Protein AF-A0A945MS72-F1 (afdb_monomer_lite)

pLDDT: mean 91.55, std 8.54, range [29.83, 98.81]

Foldseek 3Di:
DDPPQDDAKDFPDDAQEEEAFDKAKTKIAGSAPFWDKDDPPWDWLDWDQDPVLNTIITMTTHHNDFDWDKIWTHDPHGIDIDIYGYDHLVVQLQWDDFLRAIPLLFPVGRDDDDFPDDAQQCLVPDADDADCVLCVLLLPDDLLQLLVLQPALQQAADQAQFQQQADPVATLQLLLCFRRHSWDFDVRVGQLWTARPPPRDIDDPFGVVSSTQDDDDFGHNRQFGQDPVGDTGRSNNNSSQVSNVSLLVNLRNLLVVCSVPNDVSSLLSNLSSLLSLLSQLSVCSSFVQSFHDDLQQGDDGDSRGRDRLSNDNPSLLSLAQRAGSHGLQCLLVSLLSLLSSCSSSVVVLQQDPVSVVSVVVSVDPDDHSVVSVRSSLSSSSSSLSCLLSNNNDHQPPSSLLSNLSSCSSSVDLPCLVSLCCCCFPGLCNLVFNLQFQAFLQQFGQEWAAPRRLCSLLRLLSNQVSLVSSCVSNVPSRPCVSVPRSDQLLNNLSNVCVNQLQDWLQQAGATFFLRDAAQFFDFRPPGDGDDSHDPVSVVSSCVPNPDDPVSVVCVPAASAWDASFRQAKIKHFARDVPGQKIKMFHAAHGLYRGAQAHGFMWIDHPRGTFAGQRHRASGPVCCNLARRAHQRGQHKDAAALPDAQDPDDSPAPRSVNGFKHKHKGWPDWFDDHQKTKTKMKMFIWGADLVVLFIDGQPKIKIWMWMWGAFPDRWIKIKIKMKIAAHFKIKGKGLGAFADKDFPPWDKDWADAWQQDGPLHQQNQVPGPGNSCSQRSNFDRKMKTFDDAWGKMKGAHPNARLKIKIKIFADFPGIKIWTWHFRSGHDRVSGSTITTMIMDMDGDNDMTMTIMMIIIGSHDFQWPDWYWFDKPDNQWIKIWTAGPVGKIKIKTADCDAPDWIATNQGKTWAAGIWMATPNDIKDAGTQWIDHPVDIDGDPCLKWKWFFADADQSQQKTKTFTDDPDAQQFWKAFVQQRHIWGFHDWDDPDPGIIMTRTSGGQFQTKFFFQDFDWQKTKTQADRPCPPNSLASWWKAFPPPRDIFHFHGKRDSGHGMIMTGTPGGDPPGDGGTMITTGRDDGGTMMMGRDID

Sequence (1088 aa):
MSHSKLTALRVCWAPRLLLTGRSFRLPVQTPGPEPQLQFAPFQLIDRRFSPSDDAFMYYLRAPQTSGDYTLSAECSGQSDALVVQVRTLQELRQCNRYNGAEWPRRWPLGCDWDSTKSAQTLQDTPVRQVNMETLRWWLEQDDATLWRQLPEAEGPRAHYVNVHQGCPSCGTAIFAHHGYYPWVRNLHPADLRSECPNCRATFPSNDLRTGDFSSGEYPDDGFGYFDRDGHLFLFAAAYRRDLVNLYNSPIDQLTSLLRMEFKPQIARRLGIMLLRYASEVLNLAAIPQFRHGPSQEVETAWDWGQPDWSSDPNPIASLFRKGMLRYAIDIPTIGASLALAYDTIWPWLKEDRELVARAQALGLAIARPADAVYLIEEMLASLLQCLLDGGGLSNLPRVSEGALTLIRGLDRPDAQDALEWLYDRGPEKLRGFGTNDFFPCGTPPEATGGYNDTHTRGLFALEYQLRQLRQRHPQAYPEALFPSLLDSSRGRRIVQAPGELALLGRIPFHFGDGGSSGVQTPLHDRPPLEPLPAATKALADEYLGDDPLVESARQKPLGNTVLDGVGIAILRTGEMPERAAAGIVYGDAPYHRHMDLLDVQLYAYDRPFISDLGYPQSWASVHCWEGHWATHNSVWSVAPDLHPLELPFDTPQPFLKAIAGRGRLVRILSSEGLQVAEVEAERWAWNPVEQRWYRPGIYFRRLIALVETDGQGVALIDLARVAGGAEHWRICRGLEGEFAVQGIESEKLSGTAAGPGVERGQLDRLAHPDHAALAYMDQPTQLQTTGAWRGTWTSSHDPAAKLDLHALRAPNGVLTARATAAMGTPDQSGYTYRTLLWRRESEETSCFDLVFEPRLGPATLSRAEAVPASDPDAIGVRIETRAGRELTLYWHPQSREPTRYADGTELSGGIAACIDGEWCSTGAATVQTRTRRNHFPRARQIATITALDRDTSTVEVTGLSQIATGDRVRIRSTGRNYRVVAVAALAESSHRLTLDLSSILGKARIAAVCGSEVELDFFLPTRTGYLHSTRLERASDGTWQPIVDAANPDMDRTVVELASPPQGWSAGDWVRAVAYTVGDAIEFEPAK

Structure (mmCIF, N/CA/C/O backbone):
data_AF-A0A945MS72-F1
#
_entry.id   AF-A0A945MS72-F1
#
loop_
_atom_site.group_PDB
_atom_site.id
_atom_site.type_symbol
_atom_site.label_atom_id
_atom_site.label_alt_id
_atom_site.label_comp_id
_atom_site.label_asym_id
_atom_site.label_entity_id
_atom_site.label_seq_id
_atom_site.pdbx_PDB_ins_code
_atom_site.Cartn_x
_atom_site.Cartn_y
_atom_site.Cartn_z
_atom_site.occupancy
_atom_site.B_iso_or_equiv
_atom_site.auth_seq_id
_atom_site.auth_comp_id
_atom_site.auth_asym_id
_atom_site.auth_atom_id
_atom_site.pdbx_PDB_model_num
ATOM 1 N N . MET A 1 1 ? 9.235 36.218 -11.688 1.00 33.00 1 MET A N 1
ATOM 2 C CA . MET A 1 1 ? 10.681 35.957 -11.513 1.00 33.00 1 MET A CA 1
ATOM 3 C C . MET A 1 1 ? 11.460 36.986 -12.314 1.00 33.00 1 MET A C 1
ATOM 5 O O . MET A 1 1 ? 11.057 37.295 -13.428 1.00 33.00 1 MET A O 1
ATOM 9 N N . SER A 1 2 ? 12.503 37.583 -11.735 1.00 29.83 2 SER A N 1
ATOM 10 C CA . SER A 1 2 ? 13.361 38.543 -12.431 1.00 29.83 2 SER A CA 1
ATOM 11 C C . SER A 1 2 ? 14.099 37.846 -13.576 1.00 29.83 2 SER A C 1
ATOM 13 O O . SER A 1 2 ? 14.746 36.823 -13.371 1.00 29.83 2 SER A O 1
ATOM 15 N N . HIS A 1 3 ? 14.001 38.393 -14.789 1.00 36.62 3 HIS A N 1
ATOM 16 C CA . HIS A 1 3 ? 14.818 37.965 -15.921 1.00 36.62 3 HIS A CA 1
ATOM 17 C C . HIS A 1 3 ? 16.289 38.271 -15.618 1.00 36.62 3 HIS A C 1
ATOM 19 O O . HIS A 1 3 ? 16.770 39.389 -15.816 1.00 36.62 3 HIS A O 1
ATOM 25 N N . SER A 1 4 ? 17.007 37.274 -15.105 1.00 42.59 4 SER A N 1
ATOM 26 C CA . SER A 1 4 ? 18.456 37.205 -15.247 1.00 42.59 4 SER A CA 1
ATOM 27 C C . SER A 1 4 ? 18.748 37.253 -16.745 1.00 42.59 4 SER A C 1
ATOM 29 O O . SER A 1 4 ? 18.469 36.290 -17.451 1.00 42.59 4 SER A O 1
ATOM 31 N N . LYS A 1 5 ? 19.254 38.385 -17.247 1.00 50.81 5 LYS A N 1
ATOM 32 C CA . LYS A 1 5 ? 19.714 38.493 -18.635 1.00 50.81 5 LYS A CA 1
ATOM 33 C C . LYS A 1 5 ? 20.774 37.416 -18.861 1.00 50.81 5 LYS A C 1
ATOM 35 O O . LYS A 1 5 ? 21.854 37.511 -18.281 1.00 50.81 5 LYS A O 1
ATOM 40 N N . LEU A 1 6 ? 20.453 36.404 -19.667 1.00 60.12 6 LEU A N 1
ATOM 41 C CA . LEU A 1 6 ? 21.412 35.414 -20.151 1.00 60.12 6 LEU A CA 1
ATOM 42 C C . LEU A 1 6 ? 22.612 36.152 -20.756 1.00 60.12 6 LEU A C 1
ATOM 44 O O . LEU A 1 6 ? 22.449 37.054 -21.578 1.00 60.12 6 LEU A O 1
ATOM 48 N N . THR A 1 7 ? 23.818 35.823 -20.300 1.00 66.31 7 THR A N 1
ATOM 49 C CA . THR A 1 7 ? 25.053 36.528 -20.679 1.00 66.31 7 THR A CA 1
ATOM 50 C C . THR A 1 7 ? 25.876 35.789 -21.738 1.00 66.31 7 THR A C 1
ATOM 52 O O . THR A 1 7 ? 26.804 36.385 -22.288 1.00 66.31 7 THR A O 1
ATOM 55 N N . ALA A 1 8 ? 25.553 34.528 -22.058 1.00 84.88 8 ALA A N 1
ATOM 56 C CA . ALA A 1 8 ? 26.317 33.718 -23.008 1.00 84.88 8 ALA A CA 1
ATOM 57 C C . ALA A 1 8 ? 25.482 32.635 -23.717 1.00 84.88 8 ALA A C 1
ATOM 59 O O . ALA A 1 8 ? 24.526 32.111 -23.145 1.00 84.88 8 ALA A O 1
ATOM 60 N N . LEU A 1 9 ? 25.880 32.302 -24.950 1.00 92.06 9 LEU A N 1
ATOM 61 C CA . LEU A 1 9 ? 25.454 31.123 -25.705 1.00 92.06 9 LEU A CA 1
ATOM 62 C C . LEU A 1 9 ? 25.816 29.847 -24.938 1.00 92.06 9 LEU A C 1
ATOM 64 O O . LEU A 1 9 ? 26.951 29.710 -24.478 1.00 92.06 9 LEU A O 1
ATOM 68 N N . ARG A 1 10 ? 24.863 28.920 -24.825 1.00 94.25 10 ARG A N 1
ATOM 69 C CA . ARG A 1 10 ? 25.041 27.667 -24.090 1.00 94.25 10 ARG A CA 1
ATOM 70 C C . ARG A 1 10 ? 24.213 26.540 -24.694 1.00 94.25 10 ARG A C 1
ATOM 72 O O . ARG A 1 10 ? 23.006 26.688 -24.881 1.00 94.25 10 ARG A O 1
ATOM 79 N N . VAL A 1 11 ? 24.835 25.386 -24.911 1.00 94.62 11 VAL A N 1
ATOM 80 C CA . VAL A 1 11 ? 24.129 24.120 -25.117 1.00 94.62 11 VAL A CA 1
ATOM 81 C C . VAL A 1 11 ? 23.733 23.581 -23.744 1.00 94.62 11 VAL A C 1
ATOM 83 O O . VAL A 1 11 ? 24.579 23.193 -22.938 1.00 94.62 11 VAL A O 1
ATOM 86 N N . CYS A 1 12 ? 22.439 23.610 -23.430 1.00 94.19 12 CYS A N 1
ATOM 87 C CA . CYS A 1 12 ? 21.972 23.339 -22.069 1.00 94.19 12 CYS A CA 1
ATOM 88 C C . CYS A 1 12 ? 22.002 21.849 -21.717 1.00 94.19 12 CYS A C 1
ATOM 90 O O . CYS A 1 12 ? 22.147 21.503 -20.545 1.00 94.19 12 CYS A O 1
ATOM 92 N N . TRP A 1 13 ? 21.866 20.975 -22.717 1.00 95.06 13 TRP A N 1
ATOM 93 C CA . TRP A 1 13 ? 21.857 19.526 -22.540 1.00 95.06 13 TRP A CA 1
ATOM 94 C C . TRP A 1 13 ? 22.154 18.795 -23.849 1.00 95.06 13 TRP A C 1
ATOM 96 O O . TRP A 1 13 ? 21.748 19.240 -24.920 1.00 95.06 13 TRP A O 1
ATOM 106 N N . ALA A 1 14 ? 22.805 17.638 -23.746 1.00 94.75 14 ALA A N 1
ATOM 107 C CA . ALA A 1 14 ? 22.905 16.628 -24.794 1.00 94.75 14 ALA A CA 1
ATOM 108 C C . ALA A 1 14 ? 23.119 15.249 -24.152 1.00 94.75 14 ALA A C 1
ATOM 110 O O . ALA A 1 14 ? 23.633 15.175 -23.029 1.00 94.75 14 ALA A O 1
ATOM 111 N N . PRO A 1 15 ? 22.773 14.148 -24.839 1.00 95.56 15 PRO A N 1
ATOM 112 C CA . PRO A 1 15 ? 23.164 12.832 -24.373 1.00 95.56 15 PRO A CA 1
ATOM 113 C C . PRO A 1 15 ? 24.680 12.670 -24.485 1.00 95.56 15 PRO A C 1
ATOM 115 O O . PRO A 1 15 ? 25.283 13.019 -25.500 1.00 95.56 15 PRO A O 1
ATOM 118 N N . ARG A 1 16 ? 25.302 12.099 -23.454 1.00 94.81 16 ARG A N 1
ATOM 119 C CA . ARG A 1 16 ? 26.730 11.751 -23.499 1.00 94.81 16 ARG A CA 1
ATOM 120 C C . ARG A 1 16 ? 26.981 10.594 -24.466 1.00 94.81 16 ARG A C 1
ATOM 122 O O . ARG A 1 16 ? 27.972 10.584 -25.193 1.00 94.81 16 ARG A O 1
ATOM 129 N N . LEU A 1 17 ? 26.085 9.613 -24.433 1.00 96.25 17 LEU A N 1
ATOM 130 C CA . LEU A 1 17 ? 26.159 8.352 -25.156 1.00 96.25 17 LEU A CA 1
ATOM 131 C C . LEU A 1 17 ? 24.783 8.049 -25.759 1.00 96.25 17 LEU A C 1
ATOM 133 O O . LEU A 1 17 ? 23.764 8.258 -25.104 1.00 96.25 17 LEU A O 1
ATOM 137 N N . LEU A 1 18 ? 24.754 7.573 -27.000 1.00 97.06 18 LEU A N 1
ATOM 138 C CA . LEU A 1 18 ? 23.533 7.333 -27.763 1.00 97.06 18 LEU A CA 1
ATOM 139 C C . LEU A 1 18 ? 23.693 6.096 -28.657 1.00 97.06 18 LEU A C 1
ATOM 141 O O . LEU A 1 18 ? 24.762 5.859 -29.224 1.00 97.06 18 LEU A O 1
ATOM 145 N N . LEU A 1 19 ? 22.629 5.314 -28.816 1.00 97.25 19 LEU A N 1
ATOM 146 C CA . LEU A 1 19 ? 22.609 4.212 -29.777 1.00 97.25 19 LEU A CA 1
ATOM 147 C C . LEU A 1 19 ? 22.488 4.757 -31.218 1.00 97.25 19 LEU A C 1
ATOM 149 O O . LEU A 1 19 ? 21.839 5.775 -31.469 1.00 97.25 19 LEU A O 1
ATOM 153 N N . THR A 1 20 ? 23.127 4.095 -32.183 1.00 96.94 20 THR A N 1
ATOM 154 C CA . THR A 1 20 ? 23.065 4.452 -33.615 1.00 96.94 20 THR A CA 1
ATOM 155 C C . THR A 1 20 ? 21.631 4.631 -34.114 1.00 96.94 20 THR A C 1
ATOM 157 O O . THR A 1 20 ? 20.756 3.820 -33.811 1.00 96.94 20 THR A O 1
ATOM 160 N N . GLY A 1 21 ? 21.392 5.667 -34.923 1.00 95.19 21 GLY A N 1
ATOM 161 C CA . GLY A 1 21 ? 20.090 5.927 -35.548 1.00 95.19 21 GLY A CA 1
ATOM 162 C C . GLY A 1 21 ? 19.012 6.547 -34.650 1.00 95.19 21 GLY A C 1
ATOM 163 O O . GLY A 1 21 ? 17.927 6.842 -35.152 1.00 95.19 21 GLY A O 1
ATOM 164 N N . ARG A 1 22 ? 19.282 6.765 -33.357 1.00 95.19 22 ARG A N 1
ATOM 165 C CA . ARG A 1 22 ? 18.301 7.293 -32.394 1.00 95.19 22 ARG A CA 1
ATOM 166 C C . ARG A 1 22 ? 18.133 8.799 -32.472 1.00 95.19 22 ARG A C 1
ATOM 168 O O . ARG A 1 22 ? 19.031 9.512 -32.919 1.00 95.19 22 ARG A O 1
ATOM 175 N N . SER A 1 23 ? 16.976 9.280 -32.027 1.00 94.44 23 SER A N 1
ATOM 176 C CA . SER A 1 23 ? 16.636 10.707 -32.049 1.00 94.44 23 SER A CA 1
ATOM 177 C C . SER A 1 23 ? 16.666 11.316 -30.643 1.00 94.44 23 SER A C 1
ATOM 179 O O . SER A 1 23 ? 16.306 10.647 -29.679 1.00 94.44 23 SER A O 1
ATOM 181 N N . PHE A 1 24 ? 17.072 12.581 -30.518 1.00 94.56 24 PHE A N 1
ATOM 182 C CA . PHE A 1 24 ? 17.096 13.316 -29.246 1.00 94.56 24 PHE A CA 1
ATOM 183 C C . PHE A 1 24 ? 16.841 14.820 -29.449 1.00 94.56 24 PHE A C 1
ATOM 185 O O . PHE A 1 24 ? 16.916 15.330 -30.570 1.00 94.56 24 PHE A O 1
ATOM 192 N N . ARG A 1 25 ? 16.543 15.530 -28.352 1.00 94.44 25 ARG A N 1
ATOM 193 C CA . ARG A 1 25 ? 16.347 16.990 -28.307 1.00 94.44 25 ARG A CA 1
ATOM 194 C C . ARG A 1 25 ? 17.617 17.696 -27.824 1.00 94.44 25 ARG A C 1
ATOM 196 O O . ARG A 1 25 ? 18.176 17.295 -26.816 1.00 94.44 25 ARG A O 1
ATOM 203 N N . LEU A 1 26 ? 18.032 18.772 -28.478 1.00 96.00 26 LEU A N 1
ATOM 204 C CA . LEU A 1 26 ? 19.190 19.593 -28.126 1.00 96.00 26 LEU A CA 1
ATOM 205 C C . LEU A 1 26 ? 18.732 21.035 -27.816 1.00 96.00 26 LEU A C 1
ATOM 207 O O . LEU A 1 26 ? 18.499 21.801 -28.755 1.00 96.00 26 LEU A O 1
ATOM 211 N N . PRO A 1 27 ? 18.560 21.407 -26.534 1.00 95.81 27 PRO A N 1
ATOM 212 C CA . PRO A 1 27 ? 18.259 22.779 -26.124 1.00 95.81 27 PRO A CA 1
ATOM 213 C C . PRO A 1 27 ? 19.499 23.684 -26.178 1.00 95.81 27 PRO A C 1
ATOM 215 O O . PRO A 1 27 ? 20.546 23.350 -25.616 1.00 95.81 27 PRO A O 1
ATOM 218 N N . VAL A 1 28 ? 19.367 24.859 -26.796 1.00 96.12 28 VAL A N 1
ATOM 219 C CA . VAL A 1 28 ? 20.424 25.875 -26.915 1.00 96.12 28 VAL A CA 1
ATOM 220 C C . VAL A 1 28 ? 19.882 27.252 -26.523 1.00 96.12 28 VAL A C 1
ATOM 222 O O . VAL A 1 28 ? 18.999 27.794 -27.189 1.00 96.12 28 VAL A O 1
ATOM 225 N N . GLN A 1 29 ? 20.429 27.834 -25.457 1.00 94.88 29 GLN A N 1
ATOM 226 C CA . GLN A 1 29 ? 20.130 29.202 -25.020 1.00 94.88 29 GLN A CA 1
ATOM 227 C C . GLN A 1 29 ? 21.099 30.195 -25.657 1.00 94.88 29 GLN A C 1
ATOM 229 O O . GLN A 1 29 ? 22.294 29.924 -25.770 1.00 94.88 29 GLN A O 1
ATOM 234 N N . THR A 1 30 ? 20.602 31.366 -26.051 1.00 91.19 30 THR A N 1
ATOM 235 C CA . THR A 1 30 ? 21.397 32.416 -26.703 1.00 91.19 30 THR A CA 1
ATOM 236 C C . THR A 1 30 ? 20.891 33.807 -26.306 1.00 91.19 30 THR A C 1
ATOM 238 O O . THR A 1 30 ? 19.683 34.020 -26.273 1.00 91.19 30 THR A O 1
ATOM 241 N N . PRO A 1 31 ? 21.777 34.788 -26.046 1.00 82.38 31 PRO A N 1
ATOM 242 C CA . PRO A 1 31 ? 21.379 36.185 -25.852 1.00 82.38 31 PRO A CA 1
ATOM 243 C C . PRO A 1 31 ? 21.064 36.917 -27.174 1.00 82.38 31 PRO A C 1
ATOM 245 O O . PRO A 1 31 ? 20.666 38.082 -27.153 1.00 82.38 31 PRO A O 1
ATOM 248 N N . GLY A 1 32 ? 21.316 36.275 -28.322 1.00 80.94 32 GLY A N 1
ATOM 249 C CA . GLY A 1 32 ? 21.165 36.824 -29.672 1.00 80.94 32 GLY A CA 1
ATOM 250 C C . GLY A 1 32 ? 20.122 36.078 -30.522 1.00 80.94 32 GLY A C 1
ATOM 251 O O . GLY A 1 32 ? 19.288 35.363 -29.972 1.00 80.94 32 GLY A O 1
ATOM 252 N N . PRO A 1 33 ? 20.145 36.225 -31.862 1.00 88.94 33 PRO A N 1
ATOM 253 C CA . PRO A 1 33 ? 19.243 35.493 -32.756 1.00 88.94 33 PRO A CA 1
ATOM 254 C C . PRO A 1 33 ? 19.480 33.973 -32.691 1.00 88.94 33 PRO A C 1
ATOM 256 O O . PRO A 1 33 ? 20.381 33.502 -31.995 1.00 88.94 33 PRO A O 1
ATOM 259 N N . GLU A 1 34 ? 18.675 33.215 -33.441 1.00 93.25 34 GLU A N 1
ATOM 260 C CA . GLU A 1 34 ? 18.823 31.760 -33.563 1.00 93.25 34 GLU A CA 1
ATOM 261 C C . GLU A 1 34 ? 20.284 31.361 -33.863 1.00 93.25 34 GLU A C 1
ATOM 263 O O . GLU A 1 34 ? 20.883 31.915 -34.793 1.00 93.25 34 GLU A O 1
ATOM 268 N N . PRO A 1 35 ? 20.871 30.421 -33.096 1.00 93.38 35 PRO A N 1
ATOM 269 C CA . PRO A 1 35 ? 22.253 30.012 -33.289 1.00 93.38 35 PRO A CA 1
ATOM 270 C C . PRO A 1 35 ? 22.424 29.170 -34.560 1.00 93.38 35 PRO A C 1
ATOM 272 O O . PRO A 1 35 ? 21.551 28.400 -34.964 1.00 93.38 35 PRO A O 1
ATOM 275 N N . GLN A 1 36 ? 23.594 29.278 -35.184 1.00 94.38 36 GLN A N 1
ATOM 276 C CA . GLN A 1 36 ? 24.015 28.389 -36.257 1.00 94.38 36 GLN A CA 1
ATOM 277 C C . GLN A 1 36 ? 24.559 27.092 -35.651 1.00 94.38 36 GLN A C 1
ATOM 279 O O . GLN A 1 36 ? 25.563 27.106 -34.943 1.00 94.38 36 GLN A O 1
ATOM 284 N N . LEU A 1 37 ? 23.901 25.969 -35.939 1.00 95.25 37 LEU A N 1
ATOM 285 C CA . LEU A 1 37 ? 24.289 24.657 -35.424 1.00 95.25 37 LEU A CA 1
ATOM 286 C C . LEU A 1 37 ? 25.149 23.895 -36.446 1.00 95.25 37 LEU A C 1
ATOM 288 O O . LEU A 1 37 ? 24.730 23.692 -37.588 1.00 95.25 37 LEU A O 1
ATOM 292 N N . GLN A 1 38 ? 26.323 23.421 -36.029 1.00 95.69 38 GLN A N 1
ATOM 293 C CA . GLN A 1 38 ? 27.108 22.421 -36.751 1.00 95.69 38 GLN A CA 1
ATOM 294 C C . GLN A 1 38 ? 26.798 21.049 -36.157 1.00 95.69 38 GLN A C 1
ATOM 296 O O . GLN A 1 38 ? 27.168 20.735 -35.027 1.00 95.69 38 GLN A O 1
ATOM 301 N N . PHE A 1 39 ? 26.076 20.241 -36.929 1.00 94.44 39 PHE A N 1
ATOM 302 C CA . PHE A 1 39 ? 25.551 18.959 -36.466 1.00 94.44 39 PHE A CA 1
ATOM 303 C C . PHE A 1 39 ? 25.843 17.800 -37.420 1.00 94.44 39 PHE A C 1
ATOM 305 O O . PHE A 1 39 ? 25.399 16.695 -37.160 1.00 94.44 39 PHE A O 1
ATOM 312 N N . ALA A 1 40 ? 26.565 17.988 -38.527 1.00 91.81 40 ALA A N 1
ATOM 313 C CA . ALA A 1 40 ? 26.908 16.863 -39.400 1.00 91.81 40 ALA A CA 1
ATOM 314 C C . ALA A 1 40 ? 27.800 15.847 -38.647 1.00 91.81 40 ALA A C 1
ATOM 316 O O . ALA A 1 40 ? 28.724 16.268 -37.951 1.00 91.81 40 ALA A O 1
ATOM 317 N N . PRO A 1 41 ? 27.577 14.525 -38.782 1.00 96.19 41 PRO A N 1
ATOM 318 C CA . PRO A 1 41 ? 26.674 13.837 -39.713 1.00 96.19 41 PRO A CA 1
ATOM 319 C C . PRO A 1 41 ? 25.264 13.523 -39.162 1.00 96.19 41 PRO A C 1
ATOM 321 O O . PRO A 1 41 ? 24.576 12.674 -39.728 1.00 96.19 41 PRO A O 1
ATOM 324 N N . PHE A 1 42 ? 24.816 14.158 -38.075 1.00 97.62 42 PHE A N 1
ATOM 325 C CA . PHE A 1 42 ? 23.433 14.030 -37.608 1.00 97.62 42 PHE A CA 1
ATOM 326 C C . PHE A 1 42 ? 22.450 14.609 -38.635 1.00 97.62 42 PHE A C 1
ATOM 328 O O . PHE A 1 42 ? 22.767 15.523 -39.399 1.00 97.62 42 PHE A O 1
ATOM 335 N N . GLN A 1 43 ? 21.228 14.085 -38.636 1.00 96.81 43 GLN A N 1
ATOM 336 C CA . GLN A 1 43 ? 20.128 14.614 -39.437 1.00 96.81 43 GLN A CA 1
ATOM 337 C C . GLN A 1 43 ? 19.256 15.527 -38.570 1.00 96.81 43 GLN A C 1
ATOM 339 O O . GLN A 1 43 ? 18.754 15.091 -37.537 1.00 96.81 43 GLN A O 1
ATOM 344 N N . LEU A 1 44 ? 19.027 16.766 -39.012 1.00 95.56 44 LEU A N 1
ATOM 345 C CA . LEU A 1 44 ? 18.018 17.644 -38.418 1.00 95.56 44 LEU A CA 1
ATOM 346 C C . LEU A 1 44 ? 16.615 17.160 -38.813 1.00 95.56 44 LEU A C 1
ATOM 348 O O . LEU A 1 44 ? 16.324 17.026 -40.001 1.00 95.56 44 LEU A O 1
ATOM 352 N N . ILE A 1 45 ? 15.777 16.879 -37.815 1.00 94.50 45 ILE A N 1
ATOM 353 C CA . ILE A 1 45 ? 14.384 16.442 -37.981 1.00 94.50 45 ILE A CA 1
ATOM 354 C C . ILE A 1 45 ? 13.456 17.658 -37.960 1.00 94.50 45 ILE A C 1
ATOM 356 O O . ILE A 1 45 ? 12.677 17.848 -38.887 1.00 94.50 45 ILE A O 1
ATOM 360 N N . ASP A 1 46 ? 13.573 18.481 -36.916 1.00 92.81 46 ASP A N 1
ATOM 361 C CA . ASP A 1 46 ? 12.763 19.680 -36.694 1.00 92.81 46 ASP A CA 1
ATOM 362 C C . ASP A 1 46 ? 13.521 20.663 -35.785 1.00 92.81 46 ASP A C 1
ATOM 364 O O . ASP A 1 46 ? 14.547 20.313 -35.184 1.00 92.81 46 ASP A O 1
ATOM 368 N N . ARG A 1 47 ? 13.009 21.887 -35.654 1.00 92.88 47 ARG A N 1
ATOM 369 C CA . ARG A 1 47 ? 13.483 22.884 -34.691 1.00 92.88 47 ARG A CA 1
ATOM 370 C C . ARG A 1 47 ? 12.375 23.855 -34.295 1.00 92.88 47 ARG A C 1
ATOM 372 O O . ARG A 1 47 ? 11.555 24.240 -35.123 1.00 92.88 47 ARG A O 1
ATOM 379 N N . ARG A 1 48 ? 12.400 24.324 -33.048 1.00 91.12 48 ARG A N 1
ATOM 380 C CA . ARG A 1 48 ? 11.473 25.352 -32.547 1.00 91.12 48 ARG A CA 1
ATOM 381 C C . ARG A 1 48 ? 12.130 26.239 -31.500 1.00 91.12 48 ARG A C 1
ATOM 383 O O . ARG A 1 48 ? 13.104 25.838 -30.876 1.00 91.12 48 ARG A O 1
ATOM 390 N N . PHE A 1 49 ? 11.563 27.412 -31.262 1.00 90.12 49 PHE A N 1
ATOM 391 C CA . PHE A 1 49 ? 11.895 28.220 -30.091 1.00 90.12 49 PHE A CA 1
ATOM 392 C C . PHE A 1 49 ? 10.908 27.902 -28.960 1.00 90.12 49 PHE A C 1
ATOM 394 O O . PHE A 1 49 ? 9.705 27.844 -29.213 1.00 90.12 49 PHE A O 1
ATOM 401 N N . SER A 1 50 ? 11.408 27.674 -27.743 1.00 87.94 50 SER A N 1
ATOM 402 C CA . SER A 1 50 ? 10.615 27.465 -26.527 1.00 87.94 50 SER A CA 1
ATOM 403 C C . SER A 1 50 ? 10.590 28.760 -25.708 1.00 87.94 50 SER A C 1
ATOM 405 O O . SER A 1 50 ? 11.607 29.102 -25.102 1.00 87.94 50 SER A O 1
ATOM 407 N N . PRO A 1 51 ? 9.462 29.497 -25.666 1.00 82.81 51 PRO A N 1
ATOM 408 C CA . PRO A 1 51 ? 9.376 30.731 -24.890 1.00 82.81 51 PRO A CA 1
ATOM 409 C C . PRO A 1 51 ? 9.493 30.520 -23.376 1.00 82.81 51 PRO A C 1
ATOM 411 O O . PRO A 1 51 ? 9.980 31.411 -22.690 1.00 82.81 51 PRO A O 1
ATOM 414 N N . SER A 1 52 ? 9.052 29.369 -22.852 1.00 81.06 52 SER A N 1
ATOM 415 C CA . SER A 1 52 ? 9.138 29.054 -21.418 1.00 81.06 52 SER A CA 1
ATOM 416 C C . SER A 1 52 ? 10.581 28.871 -20.952 1.00 81.06 52 SER A C 1
ATOM 418 O O . SER A 1 52 ? 10.925 29.292 -19.852 1.00 81.06 52 SER A O 1
ATOM 420 N N . ASP A 1 53 ? 11.421 28.288 -21.810 1.00 85.50 53 ASP A N 1
ATOM 421 C CA . ASP A 1 53 ? 12.816 27.959 -21.494 1.00 85.50 53 ASP A CA 1
ATOM 422 C C . ASP A 1 53 ? 13.813 29.001 -22.030 1.00 85.50 53 ASP A C 1
ATOM 424 O O . ASP A 1 53 ? 15.018 28.903 -21.780 1.00 85.50 53 ASP A O 1
ATOM 428 N N . ASP A 1 54 ? 13.316 29.974 -22.802 1.00 89.88 54 ASP A N 1
ATOM 429 C CA . ASP A 1 54 ? 14.104 30.956 -23.556 1.00 89.88 54 ASP A CA 1
ATOM 430 C C . ASP A 1 54 ? 15.224 30.286 -24.382 1.00 89.88 54 ASP A C 1
ATOM 432 O O . ASP A 1 54 ? 16.392 30.679 -24.351 1.00 89.88 54 ASP A O 1
ATOM 436 N N . ALA A 1 55 ? 14.877 29.193 -25.073 1.00 93.38 55 ALA A N 1
ATOM 437 C CA . ALA A 1 55 ? 15.840 28.311 -25.733 1.00 93.38 55 ALA A CA 1
ATOM 438 C C . ALA A 1 55 ? 15.354 27.809 -27.099 1.00 93.38 55 ALA A C 1
ATOM 440 O O . ALA A 1 55 ? 14.175 27.511 -27.301 1.00 93.38 55 ALA A O 1
ATOM 441 N N . PHE A 1 56 ? 16.288 27.638 -28.035 1.00 94.50 56 PHE A N 1
ATOM 442 C CA . PHE A 1 56 ? 16.051 26.926 -29.288 1.00 94.50 56 PHE A CA 1
ATOM 443 C C . PHE A 1 56 ? 16.187 25.420 -29.063 1.00 94.50 56 PHE A C 1
ATOM 445 O O . PHE A 1 56 ? 17.207 24.943 -28.574 1.00 94.50 56 PHE A O 1
ATOM 452 N N . MET A 1 57 ? 15.155 24.672 -29.434 1.00 94.69 57 MET A N 1
ATOM 453 C CA . MET A 1 57 ? 15.100 23.217 -29.360 1.00 94.69 57 MET A CA 1
ATOM 454 C C . MET A 1 57 ? 15.359 22.644 -30.751 1.00 94.69 57 MET A C 1
ATOM 456 O O . MET A 1 57 ? 14.556 22.861 -31.659 1.00 94.69 57 MET A O 1
ATOM 460 N N . TYR A 1 58 ? 16.450 21.897 -30.917 1.00 95.69 58 TYR A N 1
ATOM 461 C CA . TYR A 1 58 ? 16.748 21.156 -32.147 1.00 95.69 58 TYR A CA 1
ATOM 462 C C . TYR A 1 58 ? 16.475 19.668 -31.945 1.00 95.69 58 TYR A C 1
ATOM 464 O O . TYR A 1 58 ? 16.889 19.098 -30.939 1.00 95.69 58 TYR A O 1
ATOM 472 N N . TYR A 1 59 ? 15.822 19.014 -32.901 1.00 95.25 59 TYR A N 1
ATOM 473 C CA . TYR A 1 59 ? 15.562 17.574 -32.848 1.00 95.25 59 TYR A CA 1
ATOM 474 C C . TYR A 1 59 ? 16.453 16.883 -33.872 1.00 95.25 59 TYR A C 1
ATOM 476 O O . TYR A 1 59 ? 16.315 17.105 -35.075 1.00 95.25 59 TYR A O 1
ATOM 484 N N . LEU A 1 60 ? 17.401 16.077 -33.399 1.00 96.38 60 LEU A N 1
ATOM 485 C CA . LEU A 1 60 ? 18.454 15.479 -34.220 1.00 96.38 60 LEU A CA 1
ATOM 486 C C . LEU A 1 60 ? 18.345 13.956 -34.217 1.00 96.38 60 LEU A C 1
ATOM 488 O O . LEU A 1 60 ? 18.000 13.362 -33.197 1.00 96.38 60 LEU A O 1
ATOM 492 N N . ARG A 1 61 ? 18.702 13.321 -35.338 1.00 96.81 61 ARG A N 1
ATOM 493 C CA . ARG A 1 61 ? 18.874 11.868 -35.459 1.00 96.81 61 ARG A CA 1
ATOM 494 C C . ARG A 1 61 ? 20.341 11.503 -35.643 1.00 96.81 61 ARG A C 1
ATOM 496 O O . ARG A 1 61 ? 21.015 12.055 -36.513 1.00 96.81 61 ARG A O 1
ATOM 503 N N . ALA A 1 62 ? 20.808 10.553 -34.842 1.00 97.56 62 ALA A N 1
ATOM 504 C CA . ALA A 1 62 ? 22.165 10.033 -34.884 1.00 97.56 62 ALA A CA 1
ATOM 505 C C . ALA A 1 62 ? 22.473 9.291 -36.194 1.00 97.56 62 ALA A C 1
ATOM 507 O O . ALA A 1 62 ? 21.584 8.654 -36.771 1.00 97.56 62 ALA A O 1
ATOM 508 N N . PRO A 1 63 ? 23.735 9.315 -36.655 1.00 97.25 63 PRO A N 1
ATOM 509 C CA . PRO A 1 63 ? 24.176 8.483 -37.767 1.00 97.25 63 PRO A CA 1
ATOM 510 C C . PRO A 1 63 ? 24.051 6.984 -37.444 1.00 97.25 63 PRO A C 1
ATOM 512 O O . PRO A 1 63 ? 23.962 6.566 -36.288 1.00 97.25 63 PRO A O 1
ATOM 515 N N . GLN A 1 64 ? 24.068 6.162 -38.496 1.00 95.06 64 GLN A N 1
ATOM 516 C CA . GLN A 1 64 ? 24.133 4.696 -38.383 1.00 95.06 64 GLN A CA 1
ATOM 517 C C . GLN A 1 64 ? 25.555 4.187 -38.095 1.00 95.06 64 GLN A C 1
ATOM 519 O O . GLN A 1 64 ? 25.741 3.035 -37.717 1.00 95.06 64 GLN A O 1
ATOM 524 N N . THR A 1 65 ? 26.562 5.042 -38.276 1.00 95.88 65 THR A N 1
ATOM 525 C CA . THR A 1 65 ? 27.967 4.737 -37.996 1.00 95.88 65 THR A CA 1
ATOM 526 C C . THR A 1 65 ? 28.289 5.106 -36.550 1.00 95.88 65 THR A C 1
ATOM 528 O O . THR A 1 65 ? 27.899 6.182 -36.096 1.00 95.88 65 THR A O 1
ATOM 531 N N . SER A 1 66 ? 28.995 4.233 -35.827 1.00 97.25 66 SER A N 1
ATOM 532 C CA . SER A 1 66 ? 29.512 4.566 -34.498 1.00 97.25 66 SER A CA 1
ATOM 533 C C . SER A 1 66 ? 30.680 5.552 -34.589 1.00 97.25 66 SER A C 1
ATOM 535 O O . SER A 1 66 ? 31.434 5.576 -35.565 1.00 97.25 66 SER A O 1
ATOM 537 N N . GLY A 1 67 ? 30.825 6.395 -33.571 1.00 97.88 67 GLY A N 1
ATOM 538 C CA . GLY A 1 67 ? 31.876 7.402 -33.505 1.00 97.88 67 GLY A CA 1
ATOM 539 C C . GLY A 1 67 ? 31.637 8.436 -32.412 1.00 97.88 67 GLY A C 1
ATOM 540 O O . GLY A 1 67 ? 30.588 8.453 -31.769 1.00 97.88 67 GLY A O 1
ATOM 541 N N . ASP A 1 68 ? 32.627 9.297 -32.209 1.00 98.00 68 ASP A N 1
ATOM 542 C CA . ASP A 1 68 ? 32.529 10.458 -31.327 1.00 98.00 68 ASP A CA 1
ATOM 543 C C . ASP A 1 68 ? 32.338 11.692 -32.201 1.00 98.00 68 ASP A C 1
ATOM 545 O O . ASP A 1 68 ? 33.176 11.992 -33.055 1.00 98.00 68 ASP A O 1
ATOM 549 N N . TYR A 1 69 ? 31.216 12.381 -32.019 1.00 97.69 69 TYR A N 1
ATOM 550 C CA . TYR A 1 69 ? 30.814 13.476 -32.891 1.00 97.69 69 TYR A CA 1
ATOM 551 C C . TYR A 1 69 ? 30.677 14.772 -32.100 1.00 97.69 69 TYR A C 1
ATOM 553 O O . TYR A 1 69 ? 29.961 14.824 -31.101 1.00 97.69 69 TYR A O 1
ATOM 561 N N . THR A 1 70 ? 31.345 15.827 -32.563 1.00 96.75 70 THR A N 1
ATOM 562 C CA . THR A 1 70 ? 31.233 17.163 -31.973 1.00 96.75 70 THR A CA 1
ATOM 563 C C . THR A 1 70 ? 29.998 17.874 -32.517 1.00 96.75 70 THR A C 1
ATOM 565 O O . THR A 1 70 ? 29.858 18.028 -33.729 1.00 96.75 70 THR A O 1
ATOM 568 N N . LEU A 1 71 ? 29.132 18.335 -31.619 1.00 95.94 71 LEU A N 1
ATOM 569 C CA . LEU A 1 71 ? 28.055 19.276 -31.911 1.00 95.94 71 LEU A CA 1
ATOM 570 C C . LEU A 1 71 ? 28.492 20.655 -31.433 1.00 95.94 71 LEU A C 1
ATOM 572 O O . LEU A 1 71 ? 28.930 20.780 -30.289 1.00 95.94 71 LEU A O 1
ATOM 576 N N . SER A 1 72 ? 28.362 21.679 -32.272 1.00 95.12 72 SER A N 1
ATOM 577 C CA . SER A 1 72 ? 28.645 23.059 -31.869 1.00 95.12 72 SER A CA 1
ATOM 578 C C . SER A 1 72 ? 27.539 24.017 -32.283 1.00 95.12 72 SER A C 1
ATOM 580 O O . SER A 1 72 ? 26.930 23.872 -33.343 1.00 95.12 72 SER A O 1
ATOM 582 N N . ALA A 1 73 ? 27.273 24.999 -31.429 1.00 95.88 73 ALA A N 1
ATOM 583 C CA . ALA A 1 73 ? 26.386 26.118 -31.696 1.00 95.88 73 ALA A CA 1
ATOM 584 C C . ALA A 1 73 ? 27.209 27.405 -31.745 1.00 95.88 73 ALA A C 1
ATOM 586 O O . ALA A 1 73 ? 28.093 27.608 -30.912 1.00 95.88 73 ALA A O 1
ATOM 587 N N . GLU A 1 74 ? 26.896 28.287 -32.691 1.00 94.31 74 GLU A N 1
ATOM 588 C CA . GLU A 1 74 ? 27.553 29.582 -32.860 1.00 94.31 74 GLU A CA 1
ATOM 589 C C . GLU A 1 74 ? 26.514 30.702 -32.956 1.00 94.31 74 GLU A C 1
ATOM 591 O O . GLU A 1 74 ? 25.549 30.618 -33.713 1.00 94.31 74 GLU A O 1
ATOM 596 N N . CYS A 1 75 ? 26.699 31.782 -32.200 1.00 93.06 75 CYS A N 1
ATOM 597 C CA . CYS A 1 75 ? 25.847 32.966 -32.283 1.00 93.06 75 CYS A CA 1
ATOM 598 C C . CYS A 1 75 ? 26.621 34.210 -31.861 1.00 93.06 75 CYS A C 1
ATOM 600 O O . CYS A 1 75 ? 27.249 34.234 -30.806 1.00 93.06 75 CYS A O 1
ATOM 602 N N . SER A 1 76 ? 26.553 35.273 -32.669 1.00 88.00 76 SER A N 1
ATOM 603 C CA . SER A 1 76 ? 27.114 36.595 -32.334 1.00 88.00 76 SER A CA 1
ATOM 604 C C . SER A 1 76 ? 28.582 36.568 -31.865 1.00 88.00 76 SER A C 1
ATOM 606 O O . SER A 1 76 ? 28.972 37.336 -30.990 1.00 88.00 76 SER A O 1
ATOM 608 N N . GLY A 1 77 ? 29.402 35.679 -32.441 1.00 84.88 77 GLY A N 1
ATOM 609 C CA . GLY A 1 77 ? 30.823 35.523 -32.100 1.00 84.88 77 GLY A CA 1
ATOM 610 C C . GLY A 1 77 ? 31.115 34.672 -30.856 1.00 84.88 77 GLY A C 1
ATOM 611 O O . GLY A 1 77 ? 32.280 34.528 -30.496 1.00 84.88 77 GLY A O 1
ATOM 612 N N . GLN A 1 78 ? 30.095 34.102 -30.210 1.00 91.56 78 GLN A N 1
ATOM 613 C CA . GLN A 1 78 ? 30.234 33.076 -29.175 1.00 91.56 78 GLN A CA 1
ATOM 614 C C . GLN A 1 78 ? 30.043 31.686 -29.792 1.00 91.56 78 GLN A C 1
ATOM 616 O O . GLN A 1 78 ? 29.254 31.530 -30.726 1.00 91.56 78 GLN A O 1
ATOM 621 N N . SER A 1 79 ? 30.742 30.686 -29.256 1.00 93.00 79 SER A N 1
ATOM 622 C CA . SER A 1 79 ? 30.608 29.281 -29.646 1.00 93.00 79 SER A CA 1
ATOM 623 C C . SER A 1 79 ? 30.563 28.396 -28.409 1.00 93.00 79 SER A C 1
ATOM 625 O O . SER A 1 79 ? 31.369 28.596 -27.499 1.00 93.00 79 SER A O 1
ATOM 627 N N . ASP A 1 80 ? 29.692 27.397 -28.413 1.00 95.62 80 ASP A N 1
ATOM 628 C CA . ASP A 1 80 ? 29.682 26.327 -27.417 1.00 95.62 80 ASP A CA 1
ATOM 629 C C . ASP A 1 80 ? 29.644 24.974 -28.129 1.00 95.62 80 ASP A C 1
ATOM 631 O O . ASP A 1 80 ? 29.024 24.846 -29.188 1.00 95.62 80 ASP A O 1
ATOM 635 N N . ALA A 1 81 ? 30.354 23.982 -27.599 1.00 94.44 81 ALA A N 1
ATOM 636 C CA . ALA A 1 81 ? 30.520 22.691 -28.251 1.00 94.44 81 ALA A CA 1
ATOM 637 C C . ALA A 1 81 ? 30.617 21.546 -27.245 1.00 94.44 81 ALA A C 1
ATOM 639 O O . ALA A 1 81 ? 31.212 21.675 -26.176 1.00 94.44 81 ALA A O 1
ATOM 640 N N . LEU A 1 82 ? 30.087 20.391 -27.631 1.00 95.50 82 LEU A N 1
ATOM 641 C CA . LEU A 1 82 ? 30.148 19.159 -26.852 1.00 95.50 82 LEU A CA 1
ATOM 642 C C . LEU A 1 82 ? 30.325 17.947 -27.759 1.00 95.50 82 LEU A C 1
ATOM 644 O O . LEU A 1 82 ? 30.111 18.024 -28.967 1.00 95.50 82 LEU A O 1
ATOM 648 N N . VAL A 1 83 ? 30.701 16.815 -27.171 1.00 96.69 83 VAL A N 1
ATOM 649 C CA . VAL A 1 83 ? 30.863 15.545 -27.887 1.00 96.69 83 VAL A CA 1
ATOM 650 C C . VAL A 1 83 ? 29.740 14.593 -27.496 1.00 96.69 83 VAL A C 1
ATOM 652 O O . VAL A 1 83 ? 29.534 14.338 -26.311 1.00 96.69 83 VAL A O 1
ATOM 655 N N . VAL A 1 84 ? 29.058 14.035 -28.497 1.00 97.31 84 VAL A N 1
ATOM 656 C CA . VAL A 1 84 ? 28.102 12.932 -28.340 1.00 97.31 84 VAL A CA 1
ATOM 657 C C . VAL A 1 84 ? 28.750 11.653 -28.857 1.00 97.31 84 VAL A C 1
ATOM 659 O O . VAL A 1 84 ? 29.164 11.575 -30.017 1.00 97.31 84 VAL A O 1
ATOM 662 N N . GLN A 1 85 ? 28.826 10.637 -28.003 1.00 97.75 85 GLN A N 1
ATOM 663 C CA . GLN A 1 85 ? 29.303 9.313 -28.387 1.00 97.75 85 GLN A CA 1
ATOM 664 C C . GLN A 1 85 ? 28.142 8.519 -28.982 1.00 97.75 85 GLN A C 1
ATOM 666 O O . GLN A 1 85 ? 27.145 8.269 -28.311 1.00 97.75 85 GLN A O 1
ATOM 671 N N . VAL A 1 86 ? 28.262 8.091 -30.233 1.00 98.38 86 VAL A N 1
ATOM 672 C CA . VAL A 1 86 ? 27.293 7.202 -30.881 1.00 98.38 86 VAL A CA 1
ATOM 673 C C . VAL A 1 86 ? 27.907 5.813 -30.968 1.00 98.38 86 VAL A C 1
ATOM 675 O O . VAL A 1 86 ? 29.040 5.658 -31.434 1.00 98.38 86 VAL A O 1
ATOM 678 N N . ARG A 1 87 ? 27.189 4.797 -30.490 1.00 97.94 87 ARG A N 1
ATOM 679 C CA . ARG A 1 87 ? 27.660 3.407 -30.440 1.00 97.94 87 ARG A CA 1
ATOM 680 C C . ARG A 1 87 ? 26.613 2.450 -30.982 1.00 97.94 87 ARG A C 1
ATOM 682 O O . ARG A 1 87 ? 25.415 2.688 -30.871 1.00 97.94 87 ARG A O 1
ATOM 689 N N . THR A 1 88 ? 27.073 1.357 -31.570 1.00 97.56 88 THR A N 1
ATOM 690 C CA . THR A 1 88 ? 26.242 0.205 -31.926 1.00 97.56 88 THR A CA 1
ATOM 691 C C . THR A 1 88 ? 25.845 -0.571 -30.670 1.00 97.56 88 THR A C 1
ATOM 693 O O . THR A 1 88 ? 26.518 -0.507 -29.640 1.00 97.56 88 THR A O 1
ATOM 696 N N . LEU A 1 89 ? 24.795 -1.392 -30.760 1.00 96.19 89 LEU A N 1
ATOM 697 C CA . LEU A 1 89 ? 24.389 -2.252 -29.643 1.00 96.19 89 LEU A CA 1
ATOM 698 C C . LEU A 1 89 ? 25.507 -3.220 -29.205 1.00 96.19 89 LEU A C 1
ATOM 700 O O . LEU A 1 89 ? 25.636 -3.512 -28.020 1.00 96.19 89 LEU A O 1
ATOM 704 N N . GLN A 1 90 ? 26.328 -3.707 -30.142 1.00 95.06 90 GLN A N 1
ATOM 705 C CA . GLN A 1 90 ? 27.443 -4.605 -29.830 1.00 95.06 90 GLN A CA 1
ATOM 706 C C . GLN A 1 90 ? 28.533 -3.906 -29.008 1.00 95.06 90 GLN A C 1
ATOM 708 O O . GLN A 1 90 ? 29.077 -4.519 -28.097 1.00 95.06 90 GLN A O 1
ATOM 713 N N . GLU A 1 91 ? 28.840 -2.641 -29.309 1.00 96.81 91 GLU A N 1
ATOM 714 C CA . GLU A 1 91 ? 29.791 -1.838 -28.528 1.00 96.81 91 GLU A CA 1
ATOM 715 C C . GLU A 1 91 ? 29.223 -1.503 -27.141 1.00 96.81 91 GLU A C 1
ATOM 717 O O . GLU A 1 91 ? 29.938 -1.608 -26.152 1.00 96.81 91 GLU A O 1
ATOM 722 N N . LEU A 1 92 ? 27.929 -1.166 -27.042 1.00 96.19 92 LEU A N 1
ATOM 723 C CA . LEU A 1 92 ? 27.272 -0.860 -25.761 1.00 96.19 92 LEU A CA 1
ATOM 724 C C . LEU A 1 92 ? 27.223 -2.053 -24.794 1.00 96.19 92 LEU A C 1
ATOM 726 O O . LEU A 1 92 ? 27.182 -1.861 -23.582 1.00 96.19 92 LEU A O 1
ATOM 730 N N . ARG A 1 93 ? 27.235 -3.281 -25.320 1.00 94.88 93 ARG A N 1
ATOM 731 C CA . ARG A 1 93 ? 27.274 -4.515 -24.520 1.00 94.88 93 ARG A CA 1
ATOM 732 C C . ARG A 1 93 ? 28.657 -4.828 -23.945 1.00 94.88 93 ARG A C 1
ATOM 734 O O . ARG A 1 93 ? 28.760 -5.719 -23.107 1.00 94.88 93 ARG A O 1
ATOM 741 N N . GLN A 1 94 ? 29.711 -4.139 -24.384 1.00 94.69 94 GLN A N 1
ATOM 742 C CA . GLN A 1 94 ? 31.064 -4.370 -23.883 1.00 94.69 94 GLN A CA 1
ATOM 743 C C . GLN A 1 94 ? 31.251 -3.733 -22.506 1.00 94.69 94 GLN A C 1
ATOM 745 O O . GLN A 1 94 ? 30.966 -2.548 -22.303 1.00 94.69 94 GLN A O 1
ATOM 750 N N . CYS A 1 95 ? 31.778 -4.526 -21.574 1.00 94.44 95 CYS A N 1
ATOM 751 C CA . CYS A 1 95 ? 32.053 -4.086 -20.216 1.00 94.44 95 CYS A CA 1
ATOM 752 C C . CYS A 1 95 ? 33.069 -2.938 -20.207 1.00 94.44 95 CYS A C 1
ATOM 754 O O . CYS A 1 95 ? 34.157 -3.025 -20.778 1.00 94.44 95 CYS A O 1
ATOM 756 N N . ASN A 1 96 ? 32.714 -1.853 -19.532 1.00 94.38 96 ASN A N 1
ATOM 757 C CA . ASN A 1 96 ? 33.574 -0.707 -19.291 1.00 94.38 96 ASN A CA 1
ATOM 758 C C . ASN A 1 96 ? 33.295 -0.118 -17.904 1.00 94.38 96 ASN A C 1
ATOM 760 O O . ASN A 1 96 ? 32.271 -0.397 -17.278 1.00 94.38 96 ASN A O 1
ATOM 764 N N . ARG A 1 97 ? 34.220 0.711 -17.418 1.00 95.75 97 ARG A N 1
ATOM 765 C CA . ARG A 1 97 ? 34.064 1.428 -16.153 1.00 95.75 97 ARG A CA 1
ATOM 766 C C . ARG A 1 97 ? 33.913 2.916 -16.423 1.00 95.75 97 ARG A C 1
ATOM 768 O O . ARG A 1 97 ? 34.778 3.520 -17.055 1.00 95.75 97 ARG A O 1
ATOM 775 N N . TYR A 1 98 ? 32.854 3.511 -15.889 1.00 95.31 98 TYR A N 1
ATOM 776 C CA . TYR A 1 98 ? 32.597 4.942 -15.987 1.00 95.31 98 TYR A CA 1
ATOM 777 C C . TYR A 1 98 ? 32.070 5.465 -14.656 1.00 95.31 98 TYR A C 1
ATOM 779 O O . TYR A 1 98 ? 31.170 4.873 -14.060 1.00 95.31 98 TYR A O 1
ATOM 787 N N . ASN A 1 99 ? 32.674 6.564 -14.195 1.00 95.00 99 ASN A N 1
ATOM 788 C CA . ASN A 1 99 ? 32.278 7.275 -12.982 1.00 95.00 99 ASN A CA 1
ATOM 789 C C . ASN A 1 99 ? 32.123 6.358 -11.748 1.00 95.00 99 ASN A C 1
ATOM 791 O O . ASN A 1 99 ? 31.137 6.380 -11.023 1.00 95.00 99 ASN A O 1
ATOM 795 N N . GLY A 1 100 ? 33.100 5.469 -11.549 1.00 93.88 100 GLY A N 1
ATOM 796 C CA . GLY A 1 100 ? 33.136 4.557 -10.403 1.00 93.88 100 GLY A CA 1
ATOM 797 C C . GLY A 1 100 ? 32.320 3.267 -10.548 1.00 93.88 100 GLY A C 1
ATOM 798 O O . GLY A 1 100 ? 32.631 2.325 -9.819 1.00 93.88 100 GLY A O 1
ATOM 799 N N . ALA A 1 101 ? 31.398 3.165 -11.512 1.00 96.25 101 ALA A N 1
ATOM 800 C CA . ALA A 1 101 ? 30.541 1.995 -11.741 1.00 96.25 101 ALA A CA 1
ATOM 801 C C . ALA A 1 101 ? 30.893 1.214 -13.023 1.00 96.25 101 ALA A C 1
ATOM 803 O O . ALA A 1 101 ? 31.498 1.749 -13.955 1.00 96.25 101 ALA A O 1
ATOM 804 N N . GLU A 1 102 ? 30.502 -0.061 -13.063 1.00 97.06 102 GLU A N 1
ATOM 805 C CA . GLU A 1 102 ? 30.614 -0.929 -14.243 1.00 97.06 102 GLU A CA 1
ATOM 806 C C . GLU A 1 102 ? 29.359 -0.834 -15.115 1.00 97.06 102 GLU A C 1
ATOM 808 O O . GLU A 1 102 ? 28.242 -0.870 -14.587 1.00 97.06 102 GLU A O 1
ATOM 813 N N . TRP A 1 103 ? 29.561 -0.741 -16.431 1.00 96.19 103 TRP A N 1
ATOM 814 C CA . TRP A 1 103 ? 28.529 -0.647 -17.465 1.00 96.19 103 TRP A CA 1
ATOM 815 C C . TRP A 1 103 ? 28.802 -1.668 -18.582 1.00 96.19 103 TRP A C 1
ATOM 817 O O . TRP A 1 103 ? 29.967 -1.871 -18.916 1.00 96.19 103 TRP A O 1
ATOM 827 N N . PRO A 1 104 ? 27.773 -2.272 -19.202 1.00 97.38 104 PRO A N 1
ATOM 828 C CA . PRO A 1 104 ? 26.357 -2.158 -18.852 1.00 97.38 104 PRO A CA 1
ATOM 829 C C . PRO A 1 104 ? 26.033 -2.751 -17.470 1.00 97.38 104 PRO A C 1
ATOM 831 O O . PRO A 1 104 ? 26.723 -3.644 -16.983 1.00 97.38 104 PRO A O 1
ATOM 834 N N . ARG A 1 105 ? 24.953 -2.277 -16.834 1.00 97.44 105 ARG A N 1
ATOM 835 C CA . ARG A 1 105 ? 24.386 -2.892 -15.620 1.00 97.44 105 ARG A CA 1
ATOM 836 C C . ARG A 1 105 ? 23.738 -4.227 -15.990 1.00 97.44 105 ARG A C 1
ATOM 838 O O . ARG A 1 105 ? 22.543 -4.298 -16.282 1.00 97.44 105 ARG A O 1
ATOM 845 N N . ARG A 1 106 ? 24.550 -5.277 -16.033 1.00 96.75 106 ARG A N 1
ATOM 846 C CA . ARG A 1 106 ? 24.159 -6.651 -16.356 1.00 96.75 106 ARG A CA 1
ATOM 847 C C . ARG A 1 106 ? 24.853 -7.585 -15.376 1.00 96.75 106 ARG A C 1
ATOM 849 O O . ARG A 1 106 ? 26.068 -7.520 -15.253 1.00 96.75 106 ARG A O 1
ATOM 856 N N . TRP A 1 107 ? 24.090 -8.429 -14.695 1.00 96.69 107 TRP A N 1
ATOM 857 C CA . TRP A 1 107 ? 24.654 -9.436 -13.802 1.00 96.69 107 TRP A CA 1
ATOM 858 C C . TRP A 1 107 ? 25.243 -10.608 -14.625 1.00 96.69 107 TRP A C 1
ATOM 860 O O . TRP A 1 107 ? 24.664 -10.936 -15.659 1.00 96.69 107 TRP A O 1
ATOM 870 N N . PRO A 1 108 ? 26.352 -11.253 -14.222 1.00 94.75 108 PRO A N 1
ATOM 871 C CA . PRO A 1 108 ? 27.324 -10.755 -13.255 1.00 94.75 108 PRO A CA 1
ATOM 872 C C . PRO A 1 108 ? 28.047 -9.517 -13.805 1.00 94.75 108 PRO A C 1
ATOM 874 O O . PRO A 1 108 ? 28.365 -9.431 -14.994 1.00 94.75 108 PRO A O 1
ATOM 877 N N . LEU A 1 109 ? 28.287 -8.546 -12.924 1.00 95.38 109 LEU A N 1
ATOM 878 C CA . LEU A 1 109 ? 28.879 -7.262 -13.294 1.00 95.38 109 LEU A CA 1
ATOM 879 C C . LEU A 1 109 ? 30.326 -7.423 -13.785 1.00 95.38 109 LEU A C 1
ATOM 881 O O . LEU A 1 109 ? 31.073 -8.270 -13.294 1.00 95.38 109 LEU A O 1
ATOM 885 N N . GLY A 1 110 ? 30.694 -6.631 -14.796 1.00 93.44 110 GLY A N 1
ATOM 886 C CA . GLY A 1 110 ? 32.072 -6.521 -15.291 1.00 93.44 110 GLY A CA 1
ATOM 887 C C . GLY A 1 110 ? 32.618 -7.753 -16.023 1.00 93.44 110 GLY A C 1
ATOM 888 O O . GLY A 1 110 ? 33.724 -7.701 -16.556 1.00 93.44 110 GLY A O 1
ATOM 889 N N . CYS A 1 111 ? 31.854 -8.842 -16.092 1.00 91.19 111 CYS A N 1
ATOM 890 C CA . CYS A 1 111 ? 32.241 -10.102 -16.721 1.00 91.19 111 CYS A CA 1
ATOM 891 C C . CYS A 1 111 ? 31.637 -10.223 -18.122 1.00 91.19 111 CYS A C 1
ATOM 893 O O . CYS A 1 111 ? 30.654 -9.550 -18.410 1.00 91.19 111 CYS A O 1
ATOM 895 N N . ASP A 1 112 ? 32.174 -11.094 -18.977 1.00 89.00 112 ASP A N 1
ATOM 896 C CA . ASP A 1 112 ? 31.489 -11.514 -20.208 1.00 89.00 112 ASP A CA 1
ATOM 897 C C . ASP A 1 112 ? 30.278 -12.414 -19.890 1.00 89.00 112 ASP A C 1
ATOM 899 O O . ASP A 1 112 ? 30.158 -12.943 -18.783 1.00 89.00 112 ASP A O 1
ATOM 903 N N . TRP A 1 113 ? 29.348 -12.563 -20.843 1.00 91.62 113 TRP A N 1
ATOM 904 C CA . TRP A 1 113 ? 28.168 -13.417 -20.664 1.00 91.62 113 TRP A CA 1
ATOM 905 C C . TRP A 1 113 ? 28.347 -14.771 -21.344 1.00 91.62 113 TRP A C 1
ATOM 907 O O . TRP A 1 113 ? 28.513 -14.833 -22.561 1.00 91.62 113 TRP A O 1
ATOM 917 N N . ASP A 1 114 ? 28.183 -15.836 -20.560 1.00 90.12 114 ASP A N 1
ATOM 918 C CA . ASP A 1 114 ? 28.098 -17.212 -21.036 1.00 90.12 114 ASP A CA 1
ATOM 919 C C . ASP A 1 114 ? 26.787 -17.859 -20.574 1.00 90.12 114 ASP A C 1
ATOM 921 O O . ASP A 1 114 ? 26.445 -17.845 -19.385 1.00 90.12 114 ASP A O 1
ATOM 925 N N . SER A 1 115 ? 26.072 -18.481 -21.517 1.00 92.00 115 SER A N 1
ATOM 926 C CA . SER A 1 115 ? 24.856 -19.243 -21.219 1.00 92.00 115 SER A CA 1
ATOM 927 C C . SER A 1 115 ? 25.199 -20.544 -20.495 1.00 92.00 115 SER A C 1
ATOM 929 O O . SER A 1 115 ? 25.950 -21.376 -21.007 1.00 92.00 115 SER A O 1
ATOM 931 N N . THR A 1 116 ? 24.599 -20.754 -19.325 1.00 91.44 116 THR A N 1
ATOM 932 C CA . THR A 1 116 ? 24.656 -22.025 -18.576 1.00 91.44 116 THR A CA 1
ATOM 933 C C . THR A 1 116 ? 23.348 -22.805 -18.668 1.00 91.44 116 THR A C 1
ATOM 935 O O . THR A 1 116 ? 23.239 -23.900 -18.111 1.00 91.44 116 THR A O 1
ATOM 938 N N . LYS A 1 117 ? 22.338 -22.256 -19.356 1.00 93.94 117 LYS A N 1
ATOM 939 C CA . LYS A 1 117 ? 21.004 -22.840 -19.396 1.00 93.94 117 LYS A CA 1
ATOM 940 C C . LYS A 1 117 ? 21.033 -24.186 -20.104 1.00 93.94 117 LYS A C 1
ATOM 942 O O . LYS A 1 117 ? 21.480 -24.299 -21.243 1.00 93.94 117 LYS A O 1
ATOM 947 N N . SER A 1 118 ? 20.531 -25.215 -19.424 1.00 92.38 118 SER A N 1
ATOM 948 C CA . SER A 1 118 ? 20.579 -26.598 -19.921 1.00 92.38 118 SER A CA 1
ATOM 949 C C . SER A 1 118 ? 19.203 -27.236 -20.118 1.00 92.38 118 SER A C 1
ATOM 951 O O . SER A 1 118 ? 19.083 -28.216 -20.854 1.00 92.38 118 SER A O 1
ATOM 953 N N . ALA A 1 119 ? 18.156 -26.658 -19.530 1.00 94.19 119 ALA A N 1
ATOM 954 C CA . ALA A 1 119 ? 16.780 -27.117 -19.665 1.00 94.19 119 ALA A CA 1
ATOM 955 C C . ALA A 1 119 ? 15.784 -25.960 -19.500 1.00 94.19 119 ALA A C 1
ATOM 957 O O . ALA A 1 119 ? 16.143 -24.857 -19.075 1.00 94.19 119 ALA A O 1
ATOM 958 N N . GLN A 1 120 ? 14.520 -26.238 -19.818 1.00 96.19 120 GLN A N 1
ATOM 959 C CA . GLN A 1 120 ? 13.406 -25.389 -19.409 1.00 96.19 120 GLN A CA 1
ATOM 960 C C . GLN A 1 120 ? 13.180 -25.554 -17.900 1.00 96.19 120 GLN A C 1
ATOM 962 O O . GLN A 1 120 ? 13.180 -26.679 -17.401 1.00 96.19 120 GLN A O 1
ATOM 967 N N . THR A 1 121 ? 13.015 -24.454 -17.174 1.00 96.62 121 THR A N 1
ATOM 968 C CA . THR A 1 121 ? 13.018 -24.420 -15.700 1.00 96.62 121 THR A CA 1
ATOM 969 C C . THR A 1 121 ? 11.790 -23.745 -15.098 1.00 96.62 121 THR A C 1
ATOM 971 O O . THR A 1 121 ? 11.675 -23.717 -13.872 1.00 96.62 121 THR A O 1
ATOM 974 N N . LEU A 1 122 ? 10.886 -23.221 -15.934 1.00 96.94 122 LEU A N 1
ATOM 975 C CA . LEU A 1 122 ? 9.684 -22.488 -15.522 1.00 96.94 122 LEU A CA 1
ATOM 976 C C . LEU A 1 122 ? 8.383 -23.127 -16.047 1.00 96.94 122 LEU A C 1
ATOM 978 O O . LEU A 1 122 ? 7.327 -22.493 -16.024 1.00 96.94 122 LEU A O 1
ATOM 982 N N . GLN A 1 123 ? 8.424 -24.376 -16.526 1.00 92.75 123 GLN A N 1
ATOM 983 C CA . GLN A 1 123 ? 7.259 -25.070 -17.110 1.00 92.75 123 GLN A CA 1
ATOM 984 C C . GLN A 1 123 ? 6.161 -25.414 -16.090 1.00 92.75 123 GLN A C 1
ATOM 986 O O . GLN A 1 123 ? 5.020 -25.678 -16.463 1.00 92.75 123 GLN A O 1
ATOM 991 N N . ASP A 1 124 ? 6.502 -25.376 -14.810 1.00 91.25 124 ASP A N 1
ATOM 992 C CA . ASP A 1 124 ? 5.632 -25.440 -13.637 1.00 91.25 124 ASP A CA 1
ATOM 993 C C . ASP A 1 124 ? 4.849 -24.139 -13.388 1.00 91.25 124 ASP A C 1
ATOM 995 O O . ASP A 1 124 ? 3.785 -24.163 -12.771 1.00 91.25 124 ASP A O 1
ATOM 999 N N . THR A 1 125 ? 5.328 -23.002 -13.902 1.00 91.19 125 THR A N 1
ATOM 1000 C CA . THR A 1 125 ? 4.663 -21.700 -13.727 1.00 91.19 125 THR A CA 1
ATOM 1001 C C . THR A 1 125 ? 3.281 -21.730 -14.388 1.00 91.19 125 THR A C 1
ATOM 1003 O O . THR A 1 125 ? 3.181 -22.172 -15.532 1.00 91.19 125 THR A O 1
ATOM 1006 N N . PRO A 1 126 ? 2.197 -21.257 -13.760 1.00 86.69 126 PRO A N 1
ATOM 1007 C CA . PRO A 1 126 ? 0.894 -21.180 -14.422 1.00 86.69 126 PRO A CA 1
ATOM 1008 C C . PRO A 1 126 ? 0.883 -20.206 -15.615 1.00 86.69 126 PRO A C 1
ATOM 1010 O O . PRO A 1 126 ? 1.530 -19.161 -15.574 1.00 86.69 126 PRO A O 1
ATOM 1013 N N . VAL A 1 127 ? 0.120 -20.519 -16.670 1.00 89.75 127 VAL A N 1
ATOM 1014 C CA . VAL A 1 127 ? -0.162 -19.583 -17.780 1.00 89.75 127 VAL A CA 1
ATOM 1015 C C . VAL A 1 127 ? -1.523 -18.920 -17.639 1.00 89.75 127 VAL A C 1
ATOM 1017 O O . VAL A 1 127 ? -2.423 -19.442 -16.981 1.00 89.75 127 VAL A O 1
ATOM 1020 N N . ARG A 1 128 ? -1.685 -17.771 -18.298 1.00 86.31 128 ARG A N 1
ATOM 1021 C CA . ARG A 1 128 ? -2.970 -17.073 -18.388 1.00 86.31 128 ARG A CA 1
ATOM 1022 C C . ARG A 1 128 ? -3.866 -17.730 -19.437 1.00 86.31 128 ARG A C 1
ATOM 1024 O O . ARG A 1 128 ? -3.395 -18.372 -20.374 1.00 86.31 128 ARG A O 1
ATOM 1031 N N . GLN A 1 129 ? -5.172 -17.517 -19.307 1.00 88.69 129 GLN A N 1
ATOM 1032 C CA . GLN A 1 129 ? -6.110 -17.862 -20.369 1.00 88.69 129 GLN A CA 1
ATOM 1033 C C . GLN A 1 129 ? -5.826 -17.013 -21.618 1.00 88.69 129 GLN A C 1
ATOM 1035 O O . GLN A 1 129 ? -5.615 -15.803 -21.526 1.00 88.69 129 GLN A O 1
ATOM 1040 N N . VAL A 1 130 ? -5.833 -17.651 -22.788 1.00 93.19 130 VAL A N 1
ATOM 1041 C CA . VAL A 1 130 ? -5.609 -16.982 -24.075 1.00 93.19 130 VAL A CA 1
ATOM 1042 C C . VAL A 1 130 ? -6.855 -16.200 -24.498 1.00 93.19 130 VAL A C 1
ATOM 1044 O O . VAL A 1 130 ? -7.950 -16.763 -24.545 1.00 93.19 130 VAL A O 1
ATOM 1047 N N . ASN A 1 131 ? -6.680 -14.933 -24.889 1.00 92.88 131 ASN A N 1
ATOM 1048 C CA . ASN A 1 131 ? -7.706 -14.111 -25.526 1.00 92.88 131 ASN A CA 1
ATOM 1049 C C . ASN A 1 131 ? -7.356 -13.851 -27.006 1.00 92.88 131 ASN A C 1
ATOM 1051 O O . ASN A 1 131 ? -6.581 -12.960 -27.361 1.00 92.88 131 ASN A O 1
ATOM 1055 N N . MET A 1 132 ? -7.981 -14.621 -27.901 1.00 92.62 132 MET A N 1
ATOM 1056 C CA . MET A 1 132 ? -7.736 -14.516 -29.345 1.00 92.62 132 MET A CA 1
ATOM 1057 C C . MET A 1 132 ? -8.160 -13.176 -29.959 1.00 92.62 132 MET A C 1
ATOM 1059 O O . MET A 1 132 ? -7.622 -12.800 -30.998 1.00 92.62 132 MET A O 1
ATOM 1063 N N . GLU A 1 133 ? -9.097 -12.450 -29.347 1.00 89.50 133 GLU A N 1
ATOM 1064 C CA . GLU A 1 133 ? -9.501 -11.126 -29.822 1.00 89.50 133 GLU A CA 1
ATOM 1065 C C . GLU A 1 133 ? -8.373 -10.113 -29.620 1.00 89.50 133 GLU A C 1
ATOM 1067 O O . GLU A 1 133 ? -7.977 -9.434 -30.566 1.00 89.50 133 GLU A O 1
ATOM 1072 N N . THR A 1 134 ? -7.777 -10.094 -28.424 1.00 83.88 134 THR A N 1
ATOM 1073 C CA . THR A 1 134 ? -6.622 -9.240 -28.111 1.00 83.88 134 THR A CA 1
ATOM 1074 C C . THR A 1 134 ? -5.392 -9.598 -28.952 1.00 83.88 134 THR A C 1
ATOM 1076 O O . THR A 1 134 ? -4.601 -8.723 -29.300 1.00 83.88 134 THR A O 1
ATOM 1079 N N . LEU A 1 135 ? -5.220 -10.876 -29.306 1.00 91.69 135 LEU A N 1
ATOM 1080 C CA . LEU A 1 135 ? -4.083 -11.345 -30.102 1.00 91.69 135 LEU A CA 1
ATOM 1081 C C . LEU A 1 135 ? -4.224 -11.143 -31.613 1.00 91.69 135 LEU A C 1
ATOM 1083 O O . LEU A 1 135 ? -3.205 -11.177 -32.304 1.00 91.69 135 LEU A O 1
ATOM 1087 N N . ARG A 1 136 ? -5.443 -10.962 -32.138 1.00 93.12 136 ARG A N 1
ATOM 1088 C CA . ARG A 1 136 ? -5.711 -10.980 -33.587 1.00 93.12 136 ARG A CA 1
ATOM 1089 C C . ARG A 1 136 ? -4.773 -10.055 -34.358 1.00 93.12 136 ARG A C 1
ATOM 1091 O O . ARG A 1 136 ? -4.067 -10.518 -35.248 1.00 93.12 136 ARG A O 1
ATOM 1098 N N . TRP A 1 137 ? -4.694 -8.790 -33.941 1.00 94.00 137 TRP A N 1
ATOM 1099 C CA . TRP A 1 137 ? -3.829 -7.802 -34.583 1.00 94.00 137 TRP A CA 1
ATOM 1100 C C . TRP A 1 137 ? -2.366 -8.266 -34.605 1.00 94.00 137 TRP A C 1
ATOM 1102 O O . TRP A 1 137 ? -1.756 -8.316 -35.668 1.00 94.00 137 TRP A O 1
ATOM 1112 N N . TRP A 1 138 ? -1.823 -8.704 -33.465 1.00 93.94 138 TRP A N 1
ATOM 1113 C CA . TRP A 1 138 ? -0.433 -9.161 -33.333 1.00 93.94 138 TRP A CA 1
ATOM 1114 C C . TRP A 1 138 ? -0.103 -10.373 -34.208 1.00 93.94 138 TRP A C 1
ATOM 1116 O O . TRP A 1 138 ? 1.017 -10.497 -34.705 1.00 93.94 138 TRP A O 1
ATOM 1126 N N . LEU A 1 139 ? -1.066 -11.274 -34.408 1.00 94.81 139 LEU A N 1
ATOM 1127 C CA . LEU A 1 139 ? -0.894 -12.461 -35.244 1.00 94.81 139 LEU A CA 1
ATOM 1128 C C . LEU A 1 139 ? -0.911 -12.151 -36.748 1.00 94.81 139 LEU A C 1
ATOM 1130 O O . LEU A 1 139 ? -0.370 -12.941 -37.526 1.00 94.81 139 LEU A O 1
ATOM 1134 N N . GLU A 1 140 ? -1.509 -11.030 -37.144 1.00 94.56 140 GLU A N 1
ATOM 1135 C CA . GLU A 1 140 ? -1.670 -10.605 -38.540 1.00 94.56 140 GLU A CA 1
ATOM 1136 C C . GLU A 1 140 ? -0.548 -9.672 -39.023 1.00 94.56 140 GLU A C 1
ATOM 1138 O O . GLU A 1 140 ? -0.372 -9.510 -40.228 1.00 94.56 140 GLU A O 1
ATOM 1143 N N . GLN A 1 141 ? 0.236 -9.085 -38.110 1.00 94.19 141 GLN A N 1
ATOM 1144 C CA . GLN A 1 141 ? 1.287 -8.130 -38.470 1.00 94.19 141 GLN A CA 1
ATOM 1145 C C . GLN A 1 141 ? 2.564 -8.793 -39.013 1.00 94.19 141 GLN A C 1
ATOM 1147 O O . GLN A 1 141 ? 2.936 -9.910 -38.627 1.00 94.19 141 GLN A O 1
ATOM 1152 N N . ASP A 1 142 ? 3.267 -8.046 -39.872 1.00 95.25 142 ASP A N 1
ATOM 1153 C CA . ASP A 1 142 ? 4.632 -8.345 -40.310 1.00 95.25 142 ASP A CA 1
ATOM 1154 C C . ASP A 1 142 ? 5.681 -7.987 -39.239 1.00 95.25 142 ASP A C 1
ATOM 1156 O O . ASP A 1 142 ? 5.406 -7.278 -38.266 1.00 95.25 142 ASP A O 1
ATOM 1160 N N . ASP A 1 143 ? 6.913 -8.472 -39.414 1.00 96.75 143 ASP A N 1
ATOM 1161 C CA . ASP A 1 143 ? 7.971 -8.252 -38.421 1.00 96.75 143 ASP A CA 1
ATOM 1162 C C . ASP A 1 143 ? 8.337 -6.781 -38.261 1.00 96.75 143 ASP A C 1
ATOM 1164 O O . ASP A 1 143 ? 8.624 -6.340 -37.154 1.00 96.75 143 ASP A O 1
ATOM 1168 N N . ALA A 1 144 ? 8.323 -6.009 -39.349 1.00 95.25 144 ALA A N 1
ATOM 1169 C CA . ALA A 1 144 ? 8.705 -4.603 -39.316 1.00 95.25 144 ALA A CA 1
ATOM 1170 C C . ALA A 1 144 ? 7.707 -3.771 -38.493 1.00 95.25 144 ALA A C 1
ATOM 1172 O O . ALA A 1 144 ? 8.101 -2.858 -37.764 1.00 95.25 144 ALA A O 1
ATOM 1173 N N . THR A 1 145 ? 6.419 -4.099 -38.579 1.00 93.06 145 THR A N 1
ATOM 1174 C CA . THR A 1 145 ? 5.350 -3.481 -37.790 1.00 93.06 145 THR A CA 1
ATOM 1175 C C . THR A 1 145 ? 5.447 -3.900 -36.328 1.00 93.06 145 THR A C 1
ATOM 1177 O O . THR A 1 145 ? 5.443 -3.032 -35.456 1.00 93.06 145 THR A O 1
ATOM 1180 N N . LEU A 1 146 ? 5.648 -5.193 -36.048 1.00 93.69 146 LEU A N 1
ATOM 1181 C CA . LEU A 1 146 ? 5.880 -5.692 -34.684 1.00 93.69 146 LEU A CA 1
ATOM 1182 C C . LEU A 1 146 ? 7.129 -5.079 -34.034 1.00 93.69 146 LEU A C 1
ATOM 1184 O O . LEU A 1 146 ? 7.128 -4.792 -32.837 1.00 93.69 146 LEU A O 1
ATOM 1188 N N . TRP A 1 147 ? 8.187 -4.859 -34.815 1.00 95.12 147 TRP A N 1
ATOM 1189 C CA . TRP A 1 147 ? 9.437 -4.254 -34.361 1.00 95.12 147 TRP A CA 1
ATOM 1190 C C . TRP A 1 147 ? 9.249 -2.779 -33.984 1.00 95.12 147 TRP A C 1
ATOM 1192 O O . TRP A 1 147 ? 9.682 -2.355 -32.913 1.00 95.12 147 TRP A O 1
ATOM 1202 N N . ARG A 1 148 ? 8.555 -1.998 -34.824 1.00 91.69 148 ARG A N 1
ATOM 1203 C CA . ARG A 1 148 ? 8.286 -0.567 -34.572 1.00 91.69 148 ARG A CA 1
ATOM 1204 C C . ARG A 1 148 ? 7.259 -0.308 -33.470 1.00 91.69 148 ARG A C 1
ATOM 1206 O O . ARG A 1 148 ? 7.224 0.797 -32.939 1.00 91.69 148 ARG A O 1
ATOM 1213 N N . GLN A 1 149 ? 6.427 -1.294 -33.137 1.00 92.38 149 GLN A N 1
ATOM 1214 C CA . GLN A 1 149 ? 5.370 -1.132 -32.138 1.00 92.38 149 GLN A CA 1
ATOM 1215 C C . GLN A 1 149 ? 5.921 -0.900 -30.715 1.00 92.38 149 GLN A C 1
ATOM 1217 O O . GLN A 1 149 ? 5.256 -0.242 -29.916 1.00 92.38 149 GLN A O 1
ATOM 1222 N N . LEU A 1 150 ? 7.129 -1.390 -30.395 1.00 94.19 150 LEU A N 1
ATOM 1223 C CA . LEU A 1 150 ? 7.839 -1.012 -29.167 1.00 94.19 150 LEU A CA 1
ATOM 1224 C C . LEU A 1 150 ? 8.617 0.297 -29.413 1.00 94.19 150 LEU A C 1
ATOM 1226 O O . LEU A 1 150 ? 9.540 0.287 -30.239 1.00 94.19 150 LEU A O 1
ATOM 1230 N N . PRO A 1 151 ? 8.296 1.405 -28.715 1.00 93.00 151 PRO A N 1
ATOM 1231 C CA . PRO A 1 151 ? 8.983 2.680 -28.912 1.00 93.00 151 PRO A CA 1
ATOM 1232 C C . PRO A 1 151 ? 10.461 2.612 -28.498 1.00 93.00 151 PRO A C 1
ATOM 1234 O O . PRO A 1 151 ? 10.861 1.775 -27.691 1.00 93.00 151 PRO A O 1
ATOM 1237 N N . GLU A 1 152 ? 11.270 3.512 -29.059 1.00 93.56 152 GLU A N 1
ATOM 1238 C CA . GLU A 1 152 ? 12.686 3.670 -28.702 1.00 93.56 152 GLU A CA 1
ATOM 1239 C C . GLU A 1 152 ? 12.842 4.177 -27.260 1.00 93.56 152 GLU A C 1
ATOM 1241 O O . GLU A 1 152 ? 12.048 5.008 -26.800 1.00 93.56 152 GLU A O 1
ATOM 1246 N N . ALA A 1 153 ? 13.867 3.700 -26.548 1.00 94.19 153 ALA A N 1
ATOM 1247 C CA . ALA A 1 153 ? 14.115 4.068 -25.157 1.00 94.19 153 ALA A CA 1
ATOM 1248 C C . ALA A 1 153 ? 14.369 5.573 -24.946 1.00 94.19 153 ALA A C 1
ATOM 1250 O O . ALA A 1 153 ? 13.988 6.104 -23.903 1.00 94.19 153 ALA A O 1
ATOM 1251 N N . GLU A 1 154 ? 14.952 6.257 -25.929 1.00 93.81 154 GLU A N 1
ATOM 1252 C CA . GLU A 1 154 ? 15.299 7.685 -25.910 1.00 93.81 154 GLU A CA 1
ATOM 1253 C C . GLU A 1 154 ? 14.073 8.613 -25.881 1.00 93.81 154 GLU A C 1
ATOM 1255 O O . GLU A 1 154 ? 14.188 9.801 -25.586 1.00 93.81 154 GLU A O 1
ATOM 1260 N N . GLY A 1 155 ? 12.883 8.092 -26.193 1.00 91.81 155 GLY A N 1
ATOM 1261 C CA . GLY A 1 155 ? 11.638 8.828 -26.015 1.00 91.81 155 GLY A CA 1
ATOM 1262 C C . GLY A 1 155 ? 11.219 8.835 -24.541 1.00 91.81 155 GLY A C 1
ATOM 1263 O O . GLY A 1 155 ? 10.988 7.751 -23.999 1.00 91.81 155 GLY A O 1
ATOM 1264 N N . PRO A 1 156 ? 11.018 10.003 -23.898 1.00 92.88 156 PRO A N 1
ATOM 1265 C CA . PRO A 1 156 ? 10.596 10.056 -22.500 1.00 92.88 156 PRO A CA 1
ATOM 1266 C C . PRO A 1 156 ? 9.297 9.285 -22.233 1.00 92.88 156 PRO A C 1
ATOM 1268 O O . PRO A 1 156 ? 8.436 9.170 -23.113 1.00 92.88 156 PRO A O 1
ATOM 1271 N N . ARG A 1 157 ? 9.159 8.751 -21.013 1.00 93.06 157 ARG A N 1
ATOM 1272 C CA . ARG A 1 157 ? 8.006 7.956 -20.559 1.00 93.06 157 ARG A CA 1
ATOM 1273 C C . ARG A 1 157 ? 7.603 8.377 -19.158 1.00 93.06 157 ARG A C 1
ATOM 1275 O O . ARG A 1 157 ? 8.367 8.153 -18.229 1.00 93.06 157 ARG A O 1
ATOM 1282 N N . ALA A 1 158 ? 6.398 8.913 -19.019 1.00 90.12 158 ALA A N 1
ATOM 1283 C CA . ALA A 1 158 ? 5.884 9.436 -17.761 1.00 90.12 158 ALA A CA 1
ATOM 1284 C C . ALA A 1 158 ? 4.670 8.644 -17.284 1.00 90.12 158 ALA A C 1
ATOM 1286 O O . ALA A 1 158 ? 3.933 8.063 -18.084 1.00 90.12 158 ALA A O 1
ATOM 1287 N N . HIS A 1 159 ? 4.458 8.640 -15.969 1.00 86.94 159 HIS A N 1
ATOM 1288 C CA . HIS A 1 159 ? 3.390 7.858 -15.365 1.00 86.94 159 HIS A CA 1
ATOM 1289 C C . HIS A 1 159 ? 2.000 8.479 -15.566 1.00 86.94 159 HIS A C 1
ATOM 1291 O O . HIS A 1 159 ? 1.040 7.738 -15.714 1.00 86.94 159 HIS A O 1
ATOM 1297 N N . TYR A 1 160 ? 1.870 9.799 -15.660 1.00 88.44 160 TYR A N 1
ATOM 1298 C CA . TYR A 1 160 ? 0.586 10.463 -15.899 1.00 88.44 160 TYR A CA 1
ATOM 1299 C C . TYR A 1 160 ? 0.728 11.552 -16.952 1.00 88.44 160 TYR A C 1
ATOM 1301 O O . TYR A 1 160 ? 1.824 12.054 -17.174 1.00 88.44 160 TYR A O 1
ATOM 1309 N N . VAL A 1 161 ? -0.387 11.912 -17.593 1.00 92.50 161 VAL A N 1
ATOM 1310 C CA . VAL A 1 161 ? -0.445 13.139 -18.402 1.00 92.50 161 VAL A CA 1
ATOM 1311 C C . VAL A 1 161 ? -0.433 14.347 -17.472 1.00 92.50 161 VAL A C 1
ATOM 1313 O O . VAL A 1 161 ? 0.412 15.218 -17.632 1.00 92.50 161 VAL A O 1
ATOM 1316 N N . ASN A 1 162 ? -1.370 14.373 -16.522 1.00 91.75 162 ASN A N 1
ATOM 1317 C CA . ASN A 1 162 ? -1.514 15.376 -15.477 1.00 91.75 162 ASN A CA 1
ATOM 1318 C C . ASN A 1 162 ? -2.540 14.844 -14.446 1.00 91.75 162 ASN A C 1
ATOM 1320 O O . ASN A 1 162 ? -3.613 14.397 -14.866 1.00 91.75 162 ASN A O 1
ATOM 1324 N N . VAL A 1 163 ? -2.225 14.845 -13.143 1.00 87.19 163 VAL A N 1
ATOM 1325 C CA . VAL A 1 163 ? -3.133 14.354 -12.075 1.00 87.19 163 VAL A CA 1
ATOM 1326 C C . VAL A 1 163 ? -3.818 15.461 -11.272 1.00 87.19 163 VAL A C 1
ATOM 1328 O O . VAL A 1 163 ? -4.770 15.168 -10.549 1.00 87.19 163 VAL A O 1
ATOM 1331 N N . HIS A 1 164 ? -3.384 16.716 -11.421 1.00 86.88 164 HIS A N 1
ATOM 1332 C CA . HIS A 1 164 ? -3.938 17.861 -10.688 1.00 86.88 164 HIS A CA 1
ATOM 1333 C C . HIS A 1 164 ? -4.967 18.649 -11.512 1.00 86.88 164 HIS A C 1
ATOM 1335 O O . HIS A 1 164 ? -6.116 18.795 -11.108 1.00 86.88 164 HIS A O 1
ATOM 1341 N N . GLN A 1 165 ? -4.568 19.128 -12.689 1.00 89.75 165 GLN A N 1
ATOM 1342 C CA . GLN A 1 165 ? -5.360 19.962 -13.600 1.00 89.75 165 GLN A CA 1
ATOM 1343 C C . GLN A 1 165 ? -6.274 19.148 -14.529 1.00 89.75 165 GLN A C 1
ATOM 1345 O O . GLN A 1 165 ? -7.325 19.629 -14.950 1.00 89.75 165 GLN A O 1
ATOM 1350 N N . GLY A 1 166 ? -5.909 17.905 -14.859 1.00 91.50 166 GLY A N 1
ATOM 1351 C CA . GLY A 1 166 ? -6.697 17.039 -15.739 1.00 91.50 166 GLY A CA 1
ATOM 1352 C C . GLY A 1 166 ? -6.546 17.378 -17.227 1.00 91.50 166 GLY A C 1
ATOM 1353 O O . GLY A 1 166 ? -5.479 17.185 -17.808 1.00 91.50 166 GLY A O 1
ATOM 1354 N N . CYS A 1 167 ? -7.629 17.801 -17.886 1.00 94.12 167 CYS A N 1
ATOM 1355 C CA . CYS A 1 167 ? -7.638 18.126 -19.318 1.00 94.12 167 CYS A CA 1
ATOM 1356 C C . CYS A 1 167 ? -7.474 19.639 -19.551 1.00 94.12 167 CYS A C 1
ATOM 1358 O O . CYS A 1 167 ? -8.236 20.397 -18.953 1.00 94.12 167 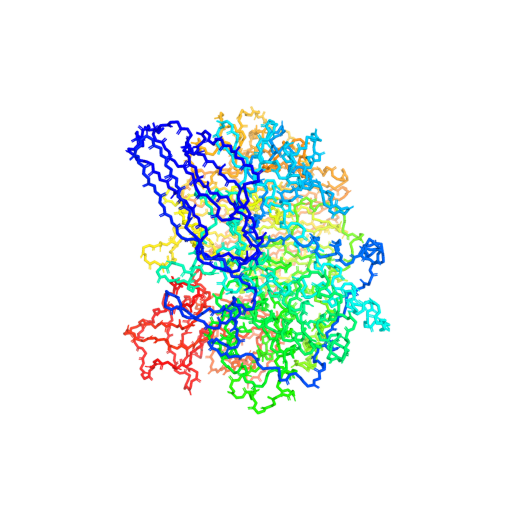CYS A O 1
ATOM 1360 N N . PRO A 1 168 ? -6.626 20.098 -20.497 1.00 95.12 168 PRO A N 1
ATOM 1361 C CA . PRO A 1 168 ? -6.504 21.528 -20.812 1.00 95.12 168 PRO A CA 1
ATOM 1362 C C . PRO A 1 168 ? -7.820 22.223 -21.202 1.00 95.12 168 PRO A C 1
ATOM 1364 O O . PRO A 1 168 ? -7.948 23.430 -21.036 1.00 95.12 168 PRO A O 1
ATOM 1367 N N . SER A 1 169 ? -8.806 21.486 -21.729 1.00 93.94 169 SER A N 1
ATOM 1368 C CA . SER A 1 169 ? -10.085 22.064 -22.172 1.00 93.94 169 SER A CA 1
ATOM 1369 C C . SER A 1 169 ? -11.203 22.004 -21.128 1.00 93.94 169 SER A C 1
ATOM 1371 O O . SER A 1 169 ? -12.036 22.903 -21.094 1.00 93.94 169 SER A O 1
ATOM 1373 N N . CYS A 1 170 ? -11.282 20.946 -20.311 1.00 91.94 170 CYS A N 1
ATOM 1374 C CA . CYS A 1 170 ? -12.382 20.760 -19.347 1.00 91.94 170 CYS A CA 1
ATOM 1375 C C . CYS A 1 170 ? -11.926 20.582 -17.891 1.00 91.94 170 CYS A C 1
ATOM 1377 O O . CYS A 1 170 ? -12.734 20.203 -17.042 1.00 91.94 170 CYS A O 1
ATOM 1379 N N . GLY A 1 171 ? -10.643 20.805 -17.606 1.00 91.19 171 GLY A N 1
ATOM 1380 C CA . GLY A 1 171 ? -10.054 20.684 -16.278 1.00 91.19 171 GLY A CA 1
ATOM 1381 C C . GLY A 1 171 ? -10.238 19.295 -15.665 1.00 91.19 171 GLY A C 1
ATOM 1382 O O . GLY A 1 171 ? -10.154 18.265 -16.346 1.00 91.19 171 GLY A O 1
ATOM 1383 N N . THR A 1 172 ? -10.558 19.279 -14.371 1.00 88.50 172 THR A N 1
ATOM 1384 C CA . THR A 1 172 ? -10.712 18.073 -13.546 1.00 88.50 172 THR A CA 1
ATOM 1385 C C . THR A 1 172 ? -11.955 17.240 -13.869 1.00 88.50 172 THR A C 1
ATOM 1387 O O . THR A 1 172 ? -12.061 16.111 -13.393 1.00 88.50 172 THR A O 1
ATOM 1390 N N . ALA A 1 173 ? -12.870 17.721 -14.724 1.00 85.81 173 ALA A N 1
ATOM 1391 C CA . ALA A 1 173 ? -14.052 16.958 -15.145 1.00 85.81 173 ALA A CA 1
ATOM 1392 C C . ALA A 1 173 ? -13.689 15.625 -15.831 1.00 85.81 173 ALA A C 1
ATOM 1394 O O . ALA A 1 173 ? -14.463 14.673 -15.806 1.00 85.81 173 ALA A O 1
ATOM 1395 N N . ILE A 1 174 ? -12.481 15.524 -16.399 1.00 89.06 174 ILE A N 1
ATOM 1396 C CA . ILE A 1 174 ? -11.958 14.280 -16.972 1.00 89.06 174 ILE A CA 1
ATOM 1397 C C . ILE A 1 174 ? -11.903 13.122 -15.951 1.00 89.06 174 ILE A C 1
ATOM 1399 O O . ILE A 1 174 ? -12.105 11.964 -16.321 1.00 89.06 174 ILE A O 1
ATOM 1403 N N . PHE A 1 175 ? -11.685 13.418 -14.666 1.00 86.06 175 PHE A N 1
ATOM 1404 C CA . PHE A 1 175 ? -11.511 12.409 -13.616 1.00 86.06 175 PHE A CA 1
ATOM 1405 C C . PHE A 1 175 ? -12.812 11.715 -13.194 1.00 86.06 175 PHE A C 1
ATOM 1407 O O . PHE A 1 175 ? -12.760 10.724 -12.466 1.00 86.06 175 PHE A O 1
ATOM 1414 N N . ALA A 1 176 ? -13.963 12.163 -13.710 1.00 80.62 176 ALA A N 1
ATOM 1415 C CA . ALA A 1 176 ? -15.224 11.429 -13.601 1.00 80.62 176 ALA A CA 1
ATOM 1416 C C . ALA A 1 176 ? -15.188 10.077 -14.348 1.00 80.62 176 ALA A C 1
ATOM 1418 O O . ALA A 1 176 ? -15.966 9.183 -14.031 1.00 80.62 176 ALA A O 1
ATOM 1419 N N . HIS A 1 177 ? -14.283 9.907 -15.323 1.00 84.31 177 HIS A N 1
ATOM 1420 C CA . HIS A 1 177 ? -14.143 8.658 -16.081 1.00 84.31 177 HIS A CA 1
ATOM 1421 C C . HIS A 1 177 ? -13.127 7.687 -15.467 1.00 84.31 177 HIS A C 1
ATOM 1423 O O . HIS A 1 177 ? -13.334 6.478 -15.510 1.00 84.31 177 HIS A O 1
ATOM 1429 N N . HIS A 1 178 ? -12.020 8.209 -14.929 1.00 85.19 178 HIS A N 1
ATOM 1430 C CA . HIS A 1 178 ? -10.998 7.460 -14.195 1.00 85.19 178 HIS A CA 1
ATOM 1431 C C . HIS A 1 178 ? -10.036 8.459 -13.536 1.00 85.19 178 HIS A C 1
ATOM 1433 O O . HIS A 1 178 ? -9.551 9.363 -14.211 1.00 85.19 178 HIS A O 1
ATOM 1439 N N . GLY A 1 179 ? -9.695 8.309 -12.255 1.00 77.00 179 GLY A N 1
ATOM 1440 C CA . GLY A 1 179 ? -8.853 9.313 -11.590 1.00 77.00 179 GLY A CA 1
ATOM 1441 C C . GLY A 1 179 ? -7.358 9.255 -11.950 1.00 77.00 179 GLY A C 1
ATOM 1442 O O . GLY A 1 179 ? -6.718 10.292 -12.061 1.00 77.00 179 GLY A O 1
ATOM 1443 N N . TYR A 1 180 ? -6.818 8.067 -12.249 1.00 81.06 180 TYR A N 1
ATOM 1444 C CA . TYR A 1 180 ? -5.408 7.899 -12.658 1.00 81.06 180 TYR A CA 1
ATOM 1445 C C . TYR A 1 180 ? -5.141 7.917 -14.177 1.00 81.06 180 TYR A C 1
ATOM 1447 O O . TYR A 1 180 ? -4.220 8.586 -14.643 1.00 81.06 180 TYR A O 1
ATOM 1455 N N . TYR A 1 181 ? -5.922 7.178 -14.978 1.00 87.25 181 TYR A N 1
ATOM 1456 C CA . TYR A 1 181 ? -5.672 6.989 -16.416 1.00 87.25 181 TYR A CA 1
ATOM 1457 C C . TYR A 1 181 ? -6.923 7.234 -17.282 1.00 87.25 181 TYR A C 1
ATOM 1459 O O . TYR A 1 181 ? -7.389 6.318 -17.957 1.00 87.25 181 TYR A O 1
ATOM 1467 N N . PRO A 1 182 ? -7.495 8.451 -17.299 1.00 90.88 182 PRO A N 1
ATOM 1468 C CA . PRO A 1 182 ? -8.759 8.694 -18.001 1.00 90.88 182 PRO A CA 1
ATOM 1469 C C . PRO A 1 182 ? -8.661 8.800 -19.529 1.00 90.88 182 PRO A C 1
ATOM 1471 O O . PRO A 1 182 ? -9.685 8.824 -20.201 1.00 90.88 182 PRO A O 1
ATOM 1474 N N . TRP A 1 183 ? -7.466 8.930 -20.101 1.00 95.00 183 TRP A N 1
ATOM 1475 C CA . TRP A 1 183 ? -7.292 9.242 -21.523 1.00 95.00 183 TRP A CA 1
ATOM 1476 C C . TRP A 1 183 ? -7.594 8.049 -22.436 1.00 95.00 183 TRP A C 1
ATOM 1478 O O . TRP A 1 183 ? -7.089 6.949 -22.217 1.00 95.00 183 TRP A O 1
ATOM 1488 N N . VAL A 1 184 ? -8.348 8.287 -23.511 1.00 96.25 184 VAL A N 1
ATOM 1489 C CA . VAL A 1 184 ? -8.641 7.282 -24.547 1.00 96.25 184 VAL A CA 1
ATOM 1490 C C . VAL A 1 184 ? -7.583 7.364 -25.651 1.00 96.25 184 VAL A C 1
ATOM 1492 O O . VAL A 1 184 ? -7.232 8.460 -26.091 1.00 96.25 184 VAL A O 1
ATOM 1495 N N . ARG A 1 185 ? -7.039 6.217 -26.082 1.00 95.31 185 ARG A N 1
ATOM 1496 C CA . ARG A 1 185 ? -5.909 6.129 -27.030 1.00 95.31 185 ARG A CA 1
ATOM 1497 C C . ARG A 1 185 ? -6.083 4.977 -28.016 1.00 95.31 185 ARG A C 1
ATOM 1499 O O . ARG A 1 185 ? -6.504 3.890 -27.623 1.00 95.31 185 ARG A O 1
ATOM 1506 N N . ASN A 1 186 ? -5.691 5.182 -29.274 1.00 92.62 186 ASN A N 1
ATOM 1507 C CA . ASN A 1 186 ? -5.654 4.124 -30.283 1.00 92.62 186 ASN A CA 1
ATOM 1508 C C . ASN A 1 186 ? -4.262 3.483 -30.369 1.00 92.62 186 ASN A C 1
ATOM 1510 O O . ASN A 1 186 ? -3.360 4.000 -31.015 1.00 92.62 186 ASN A O 1
ATOM 1514 N N . LEU A 1 187 ? -4.072 2.309 -29.773 1.00 91.88 187 LEU A N 1
ATOM 1515 C CA . LEU A 1 187 ? -2.751 1.676 -29.729 1.00 91.88 187 LEU A CA 1
ATOM 1516 C C . LEU A 1 187 ? -2.444 0.740 -30.923 1.00 91.88 187 LEU A C 1
ATOM 1518 O O . LEU A 1 187 ? -1.330 0.219 -30.997 1.00 91.88 187 LEU A O 1
ATOM 1522 N N . HIS A 1 188 ? -3.379 0.539 -31.866 1.00 89.81 188 HIS A N 1
ATOM 1523 C CA . HIS A 1 188 ? -3.271 -0.451 -32.951 1.00 89.81 188 HIS A CA 1
ATOM 1524 C C . HIS A 1 188 ? -3.815 0.053 -34.310 1.00 89.81 188 HIS A C 1
ATOM 1526 O O . HIS A 1 188 ? -5.000 -0.117 -34.592 1.00 89.81 188 HIS A O 1
ATOM 1532 N N . PRO A 1 189 ? -2.969 0.577 -35.219 1.00 83.06 189 PRO A N 1
ATOM 1533 C CA . PRO A 1 189 ? -1.612 1.059 -34.976 1.00 83.06 189 PRO A CA 1
ATOM 1534 C C . PRO A 1 189 ? -1.630 2.362 -34.166 1.00 83.06 189 PRO A C 1
ATOM 1536 O O . PRO A 1 189 ? -2.597 3.117 -34.212 1.00 83.06 189 PRO A O 1
ATOM 1539 N N . ALA A 1 190 ? -0.540 2.633 -33.452 1.00 88.75 190 ALA A N 1
ATOM 1540 C CA . ALA A 1 190 ? -0.407 3.830 -32.632 1.00 88.75 190 ALA A CA 1
ATOM 1541 C C . ALA A 1 190 ? -0.460 5.133 -33.455 1.00 88.75 190 ALA A C 1
ATOM 1543 O O . ALA A 1 190 ? 0.293 5.282 -34.422 1.00 88.75 190 ALA A O 1
ATOM 1544 N N . ASP A 1 191 ? -1.277 6.101 -33.032 1.00 90.75 191 ASP A N 1
ATOM 1545 C CA . ASP A 1 191 ? -1.335 7.450 -33.620 1.00 90.75 191 ASP A CA 1
ATOM 1546 C C . ASP A 1 191 ? -0.668 8.541 -32.758 1.00 90.75 191 ASP A C 1
ATOM 1548 O O . ASP A 1 191 ? -0.454 9.652 -33.243 1.00 90.75 191 ASP A O 1
ATOM 1552 N N . LEU A 1 192 ? -0.277 8.206 -31.519 1.00 92.12 192 LEU A N 1
ATOM 1553 C CA . LEU A 1 192 ? 0.288 9.121 -30.515 1.00 92.12 192 LEU A CA 1
ATOM 1554 C C . LEU A 1 192 ? -0.671 10.262 -30.111 1.00 92.12 192 LEU A C 1
ATOM 1556 O O . LEU A 1 192 ? -0.211 11.327 -29.695 1.00 92.12 192 LEU A O 1
ATOM 1560 N N . ARG A 1 193 ? -1.994 10.045 -30.194 1.00 95.06 193 ARG A N 1
ATOM 1561 C CA . ARG A 1 193 ? -3.037 11.009 -29.803 1.00 95.06 193 ARG A CA 1
ATOM 1562 C C . ARG A 1 193 ? -3.862 10.521 -28.606 1.00 95.06 193 ARG A C 1
ATOM 1564 O O . ARG A 1 193 ? -4.310 9.383 -28.538 1.00 95.06 193 ARG A O 1
ATOM 1571 N N . SER A 1 194 ? -4.073 11.403 -27.637 1.00 96.75 194 SER A N 1
ATOM 1572 C CA . SER A 1 194 ? -4.896 11.175 -26.448 1.00 96.75 194 SER A CA 1
ATOM 1573 C C . SER A 1 194 ? -6.194 11.971 -26.563 1.00 96.75 194 SER A C 1
ATOM 1575 O O . SER A 1 194 ? -6.154 13.195 -26.670 1.00 96.75 194 SER A O 1
ATOM 1577 N N . GLU A 1 195 ? -7.335 11.291 -26.509 1.00 97.44 195 GLU A N 1
ATOM 1578 C CA . GLU A 1 195 ? -8.662 11.911 -26.484 1.00 97.44 195 GLU A CA 1
ATOM 1579 C C . GLU A 1 195 ? -9.170 12.014 -25.038 1.00 97.44 195 GLU A C 1
ATOM 1581 O O . GLU A 1 195 ? -9.105 11.053 -24.264 1.00 97.44 195 GLU A O 1
ATOM 1586 N N . CYS A 1 196 ? -9.688 13.186 -24.662 1.00 96.56 196 CYS A N 1
ATOM 1587 C CA . CYS A 1 196 ? -10.404 13.353 -23.404 1.00 96.56 196 CYS A CA 1
ATOM 1588 C C . CYS A 1 196 ? -11.808 12.727 -23.519 1.00 96.56 196 CYS A C 1
ATOM 1590 O O . CYS A 1 196 ? -12.609 13.209 -24.324 1.00 96.56 196 CYS A O 1
ATOM 1592 N N . PRO A 1 197 ? -12.175 11.728 -22.694 1.00 95.44 197 PRO A N 1
ATOM 1593 C CA . PRO A 1 197 ? -13.501 11.106 -22.768 1.00 95.44 197 PRO A CA 1
ATOM 1594 C C . PRO A 1 197 ? -14.651 12.059 -22.403 1.00 95.44 197 PRO A C 1
ATOM 1596 O O . PRO A 1 197 ? -15.780 11.829 -22.835 1.00 95.44 197 PRO A O 1
ATOM 1599 N N . ASN A 1 198 ? -14.367 13.129 -21.648 1.00 92.44 198 ASN A N 1
ATOM 1600 C CA . ASN A 1 198 ? -15.368 14.096 -21.199 1.00 92.44 198 ASN A CA 1
ATOM 1601 C C . ASN A 1 198 ? -15.713 15.125 -22.292 1.00 92.44 198 ASN A C 1
ATOM 1603 O O . ASN A 1 198 ? -16.878 15.285 -22.643 1.00 92.44 198 ASN A O 1
ATOM 1607 N N . CYS A 1 199 ? -14.715 15.816 -22.859 1.00 95.19 199 CYS A N 1
ATOM 1608 C CA . CYS A 1 199 ? -14.942 16.896 -23.834 1.00 95.19 199 CYS A CA 1
ATOM 1609 C C . CYS A 1 199 ? -14.585 16.544 -25.286 1.00 95.19 199 CYS A C 1
ATOM 1611 O O . CYS A 1 199 ? -14.803 17.367 -26.172 1.00 95.19 199 CYS A O 1
ATOM 1613 N N . ARG A 1 200 ? -14.038 15.347 -25.542 1.00 96.50 200 ARG A N 1
ATOM 1614 C CA . ARG A 1 200 ? -13.595 14.857 -26.865 1.00 96.50 200 ARG A CA 1
ATOM 1615 C C . ARG A 1 200 ? -12.441 15.635 -27.509 1.00 96.50 200 ARG A C 1
ATOM 1617 O O . ARG A 1 200 ? -12.081 15.361 -28.651 1.00 96.50 200 ARG A O 1
ATOM 1624 N N . ALA A 1 201 ? -11.820 16.572 -26.791 1.00 96.75 201 ALA A N 1
ATOM 1625 C CA . ALA A 1 201 ? -10.607 17.238 -27.257 1.00 96.75 201 ALA A CA 1
ATOM 1626 C C . ALA A 1 201 ? -9.448 16.233 -27.392 1.00 96.75 201 ALA A C 1
ATOM 1628 O O . ALA A 1 201 ? -9.308 15.322 -26.572 1.00 96.75 201 ALA A O 1
ATOM 1629 N N . THR A 1 202 ? -8.627 16.407 -28.430 1.00 96.62 202 THR A N 1
ATOM 1630 C CA . THR A 1 202 ? -7.519 15.507 -28.783 1.00 96.62 202 THR A CA 1
ATOM 1631 C C . THR A 1 202 ? -6.176 16.220 -28.647 1.00 96.62 202 THR A C 1
ATOM 1633 O O . THR A 1 202 ? -6.019 17.336 -29.141 1.00 96.62 202 THR A O 1
ATOM 1636 N N . PHE A 1 203 ? -5.204 15.554 -28.020 1.00 96.88 203 PHE A N 1
ATOM 1637 C CA . PHE A 1 203 ? -3.881 16.100 -27.709 1.00 96.88 203 PHE A CA 1
ATOM 1638 C C . PHE A 1 203 ? -2.749 15.096 -27.987 1.00 96.88 203 PHE A C 1
ATOM 1640 O O . PHE A 1 203 ? -2.980 13.889 -27.926 1.00 96.88 203 PHE A O 1
ATOM 1647 N N . PRO A 1 204 ? -1.510 15.551 -28.226 1.00 96.38 204 PRO A N 1
ATOM 1648 C CA . PRO A 1 204 ? -1.158 16.942 -28.513 1.00 96.38 204 PRO A CA 1
ATOM 1649 C C . PRO A 1 204 ? -1.688 17.358 -29.894 1.00 96.38 204 PRO A C 1
ATOM 1651 O O . PRO A 1 204 ? -2.338 16.550 -30.556 1.00 96.38 204 PRO A O 1
ATOM 1654 N N . SER A 1 205 ? -1.471 18.599 -30.333 1.00 95.00 205 SER A N 1
ATOM 1655 C CA . SER A 1 205 ? -1.932 19.076 -31.652 1.00 95.00 205 SER A CA 1
ATOM 1656 C C . SER A 1 205 ? -1.016 18.674 -32.817 1.00 95.00 205 SER A C 1
ATOM 1658 O O . SER A 1 205 ? -1.519 18.421 -33.916 1.00 95.00 205 SER A O 1
ATOM 1660 N N . ASN A 1 206 ? 0.288 18.541 -32.576 1.00 94.75 206 ASN A N 1
ATOM 1661 C CA . ASN A 1 206 ? 1.312 18.152 -33.554 1.00 94.75 206 ASN A CA 1
ATOM 1662 C C . ASN A 1 206 ? 1.330 16.638 -33.848 1.00 94.75 206 ASN A C 1
ATOM 1664 O O . ASN A 1 206 ? 0.886 15.832 -33.027 1.00 94.75 206 ASN A O 1
ATOM 1668 N N . ASP A 1 207 ? 1.837 16.231 -35.021 1.00 92.69 207 ASP A N 1
ATOM 1669 C CA . ASP A 1 207 ? 1.993 14.809 -35.388 1.00 92.69 207 ASP A CA 1
ATOM 1670 C C . ASP A 1 207 ? 3.429 14.303 -35.187 1.00 92.69 207 ASP A C 1
ATOM 1672 O O . ASP A 1 207 ? 4.291 14.337 -36.070 1.00 92.69 207 ASP A O 1
ATOM 1676 N N . LEU A 1 208 ? 3.664 13.730 -34.009 1.00 90.94 208 LEU A N 1
ATOM 1677 C CA . LEU A 1 208 ? 4.960 13.164 -33.639 1.00 90.94 208 LEU A CA 1
ATOM 1678 C C . LEU A 1 208 ? 5.430 12.021 -34.552 1.00 90.94 208 LEU A C 1
ATOM 1680 O O . LEU A 1 208 ? 6.628 11.742 -34.606 1.00 90.94 208 LEU A O 1
ATOM 1684 N N . ARG A 1 209 ? 4.535 11.355 -35.294 1.00 88.44 209 ARG A N 1
ATOM 1685 C CA . ARG A 1 209 ? 4.921 10.258 -36.203 1.00 88.44 209 ARG A CA 1
ATOM 1686 C C . ARG A 1 209 ? 5.607 10.769 -37.461 1.00 88.44 209 ARG A C 1
ATOM 1688 O O . ARG A 1 209 ? 6.401 10.043 -38.056 1.00 88.44 209 ARG A O 1
ATOM 1695 N N . THR A 1 210 ? 5.310 12.002 -37.864 1.00 89.75 210 THR A N 1
ATOM 1696 C CA . THR A 1 210 ? 5.948 12.657 -39.010 1.00 89.75 210 THR A CA 1
ATOM 1697 C C . THR A 1 210 ? 7.170 13.479 -38.607 1.00 89.75 210 THR A C 1
ATOM 1699 O O . THR A 1 210 ? 7.783 14.099 -39.469 1.00 89.75 210 THR A O 1
ATOM 1702 N N . GLY A 1 211 ? 7.541 13.474 -37.320 1.00 88.25 211 GLY A N 1
ATOM 1703 C CA . GLY A 1 211 ? 8.622 14.303 -36.789 1.00 88.25 211 GLY A CA 1
ATOM 1704 C C . GLY A 1 211 ? 8.241 15.774 -36.631 1.00 88.25 211 GLY A C 1
ATOM 1705 O O . GLY A 1 211 ? 9.131 16.613 -36.615 1.00 88.25 211 GLY A O 1
ATOM 1706 N N . ASP A 1 212 ? 6.947 16.088 -36.540 1.00 91.75 212 ASP A N 1
ATOM 1707 C CA . ASP A 1 212 ? 6.470 17.434 -36.222 1.00 91.75 212 ASP A CA 1
ATOM 1708 C C . ASP A 1 212 ? 6.420 17.605 -34.699 1.00 91.75 212 ASP A C 1
ATOM 1710 O O . ASP A 1 212 ? 5.625 16.951 -34.018 1.00 91.75 212 ASP A O 1
ATOM 1714 N N . PHE A 1 213 ? 7.279 18.473 -34.163 1.00 90.44 213 PHE A N 1
ATOM 1715 C CA . PHE A 1 213 ? 7.407 18.724 -32.726 1.00 90.44 213 PHE A CA 1
ATOM 1716 C C . PHE A 1 213 ? 6.863 20.095 -32.310 1.00 90.44 213 PHE A C 1
ATOM 1718 O O . PHE A 1 213 ? 7.044 20.494 -31.160 1.00 90.44 213 PHE A O 1
ATOM 1725 N N . SER A 1 214 ? 6.233 20.860 -33.204 1.00 87.19 214 SER A N 1
ATOM 1726 C CA . SER A 1 214 ? 5.969 22.283 -32.943 1.00 87.19 214 SER A CA 1
ATOM 1727 C C . SER A 1 214 ? 4.610 22.800 -33.402 1.00 87.19 214 SER A C 1
ATOM 1729 O O . SER A 1 214 ? 4.211 23.877 -32.957 1.00 87.19 214 SER A O 1
ATOM 1731 N N . SER A 1 215 ? 3.879 22.071 -34.249 1.00 89.94 215 SER A N 1
ATOM 1732 C CA . SER A 1 215 ? 2.651 22.598 -34.846 1.00 89.94 215 SER A CA 1
ATOM 1733 C C . SER A 1 215 ? 1.406 22.559 -33.935 1.00 89.94 215 SER A C 1
ATOM 1735 O O . SER A 1 215 ? 1.232 21.714 -33.051 1.00 89.94 215 SER A O 1
ATOM 1737 N N . GLY A 1 216 ? 0.475 23.477 -34.206 1.00 90.56 216 GLY A N 1
ATOM 1738 C CA . GLY A 1 216 ? -0.837 23.554 -33.559 1.00 90.56 216 GLY A CA 1
ATOM 1739 C C . GLY A 1 216 ? -0.847 24.270 -32.201 1.00 90.56 216 GLY A C 1
ATOM 1740 O O . GLY A 1 216 ? 0.125 24.901 -31.805 1.00 90.56 216 GLY A O 1
ATOM 1741 N N . GLU A 1 217 ? -1.997 24.230 -31.524 1.00 90.31 217 GLU A N 1
ATOM 1742 C CA . GLU A 1 217 ? -2.267 25.000 -30.297 1.00 90.31 217 GLU A CA 1
ATOM 1743 C C . GLU A 1 217 ? -1.710 24.359 -29.013 1.00 90.31 217 GLU A C 1
ATOM 1745 O O . GLU A 1 217 ? -1.358 25.068 -28.071 1.00 90.31 217 GLU A O 1
ATOM 1750 N N . TYR A 1 218 ? -1.584 23.030 -28.988 1.00 93.12 218 TYR A N 1
ATOM 1751 C CA . TYR A 1 218 ? -1.144 22.243 -27.831 1.00 93.12 218 TYR A CA 1
ATOM 1752 C C . TYR A 1 218 ? 0.041 21.330 -28.200 1.00 93.12 218 TYR A C 1
ATOM 1754 O O . TYR A 1 218 ? -0.106 20.102 -28.164 1.00 93.12 218 TYR A O 1
ATOM 1762 N N . PRO A 1 219 ? 1.187 21.880 -28.647 1.00 92.62 219 PRO A N 1
ATOM 1763 C CA . PRO A 1 219 ? 2.303 21.068 -29.113 1.00 92.62 219 PRO A CA 1
ATOM 1764 C C . PRO A 1 219 ? 3.021 20.372 -27.946 1.00 92.62 219 PRO A C 1
ATOM 1766 O O . PRO A 1 219 ? 3.435 21.023 -26.989 1.00 92.62 219 PRO A O 1
ATOM 1769 N N . ASP A 1 220 ? 3.242 19.062 -28.057 1.00 93.75 220 ASP A N 1
ATOM 1770 C CA . ASP A 1 220 ? 4.076 18.266 -27.142 1.00 93.75 220 ASP A CA 1
ATOM 1771 C C . ASP A 1 220 ? 5.205 17.629 -27.954 1.00 93.75 220 ASP A C 1
ATOM 1773 O O . ASP A 1 220 ? 4.953 16.924 -28.933 1.00 93.75 220 ASP A O 1
ATOM 1777 N N . ASP A 1 221 ? 6.455 17.878 -27.568 1.00 90.94 221 ASP A N 1
ATOM 1778 C CA . ASP A 1 221 ? 7.631 17.350 -28.265 1.00 90.94 221 ASP A CA 1
ATOM 1779 C C . ASP A 1 221 ? 8.145 16.009 -27.714 1.00 90.94 221 ASP A C 1
ATOM 1781 O O . ASP A 1 221 ? 9.177 15.494 -28.154 1.00 90.94 221 ASP A O 1
ATOM 1785 N N . GLY A 1 222 ? 7.446 15.428 -26.742 1.00 91.00 222 GLY A N 1
ATOM 1786 C CA . GLY A 1 222 ? 7.901 14.281 -25.966 1.00 91.00 222 GLY A CA 1
ATOM 1787 C C . GLY A 1 222 ? 8.253 14.620 -24.521 1.00 91.00 222 GLY A C 1
ATOM 1788 O O . GLY A 1 222 ? 8.252 13.699 -23.705 1.00 91.00 222 GLY A O 1
ATOM 1789 N N . PHE A 1 223 ? 8.538 15.886 -24.203 1.00 91.50 223 PHE A N 1
ATOM 1790 C CA . PHE A 1 223 ? 8.857 16.356 -22.848 1.00 91.50 223 PHE A CA 1
ATOM 1791 C C . PHE A 1 223 ? 7.708 17.140 -22.202 1.00 91.50 223 PHE A C 1
ATOM 1793 O O . PHE A 1 223 ? 7.853 17.606 -21.073 1.00 91.50 223 PHE A O 1
ATOM 1800 N N . GLY A 1 224 ? 6.568 17.242 -22.887 1.00 92.06 224 GLY A N 1
ATOM 1801 C CA . GLY A 1 224 ? 5.354 17.862 -22.387 1.00 92.06 224 GLY A CA 1
ATOM 1802 C C . GLY A 1 224 ? 4.977 19.159 -23.089 1.00 92.06 224 GLY A C 1
ATOM 1803 O O . GLY A 1 224 ? 5.781 19.824 -23.745 1.00 92.06 224 GLY A O 1
ATOM 1804 N N . TYR A 1 225 ? 3.710 19.506 -22.912 1.00 93.06 225 TYR A N 1
ATOM 1805 C CA . TYR A 1 225 ? 3.123 20.798 -23.231 1.00 93.06 225 TYR A CA 1
ATOM 1806 C C . TYR A 1 225 ? 2.972 21.613 -21.941 1.00 93.06 225 TYR A C 1
ATOM 1808 O O . TYR A 1 225 ? 2.502 21.078 -20.937 1.00 93.06 225 TYR A O 1
ATOM 1816 N N . PHE A 1 226 ? 3.337 22.895 -21.982 1.00 92.31 226 PHE A N 1
ATOM 1817 C CA . PHE A 1 226 ? 3.064 23.851 -20.911 1.00 92.31 226 PHE A CA 1
ATOM 1818 C C . PHE A 1 226 ? 1.945 24.794 -21.343 1.00 92.31 226 PHE A C 1
ATOM 1820 O O . PHE A 1 226 ? 2.014 25.377 -22.430 1.00 92.31 226 PHE A O 1
ATOM 1827 N N . ASP A 1 227 ? 0.925 24.949 -20.501 1.00 91.69 227 ASP A N 1
ATOM 1828 C CA . ASP A 1 227 ? -0.098 25.968 -20.725 1.00 91.69 227 ASP A CA 1
ATOM 1829 C C . ASP A 1 227 ? 0.410 27.379 -20.361 1.00 91.69 227 ASP A C 1
ATOM 1831 O O . ASP A 1 227 ? 1.574 27.592 -20.015 1.00 91.69 227 ASP A O 1
ATOM 1835 N N . ARG A 1 228 ? -0.472 28.380 -20.469 1.00 88.75 228 ARG A N 1
ATOM 1836 C CA . ARG A 1 228 ? -0.125 29.787 -20.200 1.00 88.75 228 ARG A CA 1
ATOM 1837 C C . ARG A 1 228 ? 0.175 30.075 -18.730 1.00 88.75 228 ARG A C 1
ATOM 1839 O O . ARG A 1 228 ? 0.869 31.053 -18.457 1.00 88.75 228 ARG A O 1
ATOM 1846 N N . ASP A 1 229 ? -0.343 29.250 -17.829 1.00 89.44 229 ASP A N 1
ATOM 1847 C CA . ASP A 1 229 ? -0.162 29.375 -16.383 1.00 89.44 229 ASP A CA 1
ATOM 1848 C C . ASP A 1 229 ? 1.048 28.554 -15.895 1.00 89.44 229 ASP A C 1
ATOM 1850 O O . ASP A 1 229 ? 1.448 28.651 -14.736 1.00 89.44 229 ASP A O 1
ATOM 1854 N N . GLY A 1 230 ? 1.686 27.801 -16.799 1.00 89.88 230 GLY A N 1
ATOM 1855 C CA . GLY A 1 230 ? 2.873 26.994 -16.532 1.00 89.88 230 GLY A CA 1
ATOM 1856 C C . GLY A 1 230 ? 2.563 25.566 -16.087 1.00 89.88 230 GLY A C 1
ATOM 1857 O O . GLY A 1 230 ? 3.471 24.870 -15.629 1.00 89.88 230 GLY A O 1
ATOM 1858 N N . HIS A 1 231 ? 1.320 25.095 -16.218 1.00 92.69 231 HIS A N 1
ATOM 1859 C CA . HIS A 1 231 ? 0.980 23.709 -15.909 1.00 92.69 231 HIS A CA 1
ATOM 1860 C C . HIS A 1 231 ? 1.477 22.759 -16.999 1.00 92.69 231 HIS A C 1
ATOM 1862 O O . HIS A 1 231 ? 1.338 23.026 -18.193 1.00 92.69 231 HIS A O 1
ATOM 1868 N N . LEU A 1 232 ? 2.015 21.618 -16.570 1.00 92.81 232 LEU A N 1
ATOM 1869 C CA . LEU A 1 232 ? 2.615 20.609 -17.435 1.00 92.81 232 LEU A CA 1
ATOM 1870 C C . LEU A 1 232 ? 1.620 19.505 -17.820 1.00 92.81 232 LEU A C 1
ATOM 1872 O O . LEU A 1 232 ? 0.937 18.939 -16.965 1.00 92.81 232 LEU A O 1
ATOM 1876 N N . PHE A 1 233 ? 1.622 19.129 -19.099 1.00 94.75 233 PHE A N 1
ATOM 1877 C CA . PHE A 1 233 ? 0.840 18.023 -19.650 1.00 94.75 233 PHE A CA 1
ATOM 1878 C C . PHE A 1 233 ? 1.721 17.085 -20.486 1.00 94.75 233 PHE A C 1
ATOM 1880 O O . PHE A 1 233 ? 2.254 17.468 -21.525 1.00 94.75 233 PHE A O 1
ATOM 1887 N N . LEU A 1 234 ? 1.855 15.831 -20.050 1.00 94.62 234 LEU A N 1
ATOM 1888 C CA . LEU A 1 234 ? 2.788 14.833 -20.595 1.00 94.62 234 LEU A CA 1
ATOM 1889 C C . LEU A 1 234 ? 2.111 13.844 -21.561 1.00 94.62 234 LEU A C 1
ATOM 1891 O O . LEU A 1 234 ? 2.150 12.625 -21.356 1.00 94.62 234 LEU A O 1
ATOM 1895 N N . PHE A 1 235 ? 1.456 14.345 -22.612 1.00 95.69 235 PHE A N 1
ATOM 1896 C CA . PHE A 1 235 ? 0.666 13.523 -23.539 1.00 95.69 235 PHE A CA 1
ATOM 1897 C C . PHE A 1 235 ? 1.498 12.436 -24.218 1.00 95.69 235 PHE A C 1
ATOM 1899 O O . PHE A 1 235 ? 1.154 11.252 -24.150 1.00 95.69 235 PHE A O 1
ATOM 1906 N N . ALA A 1 236 ? 2.602 12.831 -24.846 1.00 94.69 236 ALA A N 1
ATOM 1907 C CA . ALA A 1 236 ? 3.454 11.944 -25.622 1.00 94.69 236 ALA A CA 1
ATOM 1908 C C . ALA A 1 236 ? 4.179 10.926 -24.732 1.00 94.69 236 ALA A C 1
ATOM 1910 O O . ALA A 1 236 ? 4.235 9.736 -25.058 1.00 94.69 236 ALA A O 1
ATOM 1911 N N . ALA A 1 237 ? 4.694 11.371 -23.583 1.00 94.31 237 ALA A N 1
ATOM 1912 C CA . ALA A 1 237 ? 5.414 10.509 -22.653 1.00 94.31 237 ALA A CA 1
ATOM 1913 C C . ALA A 1 237 ? 4.495 9.450 -22.017 1.00 94.31 237 ALA A C 1
ATOM 1915 O O . ALA A 1 237 ? 4.859 8.271 -21.956 1.00 94.31 237 ALA A O 1
ATOM 1916 N N . ALA A 1 238 ? 3.283 9.831 -21.601 1.00 93.81 238 ALA A N 1
ATOM 1917 C CA . ALA A 1 238 ? 2.301 8.885 -21.069 1.00 93.81 238 ALA A CA 1
ATOM 1918 C C . ALA A 1 238 ? 1.783 7.916 -22.147 1.00 93.81 238 ALA A C 1
ATOM 1920 O O . ALA A 1 238 ? 1.540 6.744 -21.860 1.00 93.81 238 ALA A O 1
ATOM 1921 N N . TYR A 1 239 ? 1.654 8.366 -23.399 1.00 95.25 239 TYR A N 1
ATOM 1922 C CA . TYR A 1 239 ? 1.290 7.491 -24.514 1.00 95.25 239 TYR A CA 1
ATOM 1923 C C . TYR A 1 239 ? 2.380 6.446 -24.789 1.00 95.25 239 TYR A C 1
ATOM 1925 O O . TYR A 1 239 ? 2.091 5.258 -24.933 1.00 95.25 239 TYR A O 1
ATOM 1933 N N . ARG A 1 240 ? 3.657 6.853 -24.837 1.00 94.19 240 ARG A N 1
ATOM 1934 C CA . ARG A 1 240 ? 4.781 5.918 -25.025 1.00 94.19 240 ARG A CA 1
ATOM 1935 C C . ARG A 1 240 ? 4.846 4.883 -23.908 1.00 94.19 240 ARG A C 1
ATOM 1937 O O . ARG A 1 240 ? 5.081 3.712 -24.197 1.00 94.19 240 ARG A O 1
ATOM 1944 N N . ARG A 1 241 ? 4.589 5.287 -22.659 1.00 93.38 241 ARG A N 1
ATOM 1945 C CA . ARG A 1 241 ? 4.417 4.351 -21.540 1.00 93.38 241 ARG A CA 1
ATOM 1946 C C . ARG A 1 241 ? 3.328 3.317 -21.853 1.00 93.38 241 ARG A C 1
ATOM 1948 O O . ARG A 1 241 ? 3.581 2.131 -21.682 1.00 93.38 241 ARG A O 1
ATOM 1955 N N . ASP A 1 242 ? 2.167 3.725 -22.365 1.00 94.25 242 ASP A N 1
ATOM 1956 C CA . ASP A 1 242 ? 1.088 2.785 -22.717 1.00 94.25 242 ASP A CA 1
ATOM 1957 C C . ASP A 1 242 ? 1.459 1.822 -23.840 1.00 94.25 242 ASP A C 1
ATOM 1959 O O . ASP A 1 242 ? 1.094 0.651 -23.779 1.00 94.25 242 ASP A O 1
ATOM 1963 N N . LEU A 1 243 ? 2.230 2.272 -24.832 1.00 93.88 243 LEU A N 1
ATOM 1964 C CA . LEU A 1 243 ? 2.736 1.389 -25.885 1.00 93.88 243 LEU A CA 1
ATOM 1965 C C . LEU A 1 243 ? 3.700 0.336 -25.343 1.00 93.88 243 LEU A C 1
ATOM 1967 O O . LEU A 1 243 ? 3.561 -0.844 -25.668 1.00 93.88 243 LEU A O 1
ATOM 1971 N N . VAL A 1 244 ? 4.636 0.739 -24.478 1.00 94.62 244 VAL A N 1
ATOM 1972 C CA . VAL A 1 244 ? 5.498 -0.213 -23.762 1.00 94.62 244 VAL A CA 1
ATOM 1973 C C . VAL A 1 244 ? 4.643 -1.151 -22.909 1.00 94.62 244 VAL A C 1
ATOM 1975 O O . VAL A 1 244 ? 4.908 -2.353 -22.861 1.00 94.62 244 VAL A O 1
ATOM 1978 N N . ASN A 1 245 ? 3.591 -0.634 -22.266 1.00 92.50 245 ASN A N 1
ATOM 1979 C CA . ASN A 1 245 ? 2.728 -1.447 -21.422 1.00 92.50 245 ASN A CA 1
ATOM 1980 C C . ASN A 1 245 ? 1.994 -2.528 -22.209 1.00 92.50 245 ASN A C 1
ATOM 1982 O O . ASN A 1 245 ? 1.972 -3.697 -21.812 1.00 92.50 245 ASN A O 1
ATOM 1986 N N . LEU A 1 246 ? 1.436 -2.121 -23.342 1.00 92.69 246 LEU A N 1
ATOM 1987 C CA . LEU A 1 246 ? 0.707 -2.964 -24.265 1.00 92.69 246 LEU A CA 1
ATOM 1988 C C . LEU A 1 246 ? 1.589 -4.060 -24.873 1.00 92.69 246 LEU A C 1
ATOM 1990 O O . LEU A 1 246 ? 1.094 -5.167 -25.053 1.00 92.69 246 LEU A O 1
ATOM 1994 N N . TYR A 1 247 ? 2.868 -3.786 -25.162 1.00 94.62 247 TYR A N 1
ATOM 1995 C CA . TYR A 1 247 ? 3.774 -4.730 -25.835 1.00 94.62 247 TYR A CA 1
ATOM 1996 C C . TYR A 1 247 ? 3.973 -6.053 -25.071 1.00 94.62 247 TYR A C 1
ATOM 1998 O O . TYR A 1 247 ? 4.292 -7.075 -25.673 1.00 94.62 247 TYR A O 1
ATOM 2006 N N . ASN A 1 248 ? 3.727 -6.060 -23.758 1.00 92.25 248 ASN A N 1
ATOM 2007 C CA . ASN A 1 248 ? 3.908 -7.237 -22.902 1.00 92.25 248 ASN A CA 1
ATOM 2008 C C . ASN A 1 248 ? 2.714 -8.203 -22.935 1.00 92.25 248 ASN A C 1
ATOM 2010 O O . ASN A 1 248 ? 2.900 -9.416 -22.926 1.00 92.25 248 ASN A O 1
ATOM 2014 N N . SER A 1 249 ? 1.484 -7.685 -23.035 1.00 92.19 249 SER A N 1
ATOM 2015 C CA . SER A 1 249 ? 0.262 -8.504 -23.122 1.00 92.19 249 SER A CA 1
ATOM 2016 C C . SER A 1 249 ? 0.309 -9.591 -24.217 1.00 92.19 249 SER A C 1
ATOM 2018 O O . SER A 1 249 ? 0.033 -10.754 -23.916 1.00 92.19 249 SER A O 1
ATOM 2020 N N . PRO A 1 250 ? 0.687 -9.297 -25.477 1.00 94.81 250 PRO A N 1
ATOM 2021 C CA . PRO A 1 250 ? 0.820 -10.330 -26.502 1.00 94.81 250 PRO A CA 1
ATOM 2022 C C . PRO A 1 250 ? 1.960 -11.317 -26.217 1.00 94.81 250 PRO A C 1
ATOM 2024 O O . PRO A 1 250 ? 1.812 -12.480 -26.570 1.00 94.81 250 PRO A O 1
ATOM 2027 N N . ILE A 1 251 ? 3.059 -10.920 -25.560 1.00 96.69 251 ILE A N 1
ATOM 2028 C CA . ILE A 1 251 ? 4.141 -11.848 -25.174 1.00 96.69 251 ILE A CA 1
ATOM 2029 C C . ILE A 1 251 ? 3.585 -12.928 -24.234 1.00 96.69 251 ILE A C 1
ATOM 2031 O O . ILE A 1 251 ? 3.764 -14.121 -24.499 1.00 96.69 251 ILE A O 1
ATOM 2035 N N . ASP A 1 252 ? 2.832 -12.532 -23.203 1.00 95.75 252 ASP A N 1
ATOM 2036 C CA . ASP A 1 252 ? 2.175 -13.460 -22.271 1.00 95.75 252 ASP A CA 1
ATOM 2037 C C . ASP A 1 252 ? 1.194 -14.400 -22.988 1.00 95.75 252 ASP A C 1
ATOM 2039 O O . ASP A 1 252 ? 1.161 -15.612 -22.743 1.00 95.75 252 ASP A O 1
ATOM 2043 N N . GLN A 1 253 ? 0.382 -13.858 -23.896 1.00 96.00 253 GLN A N 1
ATOM 2044 C CA . GLN A 1 253 ? -0.644 -14.638 -24.584 1.00 96.00 253 GLN A CA 1
ATOM 2045 C C . GLN A 1 253 ? -0.070 -15.577 -25.657 1.00 96.00 253 GLN A C 1
ATOM 2047 O O . GLN A 1 253 ? -0.541 -16.707 -25.784 1.00 96.00 253 GLN A O 1
ATOM 2052 N N . LEU A 1 254 ? 0.973 -15.166 -26.387 1.00 97.38 254 LEU A N 1
ATOM 2053 C CA . LEU A 1 254 ? 1.704 -16.039 -27.315 1.00 97.38 254 LEU A CA 1
ATOM 2054 C C . LEU A 1 254 ? 2.417 -17.166 -26.556 1.00 97.38 254 LEU A C 1
ATOM 2056 O O . LEU A 1 254 ? 2.391 -18.311 -27.001 1.00 97.38 254 LEU A O 1
ATOM 2060 N N . THR A 1 255 ? 2.991 -16.864 -25.389 1.00 97.44 255 THR A N 1
ATOM 2061 C CA . THR A 1 255 ? 3.583 -17.867 -24.488 1.00 97.44 255 THR A CA 1
ATOM 2062 C C . THR A 1 255 ? 2.538 -18.887 -24.040 1.00 97.44 255 THR A C 1
ATOM 2064 O O . THR A 1 255 ? 2.761 -20.094 -24.132 1.00 97.44 255 THR A O 1
ATOM 2067 N N . SER A 1 256 ? 1.362 -18.409 -23.627 1.00 96.81 256 SER A N 1
ATOM 2068 C CA . SER A 1 256 ? 0.240 -19.260 -23.213 1.00 96.81 256 SER A CA 1
ATOM 2069 C C . SER A 1 256 ? -0.250 -20.156 -24.359 1.00 96.81 256 SER A C 1
ATOM 2071 O O . SER A 1 256 ? -0.421 -21.358 -24.164 1.00 96.81 256 SER A O 1
ATOM 2073 N N . LEU A 1 257 ? -0.380 -19.612 -25.577 1.00 96.44 257 LEU A N 1
ATOM 2074 C CA . LEU A 1 257 ? -0.706 -20.385 -26.781 1.00 96.44 257 LEU A CA 1
ATOM 2075 C C . LEU A 1 257 ? 0.315 -21.488 -27.063 1.00 96.44 257 LEU A C 1
ATOM 2077 O O . LEU A 1 257 ? -0.072 -22.624 -27.320 1.00 96.44 257 LEU A O 1
ATOM 2081 N N . LEU A 1 258 ? 1.608 -21.168 -27.000 1.00 97.06 258 LEU A N 1
ATOM 2082 C CA . LEU A 1 258 ? 2.681 -22.128 -27.271 1.00 97.06 258 LEU A CA 1
ATOM 2083 C C . LEU A 1 258 ? 2.736 -23.261 -26.243 1.00 97.06 258 LEU A C 1
ATOM 2085 O O . LEU A 1 258 ? 3.111 -24.376 -26.600 1.00 97.06 258 LEU A O 1
ATOM 2089 N N . ARG A 1 259 ? 2.335 -22.996 -24.994 1.00 95.44 259 ARG A N 1
ATOM 2090 C CA . ARG A 1 259 ? 2.226 -24.019 -23.942 1.00 95.44 259 ARG A CA 1
ATOM 2091 C C . ARG A 1 259 ? 1.004 -24.920 -24.089 1.00 95.44 259 ARG A C 1
ATOM 2093 O O . ARG A 1 259 ? 1.019 -26.030 -23.569 1.00 95.44 259 ARG A O 1
ATOM 2100 N N . MET A 1 260 ? -0.024 -24.472 -24.807 1.00 93.62 260 MET A N 1
ATOM 2101 C CA . MET A 1 260 ? -1.151 -25.322 -25.200 1.00 93.62 260 MET A CA 1
ATOM 2102 C C . MET A 1 260 ? -0.819 -26.143 -26.450 1.00 93.62 260 MET A C 1
ATOM 2104 O O . MET A 1 260 ? -1.064 -27.345 -26.492 1.00 93.62 260 MET A O 1
ATOM 2108 N N . GLU A 1 261 ? -0.268 -25.491 -27.473 1.00 94.19 261 GLU A N 1
ATOM 2109 C CA . GLU A 1 261 ? 0.089 -26.108 -28.746 1.00 94.19 261 GLU A CA 1
ATOM 2110 C C . GLU A 1 261 ? 1.290 -25.380 -29.364 1.00 94.19 261 GLU A C 1
ATOM 2112 O O . GLU A 1 261 ? 1.195 -24.238 -29.827 1.00 94.19 261 GLU A O 1
ATOM 2117 N N . PHE A 1 262 ? 2.435 -26.059 -29.411 1.00 96.06 262 PHE A N 1
ATOM 2118 C CA . PHE A 1 262 ? 3.649 -25.467 -29.955 1.00 96.06 262 PHE A CA 1
ATOM 2119 C C . PHE A 1 262 ? 3.565 -25.312 -31.481 1.00 96.06 262 PHE A C 1
ATOM 2121 O O . PHE A 1 262 ? 3.404 -26.284 -32.219 1.00 96.06 262 PHE A O 1
ATOM 2128 N N . LYS A 1 263 ? 3.739 -24.078 -31.967 1.00 96.44 263 LYS A N 1
ATOM 2129 C CA . LYS A 1 263 ? 3.711 -23.718 -33.393 1.00 96.44 263 LYS A CA 1
ATOM 2130 C C . LYS A 1 263 ? 4.950 -22.890 -33.753 1.00 96.44 263 LYS A C 1
ATOM 2132 O O . LYS A 1 263 ? 5.051 -21.756 -33.276 1.00 96.44 263 LYS A O 1
ATOM 2137 N N . PRO A 1 264 ? 5.863 -23.378 -34.618 1.00 95.38 264 PRO A N 1
ATOM 2138 C CA . PRO A 1 264 ? 7.107 -22.674 -34.954 1.00 95.38 264 PRO A CA 1
ATOM 2139 C C . PRO A 1 264 ? 6.910 -21.234 -35.443 1.00 95.38 264 PRO A C 1
ATOM 2141 O O . PRO A 1 264 ? 7.675 -20.345 -35.087 1.00 95.38 264 PRO A O 1
ATOM 2144 N N . GLN A 1 265 ? 5.849 -20.962 -36.205 1.00 94.69 265 GLN A N 1
ATOM 2145 C CA . GLN A 1 265 ? 5.522 -19.617 -36.680 1.00 94.69 265 GLN A CA 1
ATOM 2146 C C . GLN A 1 265 ? 5.154 -18.650 -35.542 1.00 94.69 265 GLN A C 1
ATOM 2148 O O . GLN A 1 265 ? 5.497 -17.470 -35.598 1.00 94.69 265 GLN A O 1
ATOM 2153 N N . ILE A 1 266 ? 4.493 -19.151 -34.492 1.00 96.75 266 ILE A N 1
ATOM 2154 C CA . ILE A 1 266 ? 4.171 -18.375 -33.288 1.00 96.75 266 ILE A CA 1
ATOM 2155 C C . ILE A 1 266 ? 5.444 -18.183 -32.454 1.00 96.75 266 ILE A C 1
ATOM 2157 O O . ILE A 1 266 ? 5.710 -17.070 -32.007 1.00 96.75 266 ILE A O 1
ATOM 2161 N N . ALA A 1 267 ? 6.271 -19.226 -32.323 1.00 97.56 267 ALA A N 1
ATOM 2162 C CA . ALA A 1 267 ? 7.557 -19.155 -31.630 1.00 97.56 267 ALA A CA 1
ATOM 2163 C C . ALA A 1 267 ? 8.520 -18.148 -32.285 1.00 97.56 267 ALA A C 1
ATOM 2165 O O . ALA A 1 267 ? 9.125 -17.346 -31.580 1.00 97.56 267 ALA A O 1
ATOM 2166 N N . ARG A 1 268 ? 8.595 -18.098 -33.625 1.00 97.00 268 ARG A N 1
ATOM 2167 C CA . ARG A 1 268 ? 9.359 -17.073 -34.367 1.00 97.00 268 ARG A CA 1
ATOM 2168 C C . ARG A 1 268 ? 8.883 -15.666 -34.056 1.00 97.00 268 ARG A C 1
ATOM 2170 O O . ARG A 1 268 ? 9.704 -14.790 -33.812 1.00 97.00 268 ARG A O 1
ATOM 2177 N N . ARG A 1 269 ? 7.566 -15.449 -34.055 1.00 97.31 269 ARG A N 1
ATOM 2178 C CA . ARG A 1 269 ? 6.981 -14.142 -33.741 1.00 97.31 269 ARG A CA 1
ATOM 2179 C C . ARG A 1 269 ? 7.329 -13.706 -32.320 1.00 97.31 269 ARG A C 1
ATOM 2181 O O . ARG A 1 269 ? 7.798 -12.588 -32.132 1.00 97.31 269 ARG A O 1
ATOM 2188 N N . LEU A 1 270 ? 7.163 -14.605 -31.350 1.00 98.12 270 LEU A N 1
ATOM 2189 C CA . LEU A 1 270 ? 7.572 -14.364 -29.969 1.00 98.12 270 LEU A CA 1
ATOM 2190 C C . LEU A 1 270 ? 9.078 -14.065 -29.880 1.00 98.12 270 LEU A C 1
ATOM 2192 O O . LEU A 1 270 ? 9.468 -13.107 -29.223 1.00 98.12 270 LEU A O 1
ATOM 2196 N N . GLY A 1 271 ? 9.914 -14.813 -30.607 1.00 98.12 271 GLY A N 1
ATOM 2197 C CA . GLY A 1 271 ? 11.356 -14.579 -30.703 1.00 98.12 271 GLY A CA 1
ATOM 2198 C C . GLY A 1 271 ? 11.717 -13.188 -31.235 1.00 98.12 271 GLY A C 1
ATOM 2199 O O . GLY A 1 271 ? 12.560 -12.519 -30.645 1.00 98.12 271 GLY A O 1
ATOM 2200 N N . ILE A 1 272 ? 11.053 -12.706 -32.294 1.00 98.25 272 ILE A N 1
ATOM 2201 C CA . ILE A 1 272 ? 11.257 -11.342 -32.821 1.00 98.25 272 ILE A CA 1
ATOM 2202 C C . ILE A 1 272 ? 10.895 -10.287 -31.771 1.00 98.25 272 ILE A C 1
ATOM 2204 O O . ILE A 1 272 ? 11.656 -9.341 -31.569 1.00 98.25 272 ILE A O 1
ATOM 2208 N N . MET A 1 273 ? 9.771 -10.461 -31.071 1.00 98.31 273 MET A N 1
ATOM 2209 C CA . MET A 1 273 ? 9.348 -9.533 -30.016 1.00 98.31 273 MET A CA 1
ATOM 2210 C C . MET A 1 273 ? 10.318 -9.530 -28.826 1.00 98.31 273 MET A C 1
ATOM 2212 O O . MET A 1 273 ? 10.642 -8.462 -28.309 1.00 98.31 273 MET A O 1
ATOM 2216 N N . LEU A 1 274 ? 10.840 -10.695 -28.427 1.00 98.69 274 LEU A N 1
ATOM 2217 C CA . LEU A 1 274 ? 11.851 -10.804 -27.370 1.00 98.69 274 LEU A CA 1
ATOM 2218 C C . LEU A 1 274 ? 13.181 -10.159 -27.780 1.00 98.69 274 LEU A C 1
ATOM 2220 O O . LEU A 1 274 ? 13.762 -9.430 -26.985 1.00 98.69 274 LEU A O 1
ATOM 2224 N N . LEU A 1 275 ? 13.642 -10.356 -29.020 1.00 98.56 275 LEU A N 1
ATOM 2225 C CA . LEU A 1 275 ? 14.859 -9.709 -29.533 1.00 98.56 275 LEU A CA 1
ATOM 2226 C C . LEU A 1 275 ? 14.707 -8.187 -29.620 1.00 98.56 275 LEU A C 1
ATOM 2228 O O . LEU A 1 275 ? 15.634 -7.446 -29.281 1.00 98.56 275 LEU A O 1
ATOM 2232 N N . ARG A 1 276 ? 13.523 -7.712 -30.024 1.00 97.75 276 ARG A N 1
ATOM 2233 C CA . ARG A 1 276 ? 13.190 -6.286 -30.011 1.00 97.75 276 ARG A CA 1
ATOM 2234 C C . ARG A 1 276 ? 13.279 -5.723 -28.596 1.00 97.75 276 ARG A C 1
ATOM 2236 O O . ARG A 1 276 ? 13.939 -4.705 -28.396 1.00 97.75 276 ARG A O 1
ATOM 2243 N N . TYR A 1 277 ? 12.665 -6.391 -27.624 1.00 98.31 277 TYR A N 1
ATOM 2244 C CA . TYR A 1 277 ? 12.699 -5.969 -26.223 1.00 98.31 277 TYR A CA 1
ATOM 2245 C C . TYR A 1 277 ? 14.126 -5.995 -25.655 1.00 98.31 277 TYR A C 1
ATOM 2247 O O . TYR A 1 277 ? 14.558 -5.033 -25.017 1.00 98.31 277 TYR A O 1
ATOM 2255 N N . ALA A 1 278 ? 14.885 -7.051 -25.960 1.00 98.50 278 ALA A N 1
ATOM 2256 C CA . ALA A 1 278 ? 16.270 -7.208 -25.534 1.00 98.50 278 ALA A CA 1
ATOM 2257 C C . ALA A 1 278 ? 17.151 -6.059 -26.027 1.00 98.50 278 ALA A C 1
ATOM 2259 O O . ALA A 1 278 ? 17.923 -5.508 -25.246 1.00 98.50 278 ALA A O 1
ATOM 2260 N N . SER A 1 279 ? 16.984 -5.627 -27.282 1.00 97.81 279 SER A N 1
ATOM 2261 C CA . SER A 1 279 ? 17.751 -4.498 -27.824 1.00 97.81 279 SER A CA 1
ATOM 2262 C C . SER A 1 279 ? 17.574 -3.201 -27.019 1.00 97.81 279 SER A C 1
ATOM 2264 O O . SER A 1 279 ? 18.549 -2.487 -26.797 1.00 97.81 279 SER A O 1
ATOM 2266 N N . GLU A 1 280 ? 16.366 -2.921 -26.518 1.00 97.88 280 GLU A N 1
ATOM 2267 C CA . GLU A 1 280 ? 16.099 -1.727 -25.708 1.00 97.88 280 GLU A CA 1
ATOM 2268 C C . GLU A 1 280 ? 16.576 -1.861 -24.262 1.00 97.88 280 GLU A C 1
ATOM 2270 O O . GLU A 1 280 ? 17.139 -0.921 -23.708 1.00 97.88 280 GLU A O 1
ATOM 2275 N N . VAL A 1 281 ? 16.379 -3.019 -23.628 1.00 98.25 281 VAL A N 1
ATOM 2276 C CA . VAL A 1 281 ? 16.850 -3.225 -22.249 1.00 98.25 281 VAL A CA 1
ATOM 2277 C C . VAL A 1 281 ? 18.373 -3.194 -22.183 1.00 98.25 281 VAL A C 1
ATOM 2279 O O . VAL A 1 281 ? 18.921 -2.592 -21.267 1.00 98.25 281 VAL A O 1
ATOM 2282 N N . LEU A 1 282 ? 19.061 -3.783 -23.162 1.00 98.12 282 LEU A N 1
ATOM 2283 C CA . LEU A 1 282 ? 20.522 -3.751 -23.232 1.00 98.12 282 LEU A CA 1
ATOM 2284 C C . LEU A 1 282 ? 21.051 -2.343 -23.526 1.00 98.12 282 LEU A C 1
ATOM 2286 O O . LEU A 1 282 ? 22.056 -1.942 -22.942 1.00 98.12 282 LEU A O 1
ATOM 2290 N N . ASN A 1 283 ? 20.337 -1.562 -24.346 1.00 97.38 283 ASN A N 1
ATOM 2291 C CA . ASN A 1 283 ? 20.604 -0.131 -24.496 1.00 97.38 283 ASN A CA 1
ATOM 2292 C C . ASN A 1 283 ? 20.516 0.584 -23.135 1.00 97.38 283 ASN A C 1
ATOM 2294 O O . ASN A 1 283 ? 21.470 1.225 -22.711 1.00 97.38 283 ASN A O 1
ATOM 2298 N N . LEU A 1 284 ? 19.426 0.388 -22.388 1.00 97.50 284 LEU A N 1
ATOM 2299 C CA . LEU A 1 284 ? 19.207 0.998 -21.067 1.00 97.50 284 LEU A CA 1
ATOM 2300 C C . LEU A 1 284 ? 20.124 0.481 -19.951 1.00 97.50 284 LEU A C 1
ATOM 2302 O O . LEU A 1 284 ? 20.307 1.147 -18.925 1.00 97.50 284 LEU A O 1
ATOM 2306 N N . ALA A 1 285 ? 20.683 -0.714 -20.119 1.00 97.56 285 ALA A N 1
ATOM 2307 C CA . ALA A 1 285 ? 21.693 -1.250 -19.226 1.00 97.56 285 ALA A CA 1
ATOM 2308 C C . ALA A 1 285 ? 23.022 -0.499 -19.390 1.00 97.56 285 ALA A C 1
ATOM 2310 O O . ALA A 1 285 ? 23.707 -0.288 -18.392 1.00 97.56 285 ALA A O 1
ATOM 2311 N N . ALA A 1 286 ? 23.367 -0.072 -20.609 1.00 97.12 286 ALA A N 1
ATOM 2312 C CA . ALA A 1 286 ? 24.576 0.700 -20.913 1.00 97.12 286 ALA A CA 1
ATOM 2313 C C . ALA A 1 286 ? 24.382 2.218 -20.765 1.00 97.12 286 ALA A C 1
ATOM 2315 O O . ALA A 1 286 ? 25.281 2.927 -20.317 1.00 97.12 286 ALA A O 1
ATOM 2316 N N . ILE A 1 287 ? 23.202 2.708 -21.141 1.00 96.50 287 ILE A N 1
ATOM 2317 C CA . ILE A 1 287 ? 22.831 4.120 -21.182 1.00 96.50 287 ILE A CA 1
ATOM 2318 C C . ILE A 1 287 ? 21.641 4.312 -20.243 1.00 96.50 287 ILE A C 1
ATOM 2320 O O . ILE A 1 287 ? 20.490 4.392 -20.687 1.00 96.50 287 ILE A O 1
ATOM 2324 N N . PRO A 1 288 ? 21.876 4.363 -18.919 1.00 95.12 288 PRO A N 1
ATOM 2325 C CA . PRO A 1 288 ? 20.780 4.456 -17.976 1.00 95.12 288 PRO A CA 1
ATOM 2326 C C . PRO A 1 288 ? 19.986 5.731 -18.195 1.00 95.12 288 PRO A C 1
ATOM 2328 O O . PRO A 1 288 ? 18.812 5.682 -17.887 1.00 95.12 288 PRO A O 1
ATOM 2331 N N . GLN A 1 289 ? 20.576 6.803 -18.752 1.00 93.94 289 GLN A N 1
ATOM 2332 C CA . GLN A 1 289 ? 19.982 8.125 -19.006 1.00 93.94 289 GLN A CA 1
ATOM 2333 C C . GLN A 1 289 ? 18.551 8.089 -19.559 1.00 93.94 289 GLN A C 1
ATOM 2335 O O . GLN A 1 289 ? 17.753 8.978 -19.281 1.00 93.94 289 GLN A O 1
ATOM 2340 N N . PHE A 1 290 ? 18.207 7.056 -20.326 1.00 94.94 290 PHE A N 1
ATOM 2341 C CA . PHE A 1 290 ? 16.908 6.939 -20.983 1.00 94.94 290 PHE A CA 1
ATOM 2342 C C . PHE A 1 290 ? 15.924 5.998 -20.282 1.00 94.94 290 PHE A C 1
ATOM 2344 O O . PHE A 1 290 ? 14.862 5.702 -20.832 1.00 94.94 290 PHE A O 1
ATOM 2351 N N . ARG A 1 291 ? 16.241 5.506 -19.078 1.00 93.69 291 ARG A N 1
ATOM 2352 C CA . ARG A 1 291 ? 15.305 4.754 -18.229 1.00 93.69 291 ARG A CA 1
ATOM 2353 C C . ARG A 1 291 ? 14.061 5.594 -17.897 1.00 93.69 291 ARG A C 1
ATOM 2355 O O . ARG A 1 291 ? 14.009 6.804 -18.120 1.00 93.69 291 ARG A O 1
ATOM 2362 N N . HIS A 1 292 ? 13.019 4.922 -17.420 1.00 89.62 292 HIS A N 1
ATOM 2363 C CA . HIS A 1 292 ? 11.729 5.529 -17.108 1.00 89.62 292 HIS A CA 1
ATOM 2364 C C . HIS A 1 292 ? 11.865 6.697 -16.110 1.00 89.62 292 HIS A C 1
ATOM 2366 O O . HIS A 1 292 ? 12.538 6.588 -15.087 1.00 89.62 292 HIS A O 1
ATOM 2372 N N . GLY A 1 293 ? 11.167 7.806 -16.364 1.00 73.19 293 GLY A N 1
ATOM 2373 C CA . GLY A 1 293 ? 11.114 8.960 -15.463 1.00 73.19 293 GLY A CA 1
ATOM 2374 C C . GLY A 1 293 ? 10.191 10.061 -16.002 1.00 73.19 293 GLY A C 1
ATOM 2375 O O . GLY A 1 293 ? 9.919 10.037 -17.193 1.00 73.19 293 GLY A O 1
ATOM 2376 N N . PRO A 1 294 ? 9.731 11.027 -15.183 1.00 65.06 294 PRO A N 1
ATOM 2377 C CA . PRO A 1 294 ? 9.861 11.074 -13.728 1.00 65.06 294 PRO A CA 1
ATOM 2378 C C . PRO A 1 294 ? 9.032 9.970 -13.048 1.00 65.06 294 PRO A C 1
ATOM 2380 O O . PRO A 1 294 ? 7.981 9.552 -13.530 1.00 65.06 294 PRO A O 1
ATOM 2383 N N . SER A 1 295 ? 9.544 9.466 -11.925 1.00 63.12 295 SER A N 1
ATOM 2384 C CA . SER A 1 295 ? 8.961 8.358 -11.146 1.00 63.12 295 SER A CA 1
ATOM 2385 C C . SER A 1 295 ? 8.080 8.841 -9.983 1.00 63.12 295 SER A C 1
ATOM 2387 O O . SER A 1 295 ? 7.842 8.070 -9.057 1.00 63.12 295 SER A O 1
ATOM 2389 N N . GLN A 1 296 ? 7.655 10.110 -9.996 1.00 64.06 296 GLN A N 1
ATOM 2390 C CA . GLN A 1 296 ? 7.183 10.831 -8.807 1.00 64.06 296 GLN A CA 1
ATOM 2391 C C . GLN A 1 296 ? 5.663 10.811 -8.577 1.00 64.06 296 GLN A C 1
ATOM 2393 O O . GLN A 1 296 ? 5.161 11.626 -7.823 1.00 64.06 296 GLN A O 1
ATOM 2398 N N . GLU A 1 297 ? 4.909 9.911 -9.221 1.00 72.88 297 GLU A N 1
ATOM 2399 C CA . GLU A 1 297 ? 3.436 9.812 -9.070 1.00 72.88 297 GLU A CA 1
ATOM 2400 C C . GLU A 1 297 ? 2.661 11.134 -9.316 1.00 72.88 297 GLU A C 1
ATOM 2402 O O . GLU A 1 297 ? 1.454 11.210 -9.109 1.00 72.88 297 GLU A O 1
ATOM 2407 N N . VAL A 1 298 ? 3.340 12.142 -9.865 1.00 78.19 298 VAL A N 1
ATOM 2408 C CA . VAL A 1 298 ? 2.835 13.447 -10.292 1.00 78.19 298 VAL A CA 1
ATOM 2409 C C . VAL A 1 298 ? 3.521 13.843 -11.599 1.00 78.19 298 VAL A C 1
ATOM 2411 O O . VAL A 1 298 ? 4.549 13.271 -11.979 1.00 78.19 298 VAL A O 1
ATOM 2414 N N . GLU A 1 299 ? 2.956 14.813 -12.313 1.00 87.12 299 GLU A N 1
ATOM 2415 C CA . GLU A 1 299 ? 3.643 15.452 -13.431 1.00 87.12 299 GLU A CA 1
ATOM 2416 C C . GLU A 1 299 ? 4.866 16.255 -12.949 1.00 87.12 299 GLU A C 1
ATOM 2418 O O . GLU A 1 299 ? 4.774 17.093 -12.055 1.00 87.12 299 GLU A O 1
ATOM 2423 N N . THR A 1 300 ? 6.032 16.008 -13.554 1.00 86.69 300 THR A N 1
ATOM 2424 C CA . THR A 1 300 ? 7.275 16.743 -13.267 1.00 86.69 300 THR A CA 1
ATOM 2425 C C . THR A 1 300 ? 7.975 17.074 -14.575 1.00 86.69 300 THR A C 1
ATOM 2427 O O . THR A 1 300 ? 8.100 16.217 -15.452 1.00 86.69 300 THR A O 1
ATOM 2430 N N . ALA A 1 301 ? 8.430 18.317 -14.711 1.00 87.44 301 ALA A N 1
ATOM 2431 C CA . ALA A 1 301 ? 9.197 18.743 -15.871 1.00 87.44 301 ALA A CA 1
ATOM 2432 C C . ALA A 1 301 ? 10.608 18.140 -15.844 1.00 87.44 301 ALA A C 1
ATOM 2434 O O . ALA A 1 301 ? 11.187 17.921 -14.781 1.00 87.44 301 ALA A O 1
ATOM 2435 N N . TRP A 1 302 ? 11.180 17.911 -17.023 1.00 89.19 302 TRP A N 1
ATOM 2436 C CA . TRP A 1 302 ? 12.623 17.716 -17.153 1.00 89.19 302 TRP A CA 1
ATOM 2437 C C . TRP A 1 302 ? 13.289 19.075 -17.315 1.00 89.19 302 TRP A C 1
ATOM 2439 O O . TRP A 1 302 ? 12.825 19.857 -18.140 1.00 89.19 302 TRP A O 1
ATOM 2449 N N . ASP A 1 303 ? 14.405 19.311 -16.623 1.00 85.81 303 ASP A N 1
ATOM 2450 C CA . ASP A 1 303 ? 15.131 20.587 -16.707 1.00 85.81 303 ASP A CA 1
ATOM 2451 C C . ASP A 1 303 ? 15.470 20.975 -18.156 1.00 85.81 303 ASP A C 1
ATOM 2453 O O . ASP A 1 303 ? 15.256 22.104 -18.574 1.00 85.81 303 ASP A O 1
ATOM 2457 N N . TRP A 1 304 ? 15.988 20.022 -18.939 1.00 90.25 304 TRP A N 1
ATOM 2458 C CA . TRP A 1 304 ? 16.423 20.244 -20.328 1.00 90.25 304 TRP A CA 1
ATOM 2459 C C . TRP A 1 304 ? 16.299 18.991 -21.193 1.00 90.25 304 TRP A C 1
ATOM 2461 O O . TRP A 1 304 ? 15.928 19.047 -22.365 1.00 90.25 304 TRP A O 1
ATOM 2471 N N . GLY A 1 305 ? 16.584 17.836 -20.606 1.00 90.75 305 GLY A N 1
ATOM 2472 C CA . GLY A 1 305 ? 16.451 16.522 -21.212 1.00 90.75 305 GLY A CA 1
ATOM 2473 C C . GLY A 1 305 ? 16.515 15.452 -20.129 1.00 90.75 305 GLY A C 1
ATOM 2474 O O . GLY A 1 305 ? 16.464 15.762 -18.937 1.00 90.75 305 GLY A O 1
ATOM 2475 N N . GLN A 1 306 ? 16.611 14.184 -20.519 1.00 92.38 306 GLN A N 1
ATOM 2476 C CA . GLN A 1 306 ? 16.649 13.104 -19.533 1.00 92.38 306 GLN A CA 1
ATOM 2477 C C . GLN A 1 306 ? 17.985 13.114 -18.750 1.00 92.38 306 GLN A C 1
ATOM 2479 O O . GLN A 1 306 ? 19.044 13.293 -19.369 1.00 92.38 306 GLN A O 1
ATOM 2484 N N . PRO A 1 307 ? 17.974 12.955 -17.411 1.00 90.75 307 PRO A N 1
ATOM 2485 C CA . PRO A 1 307 ? 19.188 13.030 -16.596 1.00 90.75 307 PRO A CA 1
ATOM 2486 C C . PRO A 1 307 ? 20.150 11.876 -16.886 1.00 90.75 307 PRO A C 1
ATOM 2488 O O . PRO A 1 307 ? 19.734 10.721 -16.909 1.00 90.75 307 PRO A O 1
ATOM 2491 N N . ASP A 1 308 ? 21.445 12.158 -17.058 1.00 92.75 308 ASP A N 1
ATOM 2492 C CA . ASP A 1 308 ? 22.453 11.097 -17.157 1.00 92.75 308 ASP A CA 1
ATOM 2493 C C . ASP A 1 308 ? 22.846 10.588 -15.765 1.00 92.75 308 ASP A C 1
ATOM 2495 O O . ASP A 1 308 ? 23.830 11.031 -15.172 1.00 92.75 308 ASP A O 1
ATOM 2499 N N . TRP A 1 309 ? 22.089 9.613 -15.258 1.00 93.00 309 TRP A N 1
ATOM 2500 C CA . TRP A 1 309 ? 22.364 8.977 -13.966 1.00 93.00 309 TRP A CA 1
ATOM 2501 C C . TRP A 1 309 ? 23.735 8.288 -13.898 1.00 93.00 309 TRP A C 1
ATOM 2503 O O . TRP A 1 309 ? 24.243 8.078 -12.803 1.00 93.00 309 TRP A O 1
ATOM 2513 N N . SER A 1 310 ? 24.370 7.961 -15.034 1.00 94.38 310 SER A N 1
ATOM 2514 C CA . SER A 1 310 ? 25.729 7.398 -15.018 1.00 94.38 310 SER A CA 1
ATOM 2515 C C . SER A 1 310 ? 26.801 8.431 -14.660 1.00 94.38 310 SER A C 1
ATOM 2517 O O . SER A 1 310 ? 27.887 8.051 -14.226 1.00 94.38 310 SER A O 1
ATOM 2519 N N . SER A 1 311 ? 26.495 9.723 -14.803 1.00 94.81 311 SER A N 1
ATOM 2520 C CA . SER A 1 311 ? 27.399 10.845 -14.521 1.00 94.81 311 SER A CA 1
ATOM 2521 C C . SER A 1 311 ? 27.207 11.455 -13.121 1.00 94.81 311 SER A C 1
ATOM 2523 O O . SER A 1 311 ? 27.928 12.379 -12.751 1.00 94.81 311 SER A O 1
ATOM 2525 N N . ASP A 1 312 ? 26.257 10.949 -12.331 1.00 93.62 312 ASP A N 1
ATOM 2526 C CA . ASP A 1 312 ? 26.014 11.379 -10.948 1.00 93.62 312 ASP A CA 1
ATOM 2527 C C . ASP A 1 312 ? 27.173 10.973 -10.013 1.00 93.62 312 ASP A C 1
ATOM 2529 O O . ASP A 1 312 ? 27.713 9.884 -10.196 1.00 93.62 312 ASP A O 1
ATOM 2533 N N . PRO A 1 313 ? 27.570 11.768 -8.999 1.00 93.88 313 PRO A N 1
ATOM 2534 C CA . PRO A 1 313 ? 28.590 11.365 -8.023 1.00 93.88 313 PRO A CA 1
ATOM 2535 C C . PRO A 1 313 ? 28.382 9.982 -7.380 1.00 93.88 313 PRO A C 1
ATOM 2537 O O . PRO A 1 313 ? 29.365 9.331 -7.019 1.00 93.88 313 PRO A O 1
ATOM 2540 N N . ASN A 1 314 ? 27.134 9.522 -7.237 1.00 94.06 314 ASN A N 1
ATOM 2541 C CA . ASN A 1 314 ? 26.799 8.165 -6.813 1.00 94.06 314 ASN A CA 1
ATOM 2542 C C . ASN A 1 314 ? 25.842 7.504 -7.824 1.00 94.06 314 ASN A C 1
ATOM 2544 O O . ASN A 1 314 ? 24.634 7.409 -7.584 1.00 94.06 314 ASN A O 1
ATOM 2548 N N . PRO A 1 315 ? 26.370 6.992 -8.951 1.00 94.38 315 PRO A N 1
ATOM 2549 C CA . PRO A 1 315 ? 25.534 6.588 -10.073 1.00 94.38 315 PRO A CA 1
ATOM 2550 C C . PRO A 1 315 ? 24.621 5.409 -9.742 1.00 94.38 315 PRO A C 1
ATOM 2552 O O . PRO A 1 315 ? 23.535 5.323 -10.299 1.00 94.38 315 PRO A O 1
ATOM 2555 N N . ILE A 1 316 ? 25.019 4.512 -8.829 1.00 93.56 316 ILE A N 1
ATOM 2556 C CA . ILE A 1 316 ? 24.192 3.359 -8.442 1.00 93.56 316 ILE A CA 1
ATOM 2557 C C . ILE A 1 316 ? 22.995 3.807 -7.605 1.00 93.56 316 ILE A C 1
ATOM 2559 O O . ILE A 1 316 ? 21.871 3.416 -7.908 1.00 93.56 316 ILE A O 1
ATOM 2563 N N . ALA A 1 317 ? 23.210 4.671 -6.608 1.00 91.19 317 ALA A N 1
ATOM 2564 C CA . ALA A 1 317 ? 22.111 5.209 -5.807 1.00 91.19 317 ALA A CA 1
ATOM 2565 C C . ALA A 1 317 ? 21.104 5.984 -6.676 1.00 91.19 317 ALA A C 1
ATOM 2567 O O . ALA A 1 317 ? 19.895 5.853 -6.491 1.00 91.19 317 ALA A O 1
ATOM 2568 N N . SER A 1 318 ? 21.579 6.706 -7.694 1.00 91.25 318 SER A N 1
ATOM 2569 C CA . SER A 1 318 ? 20.719 7.470 -8.607 1.00 91.25 318 SER A CA 1
ATOM 2570 C C . SER A 1 318 ? 19.854 6.606 -9.540 1.00 91.25 318 SER A C 1
ATOM 2572 O O . SER A 1 318 ? 18.904 7.123 -10.136 1.00 91.25 318 SER A O 1
ATOM 2574 N N . LEU A 1 319 ? 20.110 5.291 -9.635 1.00 92.31 319 LEU A N 1
ATOM 2575 C CA . LEU A 1 319 ? 19.245 4.340 -10.352 1.00 92.31 319 LEU A CA 1
ATOM 2576 C C . LEU A 1 319 ? 18.019 3.896 -9.544 1.00 92.31 319 LEU A C 1
ATOM 2578 O O . LEU A 1 319 ? 17.128 3.260 -10.119 1.00 92.31 319 LEU A O 1
ATOM 2582 N N . PHE A 1 320 ? 17.933 4.240 -8.257 1.00 90.38 320 PHE A N 1
ATOM 2583 C CA . PHE A 1 320 ? 16.805 3.880 -7.402 1.00 90.38 320 PHE A CA 1
ATOM 2584 C C . PHE A 1 320 ? 15.463 4.334 -8.003 1.00 90.38 320 PHE A C 1
ATOM 2586 O O . PHE A 1 320 ? 15.296 5.483 -8.429 1.00 90.38 320 PHE A O 1
ATOM 2593 N N . ARG A 1 321 ? 14.493 3.408 -8.077 1.00 89.25 321 ARG A N 1
ATOM 2594 C CA . ARG A 1 321 ? 13.160 3.613 -8.692 1.00 89.25 321 ARG A CA 1
ATOM 2595 C C . ARG A 1 321 ? 13.171 4.142 -10.143 1.00 89.25 321 ARG A C 1
ATOM 2597 O O . ARG A 1 321 ? 12.176 4.726 -10.585 1.00 89.25 321 ARG A O 1
ATOM 2604 N N . LYS A 1 322 ? 14.248 3.954 -10.918 1.00 91.31 322 LYS A N 1
ATOM 2605 C CA . LYS A 1 322 ? 14.302 4.391 -12.336 1.00 91.31 322 LYS A CA 1
ATOM 2606 C C . LYS A 1 322 ? 13.804 3.349 -13.337 1.00 91.31 322 LYS A C 1
ATOM 2608 O O . LYS A 1 322 ? 13.648 3.661 -14.512 1.00 91.31 322 LYS A O 1
ATOM 2613 N N . GLY A 1 323 ? 13.509 2.126 -12.898 1.00 93.31 323 GLY A N 1
ATOM 2614 C CA . GLY A 1 323 ? 13.021 1.059 -13.767 1.00 93.31 323 GLY A CA 1
ATOM 2615 C C . GLY A 1 323 ? 13.917 0.822 -14.989 1.00 93.31 323 GLY A C 1
ATOM 2616 O O . GLY A 1 323 ? 15.143 0.914 -14.908 1.00 93.31 323 GLY A O 1
ATOM 2617 N N . MET A 1 324 ? 13.286 0.521 -16.126 1.00 94.94 324 MET A N 1
ATOM 2618 C CA . MET A 1 324 ? 13.917 0.339 -17.441 1.00 94.94 324 MET A CA 1
ATOM 2619 C C . MET A 1 324 ? 13.030 1.001 -18.513 1.00 94.94 324 MET A C 1
ATOM 2621 O O . MET A 1 324 ? 12.795 2.209 -18.473 1.00 94.94 324 MET A O 1
ATOM 2625 N N . LEU A 1 325 ? 12.496 0.231 -19.469 1.00 94.31 325 LEU A N 1
ATOM 2626 C CA . LEU A 1 325 ? 11.411 0.694 -20.337 1.00 94.31 325 LEU A CA 1
ATOM 2627 C C . LEU A 1 325 ? 10.131 0.910 -19.527 1.00 94.31 325 LEU A C 1
ATOM 2629 O O . LEU A 1 325 ? 9.427 1.900 -19.716 1.00 94.31 325 LEU A O 1
ATOM 2633 N N . ARG A 1 326 ? 9.867 -0.025 -18.611 1.00 93.38 326 ARG A N 1
ATOM 2634 C CA . ARG A 1 326 ? 8.749 -0.003 -17.673 1.00 93.38 326 ARG A CA 1
ATOM 2635 C C . ARG A 1 326 ? 9.102 0.791 -16.419 1.00 93.38 326 ARG A C 1
ATOM 2637 O O . ARG A 1 326 ? 10.276 0.922 -16.063 1.00 93.38 326 ARG A O 1
ATOM 2644 N N . TYR A 1 327 ? 8.061 1.277 -15.753 1.00 91.75 327 TYR A N 1
ATOM 2645 C CA . TYR A 1 327 ? 8.155 1.875 -14.428 1.00 91.75 327 TYR A CA 1
ATOM 2646 C C . TYR A 1 327 ? 8.694 0.860 -13.402 1.00 91.75 327 TYR A C 1
ATOM 2648 O O . TYR A 1 327 ? 8.538 -0.347 -13.584 1.00 91.75 327 TYR A O 1
ATOM 2656 N N . ALA A 1 328 ? 9.338 1.346 -12.337 1.00 92.38 328 ALA A N 1
ATOM 2657 C CA . ALA A 1 328 ? 10.054 0.524 -11.356 1.00 92.38 328 ALA A CA 1
ATOM 2658 C C . ALA A 1 328 ? 9.209 -0.627 -10.784 1.00 92.38 328 ALA A C 1
ATOM 2660 O O . ALA A 1 328 ? 9.671 -1.767 -10.781 1.00 92.38 328 ALA A O 1
ATOM 2661 N N . ILE A 1 329 ? 7.953 -0.345 -10.413 1.00 91.12 329 ILE A N 1
ATOM 2662 C CA . ILE A 1 329 ? 7.031 -1.317 -9.799 1.00 91.12 329 ILE A CA 1
ATOM 2663 C C . ILE A 1 329 ? 6.764 -2.541 -10.686 1.00 91.12 329 ILE A C 1
ATOM 2665 O O . ILE A 1 329 ? 6.500 -3.634 -10.184 1.00 91.12 329 ILE A O 1
ATOM 2669 N N . ASP A 1 330 ? 6.859 -2.367 -12.007 1.00 94.25 330 ASP A N 1
ATOM 2670 C CA . ASP A 1 330 ? 6.543 -3.395 -12.991 1.00 94.25 330 ASP A CA 1
ATOM 2671 C C . ASP A 1 330 ? 7.731 -4.318 -13.269 1.00 94.25 330 ASP A C 1
ATOM 2673 O O . ASP A 1 330 ? 7.521 -5.427 -13.762 1.00 94.25 330 ASP A O 1
ATOM 2677 N N . ILE A 1 331 ? 8.967 -3.870 -12.994 1.00 96.31 331 ILE A N 1
ATOM 2678 C CA . ILE A 1 331 ? 10.207 -4.569 -13.373 1.00 96.31 331 ILE A CA 1
ATOM 2679 C C . ILE A 1 331 ? 10.240 -6.027 -12.902 1.00 96.31 331 ILE A C 1
ATOM 2681 O O . ILE A 1 331 ? 10.568 -6.884 -13.728 1.00 96.31 331 ILE A O 1
ATOM 2685 N N . PRO A 1 332 ? 9.858 -6.363 -11.656 1.00 97.31 332 PRO A N 1
ATOM 2686 C CA . PRO A 1 332 ? 9.884 -7.756 -11.231 1.00 97.31 332 PRO A CA 1
ATOM 2687 C C . PRO A 1 332 ? 8.887 -8.629 -12.009 1.00 97.31 332 PRO A C 1
ATOM 2689 O O . PRO A 1 332 ? 9.240 -9.710 -12.484 1.00 97.31 332 PRO A O 1
ATOM 2692 N N . THR A 1 333 ? 7.662 -8.133 -12.219 1.00 95.38 333 THR A N 1
ATOM 2693 C CA . THR A 1 333 ? 6.601 -8.873 -12.926 1.00 95.38 333 THR A CA 1
ATOM 2694 C C . THR A 1 333 ? 6.920 -9.034 -14.411 1.00 95.38 333 THR A C 1
ATOM 2696 O O . THR A 1 333 ? 6.721 -10.113 -14.971 1.00 95.38 333 THR A O 1
ATOM 2699 N N . ILE A 1 334 ? 7.449 -7.992 -15.064 1.00 95.88 334 ILE A N 1
ATOM 2700 C CA . ILE A 1 334 ? 7.847 -8.103 -16.470 1.00 95.88 334 ILE A CA 1
ATOM 2701 C C . ILE A 1 334 ? 9.084 -8.986 -16.643 1.00 95.88 334 ILE A C 1
ATOM 2703 O O . ILE A 1 334 ? 9.144 -9.754 -17.597 1.00 95.88 334 ILE A O 1
ATOM 2707 N N . GLY A 1 335 ? 10.036 -8.949 -15.706 1.00 97.38 335 GLY A N 1
ATOM 2708 C CA . GLY A 1 335 ? 11.167 -9.876 -15.694 1.00 97.38 335 GLY A CA 1
ATOM 2709 C C . GLY A 1 335 ? 10.705 -11.332 -15.659 1.00 97.38 335 GLY A C 1
ATOM 2710 O O . GLY A 1 335 ? 11.143 -12.130 -16.485 1.00 97.38 335 GLY A O 1
ATOM 2711 N N . ALA A 1 336 ? 9.752 -11.657 -14.780 1.00 96.88 336 ALA A N 1
ATOM 2712 C CA . ALA A 1 336 ? 9.157 -12.990 -14.695 1.00 96.88 336 ALA A CA 1
ATOM 2713 C C . ALA A 1 336 ? 8.418 -13.406 -15.984 1.00 96.88 336 ALA A C 1
ATOM 2715 O O . ALA A 1 336 ? 8.609 -14.520 -16.473 1.00 96.88 336 ALA A O 1
ATOM 2716 N N . SER A 1 337 ? 7.618 -12.505 -16.566 1.00 97.06 337 SER A N 1
ATOM 2717 C CA . SER A 1 337 ? 6.910 -12.732 -17.838 1.00 97.06 337 SER A CA 1
ATOM 2718 C C . SER A 1 337 ? 7.877 -13.009 -19.000 1.00 97.06 337 SER A C 1
ATOM 2720 O O . SER A 1 337 ? 7.743 -14.018 -19.697 1.00 97.06 337 SER A O 1
ATOM 2722 N N . LEU A 1 338 ? 8.908 -12.173 -19.165 1.00 98.44 338 LEU A N 1
ATOM 2723 C CA . LEU A 1 338 ? 9.918 -12.338 -20.215 1.00 98.44 338 LEU A CA 1
ATOM 2724 C C . LEU A 1 338 ? 10.759 -13.604 -20.006 1.00 98.44 338 LEU A C 1
ATOM 2726 O O . LEU A 1 338 ? 11.072 -14.290 -20.980 1.00 98.44 338 LEU A O 1
ATOM 2730 N N . ALA A 1 339 ? 11.087 -13.946 -18.755 1.00 98.38 339 ALA A N 1
ATOM 2731 C CA . ALA A 1 339 ? 11.789 -15.183 -18.425 1.00 98.38 339 ALA A CA 1
ATOM 2732 C C . ALA A 1 339 ? 10.956 -16.417 -18.792 1.00 98.38 339 ALA A C 1
ATOM 2734 O O . ALA A 1 339 ? 11.487 -17.343 -19.402 1.00 98.38 339 ALA A O 1
ATOM 2735 N N . LEU A 1 340 ? 9.652 -16.420 -18.492 1.00 98.25 340 LEU A N 1
ATOM 2736 C CA . LEU A 1 340 ? 8.750 -17.515 -18.858 1.00 98.25 340 LEU A CA 1
ATOM 2737 C C . LEU A 1 340 ? 8.587 -17.647 -20.379 1.00 98.25 340 LEU A C 1
ATOM 2739 O O . LEU A 1 340 ? 8.590 -18.761 -20.910 1.00 98.25 340 LEU A O 1
ATOM 2743 N N . ALA A 1 341 ? 8.458 -16.521 -21.085 1.00 98.31 341 ALA A N 1
ATOM 2744 C CA . ALA A 1 341 ? 8.378 -16.495 -22.542 1.00 98.31 341 ALA A CA 1
ATOM 2745 C C . ALA A 1 341 ? 9.648 -17.074 -23.180 1.00 98.31 341 ALA A C 1
ATOM 2747 O O . ALA A 1 341 ? 9.560 -17.962 -24.030 1.00 98.31 341 ALA A O 1
ATOM 2748 N N . TYR A 1 342 ? 10.820 -16.627 -22.719 1.00 98.44 342 TYR A N 1
ATOM 2749 C CA . TYR A 1 342 ? 12.113 -17.170 -23.129 1.00 98.44 342 TYR A CA 1
ATOM 2750 C C . TYR A 1 342 ? 12.214 -18.669 -22.833 1.00 98.44 342 TYR A C 1
ATOM 2752 O O . TYR A 1 342 ? 12.489 -19.446 -23.744 1.00 98.44 342 TYR A O 1
ATOM 2760 N N . ASP A 1 343 ? 11.928 -19.086 -21.597 1.00 98.19 343 ASP A N 1
ATOM 2761 C CA . ASP A 1 343 ? 11.989 -20.485 -21.166 1.00 98.19 343 ASP A CA 1
ATOM 2762 C C . ASP A 1 343 ? 11.112 -21.389 -22.040 1.00 98.19 343 ASP A C 1
ATOM 2764 O O . ASP A 1 343 ? 11.539 -22.466 -22.447 1.00 98.19 343 ASP A O 1
ATOM 2768 N N . THR A 1 344 ? 9.917 -20.920 -22.411 1.00 97.94 344 THR A N 1
ATOM 2769 C CA . THR A 1 344 ? 8.955 -21.656 -23.246 1.00 97.94 344 THR A CA 1
ATOM 2770 C C . THR A 1 344 ? 9.489 -21.961 -24.646 1.00 97.94 344 THR A C 1
ATOM 2772 O O . THR A 1 344 ? 9.259 -23.057 -25.156 1.00 97.94 344 THR A O 1
ATOM 2775 N N . ILE A 1 345 ? 10.215 -21.032 -25.277 1.00 97.75 345 ILE A N 1
ATOM 2776 C CA . ILE A 1 345 ? 10.747 -21.227 -26.640 1.00 97.75 345 ILE A CA 1
ATOM 2777 C C . ILE A 1 345 ? 12.244 -21.546 -26.685 1.00 97.75 345 ILE A C 1
ATOM 2779 O O . ILE A 1 345 ? 12.774 -21.820 -27.764 1.00 97.75 345 ILE A O 1
ATOM 2783 N N . TRP A 1 346 ? 12.926 -21.554 -25.538 1.00 97.19 346 TRP A N 1
ATOM 2784 C CA . TRP A 1 346 ? 14.369 -21.764 -25.433 1.00 97.19 346 TRP A CA 1
ATOM 2785 C C . TRP A 1 346 ? 14.893 -23.001 -26.180 1.00 97.19 346 TRP A C 1
ATOM 2787 O O . TRP A 1 346 ? 15.891 -22.857 -26.894 1.00 97.19 346 TRP A O 1
ATOM 2797 N N . PRO A 1 347 ? 14.264 -24.198 -26.090 1.00 94.12 347 PRO A N 1
ATOM 2798 C CA . PRO A 1 347 ? 14.766 -25.375 -26.800 1.00 94.12 347 PRO A CA 1
ATOM 2799 C C . PRO A 1 347 ? 14.890 -25.138 -28.305 1.00 94.12 347 PRO A C 1
ATOM 2801 O O . PRO A 1 347 ? 15.859 -25.567 -28.919 1.00 94.12 347 PRO A O 1
ATOM 2804 N N . TRP A 1 348 ? 13.932 -24.404 -28.867 1.00 94.62 348 TRP A N 1
ATOM 2805 C CA . TRP A 1 348 ? 13.815 -24.136 -30.292 1.00 94.62 348 TRP A CA 1
ATOM 2806 C C . TRP A 1 348 ? 14.676 -22.941 -30.745 1.00 94.62 348 TRP A C 1
ATOM 2808 O O . TRP A 1 348 ? 15.280 -22.989 -31.818 1.00 94.62 348 TRP A O 1
ATOM 2818 N N . LEU A 1 349 ? 14.816 -21.900 -29.910 1.00 93.19 349 LEU A N 1
ATOM 2819 C CA . LEU A 1 349 ? 15.633 -20.712 -30.213 1.00 93.19 349 LEU A CA 1
ATOM 2820 C C . LEU A 1 349 ? 17.088 -21.044 -30.560 1.00 93.19 349 LEU A C 1
ATOM 2822 O O . LEU A 1 349 ? 17.687 -20.373 -31.393 1.00 93.19 349 LEU A O 1
ATOM 2826 N N . LYS A 1 350 ? 17.655 -22.084 -29.941 1.00 90.44 350 LYS A N 1
ATOM 2827 C CA . LYS A 1 350 ? 19.054 -22.496 -30.137 1.00 90.44 350 LYS A CA 1
ATOM 2828 C C . LYS A 1 350 ? 19.358 -23.047 -31.530 1.00 90.44 350 LYS A C 1
ATOM 2830 O O . LYS A 1 350 ? 20.528 -23.210 -31.871 1.00 90.44 350 LYS A O 1
ATOM 2835 N N . GLU A 1 351 ? 18.335 -23.347 -32.324 1.00 93.56 351 GLU A N 1
ATOM 2836 C CA . GLU A 1 351 ? 18.483 -24.053 -33.599 1.00 93.56 351 GLU A CA 1
ATOM 2837 C C . GLU A 1 351 ? 17.913 -23.264 -34.793 1.00 93.56 351 GLU A C 1
ATOM 2839 O O . GLU A 1 351 ? 18.301 -23.514 -35.938 1.00 93.56 351 GLU A O 1
ATOM 2844 N N . ASP A 1 352 ? 17.040 -22.274 -34.563 1.00 96.06 352 ASP A N 1
ATOM 2845 C CA . ASP A 1 352 ? 16.277 -21.629 -35.638 1.00 96.06 352 ASP A CA 1
ATOM 2846 C C . ASP A 1 352 ? 17.058 -20.536 -36.389 1.00 96.06 352 ASP A C 1
ATOM 2848 O O . ASP A 1 352 ? 17.204 -19.395 -35.951 1.00 96.06 352 ASP A O 1
ATOM 2852 N N . ARG A 1 353 ? 17.535 -20.879 -37.590 1.00 96.88 353 ARG A N 1
ATOM 2853 C CA . ARG A 1 353 ? 18.226 -19.936 -38.490 1.00 96.88 353 ARG A CA 1
ATOM 2854 C C . ARG A 1 353 ? 17.289 -18.947 -39.186 1.00 96.88 353 ARG A C 1
ATOM 2856 O O . ARG A 1 353 ? 17.747 -17.899 -39.634 1.00 96.88 353 ARG A O 1
ATOM 2863 N N . GLU A 1 354 ? 16.004 -19.270 -39.304 1.00 97.06 354 GLU A N 1
ATOM 2864 C CA . GLU A 1 354 ? 15.025 -18.392 -39.952 1.00 97.06 354 GLU A CA 1
ATOM 2865 C C . GLU A 1 354 ? 14.773 -17.138 -39.105 1.00 97.06 354 GLU A C 1
ATOM 2867 O O . GLU A 1 354 ? 14.778 -16.030 -39.634 1.00 97.06 354 GLU A O 1
ATOM 2872 N N . LEU A 1 355 ? 14.653 -17.287 -37.784 1.00 97.31 355 LEU A N 1
ATOM 2873 C CA . LEU A 1 355 ? 14.580 -16.183 -36.833 1.00 97.31 355 LEU A CA 1
ATOM 2874 C C . LEU A 1 355 ? 15.788 -15.250 -36.962 1.00 97.31 355 LEU A C 1
ATOM 2876 O O . LEU A 1 355 ? 15.611 -14.035 -37.001 1.00 97.31 355 LEU A O 1
ATOM 2880 N N . VAL A 1 356 ? 16.997 -15.813 -37.076 1.00 97.69 356 VAL A N 1
ATOM 2881 C CA . VAL A 1 356 ? 18.236 -15.040 -37.264 1.00 97.69 356 VAL A CA 1
ATOM 2882 C C . VAL A 1 356 ? 18.153 -14.194 -38.534 1.00 97.69 356 VAL A C 1
ATOM 2884 O O . VAL A 1 356 ? 18.362 -12.985 -38.472 1.00 97.69 356 VAL A O 1
ATOM 2887 N N . ALA A 1 357 ? 17.784 -14.800 -39.666 1.00 97.69 357 ALA A N 1
ATOM 2888 C CA . ALA A 1 357 ? 17.653 -14.085 -40.935 1.00 97.69 357 ALA A CA 1
ATOM 2889 C C . ALA A 1 357 ? 16.597 -12.964 -40.869 1.00 97.69 357 ALA A C 1
ATOM 2891 O O . ALA A 1 357 ? 16.814 -11.867 -41.386 1.00 97.69 357 ALA A O 1
ATOM 2892 N N . ARG A 1 358 ? 15.468 -13.210 -40.194 1.00 97.50 358 ARG A N 1
ATOM 2893 C CA . ARG A 1 358 ? 14.401 -12.213 -40.008 1.00 97.50 358 ARG A CA 1
ATOM 2894 C C . ARG A 1 358 ? 14.849 -11.054 -39.118 1.00 97.50 358 ARG A C 1
ATOM 2896 O O . ARG A 1 358 ? 14.597 -9.903 -39.454 1.00 97.50 358 ARG A O 1
ATOM 2903 N N . ALA A 1 359 ? 15.567 -11.328 -38.032 1.00 97.38 359 ALA A N 1
ATOM 2904 C CA . ALA A 1 359 ? 16.115 -10.288 -37.164 1.00 97.38 359 ALA A CA 1
ATOM 2905 C C . ALA A 1 359 ? 17.210 -9.453 -37.860 1.00 97.38 359 ALA A C 1
ATOM 2907 O O . ALA A 1 359 ? 17.245 -8.234 -37.697 1.00 97.38 359 ALA A O 1
ATOM 2908 N N . GLN A 1 360 ? 18.055 -10.074 -38.693 1.00 97.12 360 GLN A N 1
ATOM 2909 C CA . GLN A 1 360 ? 19.030 -9.359 -39.528 1.00 97.12 360 GLN A CA 1
ATOM 2910 C C . GLN A 1 360 ? 18.349 -8.391 -40.501 1.00 97.12 360 GLN A C 1
ATOM 2912 O O . GLN A 1 360 ? 18.804 -7.260 -40.663 1.00 97.12 360 GLN A O 1
ATOM 2917 N N . ALA A 1 361 ? 17.227 -8.796 -41.107 1.00 97.12 361 ALA A N 1
ATOM 2918 C CA . ALA A 1 361 ? 16.444 -7.931 -41.991 1.00 97.12 361 ALA A CA 1
ATOM 2919 C C . ALA A 1 361 ? 15.852 -6.700 -41.271 1.00 97.12 361 ALA A C 1
ATOM 2921 O O . ALA A 1 361 ? 15.548 -5.701 -41.918 1.00 97.12 361 ALA A O 1
ATOM 2922 N N . LEU A 1 362 ? 15.729 -6.750 -39.940 1.00 96.44 362 LEU A N 1
ATOM 2923 C CA . LEU A 1 362 ? 15.305 -5.632 -39.086 1.00 96.44 362 LEU A CA 1
ATOM 2924 C C . LEU A 1 362 ? 16.485 -4.786 -38.574 1.00 96.44 362 LEU A C 1
ATOM 2926 O O . LEU A 1 362 ? 16.274 -3.841 -37.816 1.00 96.44 362 LEU A O 1
ATOM 2930 N N . GLY A 1 363 ? 17.717 -5.107 -38.980 1.00 93.12 363 GLY A N 1
ATOM 2931 C CA . GLY A 1 363 ? 18.931 -4.377 -38.609 1.00 93.12 363 GLY A CA 1
ATOM 2932 C C . GLY A 1 363 ? 19.645 -4.896 -37.358 1.00 93.12 363 GLY A C 1
ATOM 2933 O O . GLY A 1 363 ? 20.576 -4.244 -36.888 1.00 93.12 363 GLY A O 1
ATOM 2934 N N . LEU A 1 364 ? 19.255 -6.053 -36.807 1.00 94.94 364 LEU A N 1
ATOM 2935 C CA . LEU A 1 364 ? 19.931 -6.634 -35.644 1.00 94.94 364 LEU A CA 1
ATOM 2936 C C . LEU A 1 364 ? 21.183 -7.424 -36.060 1.00 94.94 364 LEU A C 1
ATOM 2938 O O . LEU A 1 364 ? 21.113 -8.366 -36.850 1.00 94.94 364 LEU A O 1
ATOM 2942 N N . ALA A 1 365 ? 22.335 -7.075 -35.486 1.00 92.56 365 ALA A N 1
ATOM 2943 C CA . ALA A 1 365 ? 23.622 -7.699 -35.791 1.00 92.56 365 ALA A CA 1
ATOM 2944 C C . ALA A 1 365 ? 23.818 -9.041 -35.053 1.00 92.56 365 ALA A C 1
ATOM 2946 O O . ALA A 1 365 ? 24.581 -9.128 -34.093 1.00 92.56 365 ALA A O 1
ATOM 2947 N N . ILE A 1 366 ? 23.135 -10.093 -35.509 1.00 94.38 366 ILE A N 1
ATOM 2948 C CA . ILE A 1 366 ? 23.329 -11.482 -35.055 1.00 94.38 366 ILE A CA 1
ATOM 2949 C C . ILE A 1 366 ? 23.680 -12.395 -36.231 1.00 94.38 366 ILE A C 1
ATOM 2951 O O . ILE A 1 366 ? 23.257 -12.129 -37.353 1.00 94.38 366 ILE A O 1
ATOM 2955 N N . ALA A 1 367 ? 24.449 -13.464 -36.005 1.00 94.50 367 ALA A N 1
ATOM 2956 C CA . ALA A 1 367 ? 24.924 -14.358 -37.069 1.00 94.50 367 ALA A CA 1
ATOM 2957 C C . ALA A 1 367 ? 24.489 -15.820 -36.882 1.00 94.50 367 ALA A C 1
ATOM 2959 O O . ALA A 1 367 ? 24.354 -16.562 -37.857 1.00 94.50 367 ALA A O 1
ATOM 2960 N N . ARG A 1 368 ? 24.283 -16.256 -35.639 1.00 95.94 368 ARG A N 1
ATOM 2961 C CA . ARG A 1 368 ? 23.948 -17.638 -35.275 1.00 95.94 368 ARG A CA 1
ATOM 2962 C C . ARG A 1 368 ? 22.780 -17.655 -34.287 1.00 95.94 368 ARG A C 1
ATOM 2964 O O . ARG A 1 368 ? 22.627 -16.702 -33.528 1.00 95.94 368 ARG A O 1
ATOM 2971 N N . PRO A 1 369 ? 22.015 -18.760 -34.206 1.00 95.62 369 PRO A N 1
ATOM 2972 C CA . PRO A 1 369 ? 20.952 -18.907 -33.207 1.00 95.62 369 PRO A CA 1
ATOM 2973 C C . PRO A 1 369 ? 21.418 -18.670 -31.757 1.00 95.62 369 PRO A C 1
ATOM 2975 O O . PRO A 1 369 ? 20.695 -18.080 -30.960 1.00 95.62 369 PRO A O 1
ATOM 2978 N N . ALA A 1 370 ? 22.663 -19.040 -31.431 1.00 95.12 370 ALA A N 1
ATOM 2979 C CA . ALA A 1 370 ? 23.271 -18.765 -30.126 1.00 95.12 370 ALA A CA 1
ATOM 2980 C C . ALA A 1 370 ? 23.324 -17.265 -29.782 1.00 95.12 370 ALA A C 1
ATOM 2982 O O . ALA A 1 370 ? 23.140 -16.896 -28.628 1.00 95.12 370 ALA A O 1
ATOM 2983 N N . ASP A 1 371 ? 23.505 -16.388 -30.772 1.00 95.69 371 ASP A N 1
ATOM 2984 C CA . ASP A 1 371 ? 23.578 -14.947 -30.530 1.00 95.69 371 ASP A CA 1
ATOM 2985 C C . ASP A 1 371 ? 22.196 -14.384 -30.124 1.00 95.69 371 ASP A C 1
ATOM 2987 O O . ASP A 1 371 ? 22.117 -13.452 -29.327 1.00 95.69 371 ASP A O 1
ATOM 2991 N N . ALA A 1 372 ? 21.098 -14.982 -30.615 1.00 96.31 372 ALA A N 1
ATOM 2992 C CA . ALA A 1 372 ? 19.739 -14.641 -30.181 1.00 96.31 372 ALA A CA 1
ATOM 2993 C C . ALA A 1 372 ? 19.486 -15.062 -28.725 1.00 96.31 372 ALA A C 1
ATOM 2995 O O . ALA A 1 372 ? 18.874 -14.315 -27.963 1.00 96.31 372 ALA A O 1
ATOM 2996 N N . VAL A 1 373 ? 19.996 -16.235 -28.336 1.00 97.19 373 VAL A N 1
ATOM 2997 C CA . VAL A 1 373 ? 19.972 -16.711 -26.947 1.00 97.19 373 VAL A CA 1
ATOM 2998 C C . VAL A 1 373 ? 20.737 -15.752 -26.038 1.00 97.19 373 VAL A C 1
ATOM 3000 O O . VAL A 1 373 ? 20.171 -15.297 -25.049 1.00 97.19 373 VAL A O 1
ATOM 3003 N N . TYR A 1 374 ? 21.964 -15.370 -26.404 1.00 96.31 374 TYR A N 1
ATOM 3004 C CA . TYR A 1 374 ? 22.772 -14.451 -25.600 1.00 96.31 374 TYR A CA 1
ATOM 3005 C C . TYR A 1 374 ? 22.091 -13.100 -25.399 1.00 96.31 374 TYR A C 1
ATOM 3007 O O . TYR A 1 374 ? 21.984 -12.648 -24.267 1.00 96.31 374 TYR A O 1
ATOM 3015 N N . LEU A 1 375 ? 21.534 -12.491 -26.451 1.00 97.25 375 LEU A N 1
ATOM 3016 C CA . LEU A 1 375 ? 20.833 -11.211 -26.307 1.00 97.25 375 LEU A CA 1
ATOM 3017 C C . LEU A 1 375 ? 19.647 -11.285 -25.335 1.00 97.25 375 LEU A C 1
ATOM 3019 O O . LEU A 1 375 ? 19.456 -10.375 -24.528 1.00 97.25 375 LEU A O 1
ATOM 3023 N N . ILE A 1 376 ? 18.844 -12.350 -25.406 1.00 98.50 376 ILE A N 1
ATOM 3024 C CA . ILE A 1 376 ? 17.679 -12.511 -24.527 1.00 98.50 376 ILE A CA 1
ATOM 3025 C C . ILE A 1 376 ? 18.127 -12.797 -23.089 1.00 98.50 376 ILE A C 1
ATOM 3027 O O . ILE A 1 376 ? 17.578 -12.216 -22.156 1.00 98.50 376 ILE A O 1
ATOM 3031 N N . GLU A 1 377 ? 19.135 -13.642 -22.888 1.00 98.50 377 GLU A N 1
ATOM 3032 C CA . GLU A 1 377 ? 19.661 -13.922 -21.551 1.00 98.50 377 GLU A CA 1
ATOM 3033 C C . GLU A 1 377 ? 20.321 -12.699 -20.912 1.00 98.50 377 GLU A C 1
ATOM 3035 O O . GLU A 1 377 ? 20.038 -12.396 -19.756 1.00 98.50 377 GLU A O 1
ATOM 3040 N N . GLU A 1 378 ? 21.125 -11.943 -21.662 1.00 98.25 378 GLU A N 1
ATOM 3041 C CA . GLU A 1 378 ? 21.717 -10.696 -21.177 1.00 98.25 378 GLU A CA 1
ATOM 3042 C C . GLU A 1 378 ? 20.635 -9.673 -20.806 1.00 98.25 378 GLU A C 1
ATOM 3044 O O . GLU A 1 378 ? 20.782 -8.971 -19.809 1.00 98.25 378 GLU A O 1
ATOM 3049 N N . MET A 1 379 ? 19.521 -9.606 -21.551 1.00 98.50 379 MET A N 1
ATOM 3050 C CA . MET A 1 379 ? 18.368 -8.781 -21.168 1.00 98.50 379 MET A CA 1
ATOM 3051 C C . MET A 1 379 ? 17.817 -9.208 -19.805 1.00 98.50 379 MET A C 1
ATOM 3053 O O . MET A 1 379 ? 17.603 -8.356 -18.941 1.00 98.50 379 MET A O 1
ATOM 3057 N N . LEU A 1 380 ? 17.574 -10.505 -19.599 1.00 98.81 380 LEU A N 1
ATOM 3058 C CA . LEU A 1 380 ? 17.069 -11.023 -18.322 1.00 98.81 380 LEU A CA 1
ATOM 3059 C C . LEU A 1 380 ? 18.064 -10.756 -17.184 1.00 98.81 380 LEU A C 1
ATOM 3061 O O . LEU A 1 380 ? 17.662 -10.370 -16.088 1.00 98.81 380 LEU A O 1
ATOM 3065 N N . ALA A 1 381 ? 19.361 -10.872 -17.456 1.00 98.50 381 ALA A N 1
ATOM 3066 C CA . ALA A 1 381 ? 20.418 -10.587 -16.497 1.00 98.50 381 ALA A CA 1
ATOM 3067 C C . ALA A 1 381 ? 20.559 -9.083 -16.180 1.00 98.50 381 ALA A C 1
ATOM 3069 O O . ALA A 1 381 ? 20.870 -8.705 -15.049 1.00 98.50 381 ALA A O 1
ATOM 3070 N N . SER A 1 382 ? 20.269 -8.199 -17.138 1.00 98.62 382 SER A N 1
ATOM 3071 C CA . SER A 1 382 ? 20.137 -6.755 -16.907 1.00 98.62 382 SER A CA 1
ATOM 3072 C C . SER A 1 382 ? 18.885 -6.396 -16.110 1.00 98.62 382 SER A C 1
ATOM 3074 O O . SER A 1 382 ? 18.930 -5.475 -15.295 1.00 98.62 382 SER A O 1
ATOM 3076 N N . LEU A 1 383 ? 17.778 -7.121 -16.292 1.00 98.69 383 LEU A N 1
ATOM 3077 C CA . LEU A 1 383 ? 16.595 -6.972 -15.439 1.00 98.69 383 LEU A CA 1
ATOM 3078 C C . LEU A 1 383 ? 16.886 -7.447 -14.012 1.00 98.69 383 LEU A C 1
ATOM 3080 O O . LEU A 1 383 ? 16.520 -6.744 -13.076 1.00 98.69 383 LEU A O 1
ATOM 3084 N N . LEU A 1 384 ? 17.610 -8.558 -13.836 1.00 98.62 384 LEU A N 1
ATOM 3085 C CA . LEU A 1 384 ? 18.072 -9.002 -12.517 1.00 98.62 384 LEU A CA 1
ATOM 3086 C C . LEU A 1 384 ? 18.949 -7.927 -11.867 1.00 98.62 384 LEU A C 1
ATOM 3088 O O . LEU A 1 384 ? 18.662 -7.501 -10.753 1.00 98.62 384 LEU A O 1
ATOM 3092 N N . GLN A 1 385 ? 19.950 -7.407 -12.583 1.00 98.19 385 GLN A N 1
ATOM 3093 C CA . GLN A 1 385 ? 20.801 -6.339 -12.057 1.00 98.19 385 GLN A CA 1
ATOM 3094 C C . GLN A 1 385 ? 20.015 -5.060 -11.736 1.00 98.19 385 GLN A C 1
ATOM 3096 O O . GLN A 1 385 ? 20.325 -4.385 -10.761 1.00 98.19 385 GLN A O 1
ATOM 3101 N N . CYS A 1 386 ? 18.968 -4.737 -12.503 1.00 98.00 386 CYS A N 1
ATOM 3102 C CA . CYS A 1 386 ? 18.064 -3.628 -12.189 1.00 98.00 386 CYS A CA 1
ATOM 3103 C C . CYS A 1 386 ? 17.395 -3.802 -10.817 1.00 98.00 386 CYS A C 1
ATOM 3105 O O . CYS A 1 386 ? 17.258 -2.823 -10.085 1.00 98.00 386 CYS A O 1
ATOM 3107 N N . LEU A 1 387 ? 16.998 -5.030 -10.459 1.00 97.81 387 LEU A N 1
ATOM 3108 C CA . LEU A 1 387 ? 16.449 -5.343 -9.137 1.00 97.81 387 LEU A CA 1
ATOM 3109 C C . LEU A 1 387 ? 17.521 -5.202 -8.048 1.00 97.81 387 LEU A C 1
ATOM 3111 O O . LEU A 1 387 ? 17.275 -4.524 -7.054 1.00 97.81 387 LEU A O 1
ATOM 3115 N N . LEU A 1 388 ? 18.717 -5.758 -8.274 1.00 97.00 388 LEU A N 1
ATOM 3116 C CA . LEU A 1 388 ? 19.842 -5.698 -7.326 1.00 97.00 388 LEU A CA 1
ATOM 3117 C C . LEU A 1 388 ? 20.355 -4.263 -7.084 1.00 97.00 388 LEU A C 1
ATOM 3119 O O . LEU A 1 388 ? 20.837 -3.950 -5.997 1.00 97.00 388 LEU A O 1
ATOM 3123 N N . ASP A 1 389 ? 20.225 -3.382 -8.082 1.00 95.12 389 ASP A N 1
ATOM 3124 C CA . ASP A 1 389 ? 20.555 -1.952 -7.994 1.00 95.12 389 ASP A CA 1
ATOM 3125 C C . ASP A 1 389 ? 19.438 -1.116 -7.320 1.00 95.12 389 ASP A C 1
ATOM 3127 O O . ASP A 1 389 ? 19.574 0.098 -7.187 1.00 95.12 389 ASP A O 1
ATOM 3131 N N . GLY A 1 390 ? 18.299 -1.715 -6.938 1.00 92.62 390 GLY A N 1
ATOM 3132 C CA . GLY A 1 390 ? 17.134 -0.993 -6.397 1.00 92.62 390 GLY A CA 1
ATOM 3133 C C . GLY A 1 390 ? 16.319 -0.220 -7.449 1.00 92.62 390 GLY A C 1
ATOM 3134 O O . GLY A 1 390 ? 15.415 0.556 -7.120 1.00 92.62 390 GLY A O 1
ATOM 3135 N N . GLY A 1 391 ? 16.606 -0.422 -8.737 1.00 93.62 391 GLY A N 1
ATOM 3136 C CA . GLY A 1 391 ? 15.921 0.246 -9.843 1.00 93.62 391 GLY A CA 1
ATOM 3137 C C . GLY A 1 391 ? 14.492 -0.244 -10.076 1.00 93.62 391 GLY A C 1
ATOM 3138 O O . GLY A 1 391 ? 13.655 0.533 -10.536 1.00 93.62 391 GLY A O 1
ATOM 3139 N N . GLY A 1 392 ? 14.198 -1.498 -9.725 1.00 93.81 392 GLY A N 1
ATOM 3140 C CA . GLY A 1 392 ? 12.879 -2.123 -9.862 1.00 93.81 392 GLY A CA 1
ATOM 3141 C C . GLY A 1 392 ? 12.086 -2.254 -8.561 1.00 93.81 392 GLY A C 1
ATOM 3142 O O . GLY A 1 392 ? 11.416 -3.266 -8.376 1.00 93.81 392 GLY A O 1
ATOM 3143 N N . LEU A 1 393 ? 12.193 -1.279 -7.648 1.00 90.81 393 LEU A N 1
ATOM 3144 C CA . LEU A 1 393 ? 11.421 -1.268 -6.400 1.00 90.81 393 LEU A CA 1
ATOM 3145 C C . LEU A 1 393 ? 9.917 -1.406 -6.683 1.00 90.81 393 LEU A C 1
ATOM 3147 O O . LEU A 1 393 ? 9.367 -0.684 -7.518 1.00 90.81 393 LEU A O 1
ATOM 3151 N N . SER A 1 394 ? 9.267 -2.308 -5.954 1.00 91.12 394 SER A N 1
ATOM 3152 C CA . SER A 1 394 ? 7.857 -2.659 -6.100 1.00 91.12 394 SER A CA 1
ATOM 3153 C C . SER A 1 394 ? 7.244 -2.978 -4.731 1.00 91.12 394 SER A C 1
ATOM 3155 O O . SER A 1 394 ? 7.968 -3.006 -3.736 1.00 91.12 394 SER A O 1
ATOM 3157 N N . ASN A 1 395 ? 5.930 -3.210 -4.667 1.00 87.88 395 ASN A N 1
ATOM 3158 C CA . ASN A 1 395 ? 5.286 -3.700 -3.443 1.00 87.88 395 ASN A CA 1
ATOM 3159 C C . ASN A 1 395 ? 5.905 -5.032 -3.011 1.00 87.88 395 ASN A C 1
ATOM 3161 O O . ASN A 1 395 ? 6.284 -5.849 -3.855 1.00 87.88 395 ASN A O 1
ATOM 3165 N N . LEU A 1 396 ? 5.989 -5.275 -1.707 1.00 90.12 396 LEU A N 1
ATOM 3166 C CA . LEU A 1 396 ? 6.583 -6.507 -1.204 1.00 90.12 396 LEU A CA 1
ATOM 3167 C C . LEU A 1 396 ? 5.661 -7.713 -1.507 1.00 90.12 396 LEU A C 1
ATOM 3169 O O . LEU A 1 396 ? 4.436 -7.575 -1.485 1.00 90.12 396 LEU A O 1
ATOM 3173 N N . PRO A 1 397 ? 6.211 -8.909 -1.795 1.00 94.25 397 PRO A N 1
ATOM 3174 C CA . PRO A 1 397 ? 7.626 -9.225 -1.969 1.00 94.25 397 PRO A CA 1
ATOM 3175 C C . PRO A 1 397 ? 8.062 -9.295 -3.447 1.00 94.25 397 PRO A C 1
ATOM 3177 O O . PRO A 1 397 ? 8.860 -10.152 -3.848 1.00 94.25 397 PRO A O 1
ATOM 3180 N N . ARG A 1 398 ? 7.491 -8.446 -4.311 1.00 95.69 398 ARG A N 1
ATOM 3181 C CA . ARG A 1 398 ? 7.597 -8.607 -5.769 1.00 95.69 398 ARG A CA 1
ATOM 3182 C C . ARG A 1 398 ? 9.030 -8.580 -6.272 1.00 95.69 398 ARG A C 1
ATOM 3184 O O . ARG A 1 398 ? 9.324 -9.297 -7.225 1.00 95.69 398 ARG A O 1
ATOM 3191 N N . VAL A 1 399 ? 9.913 -7.794 -5.656 1.00 96.81 399 VAL A N 1
ATOM 3192 C CA . VAL A 1 399 ? 11.320 -7.689 -6.073 1.00 96.81 399 VAL A CA 1
ATOM 3193 C C . VAL A 1 399 ? 12.005 -9.045 -5.947 1.00 96.81 399 VAL A C 1
ATOM 3195 O O . VAL A 1 399 ? 12.556 -9.548 -6.930 1.00 96.81 399 VAL A O 1
ATOM 3198 N N . SER A 1 400 ? 11.891 -9.672 -4.777 1.00 97.44 400 SER A N 1
ATOM 3199 C CA . SER A 1 400 ? 12.444 -11.003 -4.537 1.00 97.44 400 SER A CA 1
ATOM 3200 C C . SER A 1 400 ? 11.786 -12.091 -5.394 1.00 97.44 400 SER A C 1
ATOM 3202 O O . SER A 1 400 ? 12.488 -12.960 -5.915 1.00 97.44 400 SER A O 1
ATOM 3204 N N . GLU A 1 401 ? 10.470 -12.023 -5.631 1.00 97.00 401 GLU A N 1
ATOM 3205 C CA . GLU A 1 401 ? 9.775 -12.963 -6.529 1.00 97.00 401 GLU A CA 1
ATOM 3206 C C . GLU A 1 401 ? 10.323 -12.888 -7.964 1.00 97.00 401 GLU A C 1
ATOM 3208 O O . GLU A 1 401 ? 10.627 -13.916 -8.584 1.00 97.00 401 GLU A O 1
ATOM 3213 N N . GLY A 1 402 ? 10.473 -11.670 -8.494 1.00 97.06 402 GLY A N 1
ATOM 3214 C CA . GLY A 1 402 ? 11.004 -11.437 -9.835 1.00 97.06 402 GLY A CA 1
ATOM 3215 C C . GLY A 1 402 ? 12.458 -11.884 -9.966 1.00 97.06 402 GLY A C 1
ATOM 3216 O O . GLY A 1 402 ? 12.802 -12.568 -10.930 1.00 97.06 402 GLY A O 1
ATOM 3217 N N . ALA A 1 403 ? 13.299 -11.569 -8.977 1.00 98.12 403 ALA A N 1
ATOM 3218 C CA . ALA A 1 403 ? 14.706 -11.964 -8.965 1.00 98.12 403 ALA A CA 1
ATOM 3219 C C . ALA A 1 403 ? 14.878 -13.491 -8.942 1.00 98.12 403 ALA A C 1
ATOM 3221 O O . ALA A 1 403 ? 15.609 -14.035 -9.771 1.00 98.12 403 ALA A O 1
ATOM 3222 N N . LEU A 1 404 ? 14.156 -14.201 -8.066 1.00 97.75 404 LEU A N 1
ATOM 3223 C CA . LEU A 1 404 ? 14.205 -15.667 -8.012 1.00 97.75 404 LEU A CA 1
ATOM 3224 C C . LEU A 1 404 ? 13.696 -16.312 -9.308 1.00 97.75 404 LEU A C 1
ATOM 3226 O O . LEU A 1 404 ? 14.278 -17.292 -9.779 1.00 97.75 404 LEU A O 1
ATOM 3230 N N . THR A 1 405 ? 12.657 -15.738 -9.924 1.00 97.62 405 THR A N 1
ATOM 3231 C CA . THR A 1 405 ? 12.150 -16.213 -11.222 1.00 97.62 405 THR A CA 1
ATOM 3232 C C . THR A 1 405 ? 13.186 -16.026 -12.332 1.00 97.62 405 THR A C 1
ATOM 3234 O O . THR A 1 405 ? 13.381 -16.934 -13.139 1.00 97.62 405 THR A O 1
ATOM 3237 N N . LEU A 1 406 ? 13.893 -14.890 -12.361 1.00 98.38 406 LEU A N 1
ATOM 3238 C CA . LEU A 1 406 ? 14.973 -14.627 -13.320 1.00 98.38 406 LEU A CA 1
ATOM 3239 C C . LEU A 1 406 ? 16.153 -15.591 -13.126 1.00 98.38 406 LEU A C 1
ATOM 3241 O O . LEU A 1 406 ? 16.620 -16.173 -14.104 1.00 98.38 406 LEU A O 1
ATOM 3245 N N . ILE A 1 407 ? 16.588 -15.825 -11.883 1.00 97.56 407 ILE A N 1
ATOM 3246 C CA . ILE A 1 407 ? 17.676 -16.766 -11.555 1.00 97.56 407 ILE A CA 1
ATOM 3247 C C . ILE A 1 407 ? 17.317 -18.190 -11.998 1.00 97.56 407 ILE A C 1
ATOM 3249 O O . ILE A 1 407 ? 18.115 -18.852 -12.667 1.00 97.56 407 ILE A O 1
ATOM 3253 N N . ARG A 1 408 ? 16.094 -18.651 -11.698 1.00 96.12 408 ARG A N 1
ATOM 3254 C CA . ARG A 1 408 ? 15.599 -19.949 -12.183 1.00 96.12 408 ARG A CA 1
ATOM 3255 C C . ARG A 1 408 ? 15.503 -19.989 -13.702 1.00 96.12 408 ARG A C 1
ATOM 3257 O O . ARG A 1 408 ? 15.944 -20.969 -14.298 1.00 96.12 408 ARG A O 1
ATOM 3264 N N . GLY A 1 409 ? 14.947 -18.955 -14.333 1.00 96.69 409 GLY A N 1
ATOM 3265 C CA . GLY A 1 409 ? 14.785 -18.864 -15.787 1.00 96.69 409 GLY A CA 1
ATOM 3266 C C . GLY A 1 409 ? 16.116 -18.915 -16.539 1.00 96.69 409 GLY A C 1
ATOM 3267 O O . GLY A 1 409 ? 16.207 -19.566 -17.580 1.00 96.69 409 GLY A O 1
ATOM 3268 N N . LEU A 1 410 ? 17.164 -18.314 -15.973 1.00 97.06 410 LEU A N 1
ATOM 3269 C CA . LEU A 1 410 ? 18.537 -18.363 -16.483 1.00 97.06 410 LEU A CA 1
ATOM 3270 C C . LEU A 1 410 ? 19.289 -19.664 -16.117 1.00 97.06 410 LEU A C 1
ATOM 3272 O O . LEU A 1 410 ? 20.359 -19.906 -16.668 1.00 97.06 410 LEU A O 1
ATOM 3276 N N . ASP A 1 411 ? 18.737 -20.509 -15.232 1.00 96.00 411 ASP A N 1
ATOM 3277 C CA . ASP A 1 411 ? 19.329 -21.774 -14.745 1.00 96.00 411 ASP A CA 1
ATOM 3278 C C . ASP A 1 411 ? 20.783 -21.583 -14.264 1.00 96.00 411 ASP A C 1
ATOM 3280 O O . ASP A 1 411 ? 21.710 -22.271 -14.701 1.00 96.00 411 ASP A O 1
ATOM 3284 N N . ARG A 1 412 ? 20.986 -20.590 -13.389 1.00 92.50 412 ARG A N 1
ATOM 3285 C CA . ARG A 1 412 ? 22.301 -20.208 -12.851 1.00 92.50 412 ARG A CA 1
ATOM 3286 C C . ARG A 1 412 ? 22.581 -20.947 -11.542 1.00 92.50 412 ARG A C 1
ATOM 3288 O O . ARG A 1 412 ? 21.803 -20.771 -10.614 1.00 92.50 412 ARG A O 1
ATOM 3295 N N . PRO A 1 413 ? 23.657 -21.745 -11.431 1.00 94.06 413 PRO A N 1
ATOM 3296 C CA . PRO A 1 413 ? 24.153 -22.262 -10.153 1.00 94.06 413 PRO A CA 1
ATOM 3297 C C . PRO A 1 413 ? 25.150 -21.314 -9.465 1.00 94.06 413 PRO A C 1
ATOM 3299 O O . PRO A 1 413 ? 25.599 -21.613 -8.367 1.00 94.06 413 PRO A O 1
ATOM 3302 N N . ASP A 1 414 ? 25.540 -20.216 -10.109 1.00 94.62 414 ASP A N 1
ATOM 3303 C CA . ASP A 1 414 ? 26.558 -19.256 -9.658 1.00 94.62 414 ASP A CA 1
ATOM 3304 C C . ASP A 1 414 ? 25.961 -17.934 -9.143 1.00 94.62 414 ASP A C 1
ATOM 3306 O O . ASP A 1 414 ? 26.685 -16.977 -8.896 1.00 94.62 414 ASP A O 1
ATOM 3310 N N . ALA A 1 415 ? 24.638 -17.875 -8.961 1.00 95.44 415 ALA A N 1
ATOM 3311 C CA . ALA A 1 415 ? 23.933 -16.692 -8.462 1.00 95.44 415 ALA A CA 1
ATOM 3312 C C . ALA A 1 415 ? 23.855 -16.619 -6.925 1.00 95.44 415 ALA A C 1
ATOM 3314 O O . ALA A 1 415 ? 22.843 -16.172 -6.379 1.00 95.44 415 ALA A O 1
ATOM 3315 N N . GLN A 1 416 ? 24.866 -17.126 -6.205 1.00 96.12 416 GLN A N 1
ATOM 3316 C CA . GLN A 1 416 ? 24.894 -17.041 -4.737 1.00 96.12 416 GLN A CA 1
ATOM 3317 C C . GLN A 1 416 ? 24.927 -15.592 -4.259 1.00 96.12 416 GLN A C 1
ATOM 3319 O O . GLN A 1 416 ? 24.231 -15.269 -3.307 1.00 96.12 416 GLN A O 1
ATOM 3324 N N . ASP A 1 417 ? 25.671 -14.722 -4.939 1.00 96.19 417 ASP A N 1
ATOM 3325 C CA . ASP A 1 417 ? 25.775 -13.293 -4.628 1.00 96.19 417 ASP A CA 1
ATOM 3326 C C . ASP A 1 417 ? 24.415 -12.578 -4.721 1.00 96.19 417 ASP A C 1
ATOM 3328 O O . ASP A 1 417 ? 24.051 -11.787 -3.848 1.00 96.19 417 ASP A O 1
ATOM 3332 N N . ALA A 1 418 ? 23.621 -12.902 -5.745 1.00 96.75 418 ALA A N 1
ATOM 3333 C CA . ALA A 1 418 ? 22.263 -12.402 -5.897 1.00 96.75 418 ALA A CA 1
ATOM 3334 C C . ALA A 1 418 ? 21.347 -12.939 -4.787 1.00 96.75 418 ALA A C 1
ATOM 3336 O O . ALA A 1 418 ? 20.547 -12.185 -4.237 1.00 96.75 418 ALA A O 1
ATOM 3337 N N . LEU A 1 419 ? 21.475 -14.216 -4.411 1.00 96.94 419 LEU A N 1
ATOM 3338 C CA . LEU A 1 419 ? 20.699 -14.793 -3.309 1.00 96.94 419 LEU A CA 1
ATOM 3339 C C . LEU A 1 419 ? 21.089 -14.212 -1.943 1.00 96.94 419 LEU A C 1
ATOM 3341 O O . LEU A 1 419 ? 20.210 -13.908 -1.142 1.00 96.94 419 LEU A O 1
ATOM 3345 N N . GLU A 1 420 ? 22.376 -14.002 -1.682 1.00 96.75 420 GLU A N 1
ATOM 3346 C CA . GLU A 1 420 ? 22.863 -13.292 -0.497 1.00 96.75 420 GLU A CA 1
ATOM 3347 C C . GLU A 1 420 ? 22.288 -11.877 -0.447 1.00 96.75 420 GLU A C 1
ATOM 3349 O O . GLU A 1 420 ? 21.775 -11.460 0.591 1.00 96.75 420 GLU A O 1
ATOM 3354 N N . TRP A 1 421 ? 22.267 -11.166 -1.579 1.00 96.50 421 TRP A N 1
ATOM 3355 C CA . TRP A 1 421 ? 21.605 -9.867 -1.654 1.00 96.50 421 TRP A CA 1
ATOM 3356 C C . TRP A 1 421 ? 20.123 -9.964 -1.281 1.00 96.50 421 TRP A C 1
ATOM 3358 O O . TRP A 1 421 ? 19.681 -9.195 -0.435 1.00 96.50 421 TRP A O 1
ATOM 3368 N N . LEU A 1 422 ? 19.362 -10.922 -1.819 1.00 96.81 422 LEU A N 1
ATOM 3369 C CA . LEU A 1 422 ? 17.939 -11.090 -1.482 1.00 96.81 422 LEU A CA 1
ATOM 3370 C C . LEU A 1 422 ? 17.712 -11.370 0.012 1.00 96.81 422 LEU A C 1
ATOM 3372 O O . LEU A 1 422 ? 16.778 -10.842 0.616 1.00 96.81 422 LEU A O 1
ATOM 3376 N N . TYR A 1 423 ? 18.574 -12.179 0.625 1.00 95.12 423 TYR A N 1
ATOM 3377 C CA . TYR A 1 423 ? 18.452 -12.544 2.034 1.00 95.12 423 TYR A CA 1
ATOM 3378 C C . TYR A 1 423 ? 18.894 -11.439 2.997 1.00 95.12 423 TYR A C 1
ATOM 3380 O O . TYR A 1 423 ? 18.298 -11.320 4.070 1.00 95.12 423 TYR A O 1
ATOM 3388 N N . ASP A 1 424 ? 19.905 -10.647 2.633 1.00 91.94 424 ASP A N 1
ATOM 3389 C CA . ASP A 1 424 ? 20.583 -9.733 3.558 1.00 91.94 424 ASP A CA 1
ATOM 3390 C C . ASP A 1 424 ? 20.414 -8.239 3.238 1.00 91.94 424 ASP A C 1
ATOM 3392 O O . ASP A 1 424 ? 20.572 -7.418 4.141 1.00 91.94 424 ASP A O 1
ATOM 3396 N N . ARG A 1 425 ? 20.120 -7.857 1.987 1.00 90.12 425 ARG A N 1
ATOM 3397 C CA . ARG A 1 425 ? 20.121 -6.445 1.543 1.00 90.12 425 ARG A CA 1
ATOM 3398 C C . ARG A 1 425 ? 18.923 -6.006 0.703 1.00 90.12 425 ARG A C 1
ATOM 3400 O O . ARG A 1 425 ? 18.687 -4.807 0.608 1.00 90.12 425 ARG A O 1
ATOM 3407 N N . GLY A 1 426 ? 18.213 -6.931 0.062 1.00 91.12 426 GLY A N 1
ATOM 3408 C CA . GLY A 1 426 ? 17.030 -6.628 -0.739 1.00 91.12 426 GLY A CA 1
ATOM 3409 C C . GLY A 1 426 ? 15.896 -6.061 0.118 1.00 91.12 426 GLY A C 1
ATOM 3410 O O . GLY A 1 426 ? 15.937 -6.202 1.337 1.00 91.12 426 GLY A O 1
ATOM 3411 N N . PRO A 1 427 ? 14.867 -5.448 -0.489 1.00 89.19 427 PRO A N 1
ATOM 3412 C CA . PRO A 1 427 ? 13.816 -4.762 0.264 1.00 89.19 427 PRO A CA 1
ATOM 3413 C C . PRO A 1 427 ? 13.034 -5.697 1.199 1.00 89.19 427 PRO A C 1
ATOM 3415 O O . PRO A 1 427 ? 12.607 -5.264 2.262 1.00 89.19 427 PRO A O 1
ATOM 3418 N N . GLU A 1 428 ? 12.892 -6.980 0.851 1.00 91.06 428 GLU A N 1
ATOM 3419 C CA . GLU A 1 428 ? 12.242 -7.979 1.710 1.00 91.06 428 GLU A CA 1
ATOM 3420 C C . GLU A 1 428 ? 13.165 -8.589 2.784 1.00 91.06 428 GLU A C 1
ATOM 3422 O O . GLU A 1 428 ? 12.659 -9.222 3.710 1.00 91.06 428 GLU A O 1
ATOM 3427 N N . LYS A 1 429 ? 14.500 -8.483 2.640 1.00 92.12 429 LYS A N 1
ATOM 3428 C CA . LYS A 1 429 ? 15.522 -9.134 3.492 1.00 92.12 429 LYS A CA 1
ATOM 3429 C C . LYS A 1 429 ? 15.091 -10.533 3.962 1.00 92.12 429 LYS A C 1
ATOM 3431 O O . LYS A 1 429 ? 14.732 -10.750 5.125 1.00 92.12 429 LYS A O 1
ATOM 3436 N N . LEU A 1 430 ? 15.112 -11.505 3.046 1.00 95.00 430 LEU A N 1
ATOM 3437 C CA . LEU A 1 430 ? 14.398 -12.784 3.190 1.00 95.00 430 LEU A CA 1
ATOM 3438 C C . LEU A 1 430 ? 14.671 -13.569 4.491 1.00 95.00 430 LEU A C 1
ATOM 3440 O O . LEU A 1 430 ? 13.812 -14.340 4.912 1.00 95.00 430 LEU A O 1
ATOM 3444 N N . ARG A 1 431 ? 15.792 -13.349 5.198 1.00 91.19 431 ARG A N 1
ATOM 3445 C CA . ARG A 1 431 ? 16.028 -13.958 6.528 1.00 91.19 431 ARG A CA 1
ATOM 3446 C C . ARG A 1 431 ? 14.939 -13.632 7.555 1.00 91.19 431 ARG A C 1
ATOM 3448 O O . ARG A 1 431 ? 14.684 -14.443 8.445 1.00 91.19 431 ARG A O 1
ATOM 3455 N N . GLY A 1 432 ? 14.354 -12.439 7.469 1.00 89.88 432 GLY A N 1
ATOM 3456 C CA . GLY A 1 432 ? 13.353 -11.937 8.407 1.00 89.88 432 GLY A CA 1
ATOM 3457 C C . GLY A 1 432 ? 11.933 -11.883 7.850 1.00 89.88 432 GLY A C 1
ATOM 3458 O O . GLY A 1 432 ? 11.008 -11.807 8.653 1.00 89.88 432 GLY A O 1
ATOM 3459 N N . PHE A 1 433 ? 11.748 -11.967 6.527 1.00 92.81 433 PHE A N 1
ATOM 3460 C CA . PHE A 1 433 ? 10.502 -11.609 5.831 1.00 92.81 433 PHE A CA 1
ATOM 3461 C C . PHE A 1 433 ? 9.230 -12.198 6.465 1.00 92.81 433 PHE A C 1
ATOM 3463 O O . PHE A 1 433 ? 8.363 -11.466 6.938 1.00 92.81 433 PHE A O 1
ATOM 3470 N N . GLY A 1 434 ? 9.148 -13.528 6.599 1.00 91.56 434 GLY A N 1
ATOM 3471 C CA . GLY A 1 434 ? 7.971 -14.191 7.179 1.00 91.56 434 GLY A CA 1
ATOM 3472 C C . GLY A 1 434 ? 7.684 -13.817 8.642 1.00 91.56 434 GLY A C 1
ATOM 3473 O O . GLY A 1 434 ? 6.576 -14.037 9.122 1.00 91.56 434 GLY A O 1
ATOM 3474 N N . THR A 1 435 ? 8.660 -13.252 9.365 1.00 90.81 435 THR A N 1
ATOM 3475 C CA . THR A 1 435 ? 8.508 -12.783 10.752 1.00 90.81 435 THR A CA 1
ATOM 3476 C C . THR A 1 435 ? 8.296 -11.269 10.851 1.00 90.81 435 THR A C 1
ATOM 3478 O O . THR A 1 435 ? 7.503 -10.846 11.687 1.00 90.81 435 THR A O 1
ATOM 3481 N N . ASN A 1 436 ? 8.994 -10.464 10.056 1.00 91.56 436 ASN A N 1
ATOM 3482 C CA . ASN A 1 436 ? 9.084 -9.013 10.241 1.00 91.56 436 ASN A CA 1
ATOM 3483 C C . ASN A 1 436 ? 8.061 -8.237 9.403 1.00 91.56 436 ASN A C 1
ATOM 3485 O O . ASN A 1 436 ? 7.583 -7.197 9.851 1.00 91.56 436 ASN A O 1
ATOM 3489 N N . ASP A 1 437 ? 7.669 -8.774 8.246 1.00 91.19 437 ASP A N 1
ATOM 3490 C CA . ASP A 1 437 ? 6.701 -8.163 7.322 1.00 91.19 437 ASP A CA 1
ATOM 3491 C C . ASP A 1 437 ? 5.270 -8.668 7.542 1.00 91.19 437 ASP A C 1
ATOM 3493 O O . ASP A 1 437 ? 4.376 -8.465 6.720 1.00 91.19 437 ASP A O 1
ATOM 3497 N N . PHE A 1 438 ? 5.045 -9.321 8.682 1.00 93.38 438 PHE A N 1
ATOM 3498 C CA . PHE A 1 438 ? 3.743 -9.768 9.151 1.00 93.38 438 PHE A CA 1
ATOM 3499 C C . PHE A 1 438 ? 3.644 -9.536 10.655 1.00 93.38 438 PHE A C 1
ATOM 3501 O O . PHE A 1 438 ? 4.504 -9.962 11.433 1.00 93.38 438 PHE A O 1
ATOM 3508 N N . PHE A 1 439 ? 2.550 -8.921 11.095 1.00 92.31 439 PHE A N 1
ATOM 3509 C CA . PHE A 1 439 ? 2.222 -8.902 12.513 1.00 92.31 439 PHE A CA 1
ATOM 3510 C C . PHE A 1 439 ? 1.987 -10.335 13.025 1.00 92.31 439 PHE A C 1
ATOM 3512 O O . PHE A 1 439 ? 1.583 -11.206 12.251 1.00 92.31 439 PHE A O 1
ATOM 3519 N N . PRO A 1 440 ? 2.140 -10.606 14.337 1.00 91.25 440 PRO A N 1
ATOM 3520 C CA . PRO A 1 440 ? 1.894 -11.936 14.901 1.00 91.25 440 PRO A CA 1
ATOM 3521 C C . PRO A 1 440 ? 0.509 -12.515 14.583 1.00 91.25 440 PRO A C 1
ATOM 3523 O O . PRO A 1 440 ? 0.361 -13.731 14.523 1.00 91.25 440 PRO A O 1
ATOM 3526 N N . CYS A 1 441 ? -0.494 -11.661 14.345 1.00 89.75 441 CYS A N 1
ATOM 3527 C CA . CYS A 1 441 ? -1.837 -12.072 13.937 1.00 89.75 441 CYS A CA 1
ATOM 3528 C C . CYS A 1 441 ? -1.949 -12.563 12.488 1.00 89.75 441 CYS A C 1
ATOM 3530 O O . CYS A 1 441 ? -3.023 -13.035 12.124 1.00 89.75 441 CYS A O 1
ATOM 3532 N N . GLY A 1 442 ? -0.869 -12.503 11.704 1.00 91.56 442 GLY A N 1
ATOM 3533 C CA . GLY A 1 442 ? -0.788 -12.971 10.319 1.00 91.56 442 GLY A CA 1
ATOM 3534 C C . GLY A 1 442 ? -1.077 -11.899 9.271 1.00 91.56 442 GLY A C 1
ATOM 3535 O O . GLY A 1 442 ? -0.907 -12.144 8.084 1.00 91.56 442 GLY A O 1
ATOM 3536 N N . THR A 1 443 ? -1.497 -10.706 9.689 1.00 92.00 443 THR A N 1
ATOM 3537 C CA . THR A 1 443 ? -1.755 -9.584 8.783 1.00 92.00 443 THR A CA 1
ATOM 3538 C C . THR A 1 443 ? -0.452 -8.853 8.451 1.00 92.00 443 THR A C 1
ATOM 3540 O O . THR A 1 443 ? 0.292 -8.517 9.380 1.00 92.00 443 THR A O 1
ATOM 3543 N N . PRO A 1 444 ? -0.184 -8.549 7.177 1.00 92.81 444 PRO A N 1
ATOM 3544 C CA . PRO A 1 444 ? 0.899 -7.648 6.800 1.00 92.81 444 PRO A CA 1
ATOM 3545 C C . PRO A 1 444 ? 0.666 -6.210 7.308 1.00 92.81 444 PRO A C 1
ATOM 3547 O O . PRO A 1 444 ? -0.469 -5.843 7.630 1.00 92.81 444 PRO A O 1
ATOM 3550 N N . PRO A 1 445 ? 1.728 -5.395 7.428 1.00 88.88 445 PRO A N 1
ATOM 3551 C CA . PRO A 1 445 ? 1.674 -4.032 7.948 1.00 88.88 445 PRO A CA 1
ATOM 3552 C C . PRO A 1 445 ? 1.287 -3.002 6.864 1.00 88.88 445 PRO A C 1
ATOM 3554 O O . PRO A 1 445 ? 1.950 -1.977 6.710 1.00 88.88 445 PRO A O 1
ATOM 3557 N N . GLU A 1 446 ? 0.216 -3.276 6.115 1.00 89.56 446 GLU A N 1
ATOM 3558 C CA . GLU A 1 446 ? -0.300 -2.456 5.006 1.00 89.56 446 GLU A CA 1
ATOM 3559 C C . GLU A 1 446 ? -1.850 -2.483 4.981 1.00 89.56 446 GLU A C 1
ATOM 3561 O O . GLU A 1 446 ? -2.500 -2.998 5.900 1.00 89.56 446 GLU A O 1
ATOM 3566 N N . ALA A 1 447 ? -2.456 -1.900 3.946 1.00 89.94 447 ALA A N 1
ATOM 3567 C CA . ALA A 1 447 ? -3.894 -1.864 3.713 1.00 89.94 447 ALA A CA 1
ATOM 3568 C C . ALA A 1 447 ? -4.514 -3.254 3.465 1.00 89.94 447 ALA A C 1
ATOM 3570 O O . ALA A 1 447 ? -3.936 -4.131 2.810 1.00 89.94 447 ALA A O 1
ATOM 3571 N N . THR A 1 448 ? -5.734 -3.461 3.966 1.00 89.50 448 THR A N 1
ATOM 3572 C CA . THR A 1 448 ? -6.455 -4.734 3.812 1.00 89.50 448 THR A CA 1
ATOM 3573 C C . THR A 1 448 ? -6.898 -4.979 2.365 1.00 89.50 448 THR A C 1
ATOM 3575 O O . THR A 1 448 ? -7.103 -4.059 1.577 1.00 89.50 448 THR A O 1
ATOM 3578 N N . GLY A 1 449 ? -7.058 -6.250 1.983 1.00 83.44 449 GLY A N 1
ATOM 3579 C CA . GLY A 1 449 ? -7.348 -6.622 0.595 1.00 83.44 449 GLY A CA 1
ATOM 3580 C C . GLY A 1 449 ? -6.083 -6.630 -0.266 1.00 83.44 449 GLY A C 1
ATOM 3581 O O . GLY A 1 449 ? -5.070 -7.172 0.157 1.00 83.44 449 GLY A O 1
ATOM 3582 N N . GLY A 1 450 ? -6.131 -6.061 -1.476 1.00 82.50 450 GLY A N 1
ATOM 3583 C CA . GLY A 1 450 ? -5.144 -6.293 -2.547 1.00 82.50 450 GLY A CA 1
ATOM 3584 C C . GLY A 1 450 ? -3.659 -6.205 -2.155 1.00 82.50 450 GLY A C 1
ATOM 3585 O O . GLY A 1 450 ? -2.862 -7.026 -2.618 1.00 82.50 450 GLY A O 1
ATOM 3586 N N . TYR A 1 451 ? -3.301 -5.260 -1.286 1.00 88.94 451 TYR A N 1
ATOM 3587 C CA . TYR A 1 451 ? -1.951 -5.079 -0.748 1.00 88.94 451 TYR A CA 1
ATOM 3588 C C . TYR A 1 451 ? -1.548 -6.213 0.207 1.00 88.94 451 TYR A C 1
ATOM 3590 O O . TYR A 1 451 ? -0.656 -7.007 -0.109 1.00 88.94 451 TYR A O 1
ATOM 3598 N N . ASN A 1 452 ? -2.289 -6.394 1.305 1.00 91.31 452 ASN A N 1
ATOM 3599 C CA . ASN A 1 452 ? -2.054 -7.494 2.243 1.00 91.31 452 ASN A CA 1
ATOM 3600 C C . ASN A 1 452 ? -2.154 -8.886 1.580 1.00 91.31 452 ASN A C 1
ATOM 3602 O O . ASN A 1 452 ? -1.371 -9.790 1.876 1.00 91.31 452 ASN A O 1
ATOM 3606 N N . ASP A 1 453 ? -3.072 -9.062 0.631 1.00 89.31 453 ASP A N 1
ATOM 3607 C CA . ASP A 1 453 ? -3.200 -10.290 -0.154 1.00 89.31 453 ASP A CA 1
ATOM 3608 C C . ASP A 1 453 ? -1.943 -10.553 -0.998 1.00 89.31 453 ASP A C 1
ATOM 3610 O O . ASP A 1 453 ? -1.538 -11.707 -1.158 1.00 89.31 453 ASP A O 1
ATOM 3614 N N . THR A 1 454 ? -1.311 -9.501 -1.535 1.00 90.62 454 THR A N 1
ATOM 3615 C CA . THR A 1 454 ? -0.059 -9.610 -2.299 1.00 90.62 454 THR A CA 1
ATOM 3616 C C . THR A 1 454 ? 1.080 -10.105 -1.415 1.00 90.62 454 THR A C 1
ATOM 3618 O O . THR A 1 454 ? 1.758 -11.055 -1.807 1.00 90.62 454 THR A O 1
ATOM 3621 N N . HIS A 1 455 ? 1.224 -9.564 -0.203 1.00 93.25 455 HIS A N 1
ATOM 3622 C CA . HIS A 1 455 ? 2.202 -10.041 0.780 1.00 93.25 455 HIS A CA 1
ATOM 3623 C C . HIS A 1 455 ? 2.001 -11.524 1.109 1.00 93.25 455 HIS A C 1
ATOM 3625 O O . HIS A 1 455 ? 2.925 -12.333 0.982 1.00 93.25 455 HIS A O 1
ATOM 3631 N N . THR A 1 456 ? 0.775 -11.901 1.487 1.00 92.94 456 THR A N 1
ATOM 3632 C CA . THR A 1 456 ? 0.459 -13.274 1.896 1.00 92.94 456 THR A CA 1
ATOM 3633 C C . THR A 1 456 ? 0.704 -14.270 0.769 1.00 92.94 456 THR A C 1
ATOM 3635 O O . THR A 1 456 ? 1.362 -15.286 0.981 1.00 92.94 456 THR A O 1
ATOM 3638 N N . ARG A 1 457 ? 0.222 -13.992 -0.449 1.00 92.25 457 ARG A N 1
ATOM 3639 C CA . ARG A 1 457 ? 0.446 -14.873 -1.611 1.00 92.25 457 ARG A CA 1
ATOM 3640 C C . ARG A 1 457 ? 1.928 -14.931 -1.987 1.00 92.25 457 ARG A C 1
ATOM 3642 O O . ARG A 1 457 ? 2.423 -16.005 -2.330 1.00 92.25 457 ARG A O 1
ATOM 3649 N N . GLY A 1 458 ? 2.616 -13.795 -1.898 1.00 94.25 458 GLY A N 1
ATOM 3650 C CA . GLY A 1 458 ? 4.025 -13.654 -2.233 1.00 94.25 458 GLY A CA 1
ATOM 3651 C C . GLY A 1 458 ? 4.951 -14.463 -1.328 1.00 94.25 458 GLY A C 1
ATOM 3652 O O . GLY A 1 458 ? 5.875 -15.091 -1.832 1.00 94.25 458 GLY A O 1
ATOM 3653 N N . LEU A 1 459 ? 4.666 -14.571 -0.023 1.00 95.62 459 LEU A N 1
ATOM 3654 C CA . LEU A 1 459 ? 5.447 -15.418 0.894 1.00 95.62 459 LEU A CA 1
ATOM 3655 C C . LEU A 1 459 ? 5.515 -16.882 0.424 1.00 95.62 459 LEU A C 1
ATOM 3657 O O . LEU A 1 459 ? 6.594 -17.472 0.370 1.00 95.62 459 LEU A O 1
ATOM 3661 N N . PHE A 1 460 ? 4.373 -17.462 0.043 1.00 94.81 460 PHE A N 1
ATOM 3662 C CA . PHE A 1 460 ? 4.323 -18.844 -0.451 1.00 94.81 460 PHE A CA 1
ATOM 3663 C C . PHE A 1 460 ? 4.920 -18.980 -1.853 1.00 94.81 460 PHE A C 1
ATOM 3665 O O . PHE A 1 460 ? 5.542 -19.999 -2.152 1.00 94.81 460 PHE A O 1
ATOM 3672 N N . ALA A 1 461 ? 4.775 -17.958 -2.702 1.00 94.38 461 ALA A N 1
ATOM 3673 C CA . ALA A 1 461 ? 5.436 -17.928 -4.001 1.00 94.38 461 ALA A CA 1
ATOM 3674 C C . ALA A 1 461 ? 6.966 -17.917 -3.847 1.00 94.38 461 ALA A C 1
ATOM 3676 O O . ALA A 1 461 ? 7.642 -18.706 -4.499 1.00 94.38 461 ALA A O 1
ATOM 3677 N N . LEU A 1 462 ? 7.518 -17.094 -2.953 1.00 96.56 462 LEU A N 1
ATOM 3678 C CA . LEU A 1 462 ? 8.950 -17.068 -2.656 1.00 96.56 462 LEU A CA 1
ATOM 3679 C C . LEU A 1 462 ? 9.457 -18.421 -2.146 1.00 96.56 462 LEU A C 1
ATOM 3681 O O . LEU A 1 462 ? 10.442 -18.942 -2.671 1.00 96.56 462 LEU A O 1
ATOM 3685 N N . GLU A 1 463 ? 8.771 -19.012 -1.163 1.00 96.25 463 GLU A N 1
ATOM 3686 C CA . GLU A 1 463 ? 9.133 -20.328 -0.623 1.00 96.25 463 GLU A CA 1
ATOM 3687 C C . GLU A 1 463 ? 9.134 -21.398 -1.724 1.00 96.25 463 GLU A C 1
ATOM 3689 O O . GLU A 1 463 ? 10.069 -22.198 -1.818 1.00 96.25 463 GLU A O 1
ATOM 3694 N N . TYR A 1 464 ? 8.131 -21.375 -2.607 1.00 95.75 464 TYR A N 1
ATOM 3695 C CA . TYR A 1 464 ? 8.078 -22.251 -3.772 1.00 95.75 464 TYR A CA 1
ATOM 3696 C C . TYR A 1 464 ? 9.306 -22.070 -4.674 1.00 95.75 464 TYR A C 1
ATOM 3698 O O . TYR A 1 464 ? 10.000 -23.044 -4.976 1.00 95.75 464 TYR A O 1
ATOM 3706 N N . GLN A 1 465 ? 9.621 -20.830 -5.067 1.00 95.81 465 GLN A N 1
ATOM 3707 C CA . GLN A 1 465 ? 10.767 -20.529 -5.931 1.00 95.81 465 GLN A CA 1
ATOM 3708 C C . GLN A 1 465 ? 12.091 -21.013 -5.314 1.00 95.81 465 GLN A C 1
ATOM 3710 O O . GLN A 1 465 ? 12.904 -21.628 -6.008 1.00 95.81 465 GLN A O 1
ATOM 3715 N N . LEU A 1 466 ? 12.289 -20.796 -4.009 1.00 96.12 466 LEU A N 1
ATOM 3716 C CA . LEU A 1 466 ? 13.479 -21.238 -3.275 1.00 96.12 466 LEU A CA 1
ATOM 3717 C C . LEU A 1 466 ? 13.608 -22.765 -3.249 1.00 96.12 466 LEU A C 1
ATOM 3719 O O . LEU A 1 466 ? 14.694 -23.295 -3.492 1.00 96.12 466 LEU A O 1
ATOM 3723 N N . ARG A 1 467 ? 12.506 -23.487 -3.008 1.00 95.50 467 ARG A N 1
ATOM 3724 C CA . ARG A 1 467 ? 12.491 -24.959 -3.023 1.00 95.50 467 ARG A CA 1
ATOM 3725 C C . ARG A 1 467 ? 12.820 -25.516 -4.402 1.00 95.50 467 ARG A C 1
ATOM 3727 O O . ARG A 1 467 ? 13.646 -26.422 -4.498 1.00 95.50 467 ARG A O 1
ATOM 3734 N N . GLN A 1 468 ? 12.241 -24.948 -5.460 1.00 95.25 468 GLN A N 1
ATOM 3735 C CA . GLN A 1 468 ? 12.539 -25.358 -6.837 1.00 95.25 468 GLN A CA 1
ATOM 3736 C C . GLN A 1 468 ? 14.009 -25.099 -7.197 1.00 95.25 468 GLN A C 1
ATOM 3738 O O . GLN A 1 468 ? 14.681 -25.964 -7.762 1.00 95.25 468 GLN A O 1
ATOM 3743 N N . LEU A 1 469 ? 14.540 -23.932 -6.819 1.00 93.88 469 LEU A N 1
ATOM 3744 C CA . LEU A 1 469 ? 15.937 -23.581 -7.059 1.00 93.88 469 LEU A CA 1
ATOM 3745 C C . LEU A 1 469 ? 16.898 -24.522 -6.307 1.00 93.88 469 LEU A C 1
ATOM 3747 O O . LEU A 1 469 ? 17.860 -25.017 -6.896 1.00 93.88 469 LEU A O 1
ATOM 3751 N N . ARG A 1 470 ? 16.601 -24.845 -5.041 1.00 95.44 470 ARG A N 1
ATOM 3752 C CA . ARG A 1 470 ? 17.369 -25.799 -4.223 1.00 95.44 470 ARG A CA 1
ATOM 3753 C C . ARG A 1 470 ? 17.303 -27.221 -4.771 1.00 95.44 470 ARG A C 1
ATOM 3755 O O . ARG A 1 470 ? 18.320 -27.904 -4.799 1.00 95.44 470 ARG A O 1
ATOM 3762 N N . GLN A 1 471 ? 16.135 -27.673 -5.224 1.00 95.12 471 GLN A N 1
ATOM 3763 C CA . GLN A 1 471 ? 15.988 -28.993 -5.840 1.00 95.12 471 GLN A CA 1
ATOM 3764 C C . GLN A 1 471 ? 16.853 -29.116 -7.099 1.00 95.12 471 GLN A C 1
ATOM 3766 O O . GLN A 1 471 ? 17.454 -30.162 -7.345 1.00 95.12 471 GLN A O 1
ATOM 3771 N N . ARG A 1 472 ? 16.926 -28.041 -7.888 1.00 93.62 472 ARG A N 1
ATOM 3772 C CA . ARG A 1 472 ? 17.699 -27.994 -9.127 1.00 93.62 472 ARG A CA 1
ATOM 3773 C C . ARG A 1 472 ? 19.207 -27.909 -8.880 1.00 93.62 472 ARG A C 1
ATOM 3775 O O . ARG A 1 472 ? 19.957 -28.636 -9.530 1.00 93.62 472 ARG A O 1
ATOM 3782 N N . HIS A 1 473 ? 19.630 -27.052 -7.950 1.00 95.12 473 HIS A N 1
ATOM 3783 C CA . HIS A 1 473 ? 21.037 -26.754 -7.653 1.00 95.12 473 HIS A CA 1
ATOM 3784 C C . HIS A 1 473 ? 21.335 -26.877 -6.142 1.00 95.12 473 HIS A C 1
ATOM 3786 O O . HIS A 1 473 ? 21.654 -25.886 -5.481 1.00 95.12 473 HIS A O 1
ATOM 3792 N N . PRO A 1 474 ? 21.270 -28.089 -5.558 1.00 95.12 474 PRO A N 1
ATOM 3793 C CA . PRO A 1 474 ? 21.315 -28.281 -4.101 1.00 95.12 474 PRO A CA 1
ATOM 3794 C C . PRO A 1 474 ? 22.650 -27.893 -3.459 1.00 95.12 474 PRO A C 1
ATOM 3796 O O . PRO A 1 474 ? 22.686 -27.508 -2.293 1.00 95.12 474 PRO A O 1
ATOM 3799 N N . GLN A 1 475 ? 23.749 -27.982 -4.213 1.00 95.38 475 GLN A N 1
ATOM 3800 C CA . GLN A 1 475 ? 25.073 -27.560 -3.747 1.00 95.38 475 GLN A CA 1
ATOM 3801 C C . GLN A 1 475 ? 25.239 -26.038 -3.771 1.00 95.38 475 GLN A C 1
ATOM 3803 O O . GLN A 1 475 ? 25.942 -25.493 -2.926 1.00 95.38 475 GLN A O 1
ATOM 3808 N N . ALA A 1 476 ? 24.592 -25.360 -4.722 1.00 94.69 476 ALA A N 1
ATOM 3809 C CA . ALA A 1 476 ? 24.673 -23.913 -4.869 1.00 94.69 476 ALA A CA 1
ATOM 3810 C C . ALA A 1 476 ? 23.822 -23.181 -3.826 1.00 94.69 476 ALA A C 1
ATOM 3812 O O . ALA A 1 476 ? 24.229 -22.123 -3.351 1.00 94.69 476 ALA A O 1
ATOM 3813 N N . TYR A 1 477 ? 22.663 -23.750 -3.470 1.00 95.94 477 TYR A N 1
ATOM 3814 C CA . TYR A 1 477 ? 21.645 -23.085 -2.651 1.00 95.94 477 TYR A CA 1
ATOM 3815 C C . TYR A 1 477 ? 21.205 -23.914 -1.433 1.00 95.94 477 TYR A C 1
ATOM 3817 O O . TYR A 1 477 ? 20.020 -24.240 -1.289 1.00 95.94 477 TYR A O 1
ATOM 3825 N N . PRO A 1 478 ? 22.138 -24.285 -0.537 1.00 95.56 478 PRO A N 1
ATOM 3826 C CA . PRO A 1 478 ? 21.816 -25.101 0.624 1.00 95.56 478 PRO A CA 1
ATOM 3827 C C . PRO A 1 478 ? 20.940 -24.336 1.623 1.00 95.56 478 PRO A C 1
ATOM 3829 O O . PRO A 1 478 ? 21.122 -23.143 1.866 1.00 95.56 478 PRO A O 1
ATOM 3832 N N . GLU A 1 479 ? 20.032 -25.056 2.279 1.00 93.81 479 GLU A N 1
ATOM 3833 C CA . GLU A 1 479 ? 19.114 -24.494 3.280 1.00 93.81 479 GLU A CA 1
ATOM 3834 C C . GLU A 1 479 ? 19.832 -23.881 4.492 1.00 93.81 479 GLU A C 1
ATOM 3836 O O . GLU A 1 479 ? 19.331 -22.944 5.102 1.00 93.81 479 GLU A O 1
ATOM 3841 N N . ALA A 1 480 ? 21.045 -24.348 4.800 1.00 93.62 480 ALA A N 1
ATOM 3842 C CA . ALA A 1 480 ? 21.877 -23.777 5.858 1.00 93.62 480 ALA A CA 1
ATOM 3843 C C . ALA A 1 480 ? 22.290 -22.315 5.592 1.00 93.62 480 ALA A C 1
ATOM 3845 O O . ALA A 1 480 ? 22.521 -21.569 6.540 1.00 93.62 480 ALA A O 1
ATOM 3846 N N . LEU A 1 481 ? 22.390 -21.904 4.321 1.00 93.31 481 LEU A N 1
ATOM 3847 C CA . LEU A 1 481 ? 22.713 -20.524 3.933 1.00 93.31 481 LEU A CA 1
ATOM 3848 C C . LEU A 1 481 ? 21.450 -19.721 3.600 1.00 93.31 481 LEU A C 1
ATOM 3850 O O . LEU A 1 481 ? 21.337 -18.552 3.987 1.00 93.31 481 LEU A O 1
ATOM 3854 N N . PHE A 1 482 ? 20.496 -20.379 2.937 1.00 95.69 482 PHE A N 1
ATOM 3855 C CA . PHE A 1 482 ? 19.237 -19.814 2.454 1.00 95.69 482 PHE A CA 1
ATOM 3856 C C . PHE A 1 482 ? 18.057 -20.568 3.092 1.00 95.69 482 PHE A C 1
ATOM 3858 O O . PHE A 1 482 ? 17.470 -21.450 2.448 1.00 95.69 482 PHE A O 1
ATOM 3865 N N . PRO A 1 483 ? 17.748 -20.292 4.375 1.00 93.50 483 PRO A N 1
ATOM 3866 C CA . PRO A 1 483 ? 16.718 -21.011 5.121 1.00 93.50 483 PRO A CA 1
ATOM 3867 C C . PRO A 1 483 ? 15.316 -20.763 4.558 1.00 93.50 483 PRO A C 1
ATOM 3869 O O . PRO A 1 483 ? 15.087 -19.783 3.843 1.00 93.50 483 PRO A O 1
ATOM 3872 N N . SER A 1 484 ? 14.381 -21.657 4.897 1.00 93.44 484 SER A N 1
ATOM 3873 C CA . SER A 1 484 ? 12.951 -21.477 4.617 1.00 93.44 484 SER A CA 1
ATOM 3874 C C . SER A 1 484 ? 12.426 -20.159 5.193 1.00 93.44 484 SER A C 1
ATOM 3876 O O . SER A 1 484 ? 12.859 -19.711 6.258 1.00 93.44 484 SER A O 1
ATOM 3878 N N . LEU A 1 485 ? 11.471 -19.554 4.486 1.00 94.25 485 LEU A N 1
ATOM 3879 C CA . LEU A 1 485 ? 10.806 -18.319 4.909 1.00 94.25 485 LEU A CA 1
ATOM 3880 C C . LEU A 1 485 ? 9.631 -18.583 5.859 1.00 94.25 485 LEU A C 1
ATOM 3882 O O . LEU A 1 485 ? 9.080 -17.646 6.441 1.00 94.25 485 LEU A O 1
ATOM 3886 N N . LEU A 1 486 ? 9.220 -19.847 5.990 1.00 90.25 486 LEU A N 1
ATOM 3887 C CA . LEU A 1 486 ? 8.038 -20.247 6.737 1.00 90.25 486 LEU A CA 1
ATOM 3888 C C . LEU A 1 486 ? 8.395 -20.713 8.150 1.00 90.25 486 LEU A C 1
ATOM 3890 O O . LEU A 1 486 ? 9.152 -21.657 8.356 1.00 90.25 486 LEU A O 1
ATOM 3894 N N . ASP A 1 487 ? 7.754 -20.079 9.125 1.00 83.44 487 ASP A N 1
ATOM 3895 C CA . ASP A 1 487 ? 7.594 -20.596 10.481 1.00 83.44 487 ASP A CA 1
ATOM 3896 C C . ASP A 1 487 ? 6.202 -21.228 10.593 1.00 83.44 487 ASP A C 1
ATOM 3898 O O . ASP A 1 487 ? 5.222 -20.605 10.189 1.00 83.44 487 ASP A O 1
ATOM 3902 N N . SER A 1 488 ? 6.085 -22.449 11.124 1.00 73.69 488 SER A N 1
ATOM 3903 C CA . SER A 1 488 ? 4.804 -23.177 11.117 1.00 73.69 488 SER A CA 1
ATOM 3904 C C . SER A 1 488 ? 3.685 -22.444 11.872 1.00 73.69 488 SER A C 1
ATOM 3906 O O . SER A 1 488 ? 2.559 -22.370 11.376 1.00 73.69 488 SER A O 1
ATOM 3908 N N . SER A 1 489 ? 3.990 -21.839 13.026 1.00 74.75 489 SER A N 1
ATOM 3909 C CA . SER A 1 489 ? 3.006 -21.119 13.844 1.00 74.75 489 SER A CA 1
ATOM 3910 C C . SER A 1 489 ? 2.538 -19.834 13.154 1.00 74.75 489 SER A C 1
ATOM 3912 O O . SER A 1 489 ? 1.338 -19.569 13.044 1.00 74.75 489 SER A O 1
ATOM 3914 N N . ARG A 1 490 ? 3.483 -19.060 12.607 1.00 86.88 490 ARG A N 1
ATOM 3915 C CA . ARG A 1 490 ? 3.191 -17.793 11.927 1.00 86.88 490 ARG A CA 1
ATOM 3916 C C . ARG A 1 490 ? 2.564 -17.997 10.558 1.00 86.88 490 ARG A C 1
ATOM 3918 O O . ARG A 1 490 ? 1.585 -17.330 10.242 1.00 86.88 490 ARG A O 1
ATOM 3925 N N . GLY A 1 491 ? 3.081 -18.938 9.772 1.00 88.75 491 GLY A N 1
ATOM 3926 C CA . GLY A 1 491 ? 2.580 -19.277 8.442 1.00 88.75 491 GLY A CA 1
ATOM 3927 C C . GLY A 1 491 ? 1.102 -19.658 8.467 1.00 88.75 491 GLY A C 1
ATOM 3928 O O . GLY A 1 491 ? 0.337 -19.204 7.619 1.00 88.75 491 GLY A O 1
ATOM 3929 N N . ARG A 1 492 ? 0.657 -20.397 9.493 1.00 83.38 492 ARG A N 1
ATOM 3930 C CA . ARG A 1 492 ? -0.766 -20.730 9.680 1.00 83.38 492 ARG A CA 1
ATOM 3931 C C . ARG A 1 492 ? -1.622 -19.491 9.924 1.00 83.38 492 ARG A C 1
ATOM 3933 O O . ARG A 1 492 ? -2.657 -19.331 9.278 1.00 83.38 492 ARG A O 1
ATOM 3940 N N . ARG A 1 493 ? -1.181 -18.584 10.802 1.00 87.94 493 ARG A N 1
ATOM 3941 C CA . ARG A 1 493 ? -1.878 -17.309 11.044 1.00 87.94 493 ARG A CA 1
ATOM 3942 C C . ARG A 1 493 ? -1.929 -16.434 9.792 1.00 87.94 493 ARG A C 1
ATOM 3944 O O . ARG A 1 493 ? -2.976 -15.861 9.513 1.00 87.94 493 ARG A O 1
ATOM 3951 N N . ILE A 1 494 ? -0.850 -16.393 9.010 1.00 91.75 494 ILE A N 1
ATOM 3952 C CA . ILE A 1 494 ? -0.774 -15.665 7.732 1.00 91.75 494 ILE A CA 1
ATOM 3953 C C . ILE A 1 494 ? -1.835 -16.157 6.733 1.00 91.75 494 ILE A C 1
ATOM 3955 O O . ILE A 1 494 ? -2.483 -15.351 6.070 1.00 91.75 494 ILE A O 1
ATOM 3959 N N . VAL A 1 495 ? -2.073 -17.469 6.655 1.00 88.88 495 VAL A N 1
ATOM 3960 C CA . VAL A 1 495 ? -3.095 -18.048 5.761 1.00 88.88 495 VAL A CA 1
ATOM 3961 C C . VAL A 1 495 ? -4.519 -17.799 6.271 1.00 88.88 495 VAL A C 1
ATOM 3963 O O . VAL A 1 495 ? -5.442 -17.648 5.473 1.00 88.88 495 VAL A O 1
ATOM 3966 N N . GLN A 1 496 ? -4.713 -17.752 7.591 1.00 86.81 496 GLN A N 1
ATOM 3967 C CA . GLN A 1 496 ? -6.028 -17.565 8.214 1.00 86.81 496 GLN A CA 1
ATOM 3968 C C . GLN A 1 496 ? -6.510 -16.108 8.186 1.00 86.81 496 GLN A C 1
ATOM 3970 O O . GLN A 1 496 ? -7.684 -15.858 7.905 1.00 86.81 496 GLN A O 1
ATOM 3975 N N . ALA A 1 497 ? -5.619 -15.153 8.464 1.00 90.00 497 ALA A N 1
ATOM 3976 C CA . ALA A 1 497 ? -5.978 -13.756 8.708 1.00 90.00 497 ALA A CA 1
ATOM 3977 C C . ALA A 1 497 ? -6.822 -13.097 7.594 1.00 90.00 497 ALA A C 1
ATOM 3979 O O . ALA A 1 497 ? -7.787 -12.405 7.932 1.00 90.00 497 ALA A O 1
ATOM 3980 N N . PRO A 1 498 ? -6.564 -13.326 6.286 1.00 88.50 498 PRO A N 1
ATOM 3981 C CA . PRO A 1 498 ? -7.393 -12.743 5.230 1.00 88.50 498 PRO A CA 1
ATOM 3982 C C . PRO A 1 498 ? -8.859 -13.202 5.272 1.00 88.50 498 PRO A C 1
ATOM 3984 O O . PRO A 1 498 ? -9.758 -12.423 4.968 1.00 88.50 498 PRO A O 1
ATOM 3987 N N . GLY A 1 499 ? -9.121 -14.448 5.685 1.00 86.69 499 GLY A N 1
ATOM 3988 C CA . GLY A 1 499 ? -10.484 -14.963 5.856 1.00 86.69 499 GLY A CA 1
ATOM 3989 C C . GLY A 1 499 ? -11.184 -14.401 7.097 1.00 86.69 499 GLY A C 1
ATOM 3990 O O . GLY A 1 499 ? -12.384 -14.150 7.069 1.00 86.69 499 GLY A O 1
ATOM 3991 N N . GLU A 1 500 ? -10.439 -14.138 8.174 1.00 89.56 500 GLU A N 1
ATOM 3992 C CA . GLU A 1 500 ? -10.975 -13.553 9.415 1.00 89.56 500 GLU A CA 1
ATOM 3993 C C . GLU A 1 500 ? -11.37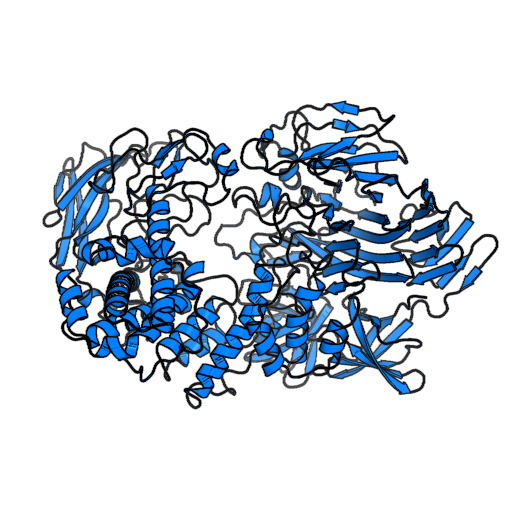1 -12.073 9.271 1.00 89.56 500 GLU A C 1
ATOM 3995 O O . GLU A 1 500 ? -12.148 -11.562 10.087 1.00 89.56 500 GLU A O 1
ATOM 4000 N N . LEU A 1 501 ? -10.845 -11.398 8.244 1.00 89.94 501 LEU A N 1
ATOM 4001 C CA . LEU A 1 501 ? -11.199 -10.035 7.843 1.00 89.94 501 LEU A CA 1
ATOM 4002 C C . LEU A 1 501 ? -12.439 -9.976 6.941 1.00 89.94 501 LEU A C 1
ATOM 4004 O O . LEU A 1 501 ? -12.901 -8.878 6.643 1.00 89.94 501 LEU A O 1
ATOM 4008 N N . ALA A 1 502 ? -12.984 -11.112 6.499 1.00 88.62 502 ALA A N 1
ATOM 4009 C CA . ALA A 1 502 ? -14.191 -11.121 5.686 1.00 88.62 502 ALA A CA 1
ATOM 4010 C C . ALA A 1 502 ? -15.402 -10.618 6.492 1.00 88.62 502 ALA A C 1
ATOM 4012 O O . ALA A 1 502 ? -15.596 -10.983 7.657 1.00 88.62 502 ALA A O 1
ATOM 4013 N N . LEU A 1 503 ? -16.218 -9.796 5.839 1.00 89.44 503 LEU A N 1
ATOM 4014 C CA . LEU A 1 503 ? -17.507 -9.301 6.301 1.00 89.44 503 LEU A CA 1
ATOM 4015 C C . LEU A 1 503 ? -18.605 -9.911 5.435 1.00 89.44 503 LEU A C 1
ATOM 4017 O O . LEU A 1 503 ? -18.541 -9.866 4.197 1.00 89.44 503 LEU A O 1
ATOM 4021 N N . LEU A 1 504 ? -19.595 -10.512 6.093 1.00 90.31 504 LEU A N 1
ATOM 4022 C CA . LEU A 1 504 ? -20.715 -11.228 5.468 1.00 90.31 504 LEU A CA 1
ATOM 4023 C C . LEU A 1 504 ? -20.257 -12.327 4.480 1.00 90.31 504 LEU A C 1
ATOM 4025 O O . LEU A 1 504 ? -21.007 -12.742 3.599 1.00 90.31 504 LEU A O 1
ATOM 4029 N N . GLY A 1 505 ? -18.995 -12.765 4.571 1.00 87.44 505 GLY A N 1
ATOM 4030 C CA . GLY A 1 505 ? -18.355 -13.689 3.627 1.00 87.44 505 GLY A CA 1
ATOM 4031 C C . GLY A 1 505 ? -18.137 -13.154 2.200 1.00 87.44 505 GLY A C 1
ATOM 4032 O O . GLY A 1 505 ? -17.840 -13.950 1.308 1.00 87.44 505 GLY A O 1
ATOM 4033 N N . ARG A 1 506 ? -18.297 -11.845 1.941 1.00 87.38 506 ARG A N 1
ATOM 4034 C CA . ARG A 1 506 ? -18.314 -11.275 0.569 1.00 87.38 506 ARG A CA 1
ATOM 4035 C C . ARG A 1 506 ? -17.290 -10.170 0.313 1.00 87.38 506 ARG A C 1
ATOM 4037 O O . ARG A 1 506 ? -16.914 -9.958 -0.837 1.00 87.38 506 ARG A O 1
ATOM 4044 N N . ILE A 1 507 ? -16.846 -9.450 1.340 1.00 87.06 507 ILE A N 1
ATOM 4045 C CA . ILE A 1 507 ? -15.939 -8.299 1.195 1.00 87.06 507 ILE A CA 1
ATOM 4046 C C . ILE A 1 507 ? -14.967 -8.242 2.381 1.00 87.06 507 ILE A C 1
ATOM 4048 O O . ILE A 1 507 ? -15.359 -8.651 3.473 1.00 87.06 507 ILE A O 1
ATOM 4052 N N . PRO A 1 508 ? -13.708 -7.800 2.219 1.00 88.69 508 PRO A N 1
ATOM 4053 C CA . PRO A 1 508 ? -12.837 -7.577 3.368 1.00 88.69 508 PRO A CA 1
ATOM 4054 C C . PRO A 1 508 ? -13.289 -6.352 4.175 1.00 88.69 508 PRO A C 1
ATOM 4056 O O . PRO A 1 508 ? -13.841 -5.402 3.625 1.00 88.69 508 PRO A O 1
ATOM 4059 N N . PHE A 1 509 ? -12.996 -6.344 5.473 1.00 91.50 509 PHE A N 1
ATOM 4060 C CA . PHE A 1 509 ? -13.004 -5.129 6.281 1.00 91.50 509 PHE A CA 1
ATOM 4061 C C . PHE A 1 509 ? -11.970 -4.147 5.719 1.00 91.50 509 PHE A C 1
ATOM 4063 O O . PHE A 1 509 ? -10.804 -4.511 5.548 1.00 91.50 509 PHE A O 1
ATOM 4070 N N . HIS A 1 510 ? -12.399 -2.930 5.393 1.00 90.75 510 HIS A N 1
ATOM 4071 C CA . HIS A 1 510 ? -11.564 -1.924 4.738 1.00 90.75 510 HIS A CA 1
ATOM 4072 C C . HIS A 1 510 ? -10.693 -1.176 5.757 1.00 90.75 510 HIS A C 1
ATOM 4074 O O . HIS A 1 510 ? -11.172 -0.836 6.835 1.00 90.75 510 HIS A O 1
ATOM 4080 N N . PHE A 1 511 ? -9.422 -0.961 5.428 1.00 90.69 511 PHE A N 1
ATOM 4081 C CA . PHE A 1 511 ? -8.430 -0.257 6.246 1.00 90.69 511 PHE A CA 1
ATOM 4082 C C . PHE A 1 511 ? -7.322 0.274 5.329 1.00 90.69 511 PHE A C 1
ATOM 4084 O O . PHE A 1 511 ? -6.829 -0.479 4.478 1.00 90.69 511 PHE A O 1
ATOM 4091 N N . GLY A 1 512 ? -6.928 1.539 5.510 1.00 90.25 512 GLY A N 1
ATOM 4092 C CA . GLY A 1 512 ? -6.036 2.247 4.588 1.00 90.25 512 GLY A CA 1
ATOM 4093 C C . GLY A 1 512 ? -6.589 2.319 3.162 1.00 90.25 512 GLY A C 1
ATOM 4094 O O . GLY A 1 512 ? -7.799 2.353 2.955 1.00 90.25 512 GLY A O 1
ATOM 4095 N N . ASP A 1 513 ? -5.708 2.214 2.167 1.00 88.06 513 ASP A N 1
ATOM 4096 C CA . ASP A 1 513 ? -6.063 2.137 0.743 1.00 88.06 513 ASP A CA 1
ATOM 4097 C C . ASP A 1 513 ? -6.803 0.810 0.386 1.00 88.06 513 ASP A C 1
ATOM 4099 O O . ASP A 1 513 ? -6.840 0.369 -0.763 1.00 88.06 513 ASP A O 1
ATOM 4103 N N . GLY A 1 514 ? -7.375 0.110 1.369 1.00 80.62 514 GLY A N 1
ATOM 4104 C CA . GLY A 1 514 ? -8.149 -1.111 1.206 1.00 80.62 514 GLY A CA 1
ATOM 4105 C C . GLY A 1 514 ? -9.613 -0.804 0.906 1.00 80.62 514 GLY A C 1
ATOM 4106 O O . GLY A 1 514 ? -10.279 -0.108 1.663 1.00 80.62 514 GLY A O 1
ATOM 4107 N N . GLY A 1 515 ? -10.150 -1.362 -0.180 1.00 70.56 515 GLY A N 1
ATOM 4108 C CA . GLY A 1 515 ? -11.551 -1.180 -0.578 1.00 70.56 515 GLY A CA 1
ATOM 4109 C C . GLY A 1 515 ? -11.737 -0.223 -1.754 1.00 70.56 515 GLY A C 1
ATOM 4110 O O . GLY A 1 515 ? -10.778 0.207 -2.383 1.00 70.56 515 GLY A O 1
ATOM 4111 N N . SER A 1 516 ? -12.989 0.086 -2.092 1.00 60.75 516 SER A N 1
ATOM 4112 C CA . SER A 1 516 ? -13.322 1.018 -3.180 1.00 60.75 516 SER A CA 1
ATOM 4113 C C . SER A 1 516 ? -14.420 1.979 -2.749 1.00 60.75 516 SER A C 1
ATOM 4115 O O . SER A 1 516 ? -15.345 1.594 -2.026 1.00 60.75 516 SER A O 1
ATOM 4117 N N . SER A 1 517 ? -14.316 3.221 -3.216 1.00 53.59 517 SER A N 1
ATOM 4118 C CA . SER A 1 517 ? -15.305 4.257 -2.950 1.00 53.59 517 SER A CA 1
ATOM 4119 C C . SER A 1 517 ? -16.659 3.905 -3.580 1.00 53.59 517 SER A C 1
ATOM 4121 O O . SER A 1 517 ? -16.737 3.314 -4.655 1.00 53.59 517 SER A O 1
ATOM 4123 N N . GLY A 1 518 ? -17.752 4.229 -2.881 1.00 52.06 518 GLY A N 1
ATOM 4124 C CA . GLY A 1 518 ? -19.116 4.077 -3.415 1.00 52.06 518 GLY A CA 1
ATOM 4125 C C . GLY A 1 518 ? -19.680 2.649 -3.453 1.00 52.06 518 GLY A C 1
ATOM 4126 O O . GLY A 1 518 ? -20.719 2.411 -4.067 1.00 52.06 518 GLY A O 1
ATOM 4127 N N . VAL A 1 519 ? -19.058 1.669 -2.789 1.00 56.62 519 VAL A N 1
ATOM 4128 C CA . VAL A 1 519 ? -19.656 0.331 -2.644 1.00 56.62 519 VAL A CA 1
ATOM 4129 C C . VAL A 1 519 ? -20.739 0.370 -1.568 1.00 56.62 519 VAL A C 1
ATOM 4131 O O . VAL A 1 519 ? -20.451 0.090 -0.411 1.00 56.62 519 VAL A O 1
ATOM 4134 N N . GLN A 1 520 ? -21.973 0.742 -1.918 1.00 64.88 520 GLN A N 1
ATOM 4135 C CA . GLN A 1 520 ? -23.157 0.593 -1.046 1.00 64.88 520 GLN A CA 1
ATOM 4136 C C . GLN A 1 520 ? -24.294 -0.219 -1.683 1.00 64.88 520 GLN A C 1
ATOM 4138 O O . GLN A 1 520 ? -25.408 -0.275 -1.164 1.00 64.88 520 GLN A O 1
ATOM 4143 N N . THR A 1 521 ? -24.007 -0.889 -2.799 1.00 70.81 521 THR A N 1
ATOM 4144 C CA . THR A 1 521 ? -24.945 -1.811 -3.438 1.00 70.81 521 THR A CA 1
ATOM 4145 C C . THR A 1 521 ? -25.058 -3.132 -2.666 1.00 70.81 521 THR A C 1
ATOM 4147 O O . THR A 1 521 ? -24.140 -3.496 -1.921 1.00 70.81 521 THR A O 1
ATOM 4150 N N . PRO A 1 522 ? -26.172 -3.869 -2.837 1.00 81.31 522 PRO A N 1
ATOM 4151 C CA . PRO A 1 522 ? -26.302 -5.220 -2.305 1.00 81.31 522 PRO A CA 1
ATOM 4152 C C . PRO A 1 522 ? -25.136 -6.131 -2.721 1.00 81.31 522 PRO A C 1
ATOM 4154 O O . PRO A 1 522 ? -24.625 -6.040 -3.840 1.00 81.31 522 PRO A O 1
ATOM 4157 N N . LEU A 1 523 ? -24.717 -7.015 -1.819 1.00 86.56 523 LEU A N 1
ATOM 4158 C CA . LEU A 1 523 ? -23.546 -7.876 -1.976 1.00 86.56 523 LEU A CA 1
ATOM 4159 C C . LEU A 1 523 ? -23.897 -9.287 -2.486 1.00 86.56 523 LEU A C 1
ATOM 4161 O O . LEU A 1 523 ? -22.981 -10.024 -2.842 1.00 86.56 523 LEU A O 1
ATOM 4165 N N . HIS A 1 524 ? -25.177 -9.663 -2.588 1.00 81.50 524 HIS A N 1
ATOM 4166 C CA . HIS A 1 524 ? -25.619 -11.017 -2.956 1.00 81.50 524 HIS A CA 1
ATOM 4167 C C . HIS A 1 524 ? -25.175 -11.445 -4.353 1.00 81.50 524 HIS A C 1
ATOM 4169 O O . HIS A 1 524 ? -24.916 -12.630 -4.565 1.00 81.50 524 HIS A O 1
ATOM 4175 N N . ASP A 1 525 ? -25.045 -10.492 -5.278 1.00 83.31 525 ASP A N 1
ATOM 4176 C CA . ASP A 1 525 ? -24.553 -10.742 -6.636 1.00 83.31 525 ASP A CA 1
ATOM 4177 C C . ASP A 1 525 ? -23.024 -10.895 -6.692 1.00 83.31 525 ASP A C 1
ATOM 4179 O O . ASP A 1 525 ? -22.474 -11.355 -7.696 1.00 83.31 525 ASP A O 1
ATOM 4183 N N . ARG A 1 526 ? -22.302 -10.533 -5.622 1.00 84.25 526 ARG A N 1
ATOM 4184 C CA . ARG A 1 526 ? -20.849 -10.716 -5.558 1.00 84.25 526 ARG A CA 1
ATOM 4185 C C . ARG A 1 526 ? -20.520 -12.169 -5.239 1.00 84.25 526 ARG A C 1
ATOM 4187 O O . ARG A 1 526 ? -21.157 -12.753 -4.364 1.00 84.25 526 ARG A O 1
ATOM 4194 N N . PRO A 1 527 ? -19.495 -12.771 -5.864 1.00 85.12 527 PRO A N 1
ATOM 4195 C CA . PRO A 1 527 ? -19.019 -14.086 -5.446 1.00 85.12 527 PRO A CA 1
ATOM 4196 C C . PRO A 1 527 ? -18.534 -14.057 -3.982 1.00 85.12 527 PRO A C 1
ATOM 4198 O O . PRO A 1 527 ? -18.196 -12.983 -3.475 1.00 85.12 527 PRO A O 1
ATOM 4201 N N . PRO A 1 528 ? -18.507 -15.207 -3.279 1.00 85.38 528 PRO A N 1
ATOM 4202 C CA . PRO A 1 528 ? -17.870 -15.300 -1.969 1.00 85.38 528 PRO A CA 1
ATOM 4203 C C . PRO A 1 528 ? -16.438 -14.770 -2.022 1.00 85.38 528 PRO A C 1
ATOM 4205 O O . PRO A 1 528 ? -15.743 -14.951 -3.027 1.00 85.38 528 PRO A O 1
ATOM 4208 N N . LEU A 1 529 ? -16.003 -14.112 -0.948 1.00 84.38 529 LEU A N 1
ATOM 4209 C CA . LEU A 1 529 ? -14.643 -13.600 -0.877 1.00 84.38 529 LEU A CA 1
ATOM 4210 C C . LEU A 1 529 ? -13.661 -14.774 -0.848 1.00 84.38 529 LEU A C 1
ATOM 4212 O O . LEU A 1 529 ? -13.648 -15.566 0.090 1.00 84.38 529 LEU A O 1
ATOM 4216 N N . GLU A 1 530 ? -12.806 -14.843 -1.862 1.00 84.25 530 GLU A N 1
ATOM 4217 C CA . GLU A 1 530 ? -11.700 -15.794 -1.950 1.00 84.25 530 GLU A CA 1
ATOM 4218 C C . GLU A 1 530 ? -10.381 -15.020 -1.830 1.00 84.25 530 GLU A C 1
ATOM 4220 O O . GLU A 1 530 ? -9.784 -14.646 -2.844 1.00 84.25 530 GLU A O 1
ATOM 4225 N N . PRO A 1 531 ? -9.919 -14.722 -0.600 1.00 76.31 531 PRO A N 1
ATOM 4226 C CA . PRO A 1 531 ? -8.761 -13.853 -0.405 1.00 76.31 531 PRO A CA 1
ATOM 4227 C C . PRO A 1 531 ? -7.452 -14.528 -0.838 1.00 76.31 531 PRO A C 1
ATOM 4229 O O . PRO A 1 531 ? -6.474 -13.859 -1.173 1.00 76.31 531 PRO A O 1
ATOM 4232 N N . LEU A 1 532 ? -7.424 -15.865 -0.892 1.00 86.12 532 LEU A N 1
ATOM 4233 C CA . LEU A 1 532 ? -6.265 -16.647 -1.313 1.00 86.12 532 LEU A CA 1
ATOM 4234 C C . LEU A 1 532 ? -6.618 -17.570 -2.491 1.00 86.12 532 LEU A C 1
ATOM 4236 O O . LEU A 1 532 ? -7.572 -18.344 -2.389 1.00 86.12 532 LEU A O 1
ATOM 4240 N N . PRO A 1 533 ? -5.834 -17.557 -3.586 1.00 85.94 533 PRO A N 1
ATOM 4241 C CA . PRO A 1 533 ? -6.000 -18.482 -4.699 1.00 85.94 533 PRO A CA 1
ATOM 4242 C C . PRO A 1 533 ? -5.809 -19.941 -4.275 1.00 85.94 533 PRO A C 1
ATOM 4244 O O . PRO A 1 533 ? -5.032 -20.241 -3.367 1.00 85.94 533 PRO A O 1
ATOM 4247 N N . ALA A 1 534 ? -6.435 -20.866 -5.008 1.00 87.19 534 ALA A N 1
ATOM 4248 C CA . ALA A 1 534 ? -6.298 -22.307 -4.775 1.00 87.19 534 ALA A CA 1
ATOM 4249 C C . ALA A 1 534 ? -4.833 -22.782 -4.778 1.00 87.19 534 ALA A C 1
ATOM 4251 O O . ALA A 1 534 ? -4.459 -23.608 -3.954 1.00 87.19 534 ALA A O 1
ATOM 4252 N N . ALA A 1 535 ? -3.988 -22.213 -5.647 1.00 87.50 535 ALA A N 1
ATOM 4253 C CA . ALA A 1 535 ? -2.561 -22.528 -5.690 1.00 87.50 535 ALA A CA 1
ATOM 4254 C C . ALA A 1 535 ? -1.840 -22.161 -4.381 1.00 87.50 535 ALA A C 1
ATOM 4256 O O . ALA A 1 535 ? -1.070 -22.959 -3.861 1.00 87.50 535 ALA A O 1
ATOM 4257 N N . THR A 1 536 ? -2.128 -20.990 -3.805 1.00 89.69 536 THR A N 1
ATOM 4258 C CA . THR A 1 536 ? -1.548 -20.576 -2.517 1.00 89.69 536 THR A CA 1
ATOM 4259 C C . THR A 1 536 ? -2.020 -21.480 -1.381 1.00 89.69 536 THR A C 1
ATOM 4261 O O . THR A 1 536 ? -1.212 -21.860 -0.543 1.00 89.69 536 THR A O 1
ATOM 4264 N N . LYS A 1 537 ? -3.304 -21.868 -1.370 1.00 87.81 537 LYS A N 1
ATOM 4265 C CA . LYS A 1 537 ? -3.841 -22.817 -0.381 1.00 87.81 537 LYS A CA 1
ATOM 4266 C C . LYS A 1 537 ? -3.155 -24.183 -0.487 1.00 87.81 537 LYS A C 1
ATOM 4268 O O . LYS A 1 537 ? -2.737 -24.711 0.531 1.00 87.81 537 LYS A O 1
ATOM 4273 N N . ALA A 1 538 ? -2.953 -24.695 -1.702 1.00 88.81 538 ALA A N 1
ATOM 4274 C CA . ALA A 1 538 ? -2.252 -25.960 -1.925 1.00 88.81 538 ALA A CA 1
ATOM 4275 C C . ALA A 1 538 ? -0.796 -25.919 -1.429 1.00 88.81 538 ALA A C 1
ATOM 4277 O O . ALA A 1 538 ? -0.359 -26.849 -0.760 1.00 88.81 538 ALA A O 1
ATOM 4278 N N . LEU A 1 539 ? -0.068 -24.824 -1.692 1.00 90.94 539 LEU A N 1
ATOM 4279 C CA . LEU A 1 539 ? 1.284 -24.627 -1.154 1.00 90.94 539 LEU A CA 1
ATOM 4280 C C . LEU A 1 539 ? 1.280 -24.546 0.377 1.00 90.94 539 LEU A C 1
ATOM 4282 O O . LEU A 1 539 ? 2.154 -25.108 1.028 1.00 90.94 539 LEU A O 1
ATOM 4286 N N . ALA A 1 540 ? 0.302 -23.853 0.963 1.00 89.62 540 ALA A N 1
ATOM 4287 C CA . ALA A 1 540 ? 0.167 -23.770 2.411 1.00 89.62 540 ALA A CA 1
ATOM 4288 C C . ALA A 1 540 ? -0.104 -25.144 3.042 1.00 89.62 540 ALA A C 1
ATOM 4290 O O . ALA A 1 540 ? 0.565 -25.494 4.012 1.00 89.62 540 ALA A O 1
ATOM 4291 N N . ASP A 1 541 ? -1.031 -25.921 2.478 1.00 86.69 541 ASP A N 1
ATOM 4292 C CA . ASP A 1 541 ? -1.350 -27.274 2.942 1.00 86.69 541 ASP A CA 1
ATOM 4293 C C . ASP A 1 541 ? -0.109 -28.193 2.815 1.00 86.69 541 ASP A C 1
ATOM 4295 O O . ASP A 1 541 ? 0.236 -28.908 3.755 1.00 86.69 541 ASP A O 1
ATOM 4299 N N . GLU A 1 542 ? 0.640 -28.104 1.705 1.00 89.19 542 GLU A N 1
ATOM 4300 C CA . GLU A 1 542 ? 1.884 -28.863 1.492 1.00 89.19 542 GLU A CA 1
ATOM 4301 C C . GLU A 1 542 ? 2.993 -28.481 2.489 1.00 89.19 542 GLU A C 1
ATOM 4303 O O . GLU A 1 542 ? 3.695 -29.351 3.009 1.00 89.19 542 GLU A O 1
ATOM 4308 N N . TYR A 1 543 ? 3.187 -27.185 2.753 1.00 90.00 543 TYR A N 1
ATOM 4309 C CA . TYR A 1 543 ? 4.352 -26.692 3.499 1.00 90.00 543 TYR A CA 1
ATOM 4310 C C . TYR A 1 543 ? 4.133 -26.573 5.005 1.00 90.00 543 TYR A C 1
ATOM 4312 O O . TYR A 1 543 ? 5.110 -26.593 5.755 1.00 90.00 543 TYR A O 1
ATOM 4320 N N . LEU A 1 544 ? 2.886 -26.439 5.457 1.00 86.31 544 LEU A N 1
ATOM 4321 C CA . LEU A 1 544 ? 2.545 -26.256 6.872 1.00 86.31 544 LEU A CA 1
ATOM 4322 C C . LEU A 1 544 ? 1.929 -27.514 7.515 1.00 86.31 544 LEU A C 1
ATOM 4324 O O . LEU A 1 544 ? 1.837 -27.564 8.750 1.00 86.31 544 LEU A O 1
ATOM 4328 N N . GLY A 1 545 ? 1.549 -28.513 6.705 1.00 74.38 545 GLY A N 1
ATOM 4329 C CA . GLY A 1 545 ? 0.915 -29.767 7.125 1.00 74.38 545 GLY A CA 1
ATOM 4330 C C . GLY A 1 545 ? -0.507 -29.603 7.682 1.00 74.38 545 GLY A C 1
ATOM 4331 O O . GLY A 1 545 ? -0.985 -28.486 7.889 1.00 74.38 545 GLY A O 1
ATOM 4332 N N . ASP A 1 546 ? -1.170 -30.726 7.972 1.00 57.56 546 ASP A N 1
ATOM 4333 C CA . ASP A 1 546 ? -2.529 -30.746 8.531 1.00 57.56 546 ASP A CA 1
ATOM 4334 C C . ASP A 1 546 ? -2.536 -30.302 10.009 1.00 57.56 546 ASP A C 1
ATOM 4336 O O . ASP A 1 546 ? -1.915 -30.929 10.873 1.00 57.56 546 ASP A O 1
ATOM 4340 N N . ASP A 1 547 ? -3.255 -29.218 10.318 1.00 55.41 547 ASP A N 1
ATOM 4341 C CA . ASP A 1 547 ? -3.516 -28.756 11.688 1.00 55.41 547 ASP A CA 1
ATOM 4342 C C . ASP A 1 547 ? -5.012 -28.887 12.024 1.00 55.41 547 ASP A C 1
ATOM 4344 O O . ASP A 1 547 ? -5.841 -28.225 11.384 1.00 55.41 547 ASP A O 1
ATOM 4348 N N . PRO A 1 548 ? -5.378 -29.640 13.079 1.00 44.31 548 PRO A N 1
ATOM 4349 C CA . PRO A 1 548 ? -6.746 -29.695 13.593 1.00 44.31 548 PRO A CA 1
ATOM 4350 C C . PRO A 1 548 ? -7.386 -28.318 13.866 1.00 44.31 548 PRO A C 1
ATOM 4352 O O . PRO A 1 548 ? -8.608 -28.181 13.778 1.00 44.31 548 PRO A O 1
ATOM 4355 N N . LEU A 1 549 ? -6.596 -27.282 14.185 1.00 46.31 549 LEU A N 1
ATOM 4356 C CA . LEU A 1 549 ? -7.076 -25.913 14.422 1.00 46.31 549 LEU A CA 1
ATOM 4357 C C . LEU A 1 549 ? -7.513 -25.206 13.133 1.00 46.31 549 LEU A C 1
ATOM 4359 O O . LEU A 1 549 ? -8.526 -24.505 13.140 1.00 46.31 549 LEU A O 1
ATOM 4363 N N . VAL A 1 550 ? -6.788 -25.402 12.025 1.00 52.34 550 VAL A N 1
ATOM 4364 C CA . VAL A 1 550 ? -7.154 -24.852 10.705 1.00 52.34 550 VAL A CA 1
ATOM 4365 C C . VAL A 1 550 ? -8.446 -25.507 10.219 1.00 52.34 550 VAL A C 1
ATOM 4367 O O . VAL A 1 550 ? -9.348 -24.822 9.739 1.00 52.34 550 VAL A O 1
ATOM 4370 N N . GLU A 1 551 ? -8.576 -26.820 10.404 1.00 47.16 551 GLU A N 1
ATOM 4371 C CA . GLU A 1 551 ? -9.761 -27.570 9.989 1.00 47.16 551 GLU A CA 1
ATOM 4372 C C . GLU A 1 551 ? -10.989 -27.257 10.859 1.00 47.16 551 GLU A C 1
ATOM 4374 O O . GLU A 1 551 ? -12.084 -27.042 10.335 1.00 47.16 551 GLU A O 1
ATOM 4379 N N . SER A 1 552 ? -10.806 -27.083 12.175 1.00 38.41 552 SER A N 1
ATOM 4380 C CA . SER A 1 552 ? -11.877 -26.616 13.069 1.00 38.41 552 SER A CA 1
ATOM 4381 C C . SER A 1 552 ? -12.323 -25.179 12.774 1.00 38.41 552 SER A C 1
ATOM 4383 O O . SER A 1 552 ? -13.484 -24.861 13.042 1.00 38.41 552 SER A O 1
ATOM 4385 N N . ALA A 1 553 ? -11.438 -24.304 12.285 1.00 44.12 553 ALA A N 1
ATOM 4386 C CA . ALA A 1 553 ? -11.784 -22.930 11.913 1.00 44.12 553 ALA A CA 1
ATOM 4387 C C . ALA A 1 553 ? -12.564 -22.862 10.587 1.00 44.12 553 ALA A C 1
ATOM 4389 O O . ALA A 1 553 ? -13.395 -21.976 10.412 1.00 44.12 553 ALA A O 1
ATOM 4390 N N . ARG A 1 554 ? -12.358 -23.828 9.678 1.00 51.59 554 ARG A N 1
ATOM 4391 C CA . ARG A 1 554 ? -13.100 -23.940 8.407 1.00 51.59 554 ARG A CA 1
ATOM 4392 C C . ARG A 1 554 ? -14.559 -24.403 8.584 1.00 51.59 554 ARG A C 1
ATOM 4394 O O . ARG A 1 554 ? -15.351 -24.227 7.666 1.00 51.59 554 ARG A O 1
ATOM 4401 N N . GLN A 1 555 ? -14.922 -24.987 9.732 1.00 49.84 555 GLN A N 1
ATOM 4402 C CA . GLN A 1 555 ? -16.221 -25.652 9.956 1.00 49.84 555 GLN A CA 1
ATOM 4403 C C . GLN A 1 555 ? -17.144 -24.958 10.979 1.00 49.84 555 GLN A C 1
ATOM 4405 O O . GLN A 1 555 ? -18.188 -25.511 11.330 1.00 49.84 555 GLN A O 1
ATOM 4410 N N . LYS A 1 556 ? -16.781 -23.776 11.497 1.00 60.97 556 LYS A N 1
ATOM 4411 C CA . LYS A 1 556 ? -17.557 -23.052 12.523 1.00 60.97 556 LYS A CA 1
ATOM 4412 C C . LYS A 1 556 ? -17.759 -21.582 12.144 1.00 60.97 556 LYS A C 1
ATOM 4414 O O . LYS A 1 556 ? -16.892 -21.025 11.471 1.00 60.97 556 LYS A O 1
ATOM 4419 N N . PRO A 1 557 ? -18.845 -20.934 12.617 1.00 68.62 557 PRO A N 1
ATOM 4420 C CA . PRO A 1 557 ? -18.966 -19.481 12.551 1.00 68.62 557 PRO A CA 1
ATOM 4421 C C . PRO A 1 557 ? -17.701 -18.812 13.104 1.00 68.62 557 PRO A C 1
ATOM 4423 O O . PRO A 1 557 ? -17.182 -19.234 14.141 1.00 68.62 557 PRO A O 1
ATOM 4426 N N . LEU A 1 558 ? -17.211 -17.770 12.423 1.00 78.12 558 LEU A N 1
ATOM 4427 C CA . LEU A 1 558 ? -15.981 -17.066 12.813 1.00 78.12 558 LEU A CA 1
ATOM 4428 C C . LEU A 1 558 ? -16.089 -16.450 14.217 1.00 78.12 558 LEU A C 1
ATOM 4430 O O . LEU A 1 558 ? -15.098 -16.382 14.945 1.00 78.12 558 LEU A O 1
ATOM 4434 N N . GLY A 1 559 ? -17.296 -16.017 14.601 1.00 85.56 559 GLY A N 1
ATOM 4435 C CA . GLY A 1 559 ? -17.520 -15.223 15.804 1.00 85.56 559 GLY A CA 1
ATOM 4436 C C . GLY A 1 559 ? -16.803 -13.873 15.732 1.00 85.56 559 GLY A C 1
ATOM 4437 O O . GLY A 1 559 ? -16.474 -13.370 14.653 1.00 85.56 559 GLY A O 1
ATOM 4438 N N . ASN A 1 560 ? -16.549 -13.264 16.888 1.00 90.75 560 ASN A N 1
ATOM 4439 C CA . ASN A 1 560 ? -15.828 -11.996 16.929 1.00 90.75 560 ASN A CA 1
ATOM 4440 C C . ASN A 1 560 ? -14.346 -12.195 16.569 1.00 90.75 560 ASN A C 1
ATOM 4442 O O . ASN A 1 560 ? -13.643 -12.978 17.212 1.00 90.75 560 ASN A O 1
ATOM 4446 N N . THR A 1 561 ? -13.850 -11.436 15.593 1.00 91.56 561 THR A N 1
ATOM 4447 C CA . THR A 1 561 ? -12.425 -11.411 15.226 1.00 91.56 561 THR A CA 1
ATOM 4448 C C . THR A 1 561 ? -11.724 -10.303 15.992 1.00 91.56 561 THR A C 1
ATOM 4450 O O . THR A 1 561 ? -12.246 -9.198 16.098 1.00 91.56 561 THR A O 1
ATOM 4453 N N . VAL A 1 562 ? -10.505 -10.562 16.467 1.00 92.69 562 VAL A N 1
ATOM 4454 C CA . VAL A 1 562 ? -9.584 -9.482 16.842 1.00 92.69 562 VAL A CA 1
ATOM 4455 C C . VAL A 1 562 ? -8.189 -9.825 16.354 1.00 92.69 562 VAL A C 1
ATOM 4457 O O . VAL A 1 562 ? -7.638 -10.863 16.720 1.00 92.69 562 VAL A O 1
ATOM 4460 N N . LEU A 1 563 ? -7.631 -8.911 15.574 1.00 92.25 563 LEU A N 1
ATOM 4461 C CA . LEU A 1 563 ? -6.297 -8.954 15.001 1.00 92.25 563 LEU A CA 1
ATOM 4462 C C . LEU A 1 563 ? -5.483 -7.845 15.669 1.00 92.25 563 LEU A C 1
ATOM 4464 O O . LEU A 1 563 ? -5.294 -6.767 15.117 1.00 92.25 563 LEU A O 1
ATOM 4468 N N . ASP A 1 564 ? -5.047 -8.097 16.904 1.00 88.50 564 ASP A N 1
ATOM 4469 C CA . ASP A 1 564 ? -4.500 -7.065 17.800 1.00 88.50 564 ASP A CA 1
ATOM 4470 C C . ASP A 1 564 ? -3.172 -6.458 17.315 1.00 88.50 564 ASP A C 1
ATOM 4472 O O . ASP A 1 564 ? -2.817 -5.350 17.700 1.00 88.50 564 ASP A O 1
ATOM 4476 N N . GLY A 1 565 ? -2.439 -7.166 16.448 1.00 85.69 565 GLY A N 1
ATOM 4477 C CA . GLY A 1 565 ? -1.200 -6.667 15.850 1.00 85.69 565 GLY A CA 1
ATOM 4478 C C . GLY A 1 565 ? -1.426 -5.456 14.943 1.00 85.69 565 GLY A C 1
ATOM 4479 O O . GLY A 1 565 ? -0.823 -4.412 15.184 1.00 85.69 565 GLY A O 1
ATOM 4480 N N . VAL A 1 566 ? -2.320 -5.597 13.956 1.00 87.94 566 VAL A N 1
ATOM 4481 C CA . VAL A 1 566 ? -2.780 -4.501 13.076 1.00 87.94 566 VAL A CA 1
ATOM 4482 C C . VAL A 1 566 ? -3.823 -3.606 13.756 1.00 87.94 566 VAL A C 1
ATOM 4484 O O . VAL A 1 566 ? -4.060 -2.490 13.319 1.00 87.94 566 VAL A O 1
ATOM 4487 N N . GLY A 1 567 ? -4.424 -4.084 14.849 1.00 92.88 567 GLY A N 1
ATOM 4488 C CA . GLY A 1 567 ? -5.420 -3.384 15.649 1.00 92.88 567 GLY A CA 1
ATOM 4489 C C . GLY A 1 567 ? -6.772 -3.284 14.953 1.00 92.88 567 GLY A C 1
ATOM 4490 O O . GLY A 1 567 ? -7.260 -2.192 14.695 1.00 92.88 567 GLY A O 1
ATOM 4491 N N . ILE A 1 568 ? -7.384 -4.427 14.650 1.00 95.12 568 ILE A N 1
ATOM 4492 C CA . ILE A 1 568 ? -8.744 -4.507 14.097 1.00 95.12 568 ILE A CA 1
ATOM 4493 C C . ILE A 1 568 ? -9.580 -5.438 14.974 1.00 95.12 568 ILE A C 1
ATOM 4495 O O . ILE A 1 568 ? -9.129 -6.531 15.324 1.00 95.12 568 ILE A O 1
ATOM 4499 N N . ALA A 1 569 ? -10.808 -5.034 15.303 1.00 96.25 569 ALA A N 1
ATOM 4500 C CA . ALA A 1 569 ? -11.811 -5.898 15.926 1.00 96.25 569 ALA A CA 1
ATOM 4501 C C . ALA A 1 569 ? -13.095 -5.903 15.093 1.00 96.25 569 ALA A C 1
ATOM 4503 O O . ALA A 1 569 ? -13.525 -4.853 14.628 1.00 96.25 569 ALA A O 1
ATOM 4504 N N . ILE A 1 570 ? -13.709 -7.075 14.922 1.00 97.25 570 ILE A N 1
ATOM 4505 C CA . ILE A 1 570 ? -14.962 -7.264 14.183 1.00 97.25 570 ILE A CA 1
ATOM 4506 C C . ILE A 1 570 ? -15.924 -8.064 15.058 1.00 97.25 570 ILE A C 1
ATOM 4508 O O . ILE A 1 570 ? -15.609 -9.175 15.485 1.00 97.25 570 ILE A O 1
ATOM 4512 N N . LEU A 1 571 ? -17.094 -7.493 15.311 1.00 97.69 571 LEU A N 1
ATOM 4513 C CA . LEU A 1 571 ? -18.224 -8.092 16.007 1.00 97.69 571 LEU A CA 1
ATOM 4514 C C . LEU A 1 571 ? -19.186 -8.708 14.992 1.00 97.69 571 LEU A C 1
ATOM 4516 O O . LEU A 1 571 ? -19.455 -8.079 13.968 1.00 97.69 571 LEU A O 1
ATOM 4520 N N . ARG A 1 572 ? -19.713 -9.906 15.266 1.00 95.69 572 ARG A N 1
ATOM 4521 C CA . ARG A 1 572 ? -20.570 -10.652 14.325 1.00 95.69 572 ARG A CA 1
ATOM 4522 C C . ARG A 1 572 ? -21.794 -11.261 14.988 1.00 95.69 572 ARG A C 1
ATOM 4524 O O . ARG A 1 572 ? -21.743 -11.644 16.154 1.00 95.69 572 ARG A O 1
ATOM 4531 N N . THR A 1 573 ? -22.868 -11.406 14.222 1.00 95.06 573 THR A N 1
ATOM 4532 C CA . THR A 1 573 ? -23.974 -12.300 14.588 1.00 95.06 573 THR A CA 1
ATOM 4533 C C . THR A 1 573 ? -23.550 -13.773 14.460 1.00 95.06 573 THR A C 1
ATOM 4535 O O . THR A 1 573 ? -22.506 -14.085 13.885 1.00 95.06 573 THR A O 1
ATOM 4538 N N . GLY A 1 574 ? -24.318 -14.690 15.056 1.00 88.19 574 GLY A N 1
ATOM 4539 C CA . GLY A 1 574 ? -23.902 -16.088 15.244 1.00 88.19 574 GLY A CA 1
ATOM 4540 C C . GLY A 1 574 ? -23.937 -16.993 14.002 1.00 88.19 574 GLY A C 1
ATOM 4541 O O . GLY A 1 574 ? -23.496 -18.141 14.088 1.00 88.19 574 GLY A O 1
ATOM 4542 N N . GLU A 1 575 ? -24.476 -16.530 12.872 1.00 88.81 575 GLU A N 1
ATOM 4543 C CA . GLU A 1 575 ? -24.615 -17.317 11.639 1.00 88.81 575 GLU A CA 1
ATOM 4544 C C . GLU A 1 575 ? -23.296 -17.450 10.842 1.00 88.81 575 GLU A C 1
ATOM 4546 O O . GLU A 1 575 ? -22.292 -16.804 11.141 1.00 88.81 575 GLU A O 1
ATOM 4551 N N . MET A 1 576 ? -23.285 -18.311 9.813 1.00 84.75 576 MET A N 1
ATOM 4552 C CA . MET A 1 576 ? -22.144 -18.508 8.906 1.00 84.75 576 MET A CA 1
ATOM 4553 C C . MET A 1 576 ? -22.604 -18.539 7.429 1.00 84.75 576 MET A C 1
ATOM 4555 O O . MET A 1 576 ? -23.247 -19.511 7.025 1.00 84.75 576 MET A O 1
ATOM 4559 N N . PRO A 1 577 ? -22.265 -17.527 6.604 1.00 86.69 577 PRO A N 1
ATOM 4560 C CA . PRO A 1 577 ? -21.692 -16.251 7.033 1.00 86.69 577 PRO A CA 1
ATOM 4561 C C . PRO A 1 577 ? -22.643 -15.516 7.986 1.00 86.69 577 PRO A C 1
ATOM 4563 O O . PRO A 1 577 ? -23.848 -15.771 8.005 1.00 86.69 577 PRO A O 1
ATOM 4566 N N . GLU A 1 578 ? -22.092 -14.609 8.780 1.00 92.31 578 GLU A N 1
ATOM 4567 C CA . GLU A 1 578 ? -22.869 -13.736 9.648 1.00 92.31 578 GLU A CA 1
ATOM 4568 C C . GLU A 1 578 ? -23.829 -12.862 8.820 1.00 92.31 578 GLU A C 1
ATOM 4570 O O . GLU A 1 578 ? -23.482 -12.404 7.728 1.00 92.31 578 GLU A O 1
ATOM 4575 N N . ARG A 1 579 ? -25.045 -12.607 9.324 1.00 93.88 579 ARG A N 1
ATOM 4576 C CA . ARG A 1 579 ? -26.008 -11.706 8.655 1.00 93.88 579 ARG A CA 1
ATOM 4577 C C . ARG A 1 579 ? -25.693 -10.225 8.875 1.00 93.88 579 ARG A C 1
ATOM 4579 O O . ARG A 1 579 ? -26.156 -9.379 8.105 1.00 93.88 579 ARG A O 1
ATOM 4586 N N . ALA A 1 580 ? -24.943 -9.912 9.934 1.00 95.94 580 ALA A N 1
ATOM 4587 C CA . ALA A 1 580 ? -24.464 -8.572 10.232 1.00 95.94 580 ALA A CA 1
ATOM 4588 C C . ALA A 1 580 ? -23.100 -8.595 10.935 1.00 95.94 580 ALA A C 1
ATOM 4590 O O . ALA A 1 580 ? -22.805 -9.489 11.733 1.00 95.94 580 ALA A O 1
ATOM 4591 N N . ALA A 1 581 ? -22.298 -7.570 10.661 1.00 96.88 581 ALA A N 1
ATOM 4592 C CA . ALA A 1 581 ? -20.991 -7.362 11.260 1.00 96.88 581 ALA A CA 1
ATOM 4593 C C . ALA A 1 581 ? -20.726 -5.872 11.509 1.00 96.88 581 ALA A C 1
ATOM 4595 O O . ALA A 1 581 ? -21.096 -5.023 10.696 1.00 96.88 581 ALA A O 1
ATOM 4596 N N . ALA A 1 582 ? -20.046 -5.558 12.611 1.00 97.69 582 ALA A N 1
ATOM 4597 C CA . ALA A 1 582 ? -19.556 -4.216 12.910 1.00 97.69 582 ALA A CA 1
ATOM 4598 C C . ALA A 1 582 ? -18.077 -4.276 13.290 1.00 97.69 582 ALA A C 1
ATOM 4600 O O . ALA A 1 582 ? -17.701 -5.087 14.133 1.00 97.69 582 ALA A O 1
ATOM 4601 N N . GLY A 1 583 ? -17.237 -3.440 12.690 1.00 97.00 583 GLY A N 1
ATOM 4602 C CA . GLY A 1 583 ? -15.797 -3.454 12.942 1.00 97.00 583 GLY A CA 1
ATOM 4603 C C . GLY A 1 583 ? -15.250 -2.097 13.353 1.00 97.00 583 GLY A C 1
ATOM 4604 O O . GLY A 1 583 ? -15.866 -1.073 13.067 1.00 97.00 583 GLY A O 1
ATOM 4605 N N . ILE A 1 584 ? -14.102 -2.109 14.029 1.00 97.69 584 ILE A N 1
ATOM 4606 C CA . ILE A 1 584 ? -13.375 -0.919 14.474 1.00 97.69 584 ILE A CA 1
ATOM 4607 C C . ILE A 1 584 ? -11.872 -1.053 14.210 1.00 97.69 584 ILE A C 1
ATOM 4609 O O . ILE A 1 584 ? -11.267 -2.082 14.534 1.00 97.69 584 ILE A O 1
ATOM 4613 N N . VAL A 1 585 ? -11.276 0.010 13.666 1.00 95.75 585 VAL A N 1
ATOM 4614 C CA . VAL A 1 585 ? -9.821 0.185 13.543 1.00 95.75 585 VAL A CA 1
ATOM 4615 C C . VAL A 1 585 ? -9.287 0.814 14.825 1.00 95.75 585 VAL A C 1
ATOM 4617 O O . VAL A 1 585 ? -9.769 1.843 15.271 1.00 95.75 585 VAL A O 1
ATOM 4620 N N . TYR A 1 586 ? -8.267 0.236 15.439 1.00 95.06 586 TYR A N 1
ATOM 4621 C CA . TYR A 1 586 ? -7.584 0.805 16.601 1.00 95.06 586 TYR A CA 1
ATOM 4622 C C . TYR A 1 586 ? -6.062 0.635 16.547 1.00 95.06 586 TYR A C 1
ATOM 4624 O O . TYR A 1 586 ? -5.390 0.959 17.520 1.00 95.06 586 TYR A O 1
ATOM 4632 N N . GLY A 1 587 ? -5.497 0.122 15.458 1.00 89.75 587 GLY A N 1
ATOM 4633 C CA . GLY A 1 587 ? -4.050 0.064 15.257 1.00 89.75 587 GLY A CA 1
ATOM 4634 C C . GLY A 1 587 ? -3.574 1.021 14.176 1.00 89.75 587 GLY A C 1
ATOM 4635 O O . GLY A 1 587 ? -4.230 2.016 13.882 1.00 89.75 587 GLY A O 1
ATOM 4636 N N . ASP A 1 588 ? -2.392 0.730 13.639 1.00 86.19 588 ASP A N 1
ATOM 4637 C CA . ASP A 1 588 ? -1.721 1.545 12.630 1.00 86.19 588 ASP A CA 1
ATOM 4638 C C . ASP A 1 588 ? -0.806 0.673 11.770 1.00 86.19 588 ASP A C 1
ATOM 4640 O O . ASP A 1 588 ? -0.324 -0.374 12.219 1.00 86.19 588 ASP A O 1
ATOM 4644 N N . ALA A 1 589 ? -0.519 1.141 10.560 1.00 85.06 589 ALA A N 1
ATOM 4645 C CA . ALA A 1 589 ? 0.338 0.467 9.596 1.00 85.06 589 ALA A CA 1
ATOM 4646 C C . ALA A 1 589 ? 1.321 1.455 8.934 1.00 85.06 589 ALA A C 1
ATOM 4648 O O . ALA A 1 589 ? 0.966 2.595 8.661 1.00 85.06 589 ALA A O 1
ATOM 4649 N N . PRO A 1 590 ? 2.580 1.072 8.670 1.00 79.69 590 PRO A N 1
ATOM 4650 C CA . PRO A 1 590 ? 3.548 1.928 7.985 1.00 79.69 590 PRO A CA 1
ATOM 4651 C C . PRO A 1 590 ? 3.190 2.242 6.521 1.00 79.69 590 PRO A C 1
ATOM 4653 O O . PRO A 1 590 ? 3.478 3.353 6.075 1.00 79.69 590 PRO A O 1
ATOM 4656 N N . TYR A 1 591 ? 2.562 1.319 5.785 1.00 83.06 591 TYR A N 1
ATOM 4657 C CA . TYR A 1 591 ? 2.360 1.434 4.331 1.00 83.06 591 TYR A CA 1
ATOM 4658 C C . TYR A 1 591 ? 0.881 1.593 3.959 1.00 83.06 591 TYR A C 1
ATOM 4660 O O . TYR A 1 591 ? 0.021 1.006 4.611 1.00 83.06 591 TYR A O 1
ATOM 4668 N N . HIS A 1 592 ? 0.587 2.406 2.931 1.00 86.25 592 HIS A N 1
ATOM 4669 C CA . HIS A 1 592 ? -0.762 2.649 2.368 1.00 86.25 592 HIS A CA 1
ATOM 4670 C C . HIS A 1 592 ? -1.895 2.843 3.406 1.00 86.25 592 HIS A C 1
ATOM 4672 O O . HIS A 1 592 ? -3.044 2.490 3.175 1.00 86.25 592 HIS A O 1
ATOM 4678 N N . ARG A 1 593 ? -1.574 3.389 4.586 1.00 86.19 593 ARG A N 1
ATOM 4679 C CA . ARG A 1 593 ? -2.531 3.621 5.683 1.00 86.19 593 ARG A CA 1
ATOM 4680 C C . ARG A 1 593 ? -3.337 4.906 5.505 1.00 86.19 593 ARG A C 1
ATOM 4682 O O . ARG A 1 593 ? -2.858 5.834 4.859 1.00 86.19 593 ARG A O 1
ATOM 4689 N N . HIS A 1 594 ? -4.458 5.063 6.190 1.00 89.12 594 HIS A N 1
ATOM 4690 C CA . HIS A 1 594 ? -5.158 6.347 6.293 1.00 89.12 594 HIS A CA 1
ATOM 4691 C C . HIS A 1 594 ? -4.935 6.996 7.676 1.00 89.12 594 HIS A C 1
ATOM 4693 O O . HIS A 1 594 ? -4.117 6.542 8.483 1.00 89.12 594 HIS A O 1
ATOM 4699 N N . MET A 1 595 ? -5.590 8.129 7.937 1.00 90.50 595 MET A N 1
ATOM 4700 C CA . MET A 1 595 ? -5.809 8.683 9.280 1.00 90.50 595 MET A CA 1
ATOM 4701 C C . MET A 1 595 ? -7.118 8.129 9.870 1.00 90.50 595 MET A C 1
ATOM 4703 O O . MET A 1 595 ? -7.987 8.876 10.309 1.00 90.50 595 MET A O 1
ATOM 4707 N N . ASP A 1 596 ? -7.255 6.809 9.859 1.00 91.25 596 ASP A N 1
ATOM 4708 C CA . ASP A 1 596 ? -8.476 6.038 10.121 1.00 91.25 596 ASP A CA 1
ATOM 4709 C C . ASP A 1 596 ? -8.540 5.457 11.543 1.00 91.25 596 ASP A C 1
ATOM 4711 O O . ASP A 1 596 ? -9.328 4.556 11.829 1.00 91.25 596 ASP A O 1
ATOM 4715 N N . LEU A 1 597 ? -7.736 5.985 12.475 1.00 94.44 597 LEU A N 1
ATOM 4716 C CA . LEU A 1 597 ? -7.769 5.572 13.878 1.00 94.44 597 LEU A CA 1
ATOM 4717 C C . LEU A 1 597 ? -9.200 5.684 14.419 1.00 94.44 597 LEU A C 1
ATOM 4719 O O . LEU A 1 597 ? -9.807 6.746 14.331 1.00 94.44 597 LEU A O 1
ATOM 4723 N N . LEU A 1 598 ? -9.716 4.616 15.026 1.00 96.62 598 LEU A N 1
ATOM 4724 C CA . LEU A 1 598 ? -11.091 4.502 15.517 1.00 96.62 598 LEU A CA 1
ATOM 4725 C C . LEU A 1 598 ? -12.171 4.567 14.433 1.00 96.62 598 LE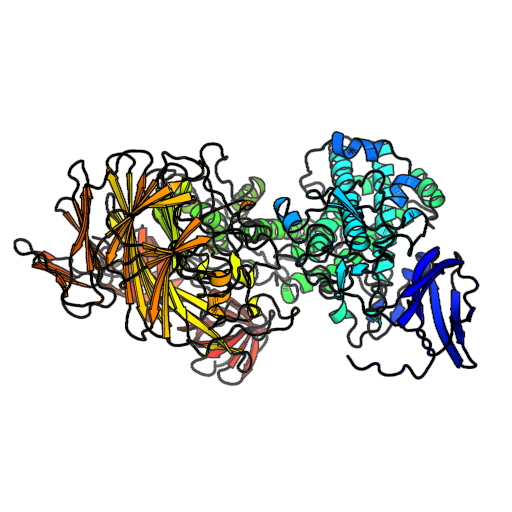U A C 1
ATOM 4727 O O . LEU A 1 598 ? -13.322 4.744 14.810 1.00 96.62 598 LEU A O 1
ATOM 4731 N N . ASP A 1 599 ? -11.885 4.404 13.139 1.00 96.00 599 ASP A N 1
ATOM 4732 C CA . ASP A 1 599 ? -12.947 4.224 12.138 1.00 96.00 599 ASP A CA 1
ATOM 4733 C C . ASP A 1 599 ? -13.847 3.030 12.497 1.00 96.00 599 ASP A C 1
ATOM 4735 O O . ASP A 1 599 ? -13.366 1.998 12.973 1.00 96.00 599 ASP A O 1
ATOM 4739 N N . VAL A 1 600 ? -15.160 3.194 12.305 1.00 97.31 600 VAL A N 1
ATOM 4740 C CA . VAL A 1 600 ? -16.173 2.168 12.578 1.00 97.31 600 VAL A CA 1
ATOM 4741 C C . VAL A 1 600 ? -16.979 1.896 11.322 1.00 97.31 600 VAL A C 1
ATOM 4743 O O . VAL A 1 600 ? -17.468 2.822 10.679 1.00 97.31 600 VAL A O 1
ATOM 4746 N N . GLN A 1 601 ? -17.199 0.618 11.030 1.00 95.88 601 GLN A N 1
ATOM 4747 C CA . GLN A 1 601 ? -17.983 0.167 9.883 1.00 95.88 601 GLN A CA 1
ATOM 4748 C C . GLN A 1 601 ? -19.096 -0.781 10.333 1.00 95.88 601 GLN A C 1
ATOM 4750 O O . GLN A 1 601 ? -18.934 -1.516 11.307 1.00 95.88 601 GLN A O 1
ATOM 4755 N N . LEU A 1 602 ? -20.221 -0.775 9.618 1.00 96.44 602 LEU A N 1
ATOM 4756 C CA . LEU A 1 602 ? -21.417 -1.568 9.900 1.00 96.44 602 LEU A CA 1
ATOM 4757 C C . LEU A 1 602 ? -21.992 -2.127 8.601 1.00 96.44 602 LEU A C 1
ATOM 4759 O O . LEU A 1 602 ? -22.358 -1.375 7.696 1.00 96.44 602 LEU A O 1
ATOM 4763 N N . TYR A 1 603 ? -22.127 -3.447 8.557 1.00 94.75 603 TYR A N 1
ATOM 4764 C CA . TYR A 1 603 ? -22.681 -4.207 7.445 1.00 94.75 603 TYR A CA 1
ATOM 4765 C C . TYR A 1 603 ? -23.837 -5.059 7.967 1.00 94.75 603 TYR A C 1
ATOM 4767 O O . TYR A 1 603 ? -23.705 -5.742 8.979 1.00 94.75 603 TYR A O 1
ATOM 4775 N N . ALA A 1 604 ? -24.978 -5.011 7.291 1.00 94.56 604 ALA A N 1
ATOM 4776 C CA . ALA A 1 604 ? -26.185 -5.761 7.637 1.00 94.56 604 ALA A CA 1
ATOM 4777 C C . ALA A 1 604 ? -27.065 -5.887 6.391 1.00 94.56 604 ALA A C 1
ATOM 4779 O O . ALA A 1 604 ? -26.913 -5.105 5.460 1.00 94.56 604 ALA A O 1
ATOM 4780 N N . TYR A 1 605 ? -28.002 -6.837 6.355 1.00 93.38 605 TYR A N 1
ATOM 4781 C CA . TYR A 1 605 ? -28.909 -7.013 5.205 1.00 93.38 605 TYR A CA 1
ATOM 4782 C C . TYR A 1 605 ? -28.175 -7.085 3.856 1.00 93.38 605 TYR A C 1
ATOM 4784 O O . TYR A 1 605 ? -28.602 -6.467 2.871 1.00 93.38 605 TYR A O 1
ATOM 4792 N N . ASP A 1 606 ? -27.053 -7.814 3.841 1.00 90.31 606 ASP A N 1
ATOM 4793 C CA . ASP A 1 606 ? -26.249 -8.037 2.637 1.00 90.31 606 ASP A CA 1
ATOM 4794 C C . ASP A 1 606 ? -25.735 -6.728 1.996 1.00 90.31 606 ASP A C 1
ATOM 4796 O O . ASP A 1 606 ? -25.590 -6.615 0.785 1.00 90.31 606 ASP A O 1
ATOM 4800 N N . ARG A 1 607 ? -25.478 -5.690 2.800 1.00 90.50 607 ARG A N 1
ATOM 4801 C CA . ARG A 1 607 ? -24.923 -4.416 2.323 1.00 90.50 607 ARG A CA 1
ATOM 4802 C C . ARG A 1 607 ? -24.185 -3.663 3.430 1.00 90.50 607 ARG A C 1
ATOM 4804 O O . ARG A 1 607 ? -24.457 -3.877 4.614 1.00 90.50 607 ARG A O 1
ATOM 4811 N N . PRO A 1 608 ? -23.265 -2.762 3.079 1.00 91.19 608 PRO A N 1
ATOM 4812 C CA . PRO A 1 608 ? -22.779 -1.776 4.030 1.00 91.19 608 PRO A CA 1
ATOM 4813 C C . PRO A 1 608 ? -23.851 -0.723 4.336 1.00 91.19 608 PRO A C 1
ATOM 4815 O O . PRO A 1 608 ? -24.667 -0.368 3.489 1.00 91.19 608 PRO A O 1
ATOM 4818 N N . PHE A 1 609 ? -23.826 -0.238 5.573 1.00 93.38 609 PHE A N 1
ATOM 4819 C CA . PHE A 1 609 ? -24.586 0.919 6.051 1.00 93.38 609 PHE A CA 1
ATOM 4820 C C . PHE A 1 609 ? -23.662 2.023 6.569 1.00 93.38 609 PHE A C 1
ATOM 4822 O O . PHE A 1 609 ? -23.982 3.203 6.458 1.00 93.38 609 PHE A O 1
ATOM 4829 N N . ILE A 1 610 ? -22.522 1.631 7.143 1.00 93.56 610 ILE A N 1
ATOM 4830 C CA . ILE A 1 610 ? -21.415 2.510 7.517 1.00 93.56 610 ILE A CA 1
ATOM 4831 C C . ILE A 1 610 ? -20.148 1.860 6.957 1.00 93.56 610 ILE A C 1
ATOM 4833 O O . ILE A 1 610 ? -19.892 0.688 7.225 1.00 93.56 610 ILE A O 1
ATOM 4837 N N . SER A 1 611 ? -19.374 2.587 6.160 1.00 89.69 611 SER A N 1
ATOM 4838 C CA . SER A 1 611 ? -18.220 2.055 5.423 1.00 89.69 611 SER A CA 1
ATOM 4839 C C . SER A 1 611 ? -17.003 2.971 5.513 1.00 89.69 611 SER A C 1
ATOM 4841 O O . SER A 1 611 ? -17.137 4.134 5.893 1.00 89.69 611 SER A O 1
ATOM 4843 N N . ASP A 1 612 ? -15.843 2.448 5.111 1.00 89.00 612 ASP A N 1
ATOM 4844 C CA . ASP A 1 612 ? -14.640 3.227 4.786 1.00 89.00 612 ASP A CA 1
ATOM 4845 C C . ASP A 1 612 ? -14.723 3.809 3.362 1.00 89.00 612 ASP A C 1
ATOM 4847 O O . ASP A 1 612 ? -15.539 3.352 2.555 1.00 89.00 612 ASP A O 1
ATOM 4851 N N . LEU A 1 613 ? -13.974 4.874 3.053 1.00 86.12 613 LEU A N 1
ATOM 4852 C CA . LEU A 1 613 ? -13.932 5.431 1.693 1.00 86.12 613 LEU A CA 1
ATOM 4853 C C . LEU A 1 613 ? -13.062 4.578 0.753 1.00 86.12 613 LEU A C 1
ATOM 4855 O O . LEU A 1 613 ? -13.388 4.465 -0.428 1.00 86.12 613 LEU A O 1
ATOM 4859 N N . GLY A 1 614 ? -12.022 3.939 1.290 1.00 87.62 614 GLY A N 1
ATOM 4860 C CA . GLY A 1 614 ? -11.110 3.043 0.590 1.00 87.62 614 GLY A CA 1
ATOM 4861 C C . GLY A 1 614 ? -10.136 3.759 -0.343 1.00 87.62 614 GLY A C 1
ATOM 4862 O O . GLY A 1 614 ? -9.806 4.928 -0.152 1.00 87.62 614 GLY A O 1
ATOM 4863 N N . TYR A 1 615 ? -9.680 3.028 -1.364 1.00 85.56 615 TYR A N 1
ATOM 4864 C CA . TYR A 1 615 ? -8.618 3.451 -2.276 1.00 85.56 615 TYR A CA 1
ATOM 4865 C C . TYR A 1 615 ? -8.863 4.846 -2.892 1.00 85.56 615 TYR A C 1
ATOM 4867 O O . TYR A 1 615 ? -9.989 5.127 -3.329 1.00 85.56 615 TYR A O 1
ATOM 4875 N N . PRO A 1 616 ? -7.823 5.700 -2.981 1.00 83.06 616 PRO A N 1
ATOM 4876 C CA . PRO A 1 616 ? -7.954 7.046 -3.522 1.00 83.06 616 PRO A CA 1
ATOM 4877 C C . PRO A 1 616 ? -8.462 7.074 -4.966 1.00 83.06 616 PRO A C 1
ATOM 4879 O O . PRO A 1 616 ? -8.154 6.211 -5.787 1.00 83.06 616 PRO A O 1
ATOM 4882 N N . GLN A 1 617 ? -9.232 8.107 -5.310 1.00 80.00 617 GLN A N 1
ATOM 4883 C CA . GLN A 1 617 ? -9.574 8.378 -6.702 1.00 80.00 617 GLN A CA 1
ATOM 4884 C C . GLN A 1 617 ? -8.335 8.874 -7.461 1.00 80.00 617 GLN A C 1
ATOM 4886 O O . GLN A 1 617 ? -8.141 8.505 -8.617 1.00 80.00 617 GLN A O 1
ATOM 4891 N N . SER A 1 618 ? -7.505 9.707 -6.826 1.00 80.25 618 SER A N 1
ATOM 4892 C CA . SER A 1 618 ? -6.272 10.265 -7.390 1.00 80.25 618 SER A CA 1
ATOM 4893 C C . SER A 1 618 ? -5.200 10.441 -6.310 1.00 80.25 618 SER A C 1
ATOM 4895 O O . SER A 1 618 ? -5.507 10.725 -5.152 1.00 80.25 618 SER A O 1
ATOM 4897 N N . TRP A 1 619 ? -3.921 10.367 -6.695 1.00 78.88 619 TRP A N 1
ATOM 4898 C CA . TRP A 1 619 ? -2.806 10.714 -5.800 1.00 78.88 619 TRP A CA 1
ATOM 4899 C C . TRP A 1 619 ? -2.819 12.195 -5.400 1.00 78.88 619 TRP A C 1
ATOM 4901 O O . TRP A 1 619 ? -2.293 12.547 -4.351 1.00 78.88 619 TRP A O 1
ATOM 4911 N N . ALA A 1 620 ? -3.475 13.056 -6.184 1.00 79.81 620 ALA A N 1
ATOM 4912 C CA . ALA A 1 620 ? -3.623 14.474 -5.862 1.00 79.81 620 ALA A CA 1
ATOM 4913 C C . ALA A 1 620 ? -4.567 14.731 -4.669 1.00 79.81 620 ALA A C 1
ATOM 4915 O O . ALA A 1 620 ? -4.446 15.758 -4.003 1.00 79.81 620 ALA A O 1
ATOM 4916 N N . SER A 1 621 ? -5.510 13.821 -4.388 1.00 84.81 621 SER A N 1
ATOM 4917 C CA . SER A 1 621 ? -6.521 14.001 -3.336 1.00 84.81 621 SER A CA 1
ATOM 4918 C C . SER A 1 621 ? -6.272 13.169 -2.081 1.00 84.81 621 SER A C 1
ATOM 4920 O O . SER A 1 621 ? -6.773 13.534 -1.017 1.00 84.81 621 SER A O 1
ATOM 4922 N N . VAL A 1 622 ? -5.454 12.111 -2.160 1.00 84.50 622 VAL A N 1
ATOM 4923 C CA . VAL A 1 622 ? -5.283 11.133 -1.070 1.00 84.50 622 VAL A CA 1
ATOM 4924 C C . VAL A 1 622 ? -4.989 11.778 0.289 1.00 84.50 622 VAL A C 1
ATOM 4926 O O . VAL A 1 622 ? -5.539 11.362 1.303 1.00 84.50 622 VAL A O 1
ATOM 4929 N N . HIS A 1 623 ? -4.161 12.825 0.337 1.00 82.56 623 HIS A N 1
ATOM 4930 C CA . HIS A 1 623 ? -3.761 13.461 1.597 1.00 82.56 623 HIS A CA 1
ATOM 4931 C C . HIS A 1 623 ? -4.818 14.402 2.178 1.00 82.56 623 HIS A C 1
ATOM 4933 O O . HIS A 1 623 ? -4.898 14.550 3.397 1.00 82.56 623 HIS A O 1
ATOM 4939 N N . CYS A 1 624 ? -5.614 15.050 1.328 1.00 87.81 624 CYS A N 1
ATOM 4940 C CA . CYS A 1 624 ? -6.611 16.027 1.757 1.00 87.81 624 CYS A CA 1
ATOM 4941 C C . CYS A 1 624 ? -8.025 15.443 1.832 1.00 87.81 624 CYS A C 1
ATOM 4943 O O . CYS A 1 624 ? -8.913 16.111 2.356 1.00 87.81 624 CYS A O 1
ATOM 4945 N N . TRP A 1 625 ? -8.241 14.218 1.341 1.00 91.94 625 TRP A N 1
ATOM 4946 C CA . TRP A 1 625 ? -9.562 13.609 1.261 1.00 91.94 625 TRP A CA 1
ATOM 4947 C C . TRP A 1 625 ? -9.579 12.128 1.671 1.00 91.94 625 TRP A C 1
ATOM 4949 O O . TRP A 1 625 ? -9.958 11.839 2.806 1.00 91.94 625 TRP A O 1
ATOM 4959 N N . GLU A 1 626 ? -9.183 11.181 0.812 1.00 89.81 626 GLU A N 1
ATOM 4960 C CA . GLU A 1 626 ? -9.401 9.747 1.079 1.00 89.81 626 GLU A CA 1
ATOM 4961 C C . GLU A 1 626 ? -8.651 9.232 2.300 1.00 89.81 626 GLU A C 1
ATOM 4963 O O . GLU A 1 626 ? -9.249 8.573 3.140 1.00 89.81 626 GLU A O 1
ATOM 4968 N N . GLY A 1 627 ? -7.391 9.625 2.464 1.00 89.50 627 GLY A N 1
ATOM 4969 C CA . GLY A 1 627 ? -6.575 9.267 3.618 1.00 89.50 627 GLY A CA 1
ATOM 4970 C C . GLY A 1 627 ? -6.769 10.153 4.847 1.00 89.50 627 GLY A C 1
ATOM 4971 O O . GLY A 1 627 ? -6.047 9.974 5.829 1.00 89.50 627 GLY A O 1
ATOM 4972 N N . HIS A 1 628 ? -7.692 11.118 4.817 1.00 92.44 628 HIS A N 1
ATOM 4973 C CA . HIS A 1 628 ? -7.856 12.129 5.863 1.00 92.44 628 HIS A CA 1
ATOM 4974 C C . HIS A 1 628 ? -8.913 11.725 6.906 1.00 92.44 628 HIS A C 1
ATOM 4976 O O . HIS A 1 628 ? -9.967 11.198 6.570 1.00 92.44 628 HIS A O 1
ATOM 4982 N N . TRP A 1 629 ? -8.697 12.029 8.191 1.00 93.12 629 TRP A N 1
ATOM 4983 C CA . TRP A 1 629 ? -9.560 11.552 9.289 1.00 93.12 629 TRP A CA 1
ATOM 4984 C C . TRP A 1 629 ? -11.040 11.931 9.120 1.00 93.12 629 TRP A C 1
ATOM 4986 O O . TRP A 1 629 ? -11.933 11.151 9.440 1.00 93.12 629 TRP A O 1
ATOM 4996 N N . ALA A 1 630 ? -11.314 13.119 8.574 1.00 94.19 630 ALA A N 1
ATOM 4997 C CA . ALA A 1 630 ? -12.679 13.619 8.427 1.00 94.19 630 ALA A CA 1
ATOM 4998 C C . ALA A 1 630 ? -13.512 12.892 7.354 1.00 94.19 630 ALA A C 1
ATOM 5000 O O . ALA A 1 630 ? -14.705 13.151 7.247 1.00 94.19 630 ALA A O 1
ATOM 5001 N N . THR A 1 631 ? -12.941 11.984 6.559 1.00 93.06 631 THR A N 1
ATOM 5002 C CA . THR A 1 631 ? -13.721 11.115 5.657 1.00 93.06 631 THR A CA 1
ATOM 5003 C C . THR A 1 631 ? -14.072 9.761 6.283 1.00 93.06 631 THR A C 1
ATOM 5005 O O . THR A 1 631 ? -14.821 8.992 5.675 1.00 93.06 631 THR A O 1
ATOM 5008 N N . HIS A 1 632 ? -13.617 9.505 7.514 1.00 93.69 632 HIS A N 1
ATOM 5009 C CA . HIS A 1 632 ? -13.811 8.265 8.267 1.00 93.69 632 HIS A CA 1
ATOM 5010 C C . HIS A 1 632 ? -14.856 8.445 9.380 1.00 93.69 632 HIS A C 1
ATOM 5012 O O . HIS A 1 632 ? -15.100 9.553 9.865 1.00 93.69 632 HIS A O 1
ATOM 5018 N N . ASN A 1 633 ? -15.471 7.354 9.837 1.00 95.38 633 ASN A N 1
ATOM 5019 C CA . ASN A 1 633 ? -16.485 7.331 10.900 1.00 95.38 633 ASN A CA 1
ATOM 5020 C C . ASN A 1 633 ? -15.847 7.385 12.299 1.00 95.38 633 ASN A C 1
ATOM 5022 O O . ASN A 1 633 ? -16.134 6.580 13.196 1.00 95.38 633 ASN A O 1
ATOM 5026 N N . SER A 1 634 ? -14.957 8.355 12.477 1.00 95.06 634 SER A N 1
ATOM 5027 C CA . SER A 1 634 ? -14.010 8.436 13.580 1.00 95.06 634 SER A CA 1
ATOM 5028 C C . SER A 1 634 ? -14.379 9.518 14.615 1.00 95.06 634 SER A C 1
ATOM 5030 O O . SER A 1 634 ? -15.410 10.206 14.532 1.00 95.06 634 SER A O 1
ATOM 5032 N N . VAL A 1 635 ? -13.539 9.611 15.642 1.00 95.81 635 VAL A N 1
ATOM 5033 C CA . VAL A 1 635 ? -13.440 10.680 16.632 1.00 95.81 635 VAL A CA 1
ATOM 5034 C C . VAL A 1 635 ? -12.029 11.248 16.528 1.00 95.81 635 VAL A C 1
ATOM 5036 O O . VAL A 1 635 ? -11.060 10.494 16.487 1.00 95.81 635 VAL A O 1
ATOM 5039 N N . TRP A 1 636 ? -11.904 12.569 16.515 1.00 95.62 636 TRP A N 1
ATOM 5040 C CA . TRP A 1 636 ? -10.623 13.250 16.350 1.00 95.62 636 TRP A CA 1
ATOM 5041 C C . TRP A 1 636 ? -10.473 14.390 17.353 1.00 95.62 636 TRP A C 1
ATOM 5043 O O . TRP A 1 636 ? -11.462 14.916 17.858 1.00 95.62 636 TRP A O 1
ATOM 5053 N N . SER A 1 637 ? -9.235 14.774 17.643 1.00 95.38 637 SER A N 1
ATOM 5054 C CA . SER A 1 637 ? -8.929 15.991 18.396 1.00 95.38 637 SER A CA 1
ATOM 5055 C C . SER A 1 637 ? -7.789 16.720 17.714 1.00 95.38 637 SER A C 1
ATOM 5057 O O . SER A 1 637 ? -6.768 16.091 17.443 1.00 95.38 637 SER A O 1
ATOM 5059 N N . VAL A 1 638 ? -7.952 18.009 17.428 1.00 93.50 638 VAL A N 1
ATOM 5060 C CA . VAL A 1 638 ? -6.906 18.858 16.846 1.00 93.50 638 VAL A CA 1
ATOM 5061 C C . VAL A 1 638 ? -5.970 19.336 17.955 1.00 93.50 638 VAL A C 1
ATOM 5063 O O . VAL A 1 638 ? -6.412 19.896 18.960 1.00 93.50 638 VAL A O 1
ATOM 5066 N N . ALA A 1 639 ? -4.667 19.135 17.762 1.00 91.19 639 ALA A N 1
ATOM 5067 C CA . ALA A 1 639 ? -3.629 19.767 18.570 1.00 91.19 639 ALA A CA 1
ATOM 5068 C C . ALA A 1 639 ? -3.124 21.014 17.819 1.00 91.19 639 ALA A C 1
ATOM 5070 O O . ALA A 1 639 ? -2.646 20.843 16.699 1.00 91.19 639 ALA A O 1
ATOM 5071 N N . PRO A 1 640 ? -3.205 22.230 18.398 1.00 87.38 640 PRO A N 1
ATOM 5072 C CA . PRO A 1 640 ? -2.876 23.476 17.696 1.00 87.38 640 PRO A CA 1
ATOM 5073 C C . PRO A 1 640 ? -1.472 23.522 17.088 1.00 87.38 640 PRO A C 1
ATOM 5075 O O . PRO A 1 640 ? -1.305 24.064 16.004 1.00 87.38 640 PRO A O 1
ATOM 5078 N N . ASP A 1 641 ? -0.491 22.930 17.774 1.00 87.12 641 ASP A N 1
ATOM 5079 C CA . ASP A 1 641 ? 0.919 22.947 17.364 1.00 87.12 641 ASP A CA 1
ATOM 5080 C C . ASP A 1 641 ? 1.319 21.715 16.529 1.00 87.12 641 ASP A C 1
ATOM 5082 O O . ASP A 1 641 ? 2.496 21.523 16.213 1.00 87.12 641 ASP A O 1
ATOM 5086 N N . LEU A 1 642 ? 0.368 20.828 16.208 1.00 87.44 642 LEU A N 1
ATOM 5087 C CA . LEU A 1 642 ? 0.637 19.603 15.461 1.00 87.44 642 LEU A CA 1
ATOM 5088 C C . LEU A 1 642 ? 0.246 19.774 13.995 1.00 87.44 642 LEU A C 1
ATOM 5090 O O . LEU A 1 642 ? -0.922 19.656 13.626 1.00 87.44 642 LEU A O 1
ATOM 5094 N N . HIS A 1 643 ? 1.250 19.965 13.146 1.00 82.25 643 HIS A N 1
ATOM 5095 C CA . HIS A 1 643 ? 1.066 20.104 11.706 1.00 82.25 643 HIS A CA 1
ATOM 5096 C C . HIS A 1 643 ? 1.675 18.920 10.941 1.00 82.25 643 HIS A C 1
ATOM 5098 O O . HIS A 1 643 ? 2.667 18.336 11.392 1.00 82.25 643 HIS A O 1
ATOM 5104 N N . PRO A 1 644 ? 1.109 18.545 9.777 1.00 76.62 644 PRO A N 1
ATOM 5105 C CA . PRO A 1 644 ? 1.784 17.653 8.843 1.00 76.62 644 PRO A CA 1
ATOM 5106 C C . PRO A 1 644 ? 3.173 18.195 8.484 1.00 76.62 644 PRO A C 1
ATOM 5108 O O . PRO A 1 644 ? 3.343 19.394 8.275 1.00 76.62 644 PRO A O 1
ATOM 5111 N N . LEU A 1 645 ? 4.166 17.309 8.408 1.00 77.31 645 LEU A N 1
ATOM 5112 C CA . LEU A 1 645 ? 5.508 17.684 7.973 1.00 77.31 645 LEU A CA 1
ATOM 5113 C C . LEU A 1 645 ? 5.536 17.825 6.447 1.00 77.31 645 LEU A C 1
ATOM 5115 O O . LEU A 1 645 ? 5.092 16.922 5.737 1.00 77.31 645 LEU A O 1
ATOM 5119 N N . GLU A 1 646 ? 6.118 18.914 5.950 1.00 73.31 646 GLU A N 1
ATOM 5120 C CA . GLU A 1 646 ? 6.486 19.049 4.539 1.00 73.31 646 GLU A CA 1
ATOM 5121 C C . GLU A 1 646 ? 7.775 18.257 4.290 1.00 73.31 646 GLU A C 1
ATOM 5123 O O . GLU A 1 646 ? 8.886 18.745 4.501 1.00 73.31 646 GLU A O 1
ATOM 5128 N N . LEU A 1 647 ? 7.624 16.988 3.913 1.00 65.56 647 LEU A N 1
ATOM 5129 C CA . LEU A 1 647 ? 8.745 16.092 3.641 1.00 65.56 647 LEU A CA 1
ATOM 5130 C C . LEU A 1 647 ? 9.011 16.013 2.128 1.00 65.56 647 LEU A C 1
ATOM 5132 O O . LEU A 1 647 ? 8.056 16.004 1.348 1.00 65.56 647 LEU A O 1
ATOM 5136 N N . PRO A 1 648 ? 10.283 15.928 1.689 1.00 62.66 648 PRO A N 1
ATOM 5137 C CA . PRO A 1 648 ? 10.621 15.665 0.291 1.00 62.66 648 PRO A CA 1
ATOM 5138 C C . PRO A 1 648 ? 9.911 14.415 -0.241 1.00 62.66 648 PRO A C 1
ATOM 5140 O O . PRO A 1 648 ? 9.755 13.441 0.493 1.00 62.66 648 PRO A O 1
ATOM 5143 N N . PHE A 1 649 ? 9.518 14.401 -1.516 1.00 55.78 649 PHE A N 1
ATOM 5144 C CA . PHE A 1 649 ? 8.785 13.271 -2.110 1.00 55.78 649 PHE A CA 1
ATOM 5145 C C . PHE A 1 649 ? 9.551 11.934 -2.044 1.00 55.78 649 PHE A C 1
ATOM 5147 O O . PHE A 1 649 ? 8.948 10.868 -1.956 1.00 55.78 649 PHE A O 1
ATOM 5154 N N . ASP A 1 650 ? 10.882 11.972 -2.098 1.00 58.00 650 ASP A N 1
ATOM 5155 C CA . ASP A 1 650 ? 11.749 10.795 -1.990 1.00 58.00 650 ASP A CA 1
ATOM 5156 C C . ASP A 1 650 ? 11.946 10.304 -0.547 1.00 58.00 650 ASP A C 1
ATOM 5158 O O . ASP A 1 650 ? 12.611 9.289 -0.328 1.00 58.00 650 ASP A O 1
ATOM 5162 N N . THR A 1 651 ? 11.318 10.965 0.430 1.00 63.50 651 THR A N 1
ATOM 5163 C CA . THR A 1 651 ? 11.218 10.464 1.800 1.00 63.50 651 THR A CA 1
ATOM 5164 C C . THR A 1 651 ? 10.554 9.083 1.789 1.00 63.50 651 THR A C 1
ATOM 5166 O O . THR A 1 651 ? 9.480 8.925 1.198 1.00 63.50 651 THR A O 1
ATOM 5169 N N . PRO A 1 652 ? 11.141 8.061 2.440 1.00 62.72 652 PRO A N 1
ATOM 5170 C CA . PRO A 1 652 ? 10.561 6.727 2.412 1.00 62.72 652 PRO A CA 1
ATOM 5171 C C . PRO A 1 652 ? 9.129 6.702 2.962 1.00 62.72 652 PRO A C 1
ATOM 5173 O O . PRO A 1 652 ? 8.803 7.394 3.929 1.00 62.72 652 PRO A O 1
ATOM 5176 N N . GLN A 1 653 ? 8.275 5.879 2.347 1.00 63.34 653 GLN A N 1
ATOM 5177 C CA . GLN A 1 653 ? 6.820 5.902 2.547 1.00 63.34 653 GLN A CA 1
ATOM 5178 C C . GLN A 1 653 ? 6.364 5.863 4.024 1.00 63.34 653 GLN A C 1
ATOM 5180 O O . GLN A 1 653 ? 5.454 6.624 4.364 1.00 63.34 653 GLN A O 1
ATOM 5185 N N . PRO A 1 654 ? 6.989 5.088 4.938 1.00 61.62 654 PRO A N 1
ATOM 5186 C CA . PRO A 1 654 ? 6.602 5.085 6.355 1.00 61.62 654 PRO A CA 1
ATOM 5187 C C . PRO A 1 654 ? 6.774 6.427 7.071 1.00 61.62 654 PRO A C 1
ATOM 5189 O O . PRO A 1 654 ? 6.101 6.670 8.079 1.00 61.62 654 PRO A O 1
ATOM 5192 N N . PHE A 1 655 ? 7.648 7.295 6.556 1.00 59.81 655 PHE A N 1
ATOM 5193 C CA . PHE A 1 655 ? 7.953 8.605 7.128 1.00 59.81 655 PHE A CA 1
ATOM 5194 C C . PHE A 1 655 ? 7.119 9.735 6.520 1.00 59.81 655 PHE A C 1
ATOM 5196 O O . PHE A 1 655 ? 6.910 10.734 7.200 1.00 59.81 655 PHE A O 1
ATOM 5203 N N . LEU A 1 656 ? 6.536 9.560 5.322 1.00 61.62 656 LEU A N 1
ATOM 5204 C CA . LEU A 1 656 ? 5.660 10.550 4.656 1.00 61.62 656 LEU A CA 1
ATOM 5205 C C . LEU A 1 656 ? 4.408 10.931 5.471 1.00 61.62 656 LEU A C 1
ATOM 5207 O O . LEU A 1 656 ? 3.643 11.819 5.108 1.00 61.62 656 LEU A O 1
ATOM 5211 N N . LYS A 1 657 ? 4.160 10.227 6.574 1.00 72.38 657 LYS A N 1
ATOM 5212 C CA . LYS A 1 657 ? 2.891 10.196 7.287 1.00 72.38 657 LYS A CA 1
ATOM 5213 C C . LYS A 1 657 ? 3.142 10.418 8.785 1.00 72.38 657 LYS A C 1
ATOM 5215 O O . LYS A 1 657 ? 2.998 9.494 9.594 1.00 72.38 657 LYS A O 1
ATOM 5220 N N . ALA A 1 658 ? 3.512 11.659 9.119 1.00 77.81 658 ALA A N 1
ATOM 5221 C CA . ALA A 1 658 ? 4.039 12.119 10.415 1.00 77.81 658 ALA A CA 1
ATOM 5222 C C . ALA A 1 658 ? 3.045 12.118 11.592 1.00 77.81 658 ALA A C 1
ATOM 5224 O O . ALA A 1 658 ? 3.449 12.250 12.741 1.00 77.81 658 ALA A O 1
ATOM 5225 N N . ILE A 1 659 ? 1.750 11.959 11.323 1.00 86.19 659 ILE A N 1
ATOM 5226 C CA . ILE A 1 659 ? 0.690 11.938 12.336 1.00 86.19 659 ILE A CA 1
ATOM 5227 C C . ILE A 1 659 ? 0.012 10.576 12.331 1.00 86.19 659 ILE A C 1
ATOM 5229 O O . ILE A 1 659 ? -0.455 10.129 11.289 1.00 86.19 659 ILE A O 1
ATOM 5233 N N . ALA A 1 660 ? -0.094 9.943 13.488 1.00 86.75 660 ALA A N 1
ATOM 5234 C CA . ALA A 1 660 ? -0.505 8.559 13.653 1.00 86.75 660 ALA A CA 1
ATOM 5235 C C . ALA A 1 660 ? -1.454 8.382 14.845 1.00 86.75 660 ALA A C 1
ATOM 5237 O O . ALA A 1 660 ? -1.772 9.334 15.567 1.00 86.75 660 ALA A O 1
ATOM 5238 N N . GLY A 1 661 ? -1.862 7.142 15.088 1.00 88.06 661 GLY A N 1
ATOM 5239 C CA . GLY A 1 661 ? -2.590 6.766 16.287 1.00 88.06 661 GLY A CA 1
ATOM 5240 C C . GLY A 1 661 ? -2.368 5.308 16.625 1.00 88.06 661 GLY A C 1
ATOM 5241 O O . GLY A 1 661 ? -2.097 4.515 15.740 1.00 88.06 661 GLY A O 1
ATOM 5242 N N . ARG A 1 662 ? -2.474 4.939 17.897 1.00 89.44 662 ARG A N 1
ATOM 5243 C CA . ARG A 1 662 ? -2.430 3.533 18.304 1.00 89.44 662 ARG A CA 1
ATOM 5244 C C . ARG A 1 662 ? -3.326 3.304 19.484 1.00 89.44 662 ARG A C 1
ATOM 5246 O O . ARG A 1 662 ? -3.356 4.100 20.416 1.00 89.44 662 ARG A O 1
ATOM 5253 N N . GLY A 1 663 ? -3.988 2.168 19.460 1.00 93.00 663 GLY A N 1
ATOM 5254 C CA . GLY A 1 663 ? -4.782 1.670 20.551 1.00 93.00 663 GLY A CA 1
ATOM 5255 C C . GLY A 1 663 ? -4.510 0.221 20.887 1.00 93.00 663 GLY A C 1
ATOM 5256 O O . GLY A 1 663 ? -3.574 -0.417 20.401 1.00 93.00 663 GLY A O 1
ATOM 5257 N N . ARG A 1 664 ? -5.354 -0.277 21.781 1.00 92.62 664 ARG A N 1
ATOM 5258 C CA . ARG A 1 664 ? -5.412 -1.669 22.210 1.00 92.62 664 ARG A CA 1
ATOM 5259 C C . ARG A 1 664 ? -6.844 -2.042 22.559 1.00 92.62 664 ARG A C 1
ATOM 5261 O O . ARG A 1 664 ? -7.618 -1.202 23.029 1.00 92.62 664 ARG A O 1
ATOM 5268 N N . LEU A 1 665 ? -7.163 -3.323 22.409 1.00 94.38 665 LEU A N 1
ATOM 5269 C CA . LEU A 1 665 ? -8.402 -3.870 22.942 1.00 94.38 665 LEU A CA 1
ATOM 5270 C C . LEU A 1 665 ? -8.347 -3.880 24.480 1.00 94.38 665 LEU A C 1
ATOM 5272 O O . LEU A 1 665 ? -7.439 -4.450 25.097 1.00 94.38 665 LEU A O 1
ATOM 5276 N N . VAL A 1 666 ? -9.336 -3.247 25.106 1.00 93.88 666 VAL A N 1
ATOM 5277 C CA . VAL A 1 666 ? -9.495 -3.200 26.562 1.00 93.88 666 VAL A CA 1
ATOM 5278 C C . VAL A 1 666 ? -10.327 -4.386 27.033 1.00 93.88 666 VAL A C 1
ATOM 5280 O O . VAL A 1 666 ? -9.900 -5.066 27.968 1.00 93.88 666 VAL A O 1
ATOM 5283 N N . ARG A 1 667 ? -11.484 -4.631 26.399 1.00 91.62 667 ARG A N 1
ATOM 5284 C CA . ARG A 1 667 ? -12.440 -5.695 26.757 1.00 91.62 667 ARG A CA 1
ATOM 5285 C C . ARG A 1 667 ? -13.217 -6.198 25.550 1.00 91.62 667 ARG A C 1
ATOM 5287 O O . ARG A 1 667 ? -13.445 -5.455 24.597 1.00 91.62 667 ARG A O 1
ATOM 5294 N N . ILE A 1 668 ? -13.686 -7.438 25.655 1.00 93.19 668 ILE A N 1
ATOM 5295 C CA . ILE A 1 668 ? -14.696 -8.013 24.771 1.00 93.19 668 ILE A CA 1
ATOM 5296 C C . ILE A 1 668 ? -15.773 -8.689 25.624 1.00 93.19 668 ILE A C 1
ATOM 5298 O O . ILE A 1 668 ? -15.445 -9.366 26.596 1.00 93.19 668 ILE A O 1
ATOM 5302 N N . LEU A 1 669 ? -17.044 -8.497 25.281 1.00 93.69 669 LEU A N 1
ATOM 5303 C CA . LEU A 1 669 ? -18.166 -9.213 25.892 1.00 93.69 669 LEU A CA 1
ATOM 5304 C C . LEU A 1 669 ? -18.955 -9.898 24.786 1.00 93.69 669 LEU A C 1
ATOM 5306 O O . LEU A 1 669 ? -19.358 -9.250 23.822 1.00 93.69 669 LEU A O 1
ATOM 5310 N N . SER A 1 670 ? -19.185 -11.195 24.951 1.00 92.25 670 SER A N 1
ATOM 5311 C CA . SER A 1 670 ? -19.997 -11.995 24.043 1.00 92.25 670 SER A CA 1
ATOM 5312 C C . SER A 1 670 ? -21.123 -12.646 24.827 1.00 92.25 670 SER A C 1
ATOM 5314 O O . SER A 1 670 ? -20.875 -13.389 25.773 1.00 92.25 670 SER A O 1
ATOM 5316 N N . SER A 1 671 ? -22.356 -12.354 24.431 1.00 92.56 671 SER A N 1
ATOM 5317 C CA . SER A 1 671 ? -23.579 -12.936 24.978 1.00 92.56 671 SER A CA 1
ATOM 5318 C C . SER A 1 671 ? -24.587 -13.158 23.846 1.00 92.56 671 SER A C 1
ATOM 5320 O O . SER A 1 671 ? -24.382 -12.705 22.717 1.00 92.56 671 SER A O 1
ATOM 5322 N N . GLU A 1 672 ? -25.665 -13.888 24.113 1.00 91.06 672 GLU A N 1
ATOM 5323 C CA . GLU A 1 672 ? -26.685 -14.167 23.102 1.00 91.06 672 GLU A CA 1
ATOM 5324 C C . GLU A 1 672 ? -27.353 -12.861 22.638 1.00 91.06 672 GLU A C 1
ATOM 5326 O O . GLU A 1 672 ? -27.959 -12.123 23.415 1.00 91.06 672 GLU A O 1
ATOM 5331 N N . GLY A 1 673 ? -27.207 -12.546 21.350 1.00 92.75 673 GLY A N 1
ATOM 5332 C CA . GLY A 1 673 ? -27.682 -11.305 20.743 1.00 92.75 673 GLY A CA 1
ATOM 5333 C C . GLY A 1 673 ? -26.990 -10.013 21.195 1.00 92.75 673 GLY A C 1
ATOM 5334 O O . GLY A 1 673 ? -27.506 -8.937 20.897 1.00 92.75 673 GLY A O 1
ATOM 5335 N N . LEU A 1 674 ? -25.839 -10.091 21.876 1.00 96.50 674 LEU A N 1
ATOM 5336 C CA . LEU A 1 674 ? -25.005 -8.932 22.216 1.00 96.50 674 LEU A CA 1
ATOM 5337 C C . LEU A 1 674 ? -23.516 -9.257 22.057 1.00 96.50 674 LEU A C 1
ATOM 5339 O O . LEU A 1 674 ? -22.970 -10.099 22.768 1.00 96.50 674 LEU A O 1
ATOM 5343 N N . GLN A 1 675 ? -22.836 -8.511 21.191 1.00 97.25 675 GLN A N 1
ATOM 5344 C CA . GLN A 1 675 ? -21.377 -8.513 21.081 1.00 97.25 675 GLN A CA 1
ATOM 5345 C C . GLN A 1 675 ? -20.844 -7.117 21.393 1.00 97.25 675 GLN A C 1
ATOM 5347 O O . GLN A 1 675 ? -21.402 -6.142 20.903 1.00 97.25 675 GLN A O 1
ATOM 5352 N N . VAL A 1 676 ? -19.771 -6.998 22.177 1.00 97.81 676 VAL A N 1
ATOM 5353 C CA . VAL A 1 676 ? -19.187 -5.708 22.587 1.00 97.81 676 VAL A CA 1
ATOM 5354 C C . VAL A 1 676 ? -17.674 -5.738 22.441 1.00 97.81 676 VAL A C 1
ATOM 5356 O O . VAL A 1 676 ? -17.041 -6.691 22.892 1.00 97.81 676 VAL A O 1
ATOM 5359 N N . ALA A 1 677 ? -17.091 -4.667 21.903 1.00 97.62 677 ALA A N 1
ATOM 5360 C CA . ALA A 1 677 ? -15.659 -4.393 21.954 1.00 97.62 677 ALA A CA 1
ATOM 5361 C C . ALA A 1 677 ? -15.410 -3.003 22.547 1.00 97.62 677 ALA A C 1
ATOM 5363 O O . ALA A 1 677 ? -15.973 -2.010 22.089 1.00 97.62 677 ALA A O 1
ATOM 5364 N N . GLU A 1 678 ? -14.534 -2.936 23.547 1.00 97.12 678 GLU A N 1
ATOM 5365 C CA . GLU A 1 678 ? -14.025 -1.689 24.113 1.00 97.12 678 GLU A CA 1
ATOM 5366 C C . GLU A 1 678 ? -12.553 -1.535 23.738 1.00 97.12 678 GLU A C 1
ATOM 5368 O O . GLU A 1 678 ? -11.740 -2.421 24.015 1.00 97.12 678 GLU A O 1
ATOM 5373 N N . VAL A 1 679 ? -12.205 -0.391 23.159 1.00 97.31 679 VAL A N 1
ATOM 5374 C CA . VAL A 1 679 ? -10.837 -0.026 22.797 1.00 97.31 679 VAL A CA 1
ATOM 5375 C C . VAL A 1 679 ? -10.440 1.282 23.469 1.00 97.31 679 VAL A C 1
ATOM 5377 O O . VAL A 1 679 ? -11.265 2.154 23.762 1.00 97.31 679 VAL A O 1
ATOM 5380 N N . GLU A 1 680 ? -9.144 1.429 23.699 1.00 96.25 680 GLU A N 1
ATOM 5381 C CA . GLU A 1 680 ? -8.541 2.712 24.033 1.00 96.25 680 GLU A CA 1
ATOM 5382 C C . GLU A 1 680 ? -7.416 3.011 23.064 1.00 96.25 680 GLU A C 1
ATOM 5384 O O . GLU A 1 680 ? -6.743 2.086 22.611 1.00 96.25 680 GLU A O 1
ATOM 5389 N N . ALA A 1 681 ? -7.234 4.285 22.739 1.00 96.25 681 ALA A N 1
ATOM 5390 C CA . ALA A 1 681 ? -6.232 4.732 21.787 1.00 96.25 681 ALA A CA 1
ATOM 5391 C C . ALA A 1 681 ? -5.665 6.096 22.173 1.00 96.25 681 ALA A C 1
ATOM 5393 O O . ALA A 1 681 ? -6.249 6.829 22.969 1.00 96.25 681 ALA A O 1
ATOM 5394 N N . GLU A 1 682 ? -4.533 6.443 21.583 1.00 95.31 682 GLU A N 1
ATOM 5395 C CA . GLU A 1 682 ? -3.887 7.743 21.726 1.00 95.31 682 GLU A CA 1
ATOM 5396 C C . GLU A 1 682 ? -3.343 8.209 20.368 1.00 95.31 682 GLU A C 1
ATOM 5398 O O . GLU A 1 682 ? -3.014 7.384 19.504 1.00 95.31 682 GLU A O 1
ATOM 5403 N N . ARG A 1 683 ? -3.258 9.532 20.161 1.00 93.38 683 ARG A N 1
ATOM 5404 C CA . ARG A 1 683 ? -2.558 10.079 18.984 1.00 93.38 683 ARG A CA 1
ATOM 5405 C C . ARG A 1 683 ? -1.049 9.948 19.165 1.00 93.38 683 ARG A C 1
ATOM 5407 O O . ARG A 1 683 ? -0.536 9.943 20.281 1.00 93.38 683 ARG A O 1
ATOM 5414 N N . TRP A 1 684 ? -0.347 9.905 18.044 1.00 92.19 684 TRP A N 1
ATOM 5415 C CA . TRP A 1 684 ? 1.108 9.913 17.980 1.00 92.19 684 TRP A CA 1
ATOM 5416 C C . TRP A 1 684 ? 1.579 10.863 16.880 1.00 92.19 684 TRP A C 1
ATOM 5418 O O . TRP A 1 684 ? 0.890 11.060 15.878 1.00 92.19 684 TRP A O 1
ATOM 5428 N N . ALA A 1 685 ? 2.762 11.434 17.060 1.00 89.88 685 ALA A N 1
ATOM 5429 C CA . ALA A 1 685 ? 3.398 12.325 16.101 1.00 89.88 685 ALA A CA 1
ATOM 5430 C C . ALA A 1 685 ? 4.884 11.980 15.946 1.00 89.88 685 ALA A C 1
ATOM 5432 O O . ALA A 1 685 ? 5.511 11.473 16.878 1.00 89.88 685 ALA A O 1
ATOM 5433 N N . TRP A 1 686 ? 5.430 12.212 14.757 1.00 87.44 686 TRP A N 1
ATOM 5434 C CA . TRP A 1 686 ? 6.834 11.977 14.437 1.00 87.44 686 TRP A CA 1
ATOM 5435 C C . TRP A 1 686 ? 7.649 13.255 14.619 1.00 87.44 686 TRP A C 1
ATOM 5437 O O . TRP A 1 686 ? 7.324 14.286 14.032 1.00 87.44 686 TRP A O 1
ATOM 5447 N N . ASN A 1 687 ? 8.730 13.173 15.392 1.00 85.69 687 ASN A N 1
ATOM 5448 C CA . ASN A 1 687 ? 9.738 14.220 15.481 1.00 85.69 687 ASN A CA 1
ATOM 5449 C C . ASN A 1 687 ? 10.879 13.906 14.492 1.00 85.69 687 ASN A C 1
ATOM 5451 O O . ASN A 1 687 ? 11.645 12.971 14.739 1.00 85.69 687 ASN A O 1
ATOM 5455 N N . PRO A 1 688 ? 11.038 14.669 13.392 1.00 80.50 688 PRO A N 1
ATOM 5456 C CA . PRO A 1 688 ? 12.071 14.409 12.392 1.00 80.50 688 PRO A CA 1
ATOM 5457 C C . PRO A 1 688 ? 13.482 14.775 12.872 1.00 80.50 688 PRO A C 1
ATOM 5459 O O . PRO A 1 688 ? 14.454 14.283 12.307 1.00 80.50 688 PRO A O 1
ATOM 5462 N N . VAL A 1 689 ? 13.622 15.614 13.904 1.00 83.44 689 VAL A N 1
ATOM 5463 C CA . VAL A 1 689 ? 14.936 15.967 14.467 1.00 83.44 689 VAL A CA 1
ATOM 5464 C C . VAL A 1 689 ? 15.454 14.832 15.343 1.00 83.44 689 VAL A C 1
ATOM 5466 O O . VAL A 1 689 ? 16.605 14.429 15.219 1.00 83.44 689 VAL A O 1
ATOM 5469 N N . GLU A 1 690 ? 14.593 14.291 16.203 1.00 83.94 690 GLU A N 1
ATOM 5470 C CA . GLU A 1 690 ? 14.949 13.193 17.112 1.00 83.94 690 GLU A CA 1
ATOM 5471 C C . GLU A 1 690 ? 14.831 11.815 16.450 1.00 83.94 690 GLU A C 1
ATOM 5473 O O . GLU A 1 690 ? 15.352 10.836 16.979 1.00 83.94 690 GLU A O 1
ATOM 5478 N N . GLN A 1 691 ? 14.150 11.727 15.300 1.00 81.69 691 GLN A N 1
ATOM 5479 C CA . GLN A 1 691 ? 13.781 10.467 14.650 1.00 81.69 691 GLN A CA 1
ATOM 5480 C C . GLN A 1 691 ? 13.033 9.551 15.635 1.00 81.69 691 GLN A C 1
ATOM 5482 O O . GLN A 1 691 ? 13.384 8.384 15.830 1.00 81.69 691 GLN A O 1
ATOM 5487 N N . ARG A 1 692 ? 12.030 10.112 16.326 1.00 86.06 692 ARG A N 1
ATOM 5488 C CA . ARG A 1 692 ? 11.255 9.432 17.375 1.00 86.06 692 ARG A CA 1
ATOM 5489 C C . ARG A 1 692 ? 9.766 9.746 17.286 1.00 86.06 692 ARG A C 1
ATOM 5491 O O . ARG A 1 692 ? 9.358 10.844 16.910 1.00 86.06 692 ARG A O 1
ATOM 5498 N N . TRP A 1 693 ? 8.952 8.765 17.670 1.00 87.75 693 TRP A N 1
ATOM 5499 C CA . TRP A 1 693 ? 7.512 8.935 17.854 1.00 87.75 693 TRP A CA 1
ATOM 5500 C C . TRP A 1 693 ? 7.223 9.439 19.268 1.00 87.75 693 TRP A C 1
ATOM 5502 O O . TRP A 1 693 ? 7.718 8.871 20.238 1.00 87.75 693 TRP A O 1
ATOM 5512 N N . TYR A 1 694 ? 6.367 10.450 19.399 1.00 90.50 694 TYR A N 1
ATOM 5513 C CA . TYR A 1 694 ? 5.930 10.981 20.690 1.00 90.50 694 TYR A CA 1
ATOM 5514 C C . TYR A 1 694 ? 4.405 11.089 20.779 1.00 90.50 694 TYR A C 1
ATOM 5516 O O . TYR A 1 694 ? 3.690 11.049 19.773 1.00 90.50 694 TYR A O 1
ATOM 5524 N N . ARG A 1 695 ? 3.900 11.219 22.010 1.00 92.56 695 ARG A N 1
ATOM 5525 C CA . ARG A 1 695 ? 2.470 11.352 22.314 1.00 92.56 695 ARG A CA 1
ATOM 5526 C C . ARG A 1 695 ? 2.134 12.829 22.544 1.00 92.56 695 ARG A C 1
ATOM 5528 O O . ARG A 1 695 ? 2.683 13.409 23.478 1.00 92.56 695 ARG A O 1
ATOM 5535 N N . PRO A 1 696 ? 1.209 13.436 21.780 1.00 93.44 696 PRO A N 1
ATOM 5536 C CA . PRO A 1 696 ? 0.810 14.831 21.955 1.00 93.44 696 PRO A CA 1
ATOM 5537 C C . PRO A 1 696 ? -0.228 15.030 23.080 1.00 93.44 696 PRO A C 1
ATOM 5539 O O . PRO A 1 696 ? -0.824 16.094 23.175 1.00 93.44 696 PRO A O 1
ATOM 5542 N N . GLY A 1 697 ? -0.484 14.017 23.920 1.00 94.81 697 GLY A N 1
ATOM 5543 C CA . GLY A 1 697 ? -1.410 14.127 25.057 1.00 94.81 697 GLY A CA 1
ATOM 5544 C C . GLY A 1 697 ? -2.900 14.009 24.710 1.00 94.81 697 GLY A C 1
ATOM 5545 O O . GLY A 1 697 ? -3.732 14.491 25.471 1.00 94.81 697 GLY A O 1
ATOM 5546 N N . ILE A 1 698 ? -3.240 13.369 23.587 1.00 96.12 698 ILE A N 1
ATOM 5547 C CA . ILE A 1 698 ? -4.626 13.146 23.146 1.00 96.12 698 ILE A CA 1
ATOM 5548 C C . ILE A 1 698 ? -4.997 11.677 23.336 1.00 96.12 698 ILE A C 1
ATOM 5550 O O . ILE A 1 698 ? -4.314 10.796 22.804 1.00 96.12 698 ILE A O 1
ATOM 5554 N N . TYR A 1 699 ? -6.104 11.431 24.038 1.00 96.25 699 TYR A N 1
ATOM 5555 C CA . TYR A 1 699 ? -6.554 10.097 24.433 1.00 96.25 699 TYR A CA 1
ATOM 5556 C C . TYR A 1 699 ? -8.003 9.840 24.031 1.00 96.25 699 TYR A C 1
ATOM 5558 O O . TYR A 1 699 ? -8.860 10.724 24.100 1.00 96.25 699 TYR A O 1
ATOM 5566 N N . PHE A 1 700 ? -8.285 8.587 23.686 1.00 97.31 700 PHE A N 1
ATOM 5567 C CA . PHE A 1 700 ? -9.596 8.128 23.264 1.00 97.31 700 PHE A CA 1
ATOM 5568 C C . PHE A 1 700 ? -10.024 6.863 24.005 1.00 97.31 700 PHE A C 1
ATOM 5570 O O . PHE A 1 700 ? -9.221 5.963 24.270 1.00 97.31 700 PHE A O 1
ATOM 5577 N N . ARG A 1 701 ? -11.329 6.753 24.258 1.00 97.56 701 ARG A N 1
ATOM 5578 C CA . ARG A 1 701 ? -12.006 5.503 24.633 1.00 97.56 701 ARG A CA 1
ATOM 5579 C C . ARG A 1 701 ? -13.194 5.314 23.717 1.00 97.56 701 ARG A C 1
ATOM 5581 O O . ARG A 1 701 ? -13.985 6.241 23.582 1.00 97.56 701 ARG A O 1
ATOM 5588 N N . ARG A 1 702 ? -13.339 4.141 23.108 1.00 97.88 702 ARG A N 1
ATOM 5589 C CA . ARG A 1 702 ? -14.489 3.846 22.250 1.00 97.88 702 ARG A CA 1
ATOM 5590 C C . ARG A 1 702 ? -15.012 2.447 22.526 1.00 97.88 702 ARG A C 1
ATOM 5592 O O . ARG A 1 702 ? -14.236 1.500 22.604 1.00 97.88 702 ARG A O 1
ATOM 5599 N N . LEU A 1 703 ? -16.318 2.332 22.697 1.00 98.50 703 LEU A N 1
ATOM 5600 C CA . LEU A 1 703 ? -17.029 1.073 22.823 1.00 98.50 703 LEU A CA 1
ATOM 5601 C C . LEU A 1 703 ? -17.994 0.961 21.651 1.00 98.50 703 LEU A C 1
ATOM 5603 O O . LEU A 1 703 ? -18.813 1.854 21.443 1.00 98.50 703 LEU A O 1
ATOM 5607 N N . ILE A 1 704 ? -17.916 -0.152 20.927 1.00 98.69 704 ILE A N 1
ATOM 5608 C CA . ILE A 1 704 ? -18.945 -0.549 19.969 1.00 98.69 704 ILE A CA 1
ATOM 5609 C C . ILE A 1 704 ? -19.662 -1.798 20.474 1.00 98.69 704 ILE A C 1
ATOM 5611 O O . ILE A 1 704 ? -19.025 -2.702 21.021 1.00 98.69 704 ILE A O 1
ATOM 5615 N N . ALA A 1 705 ? -20.979 -1.859 20.295 1.00 98.69 705 ALA A N 1
ATOM 5616 C CA . ALA A 1 705 ? -21.759 -3.057 20.569 1.00 98.69 705 ALA A CA 1
ATOM 5617 C C . ALA A 1 705 ? -22.740 -3.366 19.439 1.00 98.69 705 ALA A C 1
ATOM 5619 O O . ALA A 1 705 ? -23.550 -2.519 19.070 1.00 98.69 705 ALA A O 1
ATOM 5620 N N . LEU A 1 706 ? -22.682 -4.593 18.925 1.00 98.62 706 LEU A N 1
ATOM 5621 C CA . LEU A 1 706 ? -23.635 -5.129 17.961 1.00 98.62 706 LEU A CA 1
ATOM 5622 C C . LEU A 1 706 ? -24.740 -5.867 18.723 1.00 98.62 706 LEU A C 1
ATOM 5624 O O . LEU A 1 706 ? -24.475 -6.847 19.423 1.00 98.62 706 LEU A O 1
ATOM 5628 N N . VAL A 1 707 ? -25.967 -5.374 18.590 1.00 98.12 707 VAL A N 1
ATOM 5629 C 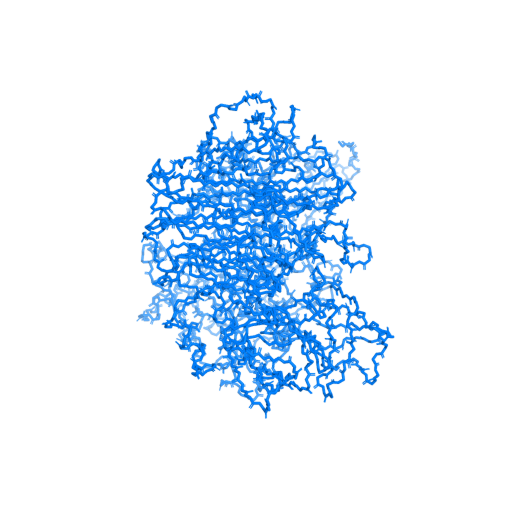CA . VAL A 1 707 ? -27.162 -5.868 19.278 1.00 98.12 707 VAL A CA 1
ATOM 5630 C C . VAL A 1 707 ? -28.098 -6.496 18.260 1.00 98.12 707 VAL A C 1
ATOM 5632 O O . VAL A 1 707 ? -28.462 -5.850 17.282 1.00 98.12 707 VAL A O 1
ATOM 5635 N N . GLU A 1 708 ? -28.526 -7.731 18.486 1.00 96.94 708 GLU A N 1
ATOM 5636 C CA . GLU A 1 708 ? -29.564 -8.362 17.672 1.00 96.94 708 GLU A CA 1
ATOM 5637 C C . GLU A 1 708 ? -30.952 -7.876 18.109 1.00 96.94 708 GLU A C 1
ATOM 5639 O O . GLU A 1 708 ? -31.292 -7.922 19.293 1.00 96.94 708 GLU A O 1
ATOM 5644 N N . THR A 1 709 ? -31.766 -7.413 17.160 1.00 96.19 709 THR A N 1
ATOM 5645 C CA . THR A 1 709 ? -33.116 -6.891 17.430 1.00 96.19 709 THR A CA 1
ATOM 5646 C C . THR A 1 709 ? -34.183 -7.863 16.912 1.00 96.19 709 THR A C 1
ATOM 5648 O O . THR A 1 709 ? -34.027 -9.076 17.050 1.00 96.19 709 THR A O 1
ATOM 5651 N N . ASP A 1 710 ? -35.286 -7.366 16.350 1.00 95.00 710 ASP A N 1
ATOM 5652 C CA . ASP A 1 710 ? -36.390 -8.205 15.890 1.00 95.00 710 ASP A CA 1
ATOM 5653 C C . ASP A 1 710 ? -36.066 -8.866 14.541 1.00 95.00 710 ASP A C 1
ATOM 5655 O O . ASP A 1 710 ? -35.679 -8.206 13.573 1.00 95.00 710 ASP A O 1
ATOM 5659 N N . GLY A 1 711 ? -36.290 -10.179 14.439 1.00 92.19 711 GLY A N 1
ATOM 5660 C CA . GLY A 1 711 ? -36.123 -10.930 13.194 1.00 92.19 711 GLY A CA 1
ATOM 5661 C C . GLY A 1 711 ? -34.688 -10.881 12.658 1.00 92.19 711 GLY A C 1
ATOM 5662 O O . GLY A 1 711 ? -33.778 -11.427 13.265 1.00 92.19 711 GLY A O 1
ATOM 5663 N N . GLN A 1 712 ? -34.496 -10.256 11.492 1.00 92.06 712 GLN A N 1
ATOM 5664 C CA . GLN A 1 712 ? -33.174 -10.061 10.869 1.00 92.06 712 GLN A CA 1
ATOM 5665 C C . GLN A 1 712 ? -32.511 -8.732 11.273 1.00 92.06 712 GLN A C 1
ATOM 5667 O O . GLN A 1 712 ? -31.455 -8.386 10.739 1.00 92.06 712 GLN A O 1
ATOM 5672 N N . GLY A 1 713 ? -33.118 -7.981 12.194 1.00 95.88 713 GLY A N 1
ATOM 5673 C CA . GLY A 1 713 ? -32.638 -6.679 12.633 1.00 95.88 713 GLY A CA 1
ATOM 5674 C C . GLY A 1 713 ? -31.408 -6.732 13.530 1.00 95.88 713 GLY A C 1
ATOM 5675 O O . GLY A 1 713 ? -31.135 -7.726 14.214 1.00 95.88 713 GLY A O 1
ATOM 5676 N N . VAL A 1 714 ? -30.655 -5.637 13.495 1.00 97.88 714 VAL A N 1
ATOM 5677 C CA . VAL A 1 714 ? -29.562 -5.340 14.420 1.00 97.88 714 VAL A CA 1
ATOM 5678 C C . VAL A 1 714 ? -29.553 -3.849 14.750 1.00 97.88 714 VAL A C 1
ATOM 5680 O O . VAL A 1 714 ? -30.099 -3.042 14.000 1.00 97.88 714 VAL A O 1
ATOM 5683 N N . ALA A 1 715 ? -28.883 -3.486 15.837 1.00 98.38 715 ALA A N 1
ATOM 5684 C CA . ALA A 1 715 ? -28.505 -2.121 16.167 1.00 98.38 715 ALA A CA 1
ATOM 5685 C C . ALA A 1 715 ? -27.022 -2.066 16.561 1.00 98.38 715 ALA A C 1
ATOM 5687 O O . ALA A 1 715 ? -26.478 -3.023 17.111 1.00 98.38 715 ALA A O 1
ATOM 5688 N N . LEU A 1 716 ? -26.372 -0.938 16.290 1.00 98.75 716 LEU A N 1
ATOM 5689 C CA . LEU A 1 716 ? -25.005 -0.646 16.703 1.00 98.75 716 LEU A CA 1
ATOM 5690 C C . LEU A 1 716 ? -25.028 0.449 17.769 1.00 98.75 716 LEU A C 1
ATOM 5692 O O . LEU A 1 716 ? -25.412 1.579 17.479 1.00 98.75 716 LEU A O 1
ATOM 5696 N N . ILE A 1 717 ? -24.589 0.133 18.983 1.00 98.81 717 ILE A N 1
ATOM 5697 C CA . ILE A 1 717 ? -24.274 1.132 20.008 1.00 98.81 717 ILE A CA 1
ATOM 5698 C C . ILE A 1 717 ? -22.827 1.583 19.781 1.00 98.81 717 ILE A C 1
ATOM 5700 O O . ILE A 1 717 ? -21.941 0.740 19.678 1.00 98.81 717 ILE A O 1
ATOM 5704 N N . ASP A 1 718 ? -22.586 2.890 19.716 1.00 98.69 718 ASP A N 1
ATOM 5705 C CA . ASP A 1 718 ? -21.271 3.499 19.499 1.00 98.69 718 ASP A CA 1
ATOM 5706 C C . ASP A 1 718 ? -21.048 4.627 20.513 1.00 98.69 718 ASP A C 1
ATOM 5708 O O . ASP A 1 718 ? -21.660 5.696 20.429 1.00 98.69 718 ASP A O 1
ATOM 5712 N N . LEU A 1 719 ? -20.197 4.362 21.505 1.00 98.69 719 LEU A N 1
ATOM 5713 C CA . LEU A 1 719 ? -19.927 5.252 22.631 1.00 98.69 719 LEU A CA 1
ATOM 5714 C C . LEU A 1 719 ? -18.466 5.677 22.602 1.00 98.69 719 LEU A C 1
ATOM 5716 O O . LEU A 1 719 ? -17.576 4.831 22.647 1.00 98.69 719 LEU A O 1
ATOM 5720 N N . ALA A 1 720 ? -18.200 6.977 22.583 1.00 98.31 720 ALA A N 1
ATOM 5721 C CA . ALA A 1 720 ? -16.848 7.504 22.498 1.00 98.31 720 ALA A CA 1
ATOM 5722 C C . ALA A 1 720 ? -16.554 8.603 23.520 1.00 98.31 720 ALA A C 1
ATOM 5724 O O . ALA A 1 720 ? -17.409 9.427 23.860 1.00 98.31 720 ALA A O 1
ATOM 5725 N N . ARG A 1 721 ? -15.306 8.619 23.986 1.00 97.69 721 ARG A N 1
ATOM 5726 C CA . ARG A 1 721 ? -14.684 9.665 24.797 1.00 97.69 721 ARG A CA 1
ATOM 5727 C C . ARG A 1 721 ? -13.427 10.148 24.094 1.00 97.69 721 ARG A C 1
ATOM 5729 O O . ARG A 1 721 ? -12.636 9.324 23.635 1.00 97.69 721 ARG A O 1
ATOM 5736 N N . VAL A 1 722 ? -13.234 11.458 24.066 1.00 97.38 722 VAL A N 1
ATOM 5737 C CA . VAL A 1 722 ? -12.003 12.115 23.609 1.00 97.38 722 VAL A CA 1
ATOM 5738 C C . VAL A 1 722 ? -11.607 13.182 24.614 1.00 97.38 722 VAL A C 1
ATOM 5740 O O . VAL A 1 722 ? -12.475 13.915 25.085 1.00 97.38 722 VAL A O 1
ATOM 5743 N N . ALA A 1 723 ? -10.326 13.231 24.962 1.00 96.06 723 ALA A N 1
ATOM 5744 C CA . ALA A 1 723 ? -9.758 14.207 25.884 1.00 96.06 723 ALA A CA 1
ATOM 5745 C C . ALA A 1 723 ? -8.373 14.668 25.403 1.00 96.06 723 ALA A C 1
ATOM 5747 O O . ALA A 1 723 ? -7.643 13.890 24.776 1.00 96.06 723 ALA A O 1
ATOM 5748 N N . GLY A 1 724 ? -8.004 15.902 25.760 1.00 96.06 724 GLY A N 1
ATOM 5749 C CA . GLY A 1 724 ? -6.767 16.552 25.326 1.00 96.06 724 GLY A CA 1
ATOM 5750 C C . GLY A 1 724 ? -6.833 17.115 23.901 1.00 96.06 724 GLY A C 1
ATOM 5751 O O . GLY A 1 724 ? -7.673 16.723 23.093 1.00 96.06 724 GLY A O 1
ATOM 5752 N N . GLY A 1 725 ? -5.907 18.018 23.571 1.00 94.19 725 GLY A N 1
ATOM 5753 C CA . GLY A 1 725 ? -6.000 18.867 22.376 1.00 94.19 725 GLY A CA 1
ATOM 5754 C C . GLY A 1 725 ? -6.947 20.051 22.599 1.00 94.19 725 GLY A C 1
ATOM 5755 O O . GLY A 1 725 ? -7.387 20.276 23.721 1.00 94.19 725 GLY A O 1
ATOM 5756 N N . ALA A 1 726 ? -7.227 20.828 21.552 1.00 94.25 726 ALA A N 1
ATOM 5757 C CA . ALA A 1 726 ? -8.006 22.069 21.658 1.00 94.25 726 ALA A CA 1
ATOM 5758 C C . ALA A 1 726 ? -9.423 21.966 21.069 1.00 94.25 726 ALA A C 1
ATOM 5760 O O . ALA A 1 726 ? -10.314 22.736 21.432 1.00 94.25 726 ALA A O 1
ATOM 5761 N N . GLU A 1 727 ? -9.644 21.029 20.146 1.00 95.69 727 GLU A N 1
ATOM 5762 C CA . GLU A 1 727 ? -10.889 20.935 19.389 1.00 95.69 727 GLU A CA 1
ATOM 5763 C C . GLU A 1 727 ? -11.243 19.481 19.090 1.00 95.69 727 GLU A C 1
ATOM 5765 O O . GLU A 1 727 ? -10.534 18.793 18.358 1.00 95.69 727 GLU A O 1
ATOM 5770 N N . HIS A 1 728 ? -12.368 19.025 19.633 1.00 97.25 728 HIS A N 1
ATOM 5771 C CA . HIS A 1 728 ? -12.867 17.662 19.502 1.00 97.25 728 HIS A CA 1
ATOM 5772 C C . HIS A 1 728 ? -13.896 17.532 18.383 1.00 97.25 728 HIS A C 1
ATOM 5774 O O . HIS A 1 728 ? -14.826 18.338 18.282 1.00 97.25 728 HIS A O 1
ATOM 5780 N N . TRP A 1 729 ? -13.785 16.448 17.618 1.00 97.38 729 TRP A N 1
ATOM 5781 C CA . TRP A 1 729 ? -14.670 16.110 16.512 1.00 97.38 729 TRP A CA 1
ATOM 5782 C C . TRP A 1 729 ? -15.223 14.694 16.619 1.00 97.38 729 TRP A C 1
ATOM 5784 O O . TRP A 1 729 ? -14.505 13.757 16.967 1.00 97.38 729 TRP A O 1
ATOM 5794 N N . ARG A 1 730 ? -16.484 14.521 16.217 1.00 97.38 730 ARG A N 1
ATOM 5795 C CA . ARG A 1 730 ? -17.085 13.222 15.875 1.00 97.38 730 ARG A CA 1
ATOM 5796 C C . ARG A 1 730 ? -17.653 13.327 14.465 1.00 97.38 730 ARG A C 1
ATOM 5798 O O . ARG A 1 730 ? -18.459 14.221 14.211 1.00 97.38 730 ARG A O 1
ATOM 5805 N N . ILE A 1 731 ? -17.252 12.415 13.578 1.00 96.38 731 ILE A N 1
ATOM 5806 C CA . ILE A 1 731 ? -17.675 12.405 12.171 1.00 96.38 731 ILE A CA 1
ATOM 5807 C C . ILE A 1 731 ? -18.468 11.146 11.857 1.00 96.38 731 ILE A C 1
ATOM 5809 O O . ILE A 1 731 ? -17.953 10.037 11.957 1.00 96.38 731 ILE A O 1
ATOM 5813 N N . CYS A 1 732 ? -19.712 11.299 11.428 1.00 95.75 732 CYS A N 1
ATOM 5814 C CA . CYS A 1 732 ? -20.522 10.189 10.940 1.00 95.75 732 CYS A CA 1
ATOM 5815 C C . CYS A 1 732 ? -20.827 10.428 9.472 1.00 95.75 732 CYS A C 1
ATOM 5817 O O . CYS A 1 732 ? -21.699 11.235 9.154 1.00 95.75 732 CYS A O 1
ATOM 5819 N N . ARG A 1 733 ? -20.137 9.718 8.579 1.00 92.25 733 ARG A N 1
ATOM 5820 C CA . ARG A 1 733 ? -20.426 9.799 7.145 1.00 92.25 733 ARG A CA 1
ATOM 5821 C C . ARG A 1 733 ? -21.810 9.228 6.822 1.00 92.25 733 ARG A C 1
ATOM 5823 O O . ARG A 1 733 ? -22.511 9.765 5.969 1.00 92.25 733 ARG A O 1
ATOM 5830 N N . GLY A 1 734 ? -22.215 8.204 7.576 1.00 90.12 734 GLY A N 1
ATOM 5831 C CA . GLY A 1 734 ? -23.537 7.591 7.488 1.00 90.12 734 GLY A CA 1
ATOM 5832 C C . GLY A 1 734 ? -23.732 6.764 6.217 1.00 90.12 734 GLY A C 1
ATOM 5833 O O . GLY A 1 734 ? -22.769 6.373 5.555 1.00 90.12 734 GLY A O 1
ATOM 5834 N N . LEU A 1 735 ? -25.000 6.507 5.898 1.00 91.81 735 LEU A N 1
ATOM 5835 C CA . LEU A 1 735 ? -25.423 5.812 4.684 1.00 91.81 735 LEU A CA 1
ATOM 5836 C C . LEU A 1 735 ? -25.460 6.801 3.512 1.00 91.81 735 LEU A C 1
ATOM 5838 O O . LEU A 1 735 ? -25.969 7.914 3.653 1.00 91.81 735 LEU A O 1
ATOM 5842 N N . GLU A 1 736 ? -24.932 6.395 2.357 1.00 91.19 736 GLU A N 1
ATOM 5843 C CA . GLU A 1 736 ? -24.905 7.230 1.151 1.00 91.19 736 GLU A CA 1
ATOM 5844 C C . GLU A 1 736 ? -26.319 7.634 0.720 1.00 91.19 736 GLU A C 1
ATOM 5846 O O . GLU A 1 736 ? -27.158 6.761 0.508 1.00 91.19 736 GLU A O 1
ATOM 5851 N N . GLY A 1 737 ? -26.574 8.935 0.569 1.00 90.56 737 GLY A N 1
ATOM 5852 C CA . GLY A 1 737 ? -27.894 9.491 0.285 1.00 90.56 737 GLY A CA 1
ATOM 5853 C C . GLY A 1 737 ? -28.214 10.717 1.139 1.00 90.56 737 GLY A C 1
ATOM 5854 O O . GLY A 1 737 ? -27.334 11.507 1.486 1.00 90.56 737 GLY A O 1
ATOM 5855 N N . GLU A 1 738 ? -29.493 10.886 1.472 1.00 94.19 738 GLU A N 1
ATOM 5856 C CA . GLU A 1 738 ? -30.003 12.074 2.166 1.00 94.19 738 GLU A CA 1
ATOM 5857 C C . GLU A 1 738 ? -30.237 11.818 3.654 1.00 94.19 738 GLU A C 1
ATOM 5859 O O . GLU A 1 738 ? -30.672 10.732 4.044 1.00 94.19 738 GLU A O 1
ATOM 5864 N N . PHE A 1 739 ? -30.013 12.845 4.479 1.00 97.31 739 PHE A N 1
ATOM 5865 C CA . PHE A 1 739 ? -30.274 12.818 5.918 1.00 97.31 739 PHE A CA 1
ATOM 5866 C C . PHE A 1 739 ? -31.459 13.710 6.282 1.00 97.31 739 PHE A C 1
ATOM 5868 O O . PHE A 1 739 ? -31.516 14.876 5.890 1.00 97.31 739 PHE A O 1
ATOM 5875 N N . ALA A 1 740 ? -32.389 13.178 7.072 1.00 96.69 740 ALA A N 1
ATOM 5876 C CA . ALA A 1 740 ? -33.570 13.897 7.525 1.00 96.69 740 ALA A CA 1
ATOM 5877 C C . ALA A 1 740 ? -33.691 13.891 9.051 1.00 96.69 740 ALA A C 1
ATOM 5879 O O . ALA A 1 740 ? -33.446 12.884 9.718 1.00 96.69 740 ALA A O 1
ATOM 5880 N N . VAL A 1 741 ? -34.153 15.017 9.589 1.00 96.06 741 VAL A N 1
ATOM 5881 C CA . VAL A 1 741 ? -34.460 15.210 11.005 1.00 96.06 741 VAL A CA 1
ATOM 5882 C C . VAL A 1 741 ? -35.809 15.915 11.145 1.00 96.06 741 VAL A C 1
ATOM 5884 O O . VAL A 1 741 ? -36.174 16.732 10.301 1.00 96.06 741 VAL A O 1
ATOM 5887 N N . GLN A 1 742 ? -36.581 15.580 12.179 1.00 90.25 742 GLN A N 1
ATOM 5888 C CA . GLN A 1 742 ? -37.893 16.184 12.434 1.00 90.25 742 GLN A CA 1
ATOM 5889 C C . GLN A 1 742 ? -37.864 17.020 13.710 1.00 90.25 742 GLN A C 1
ATOM 5891 O O . GLN A 1 742 ? -37.306 16.597 14.718 1.00 90.25 742 GLN A O 1
ATOM 5896 N N . GLY A 1 743 ? -38.500 18.194 13.674 1.00 91.19 743 GLY A N 1
ATOM 5897 C CA . GLY A 1 743 ? -38.637 19.061 14.850 1.00 91.19 743 GLY A CA 1
ATOM 5898 C C . GLY A 1 743 ? -37.335 19.710 15.329 1.00 91.19 743 GLY A C 1
ATOM 5899 O O . GLY A 1 743 ? -37.303 20.217 16.444 1.00 91.19 743 GLY A O 1
ATOM 5900 N N . ILE A 1 744 ? -36.280 19.697 14.508 1.00 95.81 744 ILE A N 1
ATOM 5901 C CA . ILE A 1 744 ? -35.009 20.374 14.785 1.00 95.81 744 ILE A CA 1
ATOM 5902 C C . ILE A 1 744 ? -34.868 21.544 13.819 1.00 95.81 744 ILE A C 1
ATOM 5904 O O . ILE A 1 744 ? -35.006 21.375 12.607 1.00 95.81 744 ILE A O 1
ATOM 5908 N N . GLU A 1 745 ? -34.612 22.730 14.366 1.00 95.75 745 GLU A N 1
ATOM 5909 C CA . GLU A 1 745 ? -34.345 23.923 13.569 1.00 95.75 745 GLU A CA 1
ATOM 5910 C C . GLU A 1 745 ? -33.017 23.774 12.821 1.00 95.75 745 GLU A C 1
ATOM 5912 O O . GLU A 1 745 ? -32.020 23.299 13.373 1.00 95.75 745 GLU A O 1
ATOM 5917 N N . SER A 1 746 ? -33.014 24.178 11.552 1.00 95.88 746 SER A N 1
ATOM 5918 C CA . SER A 1 746 ? -31.854 24.075 10.672 1.00 95.88 746 SER A CA 1
ATOM 5919 C C . SER A 1 746 ? -31.551 25.406 9.998 1.00 95.88 746 SER A C 1
ATOM 5921 O O . SER A 1 746 ? -32.460 26.042 9.461 1.00 95.88 746 SER A O 1
ATOM 5923 N N . GLU A 1 747 ? -30.278 25.771 9.932 1.00 96.62 747 GLU A N 1
ATOM 5924 C CA . GLU A 1 747 ? -29.786 26.963 9.248 1.00 96.62 747 GLU A CA 1
ATOM 5925 C C . GLU A 1 747 ? -28.808 26.559 8.142 1.00 96.62 747 GLU A C 1
ATOM 5927 O O . GLU A 1 747 ? -27.804 25.895 8.396 1.00 96.62 747 GLU A O 1
ATOM 5932 N N . LYS A 1 748 ? -29.093 26.955 6.897 1.00 95.75 748 LYS A N 1
ATOM 5933 C CA . LYS A 1 748 ? -28.154 26.760 5.785 1.00 95.75 748 LYS A CA 1
ATOM 5934 C C . LYS A 1 748 ? -27.023 27.772 5.900 1.00 95.75 748 LYS A C 1
ATOM 5936 O O . LYS A 1 748 ? -27.280 28.971 5.957 1.00 95.75 748 LYS A O 1
ATOM 5941 N N . LEU A 1 749 ? -25.791 27.285 5.869 1.00 95.75 749 LEU A N 1
ATOM 5942 C CA . LEU A 1 749 ? -24.592 28.110 5.925 1.00 95.75 749 LEU A CA 1
ATOM 5943 C C . LEU A 1 749 ? -23.994 28.281 4.520 1.00 95.75 749 LEU A C 1
ATOM 5945 O O . LEU A 1 749 ? -24.247 27.492 3.608 1.00 95.75 749 LEU A O 1
ATOM 5949 N N . SER A 1 750 ? -23.202 29.337 4.340 1.00 94.94 750 SER A N 1
ATOM 5950 C CA . SER A 1 750 ? -22.410 29.551 3.119 1.00 94.94 750 SER A CA 1
ATOM 5951 C C . SER A 1 750 ? -21.037 28.878 3.228 1.00 94.94 750 SER A C 1
ATOM 5953 O O . SER A 1 750 ? -20.570 28.615 4.333 1.00 94.94 750 SER A O 1
ATOM 5955 N N . GLY A 1 751 ? -20.371 28.635 2.096 1.00 95.38 751 GLY A N 1
ATOM 5956 C CA . GLY A 1 751 ? -19.043 28.012 2.065 1.00 95.38 751 GLY A CA 1
ATOM 5957 C C . GLY A 1 751 ? -19.090 26.491 2.236 1.00 95.38 751 GLY A C 1
ATOM 5958 O O . GLY A 1 751 ? -19.908 25.813 1.608 1.00 95.38 751 GLY A O 1
ATOM 5959 N N . THR A 1 752 ? -18.196 25.965 3.072 1.00 97.31 752 THR A N 1
ATOM 5960 C CA . THR A 1 752 ? -17.974 24.525 3.297 1.00 97.31 752 THR A CA 1
ATOM 5961 C C . THR A 1 752 ? -17.997 24.202 4.792 1.00 97.31 752 THR A C 1
ATOM 5963 O O . THR A 1 752 ? -18.132 25.096 5.631 1.00 97.31 752 THR A O 1
ATOM 5966 N N . ALA A 1 753 ? -17.846 22.928 5.156 1.00 96.69 753 ALA A N 1
ATOM 5967 C CA . ALA A 1 753 ? -17.740 22.527 6.558 1.00 96.69 753 ALA A CA 1
ATOM 5968 C C . ALA A 1 753 ? -16.496 23.094 7.269 1.00 96.69 753 ALA A C 1
ATOM 5970 O O . ALA A 1 753 ? -16.482 23.147 8.497 1.00 96.69 753 ALA A O 1
ATOM 5971 N N . ALA A 1 754 ? -15.477 23.541 6.524 1.00 95.88 754 ALA A N 1
ATOM 5972 C CA . ALA A 1 754 ? -14.306 24.214 7.087 1.00 95.88 754 ALA A CA 1
ATOM 5973 C C . ALA A 1 754 ? -14.615 25.632 7.598 1.00 95.88 754 ALA A C 1
ATOM 5975 O O . ALA A 1 754 ? -13.893 26.150 8.447 1.00 95.88 754 ALA A O 1
ATOM 5976 N N . GLY A 1 755 ? -15.683 26.266 7.105 1.00 93.44 755 GLY A N 1
ATOM 5977 C CA . GLY A 1 755 ? -16.116 27.570 7.589 1.00 93.44 755 GLY A CA 1
ATOM 5978 C C . GLY A 1 755 ? -16.847 28.425 6.551 1.00 93.44 755 GLY A C 1
ATOM 5979 O O . GLY A 1 755 ? -16.823 28.141 5.346 1.00 93.44 755 GLY A O 1
ATOM 5980 N N . PRO A 1 756 ? -17.489 29.513 7.014 1.00 90.44 756 PRO A N 1
ATOM 5981 C CA . PRO A 1 756 ? -18.148 30.467 6.135 1.00 90.44 756 PRO A CA 1
ATOM 5982 C C . PRO A 1 756 ? -17.129 31.142 5.211 1.00 90.44 756 PRO A C 1
ATOM 5984 O O . PRO A 1 756 ? -16.082 31.608 5.653 1.00 90.44 756 PRO A O 1
ATOM 5987 N N . GLY A 1 757 ? -17.443 31.211 3.915 1.00 86.06 757 GLY A N 1
ATOM 5988 C CA . GLY A 1 757 ? -16.584 31.860 2.916 1.00 86.06 757 GLY A CA 1
ATOM 5989 C C . GLY A 1 757 ? -15.349 31.060 2.475 1.00 86.06 757 GLY A C 1
ATOM 5990 O O . GLY A 1 757 ? -14.543 31.599 1.717 1.00 86.06 757 GLY A O 1
ATOM 5991 N N . VAL A 1 758 ? -15.207 29.803 2.913 1.00 95.19 758 VAL A N 1
ATOM 5992 C CA . VAL A 1 758 ? -14.245 28.848 2.343 1.00 95.19 758 VAL A CA 1
ATOM 5993 C C . VAL A 1 758 ? -14.892 28.189 1.130 1.00 95.19 758 VAL A C 1
ATOM 5995 O O . VAL A 1 758 ? -15.903 27.495 1.266 1.00 95.19 758 VAL A O 1
ATOM 5998 N N . GLU A 1 759 ? -14.339 28.430 -0.057 1.00 94.31 759 GLU A N 1
ATOM 5999 C CA . GLU A 1 759 ? -14.786 27.773 -1.286 1.00 94.31 759 GLU A CA 1
ATOM 6000 C C . GLU A 1 759 ? -14.398 26.292 -1.296 1.00 94.31 759 GLU A C 1
ATOM 6002 O O . GLU A 1 759 ? -13.478 25.854 -0.601 1.00 94.31 759 GLU A O 1
ATOM 6007 N N . ARG A 1 760 ? -15.115 25.491 -2.089 1.00 93.44 760 ARG A N 1
ATOM 6008 C CA . ARG A 1 760 ? -14.845 24.058 -2.151 1.00 93.44 760 ARG A CA 1
ATOM 6009 C C . ARG A 1 760 ? -13.427 23.797 -2.671 1.00 93.44 760 ARG A C 1
ATOM 6011 O O . ARG A 1 760 ? -13.107 24.200 -3.783 1.00 93.44 760 ARG A O 1
ATOM 6018 N N . GLY A 1 761 ? -12.613 23.086 -1.892 1.00 91.19 761 GLY A N 1
ATOM 6019 C CA . GLY A 1 761 ? -11.208 22.792 -2.209 1.00 91.19 761 GLY A CA 1
ATOM 6020 C C . GLY A 1 761 ? -10.227 23.930 -1.899 1.00 91.19 761 GLY A C 1
ATOM 6021 O O . GLY A 1 761 ? -9.053 23.834 -2.248 1.00 91.19 761 GLY A O 1
ATOM 6022 N N . GLN A 1 762 ? -10.675 24.997 -1.232 1.00 92.50 762 GLN A N 1
ATOM 6023 C CA . GLN A 1 762 ? -9.829 26.128 -0.856 1.00 92.50 762 GLN A CA 1
ATOM 6024 C C . GLN A 1 762 ? -9.014 25.826 0.413 1.00 92.50 762 GLN A C 1
ATOM 6026 O O . GLN A 1 762 ? -9.477 26.038 1.534 1.00 92.50 762 GLN A O 1
ATOM 6031 N N . LEU A 1 763 ? -7.791 25.318 0.236 1.00 90.94 763 LEU A N 1
ATOM 6032 C CA . LEU A 1 763 ? -6.927 24.878 1.342 1.00 90.94 763 LEU A CA 1
ATOM 6033 C C . LEU A 1 763 ? -6.091 26.001 1.984 1.00 90.94 763 LEU A C 1
ATOM 6035 O O . LEU A 1 763 ? -5.644 25.864 3.118 1.00 90.94 763 LEU A O 1
ATOM 6039 N N . ASP A 1 764 ? -5.897 27.125 1.296 1.00 90.00 764 ASP A N 1
ATOM 6040 C CA . ASP A 1 764 ? -5.075 28.263 1.739 1.00 90.00 764 ASP A CA 1
ATOM 6041 C C . ASP A 1 764 ? -5.750 29.146 2.805 1.00 90.00 764 ASP A C 1
ATOM 6043 O O . ASP A 1 764 ? -5.099 29.991 3.417 1.00 90.00 764 ASP A O 1
ATOM 6047 N N . ARG A 1 765 ? -7.053 28.955 3.048 1.00 88.56 765 ARG A N 1
ATOM 6048 C CA . ARG A 1 765 ? -7.850 29.729 4.020 1.00 88.56 765 ARG A CA 1
ATOM 6049 C C . ARG A 1 765 ? -8.252 28.953 5.271 1.00 88.56 765 ARG A C 1
ATOM 6051 O O . ARG A 1 765 ? -9.117 29.404 6.022 1.00 88.56 765 ARG A O 1
ATOM 6058 N N . LEU A 1 766 ? -7.671 27.780 5.484 1.00 92.19 766 LEU A N 1
ATOM 6059 C CA . LEU A 1 766 ? -8.045 26.922 6.601 1.00 92.19 766 LEU A CA 1
ATOM 6060 C C . LEU A 1 766 ? -7.479 27.448 7.917 1.00 92.19 766 LEU A C 1
ATOM 6062 O O . LEU A 1 766 ? -6.339 27.900 7.981 1.00 92.19 766 LEU A O 1
ATOM 6066 N N . ALA A 1 767 ? -8.278 27.345 8.981 1.00 89.06 767 ALA A N 1
ATOM 6067 C CA . ALA A 1 767 ? -7.834 27.691 10.329 1.00 89.06 767 ALA A CA 1
ATOM 6068 C C . ALA A 1 767 ? -6.751 26.726 10.840 1.00 89.06 767 ALA A C 1
ATOM 6070 O O . ALA A 1 767 ? -5.897 27.123 11.629 1.00 89.06 767 ALA A O 1
ATOM 6071 N N . HIS A 1 768 ? -6.783 25.469 10.385 1.00 91.94 768 HIS A N 1
ATOM 6072 C CA . HIS A 1 768 ? -5.787 24.455 10.705 1.00 91.94 768 HIS A CA 1
ATOM 6073 C C . HIS A 1 768 ? -5.655 23.421 9.564 1.00 91.94 768 HIS A C 1
ATOM 6075 O O . HIS A 1 768 ? -6.666 23.090 8.938 1.00 91.94 768 HIS A O 1
ATOM 6081 N N . PRO A 1 769 ? -4.462 22.843 9.303 1.00 87.94 769 PRO A N 1
ATOM 6082 C CA . PRO A 1 769 ? -4.281 21.796 8.287 1.00 87.94 769 PRO A CA 1
ATOM 6083 C C . PRO A 1 769 ? -5.179 20.558 8.464 1.00 87.94 769 PRO A C 1
ATOM 6085 O O . PRO A 1 769 ? -5.646 20.001 7.475 1.00 87.94 769 PRO A O 1
ATOM 6088 N N . ASP A 1 770 ? -5.500 20.171 9.708 1.00 90.75 770 ASP A N 1
ATOM 6089 C CA . ASP A 1 770 ? -6.459 19.081 10.015 1.00 90.75 770 ASP A CA 1
ATOM 6090 C C . ASP A 1 770 ? -7.896 19.373 9.515 1.00 90.75 770 ASP A C 1
ATOM 6092 O O . ASP A 1 770 ? -8.772 18.519 9.642 1.00 90.75 770 ASP A O 1
ATOM 6096 N N . HIS A 1 771 ? -8.178 20.556 8.957 1.00 94.19 771 HIS A N 1
ATOM 6097 C CA . HIS A 1 771 ? -9.472 20.897 8.352 1.00 94.19 771 HIS A CA 1
ATOM 6098 C C . HIS A 1 771 ? -9.509 20.683 6.830 1.00 94.19 771 HIS A C 1
ATOM 6100 O O . HIS A 1 771 ? -10.531 20.981 6.213 1.00 94.19 771 HIS A O 1
ATOM 6106 N N . ALA A 1 772 ? -8.449 20.144 6.213 1.00 93.94 772 ALA A N 1
ATOM 6107 C CA . ALA A 1 772 ? -8.321 20.027 4.754 1.00 93.94 772 ALA A CA 1
ATOM 6108 C C . ALA A 1 772 ? -9.523 19.354 4.077 1.00 93.94 772 ALA A C 1
ATOM 6110 O O . ALA A 1 772 ? -10.119 19.920 3.161 1.00 93.94 772 ALA A O 1
ATOM 6111 N N . ALA A 1 773 ? -9.947 18.190 4.573 1.00 95.31 773 ALA A N 1
ATOM 6112 C CA . ALA A 1 773 ? -11.111 17.500 4.020 1.00 95.31 773 ALA A CA 1
ATOM 6113 C C . ALA A 1 773 ? -12.414 18.290 4.208 1.00 95.31 773 ALA A C 1
ATOM 6115 O O . ALA A 1 773 ? -13.293 18.248 3.353 1.00 95.31 773 ALA A O 1
ATOM 6116 N N . LEU A 1 774 ? -12.555 19.066 5.286 1.00 96.94 774 LEU A N 1
ATOM 6117 C CA . LEU A 1 774 ? -13.770 19.851 5.535 1.00 96.94 774 LEU A CA 1
ATOM 6118 C C . LEU A 1 774 ? -14.005 20.904 4.439 1.00 96.94 774 LEU A C 1
ATOM 6120 O O . LEU A 1 774 ? -15.155 21.244 4.160 1.00 96.94 774 LEU A O 1
ATOM 6124 N N . ALA A 1 775 ? -12.941 21.353 3.765 1.00 96.62 775 ALA A N 1
ATOM 6125 C CA . ALA A 1 775 ? -13.011 22.256 2.618 1.00 96.62 775 ALA A CA 1
ATOM 6126 C C . ALA A 1 775 ? -13.668 21.616 1.385 1.00 96.62 775 ALA A C 1
ATOM 6128 O O . ALA A 1 775 ? -14.089 22.319 0.475 1.00 96.62 775 ALA A O 1
ATOM 6129 N N . TYR A 1 776 ? -13.767 20.289 1.319 1.00 95.62 776 TYR A N 1
ATOM 6130 C CA . TYR A 1 776 ? -14.420 19.575 0.217 1.00 95.62 776 TYR A CA 1
ATOM 6131 C C . TYR A 1 776 ? -15.873 19.190 0.529 1.00 95.62 776 TYR A C 1
ATOM 6133 O O . TYR A 1 776 ? -16.591 18.731 -0.365 1.00 95.62 776 TYR A O 1
ATOM 6141 N N . MET A 1 777 ? -16.323 19.409 1.771 1.00 97.12 777 MET A N 1
ATOM 6142 C CA . MET A 1 777 ? -17.696 19.155 2.200 1.00 97.12 777 MET A CA 1
ATOM 6143 C C . MET A 1 777 ? -18.551 20.411 2.030 1.00 97.12 777 MET A C 1
ATOM 6145 O O . MET A 1 777 ? -18.462 21.351 2.822 1.00 97.12 777 MET A O 1
ATOM 6149 N N . ASP A 1 778 ? -19.376 20.438 0.987 1.00 96.56 778 ASP A N 1
ATOM 6150 C CA . ASP A 1 778 ? -20.175 21.605 0.616 1.00 96.56 778 ASP A CA 1
ATOM 6151 C C . ASP A 1 778 ? -21.617 21.536 1.150 1.00 96.56 778 ASP A C 1
ATOM 6153 O O . ASP A 1 778 ? -22.026 20.593 1.835 1.00 96.56 778 ASP A O 1
ATOM 6157 N N . GLN A 1 779 ? -22.391 22.590 0.878 1.00 96.38 779 GLN A N 1
ATOM 6158 C CA . GLN A 1 779 ? -23.770 22.748 1.354 1.00 96.38 779 GLN A CA 1
ATOM 6159 C C . GLN A 1 779 ? -23.932 22.507 2.874 1.00 96.38 779 GLN A C 1
ATOM 6161 O O . GLN A 1 779 ? -24.791 21.706 3.273 1.00 96.38 779 GLN A O 1
ATOM 6166 N N . PRO A 1 780 ? -23.112 23.165 3.721 1.00 97.50 780 PRO A N 1
ATOM 6167 C CA . PRO A 1 780 ? -23.190 23.022 5.168 1.00 97.50 780 PRO A CA 1
ATOM 6168 C C . PRO A 1 780 ? -24.541 23.514 5.703 1.00 97.50 780 PRO A C 1
ATOM 6170 O O . PRO A 1 780 ? -25.048 24.565 5.314 1.00 97.50 780 PRO A O 1
ATOM 6173 N N . THR A 1 781 ? -25.134 22.753 6.615 1.00 97.62 781 THR A N 1
ATOM 6174 C CA . THR A 1 781 ? -26.368 23.105 7.325 1.00 97.62 781 THR A CA 1
ATOM 6175 C C . THR A 1 781 ? -26.180 22.837 8.812 1.00 97.62 781 THR A C 1
ATOM 6177 O O . THR A 1 781 ? -25.898 21.710 9.214 1.00 97.62 781 THR A O 1
ATOM 6180 N N . GLN A 1 782 ? -26.332 23.869 9.634 1.00 97.62 782 GLN A N 1
ATOM 6181 C CA . GLN A 1 782 ? -26.288 23.762 11.086 1.00 97.62 782 GLN A CA 1
ATOM 6182 C C . GLN A 1 782 ? -27.638 23.267 11.602 1.00 97.62 782 GLN A C 1
ATOM 6184 O O . GLN A 1 782 ? -28.669 23.865 11.307 1.00 97.62 782 GLN A O 1
ATOM 6189 N N . LEU A 1 783 ? -27.636 22.204 12.400 1.00 97.69 783 LEU A N 1
ATOM 6190 C CA . LEU A 1 783 ? -28.811 21.702 13.107 1.00 97.69 783 LEU A CA 1
ATOM 6191 C C . LEU A 1 783 ? -28.715 22.112 14.582 1.00 97.69 783 LEU A C 1
ATOM 6193 O O . LEU A 1 783 ? -27.704 21.852 15.244 1.00 97.69 783 LEU A O 1
ATOM 6197 N N . GLN A 1 784 ? -29.757 22.759 15.104 1.00 96.75 784 GLN A N 1
ATOM 6198 C CA . GLN A 1 784 ? -29.821 23.241 16.488 1.00 96.75 784 GLN A CA 1
ATOM 6199 C C . GLN A 1 784 ? -30.293 22.123 17.423 1.00 96.75 784 GLN A C 1
ATOM 6201 O O . GLN A 1 784 ? -31.446 22.066 17.850 1.00 96.75 784 GLN A O 1
ATOM 6206 N N . THR A 1 785 ? -29.399 21.179 17.707 1.00 95.81 785 THR A N 1
ATOM 6207 C CA . THR A 1 785 ? -29.697 20.010 18.542 1.00 95.81 785 THR A CA 1
ATOM 6208 C C . THR A 1 785 ? -29.350 20.258 20.006 1.00 95.81 785 THR A C 1
ATOM 6210 O O . THR A 1 785 ? -28.248 20.714 20.314 1.00 95.81 785 THR A O 1
ATOM 6213 N N . THR A 1 786 ? -30.254 19.890 20.916 1.00 92.81 786 THR A N 1
ATOM 6214 C CA . THR A 1 786 ? -30.010 19.880 22.367 1.00 92.81 786 THR A CA 1
ATOM 6215 C C . THR A 1 786 ? -30.497 18.564 22.962 1.00 92.81 786 THR A C 1
ATOM 6217 O O . THR A 1 786 ? -31.563 18.069 22.598 1.00 92.81 786 THR A O 1
ATOM 6220 N N . GLY A 1 787 ? -29.714 17.978 23.869 1.00 91.00 787 GLY A N 1
ATOM 6221 C CA . GLY A 1 787 ? -30.057 16.690 24.475 1.00 91.00 787 GLY A CA 1
ATOM 6222 C C . GLY A 1 787 ? -30.184 15.552 23.453 1.00 91.00 787 GLY A C 1
ATOM 6223 O O . GLY A 1 787 ? -29.455 15.512 22.462 1.00 91.00 787 GLY A O 1
ATOM 6224 N N . ALA A 1 788 ? -31.093 14.612 23.722 1.00 95.12 788 ALA A N 1
ATOM 6225 C CA . ALA A 1 788 ? -31.299 13.440 22.880 1.00 95.12 788 ALA A CA 1
ATOM 6226 C C . ALA A 1 788 ? -32.217 13.738 21.685 1.00 95.12 788 ALA A C 1
ATOM 6228 O O . ALA A 1 788 ? -33.266 14.365 21.836 1.00 95.12 788 ALA A O 1
ATOM 6229 N N . TRP A 1 789 ? -31.863 13.231 20.506 1.00 96.88 789 TRP A N 1
ATOM 6230 C CA . TRP A 1 789 ? -32.629 13.434 19.274 1.00 96.88 789 TRP A CA 1
ATOM 6231 C C . TRP A 1 789 ? -32.450 12.268 18.293 1.00 96.88 789 TRP A C 1
ATOM 6233 O O . TRP A 1 789 ? -31.647 11.360 18.519 1.00 96.88 789 TRP A O 1
ATOM 6243 N N . ARG A 1 790 ? -33.245 12.253 17.214 1.00 96.94 790 ARG A N 1
ATOM 6244 C CA . ARG A 1 790 ? -33.224 11.187 16.201 1.00 96.94 790 ARG A CA 1
ATOM 6245 C C . ARG A 1 790 ? -33.227 11.745 14.787 1.00 96.94 790 ARG A C 1
ATOM 6247 O O . ARG A 1 790 ? -33.888 12.748 14.536 1.00 96.94 790 ARG A O 1
ATOM 6254 N N . GLY A 1 791 ? -32.551 11.063 13.873 1.00 97.50 791 GLY A N 1
ATOM 6255 C CA . GLY A 1 791 ? -32.577 11.357 12.441 1.00 97.50 791 GLY A CA 1
ATOM 6256 C C . GLY A 1 791 ? -32.426 10.084 11.618 1.00 97.50 791 GLY A C 1
ATOM 6257 O O . GLY A 1 791 ? -32.162 9.021 12.172 1.00 97.50 791 GLY A O 1
ATOM 6258 N N . THR A 1 792 ? -32.601 10.181 10.307 1.00 98.19 792 THR A N 1
ATOM 6259 C CA . THR A 1 792 ? -32.568 9.018 9.414 1.00 98.19 792 THR A CA 1
ATOM 6260 C C . THR A 1 792 ? -31.840 9.361 8.127 1.00 98.19 792 THR A C 1
ATOM 6262 O O . THR A 1 792 ? -32.208 10.322 7.449 1.00 98.19 792 THR A O 1
ATOM 6265 N N . TRP A 1 793 ? -30.870 8.530 7.749 1.00 97.69 793 TRP A N 1
ATOM 6266 C CA . TRP A 1 793 ? -30.378 8.483 6.375 1.00 97.69 793 TRP A CA 1
ATOM 6267 C C . TRP A 1 793 ? -31.256 7.565 5.525 1.00 97.69 793 TRP A C 1
ATOM 6269 O O . TRP A 1 793 ? -31.661 6.493 5.979 1.00 97.69 793 TRP A O 1
ATOM 6279 N N . THR A 1 794 ? -31.530 7.963 4.285 1.00 96.12 794 THR A N 1
ATOM 6280 C CA . THR A 1 794 ? -32.173 7.118 3.263 1.00 96.12 794 THR A CA 1
ATOM 6281 C C . THR A 1 794 ? -31.228 6.957 2.085 1.00 96.12 794 THR A C 1
ATOM 6283 O O . THR A 1 794 ? -30.709 7.960 1.594 1.00 96.12 794 THR A O 1
ATOM 6286 N N . SER A 1 795 ? -31.016 5.715 1.637 1.00 92.75 795 SER A N 1
ATOM 6287 C CA . SER A 1 795 ? -30.029 5.457 0.594 1.00 92.75 795 SER A CA 1
ATOM 6288 C C . SER A 1 795 ? -30.422 6.049 -0.761 1.00 92.75 795 SER A C 1
ATOM 6290 O O . SER A 1 795 ? -31.586 5.975 -1.161 1.00 92.75 795 SER A O 1
ATOM 6292 N N . SER A 1 796 ? -29.439 6.580 -1.491 1.00 89.62 796 SER A N 1
ATOM 6293 C CA . SER A 1 796 ? -29.570 6.947 -2.909 1.00 89.62 796 SER A CA 1
ATOM 6294 C C . SER A 1 796 ? -29.704 5.730 -3.837 1.00 89.62 796 SER A C 1
ATOM 6296 O O . SER A 1 796 ? -30.301 5.848 -4.906 1.00 89.62 796 SER A O 1
ATOM 6298 N N . HIS A 1 797 ? -29.189 4.563 -3.429 1.00 87.56 797 HIS A N 1
ATOM 6299 C CA . HIS A 1 797 ? -29.171 3.331 -4.235 1.00 87.56 797 HIS A CA 1
ATOM 6300 C C . HIS A 1 797 ? -30.403 2.448 -4.016 1.00 87.56 797 HIS A C 1
ATOM 6302 O O . HIS A 1 797 ? -30.832 1.739 -4.923 1.00 87.56 797 HIS A O 1
ATOM 6308 N N . ASP A 1 798 ? -30.977 2.486 -2.811 1.00 90.00 798 ASP A N 1
ATOM 6309 C CA . ASP A 1 798 ? -32.182 1.739 -2.444 1.00 90.00 798 ASP A CA 1
ATOM 6310 C C . ASP A 1 798 ? -33.011 2.529 -1.412 1.00 90.00 798 ASP A C 1
ATOM 6312 O O . ASP A 1 798 ? -32.676 2.526 -0.226 1.00 90.00 798 ASP A O 1
ATOM 6316 N N . PRO A 1 799 ? -34.129 3.165 -1.806 1.00 91.50 799 PRO A N 1
ATOM 6317 C CA . PRO A 1 799 ? -34.967 3.944 -0.889 1.00 91.50 799 PRO A CA 1
ATOM 6318 C C . PRO A 1 799 ? -35.568 3.150 0.286 1.00 91.50 799 PRO A C 1
ATOM 6320 O O . PRO A 1 799 ? -36.048 3.755 1.254 1.00 91.50 799 PRO A O 1
ATOM 6323 N N . ALA A 1 800 ? -35.589 1.812 0.213 1.00 93.00 800 ALA A N 1
ATOM 6324 C CA . ALA A 1 800 ? -35.989 0.963 1.333 1.00 93.00 800 ALA A CA 1
ATOM 6325 C C . ALA A 1 800 ? -34.896 0.890 2.411 1.00 93.00 800 ALA A C 1
ATOM 6327 O O . ALA A 1 800 ? -35.219 0.769 3.594 1.00 93.00 800 ALA A O 1
ATOM 6328 N N . ALA A 1 801 ? -33.623 1.013 2.022 1.00 94.44 801 ALA A N 1
ATOM 6329 C CA . ALA A 1 801 ? -32.490 1.002 2.934 1.00 94.44 801 ALA A CA 1
ATOM 6330 C C . ALA A 1 801 ? -32.370 2.323 3.696 1.00 94.44 801 ALA A C 1
ATOM 6332 O O . ALA A 1 801 ? -32.189 3.401 3.120 1.00 94.44 801 ALA A O 1
ATOM 6333 N N . LYS A 1 802 ? -32.475 2.222 5.021 1.00 96.88 802 LYS A N 1
ATOM 6334 C CA . LYS A 1 802 ? -32.428 3.352 5.945 1.00 96.88 802 LYS A CA 1
ATOM 6335 C C . LYS A 1 802 ? -31.509 3.057 7.116 1.00 96.88 802 LYS A C 1
ATOM 6337 O O . LYS A 1 802 ? -31.477 1.933 7.613 1.00 96.88 802 LYS A O 1
ATOM 6342 N N . LEU A 1 803 ? -30.795 4.084 7.557 1.00 97.88 803 LEU A N 1
ATOM 6343 C CA . LEU A 1 803 ? -29.998 4.062 8.777 1.00 97.88 803 LEU A CA 1
ATOM 6344 C C . LEU A 1 803 ? -30.595 5.085 9.737 1.00 97.88 803 LEU A C 1
ATOM 6346 O O . LEU A 1 803 ? -30.487 6.288 9.498 1.00 97.88 803 LEU A O 1
ATOM 6350 N N . ASP A 1 804 ? -31.248 4.620 10.794 1.00 98.31 804 ASP A N 1
ATOM 6351 C CA . ASP A 1 804 ? -31.747 5.511 11.837 1.00 98.31 804 ASP A CA 1
ATOM 6352 C C . ASP A 1 804 ? -30.624 5.805 12.840 1.00 98.31 804 ASP A C 1
ATOM 6354 O O . ASP A 1 804 ? -29.881 4.912 13.244 1.00 98.31 804 ASP A O 1
ATOM 6358 N N . LEU A 1 805 ? -30.501 7.069 13.233 1.00 98.38 805 LEU A N 1
ATOM 6359 C CA . LEU A 1 805 ? -29.615 7.561 14.278 1.00 98.38 805 LEU A CA 1
ATOM 6360 C C . LEU A 1 805 ? -30.437 7.930 15.507 1.00 98.38 805 LEU A C 1
ATOM 6362 O O . LEU A 1 805 ? -31.370 8.730 15.421 1.00 98.38 805 LEU A O 1
ATOM 6366 N N . HIS A 1 806 ? -30.007 7.450 16.666 1.00 98.19 806 HIS A N 1
ATOM 6367 C CA . HIS A 1 806 ? -30.427 7.933 17.973 1.00 98.19 806 HIS A CA 1
ATOM 6368 C C . HIS A 1 806 ? -29.216 8.569 18.659 1.00 98.19 806 HIS A C 1
ATOM 6370 O O . HIS A 1 806 ? -28.355 7.873 19.198 1.00 98.19 806 HIS A O 1
ATOM 6376 N N . ALA A 1 807 ? -29.135 9.898 18.632 1.00 97.62 807 ALA A N 1
ATOM 6377 C CA . ALA A 1 807 ? -28.124 10.634 19.378 1.00 97.62 807 ALA A CA 1
ATOM 6378 C C . ALA A 1 807 ? -28.588 10.725 20.834 1.00 97.62 807 ALA A C 1
ATOM 6380 O O . ALA A 1 807 ? -29.534 11.449 21.140 1.00 97.62 807 ALA A O 1
ATOM 6381 N N . LEU A 1 808 ? -27.965 9.947 21.721 1.00 98.06 808 LEU A N 1
ATOM 6382 C CA . LEU A 1 808 ? -28.375 9.851 23.123 1.00 98.06 808 LEU A CA 1
ATOM 6383 C C . LEU A 1 808 ? -27.743 10.961 23.961 1.00 98.06 808 LEU A C 1
ATOM 6385 O O . LEU A 1 808 ? -28.412 11.580 24.789 1.00 98.06 808 LEU A O 1
ATOM 6389 N N . ARG A 1 809 ? -26.452 11.212 23.726 1.00 96.69 809 ARG A N 1
ATOM 6390 C CA . ARG A 1 809 ? -25.687 12.301 24.336 1.00 96.69 809 ARG A CA 1
ATOM 6391 C C . ARG A 1 809 ? -24.552 12.718 23.404 1.00 96.69 809 ARG A C 1
ATOM 6393 O O . ARG A 1 809 ? -23.741 11.893 23.005 1.00 96.69 809 ARG A O 1
ATOM 6400 N N . ALA A 1 810 ? -24.493 13.999 23.073 1.00 95.81 810 ALA A N 1
ATOM 6401 C CA . ALA A 1 810 ? -23.420 14.616 22.299 1.00 95.81 810 ALA A CA 1
ATOM 6402 C C . ALA A 1 810 ? -23.355 16.115 22.650 1.00 95.81 810 ALA A C 1
ATOM 6404 O O . ALA A 1 810 ? -24.308 16.630 23.248 1.00 95.81 810 ALA A O 1
ATOM 6405 N N . PRO A 1 811 ? -22.274 16.834 22.295 1.00 95.19 811 PRO A N 1
ATOM 6406 C CA . PRO A 1 811 ? -22.257 18.292 22.347 1.00 95.19 811 PRO A CA 1
ATOM 6407 C C . PRO A 1 811 ? -23.450 18.909 21.601 1.00 95.19 811 PRO A C 1
ATOM 6409 O O . PRO A 1 811 ? -23.955 18.339 20.631 1.00 95.19 811 PRO A O 1
ATOM 6412 N N . ASN A 1 812 ? -23.905 20.073 22.072 1.00 94.69 812 ASN A N 1
ATOM 6413 C CA . ASN A 1 812 ? -25.015 20.794 21.450 1.00 94.69 812 ASN A CA 1
ATOM 6414 C C . ASN A 1 812 ? -24.628 21.290 20.053 1.00 94.69 812 ASN A C 1
ATOM 6416 O O . ASN A 1 812 ? -23.507 21.749 19.842 1.00 94.69 812 ASN A O 1
ATOM 6420 N N . GLY A 1 813 ? -25.596 21.263 19.140 1.00 95.50 813 GLY A N 1
ATOM 6421 C CA . GLY A 1 813 ? -25.389 21.577 17.732 1.00 95.50 813 GLY A CA 1
ATOM 6422 C C . GLY A 1 813 ? -24.653 20.474 16.960 1.00 95.50 813 GLY A C 1
ATOM 6423 O O . GLY A 1 813 ? -23.715 19.847 17.447 1.00 95.50 813 GLY A O 1
ATOM 6424 N N . VAL A 1 814 ? -25.069 20.257 15.715 1.00 97.56 814 VAL A N 1
ATOM 6425 C CA . VAL A 1 814 ? -24.376 19.373 14.770 1.00 97.56 814 VAL A CA 1
ATOM 6426 C C . VAL A 1 814 ? -24.429 19.990 13.380 1.00 97.56 814 VAL A C 1
ATOM 6428 O O . VAL A 1 814 ? -25.454 20.538 12.974 1.00 97.56 814 VAL A O 1
ATOM 6431 N N . LEU A 1 815 ? -23.327 19.915 12.647 1.00 97.69 815 LEU A N 1
ATOM 6432 C CA . LEU A 1 815 ? -23.277 20.323 11.253 1.00 97.69 815 LEU A CA 1
ATOM 6433 C C . LEU A 1 815 ? -23.599 19.120 10.365 1.00 97.69 815 LEU A C 1
ATOM 6435 O O . LEU A 1 815 ? -23.109 18.022 10.616 1.00 97.69 815 LEU A O 1
ATOM 6439 N N . THR A 1 816 ? -24.380 19.314 9.306 1.00 97.88 816 THR A N 1
ATOM 6440 C CA . THR A 1 816 ? -24.461 18.357 8.200 1.00 97.88 816 THR A CA 1
ATOM 6441 C C . THR A 1 816 ? -23.932 18.969 6.914 1.00 97.88 816 THR A C 1
ATOM 6443 O O . THR A 1 816 ? -24.202 20.133 6.628 1.00 97.88 816 THR A O 1
ATOM 6446 N N . ALA A 1 817 ? -23.166 18.208 6.138 1.00 97.81 817 ALA A N 1
ATOM 6447 C CA . ALA A 1 817 ? -22.578 18.669 4.884 1.00 97.81 817 ALA A CA 1
ATOM 6448 C C . ALA A 1 817 ? -22.552 17.540 3.848 1.00 97.81 817 ALA A C 1
ATOM 6450 O O . ALA A 1 817 ? -22.584 16.357 4.192 1.00 97.81 817 ALA A O 1
ATOM 6451 N N . ARG A 1 818 ? -22.545 17.907 2.566 1.00 96.50 818 ARG A N 1
ATOM 6452 C CA . ARG A 1 818 ? -22.469 16.960 1.453 1.00 96.50 818 ARG A CA 1
ATOM 6453 C C . ARG A 1 818 ? -21.004 16.616 1.207 1.00 96.50 818 ARG A C 1
ATOM 6455 O O . ARG A 1 818 ? -20.198 17.497 0.926 1.00 96.50 818 ARG A O 1
ATOM 6462 N N . ALA A 1 819 ? -20.670 15.334 1.294 1.00 94.44 819 ALA A N 1
ATOM 6463 C CA . ALA A 1 819 ? -19.336 14.807 1.034 1.00 94.44 819 ALA A CA 1
ATOM 6464 C C . ALA A 1 819 ? -19.327 14.034 -0.294 1.00 94.44 819 ALA A C 1
ATOM 6466 O O . ALA A 1 819 ? -20.016 13.024 -0.449 1.00 94.44 819 ALA A O 1
ATOM 6467 N N . THR A 1 820 ? -18.539 14.532 -1.244 1.00 92.50 820 THR A N 1
ATOM 6468 C CA . THR A 1 820 ? -18.390 14.028 -2.621 1.00 92.50 820 THR A CA 1
ATOM 6469 C C . THR A 1 820 ? -16.909 13.952 -2.986 1.00 92.50 820 THR A C 1
ATOM 6471 O O . THR A 1 820 ? -16.072 14.542 -2.305 1.00 92.50 820 THR A O 1
ATOM 6474 N N . ALA A 1 821 ? -16.579 13.220 -4.048 1.00 88.38 821 ALA A N 1
ATOM 6475 C CA . ALA A 1 821 ? -15.240 13.141 -4.640 1.00 88.38 821 ALA A CA 1
ATOM 6476 C C . ALA A 1 821 ? -14.535 14.500 -4.707 1.00 88.38 821 ALA A C 1
ATOM 6478 O O . ALA A 1 821 ? -15.105 15.475 -5.197 1.00 88.38 821 ALA A O 1
ATOM 6479 N N . ALA A 1 822 ? -13.289 14.573 -4.227 1.00 88.81 822 ALA A N 1
ATOM 6480 C CA . ALA A 1 822 ? -12.492 15.797 -4.289 1.00 88.81 822 ALA A CA 1
ATOM 6481 C C . ALA A 1 822 ? -12.266 16.250 -5.741 1.00 88.81 822 ALA A C 1
ATOM 6483 O O . ALA A 1 822 ? -12.369 17.446 -6.022 1.00 88.81 822 ALA A O 1
ATOM 6484 N N . MET A 1 823 ? -12.045 15.290 -6.648 1.00 84.62 823 MET A N 1
ATOM 6485 C CA . MET A 1 823 ? -11.808 15.520 -8.073 1.00 84.62 823 MET A CA 1
ATOM 6486 C C . MET A 1 823 ? -13.108 15.530 -8.886 1.00 84.62 823 MET A C 1
ATOM 6488 O O . MET A 1 823 ? -14.025 14.743 -8.645 1.00 84.62 823 MET A O 1
ATOM 6492 N N . GLY A 1 824 ? -13.148 16.380 -9.915 1.00 82.50 824 GLY A N 1
ATOM 6493 C CA . GLY A 1 824 ? -14.336 16.600 -10.738 1.00 82.50 824 GLY A CA 1
ATOM 6494 C C . GLY A 1 824 ? -15.323 17.574 -10.094 1.00 82.50 824 GLY A C 1
ATOM 6495 O O . GLY A 1 824 ? -14.974 18.345 -9.199 1.00 82.50 824 GLY A O 1
ATOM 6496 N N . THR A 1 825 ? -16.566 17.565 -10.575 1.00 84.50 825 THR A N 1
ATOM 6497 C CA . THR A 1 825 ? -17.643 18.361 -9.960 1.00 84.50 825 THR A CA 1
ATOM 6498 C C . THR A 1 825 ? -18.426 17.521 -8.947 1.00 84.50 825 THR A C 1
ATOM 6500 O O . THR A 1 825 ? -18.592 16.318 -9.170 1.00 84.50 825 THR A O 1
ATOM 6503 N N . PRO A 1 826 ? -18.956 18.118 -7.858 1.00 88.56 826 PRO A N 1
ATOM 6504 C CA . PRO A 1 826 ? -19.740 17.378 -6.867 1.00 88.56 826 PRO A CA 1
ATOM 6505 C C . PRO A 1 826 ? -20.904 16.583 -7.468 1.00 88.56 826 PRO A C 1
ATOM 6507 O O . PRO A 1 826 ? -21.148 15.453 -7.062 1.00 88.56 826 PRO A O 1
ATOM 6510 N N . ASP A 1 827 ? -21.585 17.147 -8.469 1.00 87.19 827 ASP A N 1
ATOM 6511 C CA . ASP A 1 827 ? -22.764 16.535 -9.095 1.00 87.19 827 ASP A CA 1
ATOM 6512 C C . ASP A 1 827 ? -22.413 15.362 -10.035 1.00 87.19 827 ASP A C 1
ATOM 6514 O O . ASP A 1 827 ? -23.293 14.610 -10.443 1.00 87.19 827 ASP A O 1
ATOM 6518 N N . GLN A 1 828 ? -21.131 15.187 -10.369 1.00 83.44 828 GLN A N 1
ATOM 6519 C CA . GLN A 1 828 ? -20.608 14.054 -11.144 1.00 83.44 828 GLN A CA 1
ATOM 6520 C C . GLN A 1 828 ? -19.969 12.976 -10.260 1.00 83.44 828 GLN A C 1
ATOM 6522 O O . GLN A 1 828 ? -19.418 12.004 -10.778 1.00 83.44 828 GLN A O 1
ATOM 6527 N N . SER A 1 829 ? -19.976 13.154 -8.938 1.00 85.88 829 SER A N 1
ATOM 6528 C CA . SER A 1 829 ? -19.312 12.222 -8.037 1.00 85.88 829 SER A CA 1
ATOM 6529 C C . SER A 1 829 ? -19.971 10.842 -8.059 1.00 85.88 829 SER A C 1
ATOM 6531 O O . SER A 1 829 ? -21.193 10.725 -8.033 1.00 85.88 829 SER A O 1
ATOM 6533 N N . GLY A 1 830 ? -19.146 9.789 -8.051 1.00 80.31 830 GLY A N 1
ATOM 6534 C CA . GLY A 1 830 ? -19.610 8.400 -7.962 1.00 80.31 830 GLY A CA 1
ATOM 6535 C C . GLY A 1 830 ? -20.185 8.010 -6.596 1.00 80.31 830 GLY A C 1
ATOM 6536 O O . GLY A 1 830 ? -20.679 6.897 -6.451 1.00 80.31 830 GLY A O 1
ATOM 6537 N N . TYR A 1 831 ? -20.115 8.900 -5.604 1.00 88.12 831 TYR A N 1
ATOM 6538 C CA . TYR A 1 831 ? -20.768 8.739 -4.311 1.00 88.12 831 TYR A CA 1
ATOM 6539 C C . TYR A 1 831 ? -21.229 10.096 -3.773 1.00 88.12 831 TYR A C 1
ATOM 6541 O O . TYR A 1 831 ? -20.615 11.130 -4.041 1.00 88.12 831 TYR A O 1
ATOM 6549 N N . THR A 1 832 ? -22.297 10.122 -2.977 1.00 91.44 832 THR A N 1
ATOM 6550 C CA . THR A 1 832 ? -22.755 11.351 -2.304 1.00 91.44 832 THR A CA 1
ATOM 6551 C C . THR A 1 832 ? -23.262 11.061 -0.896 1.00 91.44 832 THR A C 1
ATOM 6553 O O . THR A 1 832 ? -24.342 10.507 -0.708 1.00 91.44 832 THR A O 1
ATOM 6556 N N . TYR A 1 833 ? -22.502 11.478 0.117 1.00 93.81 833 TYR A N 1
ATOM 6557 C CA . TYR A 1 833 ? -22.880 11.297 1.520 1.00 93.81 833 TYR A CA 1
ATOM 6558 C C . TYR A 1 833 ? -23.410 12.590 2.139 1.00 93.81 833 TYR A C 1
ATOM 6560 O O . TYR A 1 833 ? -22.930 13.681 1.822 1.00 93.81 833 TYR A O 1
ATOM 6568 N N . ARG A 1 834 ? -24.337 12.459 3.095 1.00 96.12 834 ARG A N 1
ATOM 6569 C CA . ARG A 1 834 ? -24.704 13.524 4.038 1.00 96.12 834 ARG A CA 1
ATOM 6570 C C . ARG A 1 834 ? -24.086 13.271 5.404 1.00 96.12 834 ARG A C 1
ATOM 6572 O O . ARG A 1 834 ? -24.707 12.689 6.291 1.00 96.12 834 ARG A O 1
ATOM 6579 N N . THR A 1 835 ? -22.853 13.740 5.554 1.00 96.69 835 THR A N 1
ATOM 6580 C CA . THR A 1 835 ? -22.048 13.589 6.767 1.00 96.69 835 THR A CA 1
ATOM 6581 C C . THR A 1 835 ? -22.611 14.439 7.904 1.00 96.69 835 THR A C 1
ATOM 6583 O O . THR A 1 835 ? -23.057 15.563 7.669 1.00 96.69 835 THR A O 1
ATOM 6586 N N . LEU A 1 836 ? -22.559 13.924 9.134 1.00 98.06 836 LEU A N 1
ATOM 6587 C CA . LEU A 1 836 ? -22.773 14.669 10.377 1.00 98.06 836 LEU A CA 1
ATOM 6588 C C . LEU A 1 836 ? -21.443 14.930 11.083 1.00 98.06 836 LEU A C 1
ATOM 6590 O O . LEU A 1 836 ? -20.625 14.019 11.223 1.00 98.06 836 LEU A O 1
ATOM 6594 N N . LEU A 1 837 ? -21.254 16.161 11.551 1.00 97.94 837 LEU A N 1
ATOM 6595 C CA . LEU A 1 837 ? -20.047 16.631 12.213 1.00 97.94 837 LEU A CA 1
ATOM 6596 C C . LEU A 1 837 ? -20.418 17.328 13.522 1.00 97.94 837 LEU A C 1
ATOM 6598 O O . LEU A 1 837 ? -21.044 18.391 13.521 1.00 97.94 837 LEU A O 1
ATOM 6602 N N . TRP A 1 838 ? -20.011 16.745 14.646 1.00 97.81 838 TRP A N 1
ATOM 6603 C CA . TRP A 1 838 ? -20.024 17.445 15.928 1.00 97.81 838 TRP A CA 1
ATOM 6604 C C . TRP A 1 838 ? -18.654 18.056 16.171 1.00 97.81 838 TRP A C 1
ATOM 6606 O O . TRP A 1 838 ? -17.645 17.377 15.981 1.00 97.81 838 TRP A O 1
ATOM 6616 N N . ARG A 1 839 ? -18.641 19.302 16.644 1.00 95.81 839 ARG A N 1
ATOM 6617 C CA . ARG A 1 839 ? -17.438 20.051 17.010 1.00 95.81 839 ARG A CA 1
ATOM 6618 C C . ARG A 1 839 ? -17.599 20.594 18.426 1.00 95.81 839 ARG A C 1
ATOM 6620 O O . ARG A 1 839 ? -18.650 21.143 18.754 1.00 95.81 839 ARG A O 1
ATOM 6627 N N . ARG A 1 840 ? -16.569 20.462 19.260 1.00 95.69 840 ARG A N 1
ATOM 6628 C CA . ARG A 1 840 ? -16.502 21.095 20.586 1.00 95.69 840 ARG A CA 1
ATOM 6629 C C . ARG A 1 840 ? -15.090 21.602 20.847 1.00 95.69 840 ARG A C 1
ATOM 6631 O O . ARG A 1 840 ? -14.156 20.813 20.886 1.00 95.69 840 ARG A O 1
ATOM 6638 N N . GLU A 1 841 ? -14.954 22.900 21.078 1.00 94.69 841 GLU A N 1
ATOM 6639 C CA . GLU A 1 841 ? -13.707 23.507 21.555 1.00 94.69 841 GLU A CA 1
ATOM 6640 C C . GLU A 1 841 ? -13.596 23.276 23.066 1.00 94.69 841 GLU A C 1
ATOM 6642 O O . GLU A 1 841 ? -14.397 23.796 23.846 1.00 94.69 841 GLU A O 1
ATOM 6647 N N . SER A 1 842 ? -12.682 22.399 23.477 1.00 91.69 842 SER A N 1
ATOM 6648 C CA . SER A 1 842 ? -12.461 22.042 24.879 1.00 91.69 842 SER A CA 1
ATOM 6649 C C . SER A 1 842 ? -11.250 21.129 25.017 1.00 91.69 842 SER A C 1
ATOM 6651 O O . SER A 1 842 ? -11.027 20.283 24.160 1.00 91.69 842 SER A O 1
ATOM 6653 N N . GLU A 1 843 ? -10.550 21.231 26.145 1.00 87.19 843 GLU A N 1
ATOM 6654 C CA . GLU A 1 843 ? -9.530 20.258 26.559 1.00 87.19 843 GLU A CA 1
ATOM 6655 C C . GLU A 1 843 ? -10.128 19.118 27.416 1.00 87.19 843 GLU A C 1
ATOM 6657 O O . GLU A 1 843 ? -9.524 18.055 27.579 1.00 87.19 843 GLU A O 1
ATOM 6662 N N . GLU A 1 844 ? -11.335 19.323 27.962 1.00 93.12 844 GLU A N 1
ATOM 6663 C CA . GLU A 1 844 ? -12.040 18.361 28.813 1.00 93.12 844 GLU A CA 1
ATOM 6664 C C . GLU A 1 844 ? -12.676 17.230 28.003 1.00 93.12 844 GLU A C 1
ATOM 6666 O O . GLU A 1 844 ? -13.102 17.422 26.856 1.00 93.12 844 GLU A O 1
ATOM 6671 N N . THR A 1 845 ? -12.865 16.077 28.650 1.00 95.56 845 THR A N 1
ATOM 6672 C CA . THR A 1 845 ? -13.494 14.908 28.035 1.00 95.56 845 THR A CA 1
ATOM 6673 C C . THR A 1 845 ? -14.818 15.259 27.357 1.00 95.56 845 THR A C 1
ATOM 6675 O O . THR A 1 845 ? -15.741 15.803 27.961 1.00 95.56 845 THR A O 1
ATOM 6678 N N . SER A 1 846 ? -14.930 14.928 26.073 1.00 97.44 846 SER A N 1
ATOM 6679 C CA . SER A 1 846 ? -16.176 15.027 25.310 1.00 97.44 846 SER A CA 1
ATOM 6680 C C . SER A 1 846 ? -16.776 13.649 25.101 1.00 97.44 846 SER A C 1
ATOM 6682 O O . SER A 1 846 ? -16.064 12.701 24.774 1.00 97.44 846 SER A O 1
ATOM 6684 N N . CYS A 1 847 ? -18.091 13.548 25.292 1.00 97.31 847 CYS A N 1
ATOM 6685 C CA . CYS A 1 847 ? -18.845 12.306 25.164 1.00 97.31 847 CYS A CA 1
ATOM 6686 C C . CYS A 1 847 ? -19.692 12.321 23.890 1.00 97.31 847 CYS A C 1
ATOM 6688 O O . CYS A 1 847 ? -20.465 13.257 23.682 1.00 97.31 847 CYS A O 1
ATOM 6690 N N . PHE A 1 848 ? -19.584 11.265 23.086 1.00 97.75 848 PHE A N 1
ATOM 6691 C CA . PHE A 1 848 ? -20.443 11.012 21.930 1.00 97.75 848 PHE A CA 1
ATOM 6692 C C . PHE A 1 848 ? -21.061 9.625 22.081 1.00 97.75 848 PHE A C 1
ATOM 6694 O O . PHE A 1 848 ? -20.360 8.627 21.960 1.00 97.75 848 PHE A O 1
ATOM 6701 N N . ASP A 1 849 ? -22.353 9.565 22.379 1.00 98.44 849 ASP A N 1
ATOM 6702 C CA . ASP A 1 849 ? -23.083 8.333 22.658 1.00 98.44 849 ASP A CA 1
ATOM 6703 C C . ASP A 1 849 ? -24.234 8.193 21.655 1.00 98.44 849 ASP A C 1
ATOM 6705 O O . ASP A 1 849 ? -25.248 8.899 21.738 1.00 98.44 849 ASP A O 1
ATOM 6709 N N . LEU A 1 850 ? -24.043 7.310 20.675 1.00 98.56 850 LEU A N 1
ATOM 6710 C CA . LEU A 1 850 ? -24.907 7.146 19.509 1.00 98.56 850 LEU A CA 1
ATOM 6711 C C . LEU A 1 850 ? -25.422 5.702 19.416 1.00 98.56 850 LEU A C 1
ATOM 6713 O O . LEU A 1 850 ? -24.732 4.757 19.797 1.00 98.56 850 LEU A O 1
ATOM 6717 N N . VAL A 1 851 ? -26.626 5.525 18.872 1.00 98.81 851 VAL A N 1
ATOM 6718 C CA . VAL A 1 851 ? -27.143 4.214 18.450 1.00 98.81 851 VAL A CA 1
ATOM 6719 C C . VAL A 1 851 ? -27.592 4.299 16.998 1.00 98.81 851 VAL A C 1
ATOM 6721 O O . VAL A 1 851 ? -28.317 5.223 16.630 1.00 98.81 851 VAL A O 1
ATOM 6724 N N . PHE A 1 852 ? -27.171 3.335 16.188 1.00 98.62 852 PHE A N 1
ATOM 6725 C CA . PHE A 1 852 ? -27.530 3.215 14.781 1.00 98.62 852 PHE A CA 1
ATOM 6726 C C . PHE A 1 852 ? -28.401 1.981 14.553 1.00 98.62 852 PHE A C 1
ATOM 6728 O O . PHE A 1 852 ? -28.046 0.887 14.988 1.00 98.62 852 PHE A O 1
ATOM 6735 N N . GLU A 1 853 ? -29.506 2.130 13.831 1.00 98.38 853 GLU A N 1
ATOM 6736 C CA . GLU A 1 853 ? -30.377 1.023 13.430 1.00 98.38 853 GLU A CA 1
ATOM 6737 C C . GLU A 1 853 ? -30.443 0.936 11.893 1.00 98.38 853 GLU A C 1
ATOM 6739 O O . GLU A 1 853 ? -31.135 1.741 11.258 1.00 98.38 853 GLU A O 1
ATOM 6744 N N . PRO A 1 854 ? -29.726 -0.013 11.259 1.00 97.44 854 PRO A N 1
ATOM 6745 C CA . PRO A 1 854 ? -29.919 -0.320 9.847 1.00 97.44 854 PRO A CA 1
ATOM 6746 C C . PRO A 1 854 ? -31.241 -1.069 9.632 1.00 97.44 854 PRO A C 1
ATOM 6748 O O . PRO A 1 854 ? -31.587 -1.982 10.386 1.00 97.44 854 PRO A O 1
ATOM 6751 N N . ARG A 1 855 ? -31.977 -0.739 8.566 1.00 96.00 855 ARG A N 1
ATOM 6752 C CA . ARG A 1 855 ? -33.222 -1.438 8.207 1.00 96.00 855 ARG A CA 1
ATOM 6753 C C . ARG A 1 855 ? -33.584 -1.320 6.730 1.00 96.00 855 ARG A C 1
ATOM 6755 O O . ARG A 1 855 ? -33.284 -0.320 6.086 1.00 96.00 855 ARG A O 1
ATOM 6762 N N . LEU A 1 856 ? -34.305 -2.329 6.235 1.00 94.62 856 LEU A N 1
ATOM 6763 C CA . LEU A 1 856 ? -35.000 -2.312 4.934 1.00 94.62 856 LEU A CA 1
ATOM 6764 C C . LEU A 1 856 ? -36.526 -2.138 5.068 1.00 94.62 856 LEU A C 1
ATOM 6766 O O . LEU A 1 856 ? -37.240 -1.983 4.081 1.00 94.62 856 LEU A O 1
ATOM 6770 N N . GLY A 1 857 ? -37.042 -2.207 6.297 1.00 92.25 857 GLY A N 1
ATOM 6771 C CA . GLY A 1 857 ? -38.467 -2.168 6.614 1.00 92.25 857 GLY A CA 1
ATOM 6772 C C . GLY A 1 857 ? -38.782 -1.184 7.745 1.00 92.25 857 GLY A C 1
ATOM 6773 O O . GLY A 1 857 ? -38.060 -0.197 7.929 1.00 92.25 857 GLY A O 1
ATOM 6774 N N . PRO A 1 858 ? -39.868 -1.413 8.506 1.00 94.00 858 PRO A N 1
ATOM 6775 C CA . PRO A 1 858 ? -40.147 -0.666 9.729 1.00 94.00 858 PRO A CA 1
ATOM 6776 C C . PRO A 1 858 ? -38.995 -0.775 10.737 1.00 94.00 858 PRO A C 1
ATOM 6778 O O . PRO A 1 858 ? -38.313 -1.795 10.783 1.00 94.00 858 PRO A O 1
ATOM 6781 N N . ALA A 1 859 ? -38.804 0.262 11.555 1.00 95.56 859 ALA A N 1
ATOM 6782 C CA . ALA A 1 859 ? -37.869 0.210 12.678 1.00 95.56 859 ALA A CA 1
ATOM 6783 C C . ALA A 1 859 ? -38.267 -0.911 13.647 1.00 95.56 859 ALA A C 1
ATOM 6785 O O . ALA A 1 859 ? -39.432 -0.998 14.043 1.00 95.56 859 ALA A O 1
ATOM 6786 N N . THR A 1 860 ? -37.304 -1.743 14.017 1.00 97.12 860 THR A N 1
ATOM 6787 C CA . THR A 1 860 ? -37.405 -2.777 15.051 1.00 97.12 860 THR A CA 1
ATOM 6788 C C . THR A 1 860 ? -37.286 -2.181 16.446 1.00 97.12 860 THR A C 1
ATOM 6790 O O . THR A 1 860 ? -37.886 -2.699 17.383 1.00 97.12 860 THR A O 1
ATOM 6793 N N . LEU A 1 861 ? -36.583 -1.057 16.602 1.00 97.75 861 LEU A N 1
ATOM 6794 C CA . LEU A 1 861 ? -36.507 -0.368 17.882 1.00 97.75 861 LEU A CA 1
ATOM 6795 C C . LEU A 1 861 ? -37.805 0.399 18.163 1.00 97.75 861 LEU A C 1
ATOM 6797 O O . LEU A 1 861 ? -38.301 1.189 17.351 1.00 97.75 861 LEU A O 1
ATOM 6801 N N . SER A 1 862 ? -38.366 0.179 19.351 1.00 97.19 862 SER A N 1
ATOM 6802 C CA . SER A 1 862 ? -39.403 1.041 19.923 1.00 97.19 862 SER A CA 1
ATOM 6803 C C . SER A 1 862 ? -38.760 2.156 20.757 1.00 97.19 862 SER A C 1
ATOM 6805 O O . SER A 1 862 ? -39.224 3.305 20.738 1.00 97.19 862 SER A O 1
ATOM 6807 N N . ARG A 1 863 ? -37.625 1.857 21.403 1.00 96.12 863 ARG A N 1
ATOM 6808 C CA . ARG A 1 863 ? -36.888 2.778 22.268 1.00 96.12 863 ARG A CA 1
ATOM 6809 C C . ARG A 1 863 ? -35.378 2.562 22.185 1.00 96.12 863 ARG A C 1
ATOM 6811 O O . ARG A 1 863 ? -34.903 1.435 22.187 1.00 96.12 863 ARG A O 1
ATOM 6818 N N . ALA A 1 864 ? -34.644 3.669 22.194 1.00 97.56 864 ALA A N 1
ATOM 6819 C CA . ALA A 1 864 ? -33.221 3.731 22.503 1.00 97.56 864 ALA A CA 1
ATOM 6820 C C . ALA A 1 864 ? -32.996 5.007 23.322 1.00 97.56 864 ALA A C 1
ATOM 6822 O O . ALA A 1 864 ? -33.406 6.088 22.880 1.00 97.56 864 ALA A O 1
ATOM 6823 N N . GLU A 1 865 ? -32.430 4.892 24.521 1.00 97.56 865 GLU A N 1
ATOM 6824 C CA . GLU A 1 865 ? -32.236 6.027 25.426 1.00 97.56 865 GLU A CA 1
ATOM 6825 C C . GLU A 1 865 ? -31.000 5.897 26.318 1.00 97.56 865 GLU A C 1
ATOM 6827 O O . GLU A 1 865 ? -30.533 4.797 26.618 1.00 97.56 865 GLU A O 1
ATOM 6832 N N . ALA A 1 866 ? -30.505 7.045 26.779 1.00 97.94 866 ALA A N 1
ATOM 6833 C CA . ALA A 1 866 ? -29.478 7.100 27.804 1.00 97.94 866 ALA A CA 1
ATOM 6834 C C . ALA A 1 866 ? -30.071 6.838 29.195 1.00 97.94 866 ALA A C 1
ATOM 6836 O O . ALA A 1 866 ? -31.122 7.368 29.556 1.00 97.94 866 ALA A O 1
ATOM 6837 N N . VAL A 1 867 ? -29.315 6.115 30.010 1.00 97.88 867 VAL A N 1
ATOM 6838 C CA . VAL A 1 867 ? -29.429 6.044 31.462 1.00 97.88 867 VAL A CA 1
ATOM 6839 C C . VAL A 1 867 ? -28.248 6.841 32.027 1.00 97.88 867 VAL A C 1
ATOM 6841 O O . VAL A 1 867 ? -27.118 6.344 32.030 1.00 97.88 867 VAL A O 1
ATOM 6844 N N . PRO A 1 868 ? -28.462 8.097 32.458 1.00 96.81 868 PRO A N 1
ATOM 6845 C CA . PRO A 1 868 ? -27.390 8.931 32.990 1.00 96.81 868 PRO A CA 1
ATOM 6846 C C . PRO A 1 868 ? -26.712 8.291 34.201 1.00 96.81 868 PRO A C 1
ATOM 6848 O O . PRO A 1 868 ? -27.365 7.619 35.001 1.00 96.81 868 PRO A O 1
ATOM 6851 N N . ALA A 1 869 ? -25.415 8.538 34.349 1.00 96.44 869 ALA A N 1
ATOM 6852 C CA . ALA A 1 869 ? -24.618 8.079 35.476 1.00 96.44 869 ALA A CA 1
ATOM 6853 C C . ALA A 1 869 ? -24.223 9.243 36.398 1.00 96.44 869 ALA A C 1
ATOM 6855 O O . ALA A 1 869 ? -24.302 10.412 36.024 1.00 96.44 869 ALA A O 1
ATOM 6856 N N . SER A 1 870 ? -23.793 8.913 37.615 1.00 94.31 870 SER A N 1
ATOM 6857 C CA . SER A 1 870 ? -23.231 9.859 38.581 1.00 94.31 870 SER A CA 1
ATOM 6858 C C . SER A 1 870 ? -21.898 10.445 38.119 1.00 94.31 870 SER A C 1
ATOM 6860 O O . SER A 1 870 ? -21.552 11.550 38.519 1.00 94.31 870 SER A O 1
ATOM 6862 N N . ASP A 1 871 ? -21.159 9.686 37.308 1.00 94.50 871 ASP A N 1
ATOM 6863 C CA . ASP A 1 871 ? -19.929 10.125 36.657 1.00 94.50 871 ASP A CA 1
ATOM 6864 C C . ASP A 1 871 ? -20.248 10.577 35.219 1.00 94.50 871 ASP A C 1
ATOM 6866 O O . ASP A 1 871 ? -20.936 9.840 34.501 1.00 94.50 871 ASP A O 1
ATOM 6870 N N . PRO A 1 872 ? -19.791 11.765 34.780 1.00 92.06 872 PRO A N 1
ATOM 6871 C CA . PRO A 1 872 ? -20.078 12.277 33.442 1.00 92.06 872 PRO A CA 1
ATOM 6872 C C . PRO A 1 872 ? -19.519 11.397 32.315 1.00 92.06 872 PRO A C 1
ATOM 6874 O O . PRO A 1 872 ? -20.126 11.355 31.243 1.00 92.06 872 PRO A O 1
ATOM 6877 N N . ASP A 1 873 ? -18.443 10.641 32.542 1.00 93.75 873 ASP A N 1
ATOM 6878 C CA . ASP A 1 873 ? -17.842 9.779 31.520 1.00 93.75 873 ASP A CA 1
ATOM 6879 C C . ASP A 1 873 ? -18.574 8.436 31.378 1.00 93.75 873 ASP A C 1
ATOM 6881 O O . ASP A 1 873 ? -18.384 7.723 30.387 1.00 93.75 873 ASP A O 1
ATOM 6885 N N . ALA A 1 874 ? -19.446 8.081 32.321 1.00 96.69 874 ALA A N 1
ATOM 6886 C CA . ALA A 1 874 ? -20.238 6.858 32.274 1.00 96.69 874 ALA A CA 1
ATOM 6887 C C . ALA A 1 874 ? -21.606 7.059 31.615 1.00 96.69 874 ALA A C 1
ATOM 6889 O O . ALA A 1 874 ? -22.148 8.166 31.553 1.00 96.69 874 ALA A O 1
ATOM 6890 N N . ILE A 1 875 ? -22.161 5.967 31.091 1.00 98.12 875 ILE A N 1
ATOM 6891 C CA . ILE A 1 875 ? -23.501 5.941 30.502 1.00 98.12 875 ILE A CA 1
ATOM 6892 C C . ILE A 1 875 ? -24.072 4.523 30.522 1.00 98.12 875 ILE A C 1
ATOM 6894 O O . ILE A 1 875 ? -23.354 3.547 30.307 1.00 98.12 875 ILE A O 1
ATOM 6898 N N . GLY A 1 876 ? -25.371 4.409 30.788 1.00 98.19 876 GLY A N 1
ATOM 6899 C CA . GLY A 1 876 ? -26.147 3.235 30.408 1.00 98.19 876 GLY A CA 1
ATOM 6900 C C . GLY A 1 876 ? -26.925 3.498 29.119 1.00 98.19 876 GLY A C 1
ATOM 6901 O O . GLY A 1 876 ? -27.357 4.620 28.875 1.00 98.19 876 GLY A O 1
ATOM 6902 N N . VAL A 1 877 ? -27.122 2.485 28.287 1.00 98.62 877 VAL A N 1
ATOM 6903 C CA . VAL A 1 877 ? -27.912 2.562 27.056 1.00 98.62 877 VAL A CA 1
ATOM 6904 C C . VAL A 1 877 ? -29.007 1.518 27.129 1.00 98.62 877 VAL A C 1
ATOM 6906 O O . VAL A 1 877 ? -28.711 0.324 27.114 1.00 98.62 877 VAL A O 1
ATOM 6909 N N . ARG A 1 878 ? -30.260 1.969 27.208 1.00 98.25 878 ARG A N 1
ATOM 6910 C CA . ARG A 1 878 ? -31.438 1.099 27.185 1.00 98.25 878 ARG A CA 1
ATOM 6911 C C . ARG A 1 878 ? -32.016 1.027 25.778 1.00 98.25 878 ARG A C 1
ATOM 6913 O O . ARG A 1 878 ? -32.305 2.060 25.177 1.00 98.25 878 ARG A O 1
ATOM 6920 N N . ILE A 1 879 ? -32.230 -0.192 25.302 1.00 98.12 879 ILE A N 1
ATOM 6921 C CA . ILE A 1 879 ? -32.868 -0.543 24.039 1.00 98.12 879 ILE A CA 1
ATOM 6922 C C . ILE A 1 879 ? -34.109 -1.387 24.343 1.00 98.12 879 ILE A C 1
ATOM 6924 O O . ILE A 1 879 ? -34.028 -2.386 25.053 1.00 98.12 879 ILE A O 1
ATOM 6928 N N . GLU A 1 880 ? -35.248 -0.996 23.778 1.00 98.00 880 GLU A N 1
ATOM 6929 C CA . GLU A 1 880 ? -36.475 -1.798 23.760 1.00 98.00 880 GLU A CA 1
ATOM 6930 C C . GLU A 1 880 ? -36.871 -1.996 22.291 1.00 98.00 880 GLU A C 1
ATOM 6932 O O . GLU A 1 880 ? -36.907 -1.048 21.494 1.00 98.00 880 GLU A O 1
ATOM 6937 N N . THR A 1 881 ? -37.141 -3.237 21.910 1.00 97.62 881 THR A N 1
ATOM 6938 C CA . THR A 1 881 ? -37.600 -3.586 20.558 1.00 97.62 881 THR A CA 1
ATOM 6939 C C . THR A 1 881 ? -39.127 -3.537 20.468 1.00 97.62 881 THR A C 1
ATOM 6941 O O . THR A 1 881 ? -39.824 -3.354 21.471 1.00 97.62 881 THR A O 1
ATOM 6944 N N . ARG A 1 882 ? -39.692 -3.668 19.266 1.00 96.94 8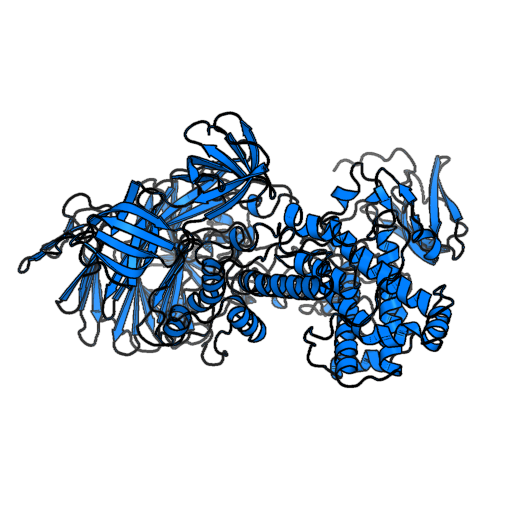82 ARG A N 1
ATOM 6945 C CA . ARG A 1 882 ? -41.147 -3.730 19.069 1.00 96.94 882 ARG A CA 1
ATOM 6946 C C . ARG A 1 882 ? -41.714 -5.108 19.387 1.00 96.94 882 ARG A C 1
ATOM 6948 O O . ARG A 1 882 ? -42.885 -5.175 19.758 1.00 96.94 882 ARG A O 1
ATOM 6955 N N . ALA A 1 883 ? -40.920 -6.174 19.276 1.00 95.00 883 ALA A N 1
ATOM 6956 C CA . ALA A 1 883 ? -41.324 -7.512 19.706 1.00 95.00 883 ALA A CA 1
ATOM 6957 C C . ALA A 1 883 ? -41.182 -7.742 21.224 1.00 95.00 883 ALA A C 1
ATOM 6959 O O . ALA A 1 883 ? -41.561 -8.806 21.708 1.00 95.00 883 ALA A O 1
ATOM 6960 N N . GLY A 1 884 ? -40.696 -6.749 21.979 1.00 94.00 884 GLY A N 1
ATOM 6961 C CA . GLY A 1 884 ? -40.664 -6.772 23.446 1.00 94.00 884 GLY A CA 1
ATOM 6962 C C . GLY A 1 884 ? -39.352 -7.254 24.066 1.00 94.00 884 GLY A C 1
ATOM 6963 O O . GLY A 1 884 ? -39.300 -7.414 25.279 1.00 94.00 884 GLY A O 1
ATOM 6964 N N . ARG A 1 885 ? -38.297 -7.456 23.265 1.00 94.94 885 ARG A N 1
ATOM 6965 C CA . ARG A 1 885 ? -36.927 -7.658 23.761 1.00 94.94 885 ARG A CA 1
ATOM 6966 C C . ARG A 1 885 ? -36.411 -6.388 24.438 1.00 94.94 885 ARG A C 1
ATOM 6968 O O . ARG A 1 885 ? -36.512 -5.308 23.842 1.00 94.94 885 ARG A O 1
ATOM 6975 N N . GLU A 1 886 ? -35.811 -6.530 25.614 1.00 96.50 886 GLU A N 1
ATOM 6976 C CA . GLU A 1 886 ? -35.210 -5.442 26.390 1.00 96.50 886 GLU A CA 1
ATOM 6977 C C . GLU A 1 886 ? -33.714 -5.690 26.618 1.00 96.50 886 GLU A C 1
ATOM 6979 O O . GLU A 1 886 ? -33.295 -6.759 27.062 1.00 96.50 886 GLU A O 1
ATOM 6984 N N . LEU A 1 887 ? -32.890 -4.677 26.354 1.00 97.69 887 LEU A N 1
ATOM 6985 C CA . LEU A 1 887 ? -31.455 -4.710 26.618 1.00 97.69 887 LEU A CA 1
ATOM 6986 C C . LEU A 1 887 ? -31.015 -3.408 27.280 1.00 97.69 887 LEU A C 1
ATOM 6988 O O . LEU A 1 887 ? -31.348 -2.327 26.807 1.00 97.69 887 LEU A O 1
ATOM 6992 N N . THR A 1 888 ? -30.228 -3.480 28.352 1.00 98.12 888 THR A N 1
ATOM 6993 C CA . THR A 1 888 ? -29.542 -2.304 28.905 1.00 98.12 888 THR A CA 1
ATOM 6994 C C . THR A 1 888 ? -28.056 -2.580 29.076 1.00 98.12 888 THR A C 1
ATOM 6996 O O . THR A 1 888 ? -27.682 -3.483 29.818 1.00 98.12 888 THR A O 1
ATOM 6999 N N . LEU A 1 889 ? -27.214 -1.798 28.401 1.00 98.38 889 LEU A N 1
ATOM 7000 C CA . LEU A 1 889 ? -25.754 -1.860 28.482 1.00 98.38 889 LEU A CA 1
ATOM 7001 C C . LEU A 1 889 ? -25.233 -0.722 29.362 1.00 98.38 889 LEU A C 1
ATOM 7003 O O . LEU A 1 889 ? -25.454 0.438 29.040 1.00 98.38 889 LEU A O 1
ATOM 7007 N N . TYR A 1 890 ? -24.504 -1.033 30.428 1.00 98.00 890 TYR A N 1
ATOM 7008 C CA . TYR A 1 890 ? -23.850 -0.068 31.310 1.00 98.00 890 TYR A CA 1
ATOM 7009 C C . TYR A 1 890 ? -22.351 -0.049 31.043 1.00 98.00 890 TYR A C 1
ATOM 7011 O O . TYR A 1 890 ? -21.702 -1.098 31.039 1.00 98.00 890 TYR A O 1
ATOM 7019 N N . TRP A 1 891 ? -21.802 1.148 30.863 1.00 97.56 891 TRP A N 1
ATOM 7020 C CA . TRP A 1 891 ? -20.390 1.344 30.581 1.00 97.56 891 TRP A CA 1
ATOM 7021 C C . TRP A 1 891 ? -19.803 2.489 31.398 1.00 97.56 891 TRP A C 1
ATOM 7023 O O . TRP A 1 891 ? -20.304 3.617 31.387 1.00 97.56 891 TRP A O 1
ATOM 7033 N N . HIS A 1 892 ? -18.680 2.198 32.049 1.00 94.75 892 HIS A N 1
ATOM 7034 C CA . HIS A 1 892 ? -17.788 3.205 32.594 1.00 94.75 892 HIS A CA 1
ATOM 7035 C C . HIS A 1 892 ? -16.348 2.921 32.136 1.00 94.75 892 HIS A C 1
ATOM 7037 O O . HIS A 1 892 ? -15.751 1.927 32.561 1.00 94.75 892 HIS A O 1
ATOM 7043 N N . PRO A 1 893 ? -15.712 3.814 31.355 1.00 92.25 893 PRO A N 1
ATOM 7044 C CA . PRO A 1 893 ? -14.386 3.550 30.794 1.00 92.25 893 PRO A CA 1
ATOM 7045 C C . PRO A 1 893 ? -13.295 3.406 31.872 1.00 92.25 893 PRO A C 1
ATOM 7047 O O . PRO A 1 893 ? -12.412 2.553 31.771 1.00 92.25 893 PRO A O 1
ATOM 7050 N N . GLN A 1 894 ? -13.334 4.209 32.936 1.00 85.69 894 GLN A N 1
ATOM 7051 C CA . GLN A 1 894 ? -12.255 4.251 33.936 1.00 85.69 894 GLN A CA 1
ATOM 7052 C C . GLN A 1 894 ? -12.705 4.023 35.393 1.00 85.69 894 GLN A C 1
ATOM 7054 O O . GLN A 1 894 ? -12.113 4.594 36.307 1.00 85.69 894 GLN A O 1
ATOM 7059 N N . SER A 1 895 ? -13.739 3.208 35.637 1.00 80.19 895 SER A N 1
ATOM 7060 C CA . SER A 1 895 ? -14.319 3.072 36.986 1.00 80.19 895 SER A CA 1
ATOM 7061 C C . SER A 1 895 ? -13.279 2.529 37.973 1.00 80.19 895 SER A C 1
ATOM 7063 O O . SER A 1 895 ? -12.684 1.470 37.758 1.00 80.19 895 SER A O 1
ATOM 7065 N N . ARG A 1 896 ? -13.056 3.279 39.058 1.00 79.50 896 ARG A N 1
ATOM 7066 C CA . ARG A 1 896 ? -12.290 2.842 40.242 1.00 79.50 896 ARG A CA 1
ATOM 7067 C C . ARG A 1 896 ? -13.193 2.591 41.447 1.00 79.50 896 ARG A C 1
ATOM 7069 O O . ARG A 1 896 ? -12.876 1.748 42.275 1.00 79.50 896 ARG A O 1
ATOM 7076 N N . GLU A 1 897 ? -14.312 3.304 41.497 1.00 87.06 897 GLU A N 1
ATOM 7077 C CA . GLU A 1 897 ? -15.345 3.231 42.525 1.00 87.06 897 GLU A CA 1
ATOM 7078 C C . GLU A 1 897 ? -16.683 2.822 41.889 1.00 87.06 897 GLU A C 1
ATOM 7080 O O . GLU A 1 897 ? -16.870 3.024 40.681 1.00 87.06 897 GLU A O 1
ATOM 7085 N N . PRO A 1 898 ? -17.632 2.270 42.666 1.00 92.38 898 PRO A N 1
ATOM 7086 C CA . PRO A 1 898 ? -18.959 1.942 42.161 1.00 92.38 898 PRO A CA 1
ATOM 7087 C C . PRO A 1 898 ? -19.664 3.154 41.530 1.00 92.38 898 PRO A C 1
ATOM 7089 O O . PRO A 1 898 ? -19.809 4.206 42.150 1.00 92.38 898 PRO A O 1
ATOM 7092 N N . THR A 1 899 ? -20.137 2.996 40.297 1.00 95.75 899 THR A N 1
ATOM 7093 C CA . THR A 1 899 ? -20.846 4.026 39.529 1.00 95.75 899 THR A CA 1
ATOM 7094 C C . THR A 1 899 ? -22.346 3.847 39.672 1.00 95.75 899 THR A C 1
ATOM 7096 O O . THR A 1 899 ? -22.854 2.749 39.450 1.00 95.75 899 THR A O 1
ATOM 7099 N N . ARG A 1 900 ? -23.071 4.922 39.996 1.00 96.44 900 ARG A N 1
ATOM 7100 C CA . ARG A 1 900 ? -24.535 4.900 40.116 1.00 96.44 900 ARG A CA 1
ATOM 7101 C C . ARG A 1 900 ? -25.197 5.429 38.859 1.00 96.44 900 ARG A C 1
ATOM 7103 O O . ARG A 1 900 ? -24.788 6.457 38.339 1.00 96.44 900 ARG A O 1
ATOM 7110 N N . TYR A 1 901 ? -26.257 4.767 38.431 1.00 97.38 901 TYR A N 1
ATOM 7111 C CA . TYR A 1 901 ? -27.068 5.132 37.280 1.00 97.38 901 TYR A CA 1
ATOM 7112 C C . TYR A 1 901 ? -28.450 5.612 37.729 1.00 97.38 901 TYR A C 1
ATOM 7114 O O . TYR A 1 901 ? -28.939 5.262 38.808 1.00 97.38 901 TYR A O 1
ATOM 7122 N N . ALA A 1 902 ? -29.083 6.453 36.912 1.00 96.56 902 ALA A N 1
ATOM 7123 C CA . ALA A 1 902 ? -30.336 7.132 37.244 1.00 96.56 902 ALA A CA 1
ATOM 7124 C C . ALA A 1 902 ? -31.522 6.173 37.473 1.00 96.56 902 ALA A C 1
ATOM 7126 O O . ALA A 1 902 ? -32.456 6.500 38.207 1.00 96.56 902 ALA A O 1
ATOM 7127 N N . ASP A 1 903 ? -31.473 4.973 36.896 1.00 95.56 903 ASP A N 1
ATOM 7128 C CA . ASP A 1 903 ? -32.446 3.897 37.119 1.00 95.56 903 ASP A CA 1
ATOM 7129 C C . ASP A 1 903 ? -32.286 3.197 38.489 1.00 95.56 903 ASP A C 1
ATOM 7131 O O . ASP A 1 903 ? -33.136 2.406 38.905 1.00 95.56 903 ASP A O 1
ATOM 7135 N N . GLY A 1 904 ? -31.241 3.544 39.247 1.00 95.31 904 GLY A N 1
ATOM 7136 C CA . GLY A 1 904 ? -30.898 2.947 40.534 1.00 95.31 904 GLY A CA 1
ATOM 7137 C C . GLY A 1 904 ? -29.947 1.755 40.440 1.00 95.31 904 GLY A C 1
ATOM 7138 O O . GLY A 1 904 ? -29.737 1.099 41.461 1.00 95.31 904 GLY A O 1
ATOM 7139 N N . THR A 1 905 ? -29.392 1.470 39.260 1.00 96.88 905 THR A N 1
ATOM 7140 C CA . THR A 1 905 ? -28.327 0.480 39.085 1.00 96.88 905 THR A CA 1
ATOM 7141 C C . THR A 1 905 ? -27.000 1.032 39.607 1.00 96.88 905 THR A C 1
ATOM 7143 O O . THR A 1 905 ? -26.662 2.191 39.388 1.00 96.88 905 THR A O 1
ATOM 7146 N N . GLU A 1 906 ? -26.227 0.209 40.304 1.00 96.88 906 GLU A N 1
ATOM 7147 C CA . GLU A 1 906 ? -24.860 0.493 40.734 1.00 96.88 906 GLU A CA 1
ATOM 7148 C C . GLU A 1 906 ? -23.922 -0.565 40.136 1.00 96.88 906 GLU A C 1
ATOM 7150 O O . GLU A 1 906 ? -24.129 -1.767 40.322 1.00 96.88 906 GLU A O 1
ATOM 7155 N N . LEU A 1 907 ? -22.904 -0.121 39.397 1.00 95.19 907 LEU A N 1
ATOM 7156 C CA . LEU A 1 907 ? -21.912 -0.969 38.732 1.00 95.19 907 LEU A CA 1
ATOM 7157 C C . LEU A 1 907 ? -20.556 -0.811 39.413 1.00 95.19 907 LEU A C 1
ATOM 7159 O O . LEU A 1 907 ? -20.044 0.299 39.515 1.00 95.19 907 LEU A O 1
ATOM 7163 N N . SER A 1 908 ? -19.928 -1.915 39.809 1.00 93.31 908 SER A N 1
ATOM 7164 C CA . SER A 1 908 ? -18.528 -1.917 40.251 1.00 93.31 908 SER A CA 1
ATOM 7165 C C . SER A 1 908 ? -17.649 -2.566 39.185 1.00 93.31 908 SER A C 1
ATOM 7167 O O . SER A 1 908 ? -17.429 -3.780 39.213 1.00 93.31 908 SER A O 1
ATOM 7169 N N . GLY A 1 909 ? -17.169 -1.759 38.237 1.00 90.44 909 GLY A N 1
ATOM 7170 C CA . GLY A 1 909 ? -16.282 -2.169 37.146 1.00 90.44 909 GLY A CA 1
ATOM 7171 C C . GLY A 1 909 ? -16.633 -1.528 35.804 1.00 90.44 909 GLY A C 1
ATOM 7172 O O . GLY A 1 909 ? -17.294 -0.496 35.762 1.00 90.44 909 GLY A O 1
ATOM 7173 N N . GLY A 1 910 ? -16.142 -2.125 34.714 1.00 89.75 910 GLY A N 1
ATOM 7174 C CA . GLY A 1 910 ? -16.163 -1.499 33.386 1.00 89.75 910 GLY A CA 1
ATOM 7175 C C . GLY A 1 910 ? -17.473 -1.652 32.611 1.00 89.75 910 GLY A C 1
ATOM 7176 O O . GLY A 1 910 ? -18.050 -0.652 32.189 1.00 89.75 910 GLY A O 1
ATOM 7177 N N . ILE A 1 911 ? -17.918 -2.894 32.389 1.00 95.00 911 ILE A N 1
ATOM 7178 C CA . ILE A 1 911 ? -19.045 -3.214 31.499 1.00 95.00 911 ILE A CA 1
ATOM 7179 C C . ILE A 1 911 ? -19.967 -4.235 32.165 1.00 95.00 911 ILE A C 1
ATOM 7181 O O . ILE A 1 911 ? -19.504 -5.263 32.656 1.00 95.00 911 ILE A O 1
ATOM 7185 N N . ALA A 1 912 ? -21.272 -3.979 32.117 1.00 95.94 912 ALA A N 1
ATOM 7186 C CA . ALA A 1 912 ? -22.299 -4.984 32.373 1.00 95.94 912 ALA A CA 1
ATOM 7187 C C . ALA A 1 912 ? -23.498 -4.764 31.452 1.00 95.94 912 ALA A C 1
ATOM 7189 O O . ALA A 1 912 ? -23.812 -3.625 31.115 1.00 95.94 912 ALA A O 1
ATOM 7190 N N . ALA A 1 913 ? -24.195 -5.832 31.086 1.00 97.19 913 ALA A N 1
ATOM 7191 C CA . ALA A 1 913 ? -25.435 -5.755 30.332 1.00 97.19 913 ALA A CA 1
ATOM 7192 C C . ALA A 1 913 ? -26.535 -6.587 30.998 1.00 97.19 913 ALA A C 1
ATOM 7194 O O . ALA A 1 913 ? -26.264 -7.609 31.624 1.00 97.19 913 ALA A O 1
ATOM 7195 N N . CYS A 1 914 ? -27.773 -6.126 30.860 1.00 95.94 914 CYS A N 1
ATOM 7196 C CA . CYS A 1 914 ? -28.983 -6.859 31.207 1.00 95.94 914 CYS A CA 1
ATOM 7197 C C . CYS A 1 914 ? -29.759 -7.122 29.914 1.00 95.94 914 CYS A C 1
ATOM 7199 O O . CYS A 1 914 ? -30.105 -6.159 29.232 1.00 95.94 914 CYS A O 1
ATOM 7201 N N . ILE A 1 915 ? -30.006 -8.383 29.568 1.00 95.94 915 ILE A N 1
ATOM 7202 C CA . ILE A 1 915 ? -30.728 -8.813 28.364 1.00 95.94 915 ILE A CA 1
ATOM 7203 C C . ILE A 1 915 ? -31.916 -9.647 28.834 1.00 95.94 915 ILE A C 1
ATOM 7205 O O . ILE A 1 915 ? -31.723 -10.693 29.448 1.00 95.94 915 ILE A O 1
ATOM 7209 N N . ASP A 1 916 ? -33.133 -9.150 28.624 1.00 94.56 916 ASP A N 1
ATOM 7210 C CA . ASP A 1 916 ? -34.385 -9.803 29.036 1.00 94.56 916 ASP A CA 1
ATOM 7211 C C . ASP A 1 916 ? -34.391 -10.265 30.514 1.00 94.56 916 ASP A C 1
ATOM 7213 O O . ASP A 1 916 ? -34.978 -11.281 30.886 1.00 94.56 916 ASP A O 1
ATOM 7217 N N . GLY A 1 917 ? -33.720 -9.500 31.386 1.00 91.50 917 GLY A N 1
ATOM 7218 C CA . GLY A 1 917 ? -33.605 -9.763 32.827 1.00 91.50 917 GLY A CA 1
ATOM 7219 C C . GLY A 1 917 ? -32.386 -10.594 33.254 1.00 91.50 917 GLY A C 1
ATOM 7220 O O . GLY A 1 917 ? -32.097 -10.667 34.459 1.00 91.50 917 GLY A O 1
ATOM 7221 N N . GLU A 1 918 ? -31.649 -11.170 32.303 1.00 93.38 918 GLU A N 1
ATOM 7222 C CA . GLU A 1 918 ? -30.399 -11.890 32.543 1.00 93.38 918 GLU A CA 1
ATOM 7223 C C . GLU A 1 918 ? -29.192 -10.962 32.459 1.00 93.38 918 GLU A C 1
ATOM 7225 O O . GLU A 1 918 ? -29.107 -10.092 31.598 1.00 93.38 918 GLU A O 1
ATOM 7230 N N . TRP A 1 919 ? -28.249 -11.133 33.384 1.00 94.19 919 TRP A N 1
ATOM 7231 C CA . TRP A 1 919 ? -27.104 -10.237 33.519 1.00 94.19 919 TRP A CA 1
ATOM 7232 C C . TRP A 1 919 ? -25.826 -10.895 33.035 1.00 94.19 919 TRP A C 1
ATOM 7234 O O . TRP A 1 919 ? -25.466 -11.956 33.540 1.00 94.19 919 TRP A O 1
ATOM 7244 N N . CYS A 1 920 ? -25.103 -10.200 32.161 1.00 94.38 920 CYS A N 1
ATOM 7245 C CA . CYS A 1 920 ? -23.760 -10.572 31.750 1.00 94.38 920 CYS A CA 1
ATOM 7246 C C . CYS A 1 920 ? -22.755 -9.432 31.962 1.00 94.38 920 CYS A C 1
ATOM 7248 O O . CYS A 1 920 ? -23.117 -8.255 32.069 1.00 94.38 920 CYS A O 1
ATOM 7250 N N . SER A 1 921 ? -21.479 -9.773 32.109 1.00 93.94 921 SER A N 1
ATOM 7251 C CA . SER A 1 921 ? -20.426 -8.820 32.473 1.00 93.94 921 SER A CA 1
ATOM 7252 C C . SER A 1 921 ? -19.046 -9.291 32.030 1.00 93.94 921 SER A C 1
ATOM 7254 O O . SER A 1 921 ? -18.755 -10.485 32.001 1.00 93.94 921 SER A O 1
ATOM 7256 N N . THR A 1 922 ? -18.170 -8.323 31.759 1.00 91.56 922 THR A N 1
ATOM 7257 C CA . THR A 1 922 ? -16.721 -8.528 31.682 1.00 91.56 922 THR A CA 1
ATOM 7258 C C . THR A 1 922 ? -16.023 -7.408 32.448 1.00 91.56 922 THR A C 1
ATOM 7260 O O . THR A 1 922 ? -16.299 -6.221 32.255 1.00 91.56 922 THR A O 1
ATOM 7263 N N . GLY A 1 923 ? -15.135 -7.776 33.371 1.00 87.56 923 GLY A N 1
ATOM 7264 C CA . GLY A 1 923 ? -14.396 -6.810 34.185 1.00 87.56 923 GLY A CA 1
ATOM 7265 C C . GLY A 1 923 ? -15.219 -6.069 35.250 1.00 87.56 923 GLY A C 1
ATOM 7266 O O . GLY A 1 923 ? -14.675 -5.166 35.888 1.00 87.56 923 GLY A O 1
ATOM 7267 N N . ALA A 1 924 ? -16.492 -6.422 35.484 1.00 91.44 924 ALA A N 1
ATOM 7268 C CA . ALA A 1 924 ? -17.272 -5.903 36.613 1.00 91.44 924 ALA A CA 1
ATOM 7269 C C . ALA A 1 924 ? -17.546 -6.961 37.683 1.00 91.44 924 ALA A C 1
ATOM 7271 O O . ALA A 1 924 ? -18.000 -8.059 37.381 1.00 91.44 924 ALA A O 1
ATOM 7272 N N . ALA A 1 925 ? -17.275 -6.612 38.945 1.00 90.88 925 ALA A N 1
ATOM 7273 C CA . ALA A 1 925 ? -17.357 -7.509 40.098 1.00 90.88 925 ALA A CA 1
ATOM 7274 C C . ALA A 1 925 ? -18.778 -7.634 40.665 1.00 90.88 925 ALA A C 1
ATOM 7276 O O . ALA A 1 925 ? -19.174 -8.695 41.160 1.00 90.88 925 ALA A O 1
ATOM 7277 N N . THR A 1 926 ? -19.554 -6.552 40.616 1.00 93.31 926 THR A N 1
ATOM 7278 C CA . THR A 1 926 ? -20.943 -6.529 41.081 1.00 93.31 926 THR A CA 1
ATOM 7279 C C . THR A 1 926 ? -21.788 -5.596 40.241 1.00 93.31 926 THR A C 1
ATOM 7281 O O . THR A 1 926 ? -21.336 -4.516 39.860 1.00 93.31 926 THR A O 1
ATOM 7284 N N . VAL A 1 927 ? -23.041 -6.001 40.043 1.00 94.44 927 VAL A N 1
ATOM 7285 C CA . VAL A 1 927 ? -24.114 -5.119 39.594 1.00 94.44 927 VAL A CA 1
ATOM 7286 C C . VAL A 1 927 ? -25.247 -5.187 40.602 1.00 94.44 927 VAL A C 1
ATOM 7288 O O . VAL A 1 927 ? -25.733 -6.271 40.931 1.00 94.44 927 VAL A O 1
ATOM 7291 N N . GLN A 1 928 ? -25.666 -4.037 41.110 1.00 94.94 928 GLN A N 1
ATOM 7292 C CA . GLN A 1 928 ? -26.727 -3.935 42.097 1.00 94.94 928 GLN A CA 1
ATOM 7293 C C . GLN A 1 928 ? -27.858 -3.065 41.562 1.00 94.94 928 GLN A C 1
ATOM 7295 O O . GLN A 1 928 ? -27.689 -1.875 41.353 1.00 94.94 928 GLN A O 1
ATOM 7300 N N . THR A 1 929 ? -29.026 -3.664 41.374 1.00 92.62 929 THR A N 1
ATOM 7301 C CA . THR A 1 929 ? -30.282 -2.948 41.121 1.00 92.62 929 THR A CA 1
ATOM 7302 C C . THR A 1 929 ? -31.020 -2.718 42.443 1.00 92.62 929 THR A C 1
ATOM 7304 O O . THR A 1 929 ? -30.595 -3.189 43.502 1.00 92.62 929 THR A O 1
ATOM 7307 N N . ARG A 1 930 ? -32.182 -2.053 42.399 1.00 85.94 930 ARG A N 1
ATOM 7308 C CA . ARG A 1 930 ? -33.037 -1.865 43.586 1.00 85.94 930 ARG A CA 1
ATOM 7309 C C . ARG A 1 930 ? -33.538 -3.176 44.206 1.00 85.94 930 ARG A C 1
ATOM 7311 O O . ARG A 1 930 ? -33.822 -3.198 45.399 1.00 85.94 930 ARG A O 1
ATOM 7318 N N . THR A 1 931 ? -33.678 -4.241 43.416 1.00 86.44 931 THR A N 1
ATOM 7319 C CA . THR A 1 931 ? -34.325 -5.500 43.834 1.00 86.44 931 THR A CA 1
ATOM 7320 C C . THR A 1 931 ? -33.402 -6.715 43.779 1.00 86.44 931 THR A C 1
ATOM 7322 O O . THR A 1 931 ? -33.665 -7.710 44.451 1.00 86.44 931 THR A O 1
ATOM 7325 N N . ARG A 1 932 ? -32.318 -6.653 43.000 1.00 90.12 932 ARG A N 1
ATOM 7326 C CA . ARG A 1 932 ? -31.409 -7.777 42.740 1.00 90.12 932 ARG A CA 1
ATOM 7327 C C . ARG A 1 932 ? -29.958 -7.314 42.778 1.00 90.12 932 ARG A C 1
ATOM 7329 O O . ARG A 1 932 ? -29.610 -6.308 42.163 1.00 90.12 932 ARG A O 1
ATOM 7336 N N . ARG A 1 933 ? -29.102 -8.085 43.450 1.00 91.69 933 ARG A N 1
ATOM 7337 C CA . ARG A 1 933 ? -27.644 -7.928 43.416 1.00 91.69 933 ARG A CA 1
ATOM 7338 C C . ARG A 1 933 ? -27.035 -9.136 42.718 1.00 91.69 933 ARG A C 1
ATOM 7340 O O . ARG A 1 933 ? -27.154 -10.251 43.217 1.00 91.69 933 ARG A O 1
ATOM 7347 N N . ASN A 1 934 ? -26.383 -8.905 41.587 1.00 91.12 934 ASN A N 1
ATOM 7348 C CA . ASN A 1 934 ? -25.621 -9.912 40.863 1.00 91.12 934 ASN A CA 1
ATOM 7349 C C . ASN A 1 934 ? -24.144 -9.778 41.236 1.00 91.12 934 ASN A C 1
ATOM 7351 O O . ASN A 1 934 ? -23.586 -8.676 41.262 1.00 91.12 934 ASN A O 1
ATOM 7355 N N . HIS A 1 935 ? -23.520 -10.906 41.557 1.00 91.56 935 HIS A N 1
ATOM 7356 C CA . HIS A 1 935 ? -22.109 -10.970 41.900 1.00 91.56 935 HIS A CA 1
ATOM 7357 C C . HIS A 1 935 ? -21.369 -11.801 40.860 1.00 91.56 935 HIS A C 1
ATOM 7359 O O . HIS A 1 935 ? -21.749 -12.938 40.589 1.00 91.56 935 HIS A O 1
ATOM 7365 N N . PHE A 1 936 ? -20.289 -11.240 40.326 1.00 89.25 936 PHE A N 1
ATOM 7366 C CA . PHE A 1 936 ? -19.409 -11.884 39.361 1.00 89.25 936 PHE A CA 1
ATOM 7367 C C . PHE A 1 936 ? -18.072 -12.168 40.058 1.00 89.25 936 PHE A C 1
ATOM 7369 O O . PHE A 1 936 ? -17.123 -11.383 39.964 1.00 89.25 936 PHE A O 1
ATOM 7376 N N . PRO A 1 937 ? -17.973 -13.263 40.836 1.00 83.00 937 PRO A N 1
ATOM 7377 C CA . PRO A 1 937 ? -16.739 -13.581 41.534 1.00 83.00 937 PRO A CA 1
ATOM 7378 C C . PRO A 1 937 ? -15.623 -13.813 40.515 1.00 83.00 937 PRO A C 1
ATOM 7380 O O . PRO A 1 937 ? -15.847 -14.427 39.466 1.00 83.00 937 PRO A O 1
ATOM 7383 N N . ARG A 1 938 ? -14.411 -13.352 40.848 1.00 85.94 938 ARG A N 1
ATOM 7384 C CA . ARG A 1 938 ? -13.221 -13.459 39.986 1.00 85.94 938 ARG A CA 1
ATOM 7385 C C . ARG A 1 938 ? -13.381 -12.751 38.627 1.00 85.94 938 ARG A C 1
ATOM 7387 O O . ARG A 1 938 ? -12.792 -13.188 37.646 1.00 85.94 938 ARG A O 1
ATOM 7394 N N . ALA A 1 939 ? -14.141 -11.650 38.580 1.00 86.25 939 ALA A N 1
ATOM 7395 C CA . ALA A 1 939 ? -14.324 -10.813 37.382 1.00 86.25 939 ALA A CA 1
ATOM 7396 C C . ALA A 1 939 ? -13.018 -10.246 36.798 1.00 86.25 939 ALA A C 1
ATOM 7398 O O . ALA A 1 939 ? -12.979 -9.848 35.639 1.00 86.25 939 ALA A O 1
ATOM 7399 N N . ARG A 1 940 ? -11.950 -10.216 37.602 1.00 90.31 940 ARG A N 1
ATOM 7400 C CA . ARG A 1 940 ? -10.594 -9.877 37.185 1.00 90.31 940 ARG A CA 1
ATOM 7401 C C . ARG A 1 940 ? -9.613 -10.784 37.916 1.00 90.31 940 ARG A C 1
ATOM 7403 O O . ARG A 1 940 ? -9.592 -10.803 39.147 1.00 90.31 940 ARG A O 1
ATOM 7410 N N . GLN A 1 941 ? -8.824 -11.538 37.165 1.00 92.62 941 GLN A N 1
ATOM 7411 C CA . GLN A 1 941 ? -7.800 -12.448 37.672 1.00 92.62 941 GLN A CA 1
ATOM 7412 C C . GLN A 1 941 ? -6.439 -12.022 37.124 1.00 92.62 941 GLN A C 1
ATOM 7414 O O . GLN A 1 941 ? -6.325 -11.620 35.967 1.00 92.62 941 GLN A O 1
ATOM 7419 N N . ILE A 1 942 ? -5.411 -12.092 37.968 1.00 94.12 942 ILE A N 1
ATOM 7420 C CA . ILE A 1 942 ? -4.027 -11.813 37.585 1.00 94.12 942 ILE A CA 1
ATOM 7421 C C . ILE A 1 942 ? -3.209 -13.050 37.931 1.00 94.12 942 ILE A C 1
ATOM 7423 O O . ILE A 1 942 ? -3.247 -13.516 39.068 1.00 94.12 942 ILE A O 1
ATOM 7427 N N . ALA A 1 943 ? -2.466 -13.550 36.954 1.00 94.69 943 ALA A N 1
ATOM 7428 C CA . ALA A 1 943 ? -1.545 -14.665 37.103 1.00 94.69 943 ALA A CA 1
ATOM 7429 C C . ALA A 1 943 ? -0.159 -14.287 36.591 1.00 94.69 943 ALA A C 1
ATOM 7431 O O . ALA A 1 943 ? -0.008 -13.332 35.831 1.00 94.69 943 ALA A O 1
ATOM 7432 N N . THR A 1 944 ? 0.846 -15.057 36.987 1.00 95.38 944 THR A N 1
ATOM 7433 C CA . THR A 1 944 ? 2.231 -14.871 36.539 1.00 95.38 944 THR A CA 1
ATOM 7434 C C . THR A 1 944 ? 2.618 -15.986 35.577 1.00 95.38 944 THR A C 1
ATOM 7436 O O . THR A 1 944 ? 2.295 -17.147 35.836 1.00 95.38 944 THR A O 1
ATOM 7439 N N . ILE A 1 945 ? 3.328 -15.644 34.497 1.00 96.25 945 ILE A N 1
ATOM 7440 C CA . ILE A 1 945 ? 3.958 -16.619 33.598 1.00 96.25 945 ILE A CA 1
ATOM 7441 C C . ILE A 1 945 ? 5.120 -17.283 34.338 1.00 96.25 945 ILE A C 1
ATOM 7443 O O . ILE A 1 945 ? 6.100 -16.618 34.675 1.00 96.25 945 ILE A O 1
ATOM 7447 N N . THR A 1 946 ? 5.027 -18.586 34.584 1.00 96.44 946 THR A N 1
ATOM 7448 C CA . THR A 1 946 ? 6.058 -19.374 35.279 1.00 96.44 946 THR A CA 1
ATOM 7449 C C . THR A 1 946 ? 6.996 -20.098 34.320 1.00 96.44 946 THR A C 1
ATOM 7451 O O . THR A 1 946 ? 8.156 -20.311 34.655 1.00 96.44 946 THR A O 1
ATOM 7454 N N . ALA A 1 947 ? 6.517 -20.437 33.124 1.00 95.62 947 ALA A N 1
ATOM 7455 C CA . ALA A 1 947 ? 7.306 -21.001 32.033 1.00 95.62 947 ALA A CA 1
ATOM 7456 C C . ALA A 1 947 ? 6.660 -20.644 30.687 1.00 95.62 947 ALA A C 1
ATOM 7458 O O . ALA A 1 947 ? 5.485 -20.276 30.640 1.00 95.62 947 ALA A O 1
ATOM 7459 N N . LEU A 1 948 ? 7.417 -20.734 29.595 1.00 95.56 948 LEU A N 1
ATOM 7460 C CA . LEU A 1 948 ? 6.899 -20.553 28.240 1.00 95.56 948 LEU A CA 1
ATOM 7461 C C . LEU A 1 948 ? 7.712 -21.361 27.230 1.00 95.56 948 LEU A C 1
ATOM 7463 O O . LEU A 1 948 ? 8.894 -21.618 27.452 1.00 95.56 948 LEU A O 1
ATOM 7467 N N . ASP A 1 949 ? 7.085 -21.686 26.108 1.00 93.00 949 ASP A N 1
ATOM 7468 C CA . ASP A 1 949 ? 7.731 -22.193 24.902 1.00 93.00 949 ASP A CA 1
ATOM 7469 C C . ASP A 1 949 ? 7.229 -21.368 23.709 1.00 93.00 949 ASP A C 1
ATOM 7471 O O . ASP A 1 949 ? 6.028 -21.279 23.432 1.00 93.00 949 ASP A O 1
ATOM 7475 N N . ARG A 1 950 ? 8.172 -20.700 23.033 1.00 89.69 950 ARG A N 1
ATOM 7476 C CA . ARG A 1 950 ? 7.872 -19.762 21.947 1.00 89.69 950 ARG A CA 1
ATOM 7477 C C . ARG A 1 950 ? 7.488 -20.468 20.652 1.00 89.69 950 ARG A C 1
ATOM 7479 O O . ARG A 1 950 ? 6.692 -19.899 19.907 1.00 89.69 950 ARG A O 1
ATOM 7486 N N . ASP A 1 951 ? 8.018 -21.662 20.405 1.00 84.62 951 ASP A N 1
ATOM 7487 C CA . ASP A 1 951 ? 7.817 -22.387 19.148 1.00 84.62 951 ASP A CA 1
ATOM 7488 C C . ASP A 1 951 ? 6.412 -22.997 19.109 1.00 84.62 951 ASP A C 1
ATOM 7490 O O . ASP A 1 951 ? 5.751 -23.014 18.072 1.00 84.62 951 ASP A O 1
ATOM 7494 N N . THR A 1 952 ? 5.907 -23.412 20.274 1.00 85.75 952 THR A N 1
ATOM 7495 C CA . THR A 1 952 ? 4.534 -23.912 20.437 1.00 85.75 952 THR A CA 1
ATOM 7496 C C . THR A 1 952 ? 3.533 -22.839 20.875 1.00 85.75 952 THR A C 1
ATOM 7498 O O . THR A 1 952 ? 2.348 -23.132 21.020 1.00 85.75 952 THR A O 1
ATOM 7501 N N . SER A 1 953 ? 3.983 -21.593 21.080 1.00 91.88 953 SER A N 1
ATOM 7502 C CA . SER A 1 953 ? 3.174 -20.486 21.623 1.00 91.88 953 SER A CA 1
ATOM 7503 C C . SER A 1 953 ? 2.457 -20.857 22.929 1.00 91.88 953 SER A C 1
ATOM 7505 O O . SER A 1 953 ? 1.283 -20.537 23.128 1.00 91.88 953 SER A O 1
ATOM 7507 N N . THR A 1 954 ? 3.154 -21.555 23.829 1.00 94.62 954 THR A N 1
ATOM 7508 C CA . THR A 1 954 ? 2.600 -21.991 25.114 1.00 94.62 954 THR A CA 1
ATOM 7509 C C . THR A 1 954 ? 3.163 -21.205 26.290 1.00 94.62 954 THR A C 1
ATOM 7511 O O . THR A 1 954 ? 4.331 -20.819 26.314 1.00 94.62 954 THR A O 1
ATOM 7514 N N . VAL A 1 955 ? 2.315 -20.973 27.290 1.00 96.88 955 VAL A N 1
ATOM 7515 C CA . VAL A 1 955 ? 2.680 -20.371 28.576 1.00 96.88 955 VAL A CA 1
ATOM 7516 C C . VAL A 1 955 ? 2.128 -21.214 29.715 1.00 96.88 955 VAL A C 1
ATOM 7518 O O . VAL A 1 955 ? 1.001 -21.701 29.655 1.00 96.88 955 VAL A O 1
ATOM 7521 N N . GLU A 1 956 ? 2.903 -21.372 30.776 1.00 97.12 956 GLU A N 1
ATOM 7522 C CA . GLU A 1 956 ? 2.434 -21.922 32.043 1.00 97.12 956 GLU A CA 1
ATOM 7523 C C . GLU A 1 956 ? 2.155 -20.768 32.997 1.00 97.12 956 GLU A C 1
ATOM 7525 O O . GLU A 1 956 ? 2.973 -19.859 33.147 1.00 97.12 956 GLU A O 1
ATOM 7530 N N . VAL A 1 957 ? 0.979 -20.783 33.613 1.00 95.81 957 VAL A N 1
ATOM 7531 C CA . VAL A 1 957 ? 0.504 -19.717 34.493 1.00 95.81 957 VAL A CA 1
ATOM 7532 C C . VAL A 1 957 ? -0.001 -20.292 35.802 1.00 95.81 957 VAL A C 1
ATOM 7534 O O . VAL A 1 957 ? -0.566 -21.383 35.835 1.00 95.81 957 VAL A O 1
ATOM 7537 N N . THR A 1 958 ? 0.164 -19.534 36.884 1.00 90.38 958 THR A N 1
ATOM 7538 C CA . THR A 1 958 ? -0.373 -19.882 38.207 1.00 90.38 958 THR A CA 1
ATOM 7539 C C . THR A 1 958 ? -1.254 -18.753 38.733 1.00 90.38 958 THR A C 1
ATOM 7541 O O . THR A 1 958 ? -0.844 -17.592 38.709 1.00 90.38 958 THR A O 1
ATOM 7544 N N . GLY A 1 959 ? -2.455 -19.086 39.216 1.00 86.81 959 GLY A N 1
ATOM 7545 C CA . GLY A 1 959 ? -3.416 -18.130 39.786 1.00 86.81 959 GLY A CA 1
ATOM 7546 C C . GLY A 1 959 ? -4.633 -17.818 38.909 1.00 86.81 959 GLY A C 1
ATOM 7547 O O . GLY A 1 959 ? -5.421 -16.944 39.267 1.00 86.81 959 GLY A O 1
ATOM 7548 N N . LEU A 1 960 ? -4.812 -18.526 37.788 1.00 90.12 960 LEU A N 1
ATOM 7549 C CA . LEU A 1 960 ? -6.053 -18.478 37.009 1.00 90.12 960 LEU A CA 1
ATOM 7550 C C . LEU A 1 960 ? -6.988 -19.614 37.413 1.00 90.12 960 LEU A C 1
ATOM 7552 O O . LEU A 1 960 ? -6.561 -20.674 37.857 1.00 90.12 960 LEU A O 1
ATOM 7556 N N . SER A 1 961 ? -8.279 -19.378 37.236 1.00 88.44 961 SER A N 1
ATOM 7557 C CA . SER A 1 961 ? -9.330 -20.374 37.383 1.00 88.44 961 SER A CA 1
ATOM 7558 C C . SER A 1 961 ? -10.452 -20.070 36.396 1.00 88.44 961 SER A C 1
ATOM 7560 O O . SER A 1 961 ? -10.659 -18.908 36.042 1.00 88.44 961 SER A O 1
ATOM 7562 N N . GLN A 1 962 ? -11.203 -21.098 35.994 1.00 87.94 962 GLN A N 1
ATOM 7563 C CA . GLN A 1 962 ? -12.314 -20.979 35.034 1.00 87.94 962 GLN A CA 1
ATOM 7564 C C . GLN A 1 962 ? -11.898 -20.515 33.629 1.00 87.94 962 GLN A C 1
ATOM 7566 O O . GLN A 1 962 ? -12.763 -20.140 32.852 1.00 87.94 962 GLN A O 1
ATOM 7571 N N . ILE A 1 963 ? -10.602 -20.545 33.309 1.00 91.31 963 ILE A N 1
ATOM 7572 C CA . ILE A 1 963 ? -10.117 -20.265 31.960 1.00 91.31 963 ILE A CA 1
ATOM 7573 C C . ILE A 1 963 ? -10.398 -21.458 31.045 1.00 91.31 963 ILE A C 1
ATOM 7575 O O . ILE A 1 963 ? -10.153 -22.610 31.417 1.00 91.31 963 ILE A O 1
ATOM 7579 N N . ALA A 1 964 ? -10.905 -21.178 29.855 1.00 91.50 964 ALA A N 1
ATOM 7580 C CA . ALA A 1 964 ? -11.303 -22.157 28.861 1.00 91.50 964 ALA A CA 1
ATOM 7581 C C . ALA A 1 964 ? -10.753 -21.806 27.472 1.00 91.50 964 ALA A C 1
ATOM 7583 O O . ALA A 1 964 ? -10.339 -20.682 27.187 1.00 91.50 964 ALA A O 1
ATOM 7584 N N . THR A 1 965 ? -10.761 -22.790 26.573 1.00 90.75 965 THR A N 1
ATOM 7585 C CA . THR A 1 965 ? -10.504 -22.542 25.152 1.00 90.75 965 THR A CA 1
ATOM 7586 C C . THR A 1 965 ? -11.526 -21.544 24.607 1.00 90.75 965 THR A C 1
ATOM 7588 O O . THR A 1 965 ? -12.726 -21.705 24.808 1.00 90.75 965 THR A O 1
ATOM 7591 N N . GLY A 1 966 ? -11.050 -20.543 23.869 1.00 87.00 966 GLY A N 1
ATOM 7592 C CA . GLY A 1 966 ? -11.856 -19.443 23.348 1.00 87.00 966 GLY A CA 1
ATOM 7593 C C . GLY A 1 966 ? -11.739 -18.158 24.165 1.00 87.00 966 GLY A C 1
ATOM 7594 O O . GLY A 1 966 ? -11.907 -17.087 23.581 1.00 87.00 966 GLY A O 1
ATOM 7595 N N . ASP A 1 967 ? -11.377 -18.252 25.448 1.00 91.06 967 ASP A N 1
ATOM 7596 C CA . ASP A 1 967 ? -11.160 -17.084 26.302 1.00 91.06 967 ASP A CA 1
ATOM 7597 C C . ASP A 1 967 ? -9.986 -16.236 25.818 1.00 91.06 967 ASP A C 1
ATOM 7599 O O . ASP A 1 967 ? -9.125 -16.681 25.051 1.00 91.06 967 ASP A O 1
ATOM 7603 N N . ARG A 1 968 ? -9.936 -14.992 26.300 1.00 92.56 968 ARG A N 1
ATOM 7604 C CA . ARG A 1 968 ? -8.841 -14.073 26.003 1.00 92.56 968 ARG A CA 1
ATOM 7605 C C . ARG A 1 968 ? -8.100 -13.663 27.251 1.00 92.56 968 ARG A C 1
ATOM 7607 O O . ARG A 1 968 ? -8.691 -13.420 28.301 1.00 92.56 968 ARG A O 1
ATOM 7614 N N . VAL A 1 969 ? -6.793 -13.538 27.093 1.00 94.50 969 VAL A N 1
ATOM 7615 C CA . VAL A 1 969 ? -5.895 -13.048 28.127 1.00 94.50 969 VAL A CA 1
ATOM 7616 C C . VAL A 1 969 ? -5.091 -11.866 27.609 1.00 94.50 969 VAL A C 1
ATOM 7618 O O . VAL A 1 969 ? -4.776 -11.779 26.419 1.00 94.50 969 VAL A O 1
ATOM 7621 N N . ARG A 1 970 ? -4.739 -10.957 28.516 1.00 94.25 970 ARG A N 1
ATOM 7622 C CA . ARG A 1 970 ? -3.952 -9.764 28.213 1.00 94.25 970 ARG A CA 1
ATOM 7623 C C . ARG A 1 970 ? -2.626 -9.787 28.952 1.00 94.25 970 ARG A C 1
ATOM 7625 O O . ARG A 1 970 ? -2.584 -9.986 30.164 1.00 94.25 970 ARG A O 1
ATOM 7632 N N . ILE A 1 971 ? -1.540 -9.505 28.245 1.00 94.62 971 ILE A N 1
ATOM 7633 C CA . ILE A 1 971 ? -0.237 -9.278 28.879 1.00 94.62 971 ILE A CA 1
ATOM 7634 C C . ILE A 1 971 ? -0.231 -7.866 29.457 1.00 94.62 971 ILE A C 1
ATOM 7636 O O . ILE A 1 971 ? -0.354 -6.898 28.710 1.00 94.62 971 ILE A O 1
ATOM 7640 N N . ARG A 1 972 ? -0.086 -7.709 30.778 1.00 92.25 972 ARG A N 1
ATOM 7641 C CA . ARG A 1 972 ? -0.257 -6.394 31.426 1.00 92.25 972 ARG A CA 1
ATOM 7642 C C . ARG A 1 972 ? 0.782 -5.353 31.011 1.00 92.25 972 ARG A C 1
ATOM 7644 O O . ARG A 1 972 ? 0.429 -4.181 30.929 1.00 92.25 972 ARG A O 1
ATOM 7651 N N . SER A 1 973 ? 2.029 -5.763 30.764 1.00 89.00 973 SER A N 1
ATOM 7652 C CA . SER A 1 973 ? 3.119 -4.844 30.396 1.00 89.00 973 SER A CA 1
ATOM 7653 C C . SER A 1 973 ? 2.891 -4.179 29.039 1.00 89.00 973 SER A C 1
ATOM 7655 O O . SER A 1 973 ? 3.140 -2.990 28.889 1.00 89.00 973 SER A O 1
ATOM 7657 N N . THR A 1 974 ? 2.379 -4.932 28.065 1.00 88.75 974 THR A N 1
ATOM 7658 C CA . THR A 1 974 ? 2.193 -4.461 26.684 1.00 88.75 974 THR A CA 1
ATOM 7659 C C . THR A 1 974 ? 0.740 -4.134 26.352 1.00 88.75 974 THR A C 1
ATOM 7661 O O . THR A 1 974 ? 0.463 -3.430 25.388 1.00 88.75 974 THR A O 1
ATOM 7664 N N . GLY A 1 975 ? -0.213 -4.652 27.126 1.00 89.69 975 GLY A N 1
ATOM 7665 C CA . GLY A 1 975 ? -1.642 -4.572 26.838 1.00 89.69 975 GLY A CA 1
ATOM 7666 C C . GLY A 1 975 ? -2.112 -5.451 25.677 1.00 89.69 975 GLY A C 1
ATOM 7667 O O . GLY A 1 975 ? -3.278 -5.347 25.312 1.00 89.69 975 GLY A O 1
ATOM 7668 N N . ARG A 1 976 ? -1.242 -6.298 25.109 1.00 91.19 976 ARG A N 1
ATOM 7669 C CA . ARG A 1 976 ? -1.563 -7.157 23.959 1.00 91.19 976 ARG A CA 1
ATOM 7670 C C . ARG A 1 976 ? -2.508 -8.289 24.344 1.00 91.19 976 ARG A C 1
ATOM 7672 O O . ARG A 1 976 ? -2.338 -8.892 25.409 1.00 91.19 976 ARG A O 1
ATOM 7679 N N . ASN A 1 977 ? -3.452 -8.588 23.458 1.00 92.62 977 ASN A N 1
ATOM 7680 C CA . ASN A 1 977 ? -4.487 -9.599 23.662 1.00 92.62 977 ASN A CA 1
ATOM 7681 C C . ASN A 1 977 ? -4.193 -10.889 22.892 1.00 92.62 977 ASN A C 1
ATOM 7683 O O . ASN A 1 977 ? -3.825 -10.854 21.721 1.00 92.62 977 ASN A O 1
ATOM 7687 N N . TYR A 1 978 ? -4.432 -12.021 23.551 1.00 93.12 978 TYR A N 1
ATOM 7688 C CA . TYR A 1 978 ? -4.223 -13.364 23.012 1.00 93.12 978 TYR A CA 1
ATOM 7689 C C . TYR A 1 978 ? -5.474 -14.200 23.248 1.00 93.12 978 TYR A C 1
ATOM 7691 O O . TYR A 1 978 ? -6.070 -14.133 24.327 1.00 93.12 978 TYR A O 1
ATOM 7699 N N . ARG A 1 979 ? -5.882 -14.981 22.251 1.00 92.12 979 ARG A N 1
ATOM 7700 C CA . ARG A 1 979 ? -6.917 -16.005 22.407 1.00 92.12 979 ARG A CA 1
ATOM 7701 C C . ARG A 1 979 ? -6.269 -17.293 22.902 1.00 92.12 979 ARG A C 1
ATOM 7703 O O . ARG A 1 979 ? -5.229 -17.718 22.407 1.00 92.12 979 ARG A O 1
ATOM 7710 N N . VAL A 1 980 ? -6.917 -17.943 23.856 1.00 92.94 980 VAL A N 1
ATOM 7711 C CA . VAL A 1 980 ? -6.520 -19.255 24.359 1.00 92.94 980 VAL A CA 1
ATOM 7712 C C . VAL A 1 980 ? -7.076 -20.322 23.421 1.00 92.94 980 VAL A C 1
ATOM 7714 O O . VAL A 1 980 ? -8.292 -20.479 23.303 1.00 92.94 980 VAL A O 1
ATOM 7717 N N . VAL A 1 981 ? -6.200 -21.061 22.742 1.00 90.88 981 VAL A N 1
ATOM 7718 C CA . VAL A 1 981 ? -6.603 -22.137 21.817 1.00 90.88 981 VAL A CA 1
ATOM 7719 C C . VAL A 1 981 ? -6.666 -23.498 22.508 1.00 90.88 981 VAL A C 1
ATOM 7721 O O . VAL A 1 981 ? -7.484 -24.338 22.140 1.00 90.88 981 VAL A O 1
ATOM 7724 N N . ALA A 1 982 ? -5.874 -23.703 23.561 1.00 91.88 982 ALA A N 1
ATOM 7725 C CA . ALA A 1 982 ? -5.928 -24.907 24.383 1.00 91.88 982 ALA A CA 1
ATOM 7726 C C . ALA A 1 982 ? -5.582 -24.607 25.845 1.00 91.88 982 ALA A C 1
ATOM 7728 O O . ALA A 1 982 ? -4.762 -23.734 26.133 1.00 91.88 982 ALA A O 1
ATOM 7729 N N . VAL A 1 983 ? -6.196 -25.363 26.756 1.00 94.62 983 VAL A N 1
ATOM 7730 C CA . VAL A 1 983 ? -5.929 -25.323 28.198 1.00 94.62 983 VAL A CA 1
ATOM 7731 C C . VAL A 1 983 ? -5.623 -26.735 28.678 1.00 94.62 983 VAL A C 1
ATOM 7733 O O . VAL A 1 983 ? -6.424 -27.646 28.479 1.00 94.62 983 VAL A O 1
ATOM 7736 N N . ALA A 1 984 ? -4.492 -26.913 29.354 1.00 94.56 984 ALA A N 1
ATOM 7737 C CA . ALA A 1 984 ? -4.156 -28.139 30.067 1.00 94.56 984 ALA A CA 1
ATOM 7738 C C . ALA A 1 984 ? -3.919 -27.825 31.547 1.00 94.56 984 ALA A C 1
ATOM 7740 O O . ALA A 1 984 ? -3.142 -26.935 31.891 1.00 94.56 984 ALA A O 1
ATOM 7741 N N . ALA A 1 985 ? -4.597 -28.544 32.440 1.00 90.88 985 ALA A N 1
ATOM 7742 C CA . ALA A 1 985 ? -4.357 -28.420 33.872 1.00 90.88 985 ALA A CA 1
ATOM 7743 C C . ALA A 1 985 ? -3.011 -29.066 34.235 1.00 90.88 985 ALA A C 1
ATOM 7745 O O . ALA A 1 985 ? -2.763 -30.219 33.884 1.00 90.88 985 ALA A O 1
ATOM 7746 N N . LEU A 1 986 ? -2.158 -28.324 34.940 1.00 90.69 986 LEU A N 1
ATOM 7747 C CA . LEU A 1 986 ? -0.903 -28.827 35.513 1.00 90.69 986 LEU A CA 1
ATOM 7748 C C . LEU A 1 986 ? -1.081 -29.143 37.004 1.00 90.69 986 LEU A C 1
ATOM 7750 O O . LEU A 1 986 ? -0.571 -30.143 37.502 1.00 90.69 986 LEU A O 1
ATOM 7754 N N . ALA A 1 987 ? -1.840 -28.293 37.702 1.00 84.75 987 ALA A N 1
ATOM 7755 C CA . ALA A 1 987 ? -2.267 -28.442 39.091 1.00 84.75 987 ALA A CA 1
ATOM 7756 C C . ALA A 1 987 ? -3.593 -27.681 39.306 1.00 84.75 987 ALA A C 1
ATOM 7758 O O . ALA A 1 987 ? -4.126 -27.089 38.372 1.00 84.75 987 ALA A O 1
ATOM 7759 N N . GLU A 1 988 ? -4.125 -27.658 40.533 1.00 75.44 988 GLU A N 1
ATOM 7760 C CA . GLU A 1 988 ? -5.439 -27.060 40.848 1.00 75.44 988 GLU A CA 1
ATOM 7761 C C . GLU A 1 988 ? -5.573 -25.572 40.456 1.00 75.44 988 GLU A C 1
ATOM 7763 O O . GLU A 1 988 ? -6.652 -25.131 40.067 1.00 75.44 988 GLU A O 1
ATOM 7768 N N . SER A 1 989 ? -4.481 -24.802 40.516 1.00 76.94 989 SER A N 1
ATOM 7769 C CA . SER A 1 989 ? -4.429 -23.373 40.154 1.00 76.94 989 SER A CA 1
ATOM 7770 C C . SER A 1 989 ? -3.370 -23.047 39.096 1.00 76.94 989 SER A C 1
ATOM 7772 O O . SER A 1 989 ? -3.049 -21.873 38.882 1.00 76.94 989 SER A O 1
ATOM 7774 N N . SER A 1 990 ? -2.803 -24.078 38.461 1.00 90.25 990 SER A N 1
ATOM 7775 C CA . SER A 1 990 ? -1.750 -23.946 37.456 1.00 90.25 990 SER A CA 1
ATOM 7776 C C . SER A 1 990 ? -2.191 -24.563 36.138 1.00 90.25 990 SER A C 1
ATOM 7778 O O . SER A 1 990 ? -2.619 -25.720 36.083 1.00 90.25 990 SER A O 1
ATOM 7780 N N . HIS A 1 991 ? -2.078 -23.783 35.070 1.00 94.44 991 HIS A N 1
ATOM 7781 C CA . HIS A 1 991 ? -2.539 -24.147 33.739 1.00 94.44 991 HIS A CA 1
ATOM 7782 C C . HIS A 1 991 ? -1.427 -23.918 32.723 1.00 94.44 991 HIS A C 1
ATOM 7784 O O . HIS A 1 991 ? -0.734 -22.904 32.774 1.00 94.44 991 HIS A O 1
ATOM 7790 N N . ARG A 1 992 ? -1.310 -24.823 31.755 1.00 96.38 992 ARG A N 1
ATOM 7791 C CA . ARG A 1 992 ? -0.633 -24.557 30.491 1.00 96.38 992 ARG A CA 1
ATOM 7792 C C . ARG A 1 992 ? -1.666 -24.050 29.495 1.00 96.38 992 ARG A C 1
ATOM 7794 O O . ARG A 1 992 ? -2.661 -24.728 29.240 1.00 96.38 992 ARG A O 1
ATOM 7801 N N . LEU A 1 993 ? -1.429 -22.866 28.953 1.00 96.12 993 LEU A N 1
ATOM 7802 C CA . LEU A 1 993 ? -2.243 -22.241 27.921 1.00 96.12 993 LEU A CA 1
ATOM 7803 C C . LEU A 1 993 ? -1.469 -22.282 26.606 1.00 96.12 993 LEU A C 1
ATOM 7805 O O . LEU A 1 993 ? -0.308 -21.880 26.567 1.00 96.12 993 LEU A O 1
ATOM 7809 N N . THR A 1 994 ? -2.113 -22.722 25.532 1.00 94.38 994 THR A N 1
ATOM 7810 C CA . THR A 1 994 ? -1.642 -22.460 24.169 1.00 94.38 994 THR A CA 1
ATOM 7811 C C . THR A 1 994 ? -2.328 -21.196 23.678 1.00 94.38 994 THR A C 1
ATOM 7813 O O . THR A 1 994 ? -3.555 -21.089 23.767 1.00 94.38 994 THR A O 1
ATOM 7816 N N . LEU A 1 995 ? -1.548 -20.240 23.185 1.00 92.81 995 LEU A N 1
ATOM 7817 C CA . LEU A 1 995 ? -2.027 -18.964 22.665 1.00 92.81 995 LEU A CA 1
ATOM 7818 C C . LEU A 1 995 ? -2.069 -18.997 21.132 1.00 92.81 995 LEU A C 1
ATOM 7820 O O . LEU A 1 995 ? -1.293 -19.704 20.495 1.00 92.81 995 LEU A O 1
ATOM 7824 N N . ASP A 1 996 ? -2.986 -18.234 20.545 1.00 88.50 996 ASP A N 1
ATOM 7825 C CA . ASP A 1 996 ? -3.175 -18.126 19.093 1.00 88.50 996 ASP A CA 1
ATOM 7826 C C . ASP A 1 996 ? -2.028 -17.413 18.366 1.00 88.50 996 ASP A C 1
ATOM 7828 O O . ASP A 1 996 ? -1.808 -17.659 17.179 1.00 88.50 996 ASP A O 1
ATOM 7832 N N . LEU A 1 997 ? -1.317 -16.519 19.059 1.00 91.19 997 LEU A N 1
ATOM 7833 C CA . LEU A 1 997 ? -0.260 -15.695 18.480 1.00 91.19 997 LEU A CA 1
ATOM 7834 C C . LEU A 1 997 ? 1.113 -16.000 19.086 1.00 91.19 997 LEU A C 1
ATOM 7836 O O . LEU A 1 997 ? 1.279 -16.102 20.304 1.00 91.19 997 LEU A O 1
ATOM 7840 N N . SER A 1 998 ? 2.123 -16.009 18.216 1.00 89.69 998 SER A N 1
ATOM 7841 C CA . SER A 1 998 ? 3.527 -16.071 18.614 1.00 89.69 998 SER A CA 1
ATOM 7842 C C . SER A 1 998 ? 3.925 -14.854 19.456 1.00 89.69 998 SER A C 1
ATOM 7844 O O . SER A 1 998 ? 3.547 -13.715 19.178 1.00 89.69 998 SER A O 1
ATOM 7846 N N . SER A 1 999 ? 4.760 -15.097 20.466 1.00 92.38 999 SER A N 1
ATOM 7847 C CA . SER A 1 999 ? 5.354 -14.047 21.303 1.00 92.38 999 SER A CA 1
ATOM 7848 C C . SER A 1 999 ? 6.427 -13.220 20.590 1.00 92.38 999 SER A C 1
ATOM 7850 O O . SER A 1 999 ? 6.783 -12.146 21.074 1.00 92.38 999 SER A O 1
ATOM 7852 N N . ILE A 1 1000 ? 6.967 -13.706 19.470 1.00 93.69 1000 ILE A N 1
ATOM 7853 C CA . ILE A 1 1000 ? 8.019 -13.019 18.719 1.00 93.69 1000 ILE A CA 1
ATOM 7854 C C . ILE A 1 1000 ? 7.374 -11.898 17.903 1.00 93.69 1000 ILE A C 1
ATOM 7856 O O . ILE A 1 1000 ? 6.439 -12.122 17.149 1.00 93.69 1000 ILE A O 1
ATOM 7860 N N . LEU A 1 1001 ? 7.856 -10.674 18.031 1.00 93.50 1001 LEU A N 1
ATOM 7861 C CA . LEU A 1 1001 ? 7.363 -9.517 17.286 1.00 93.50 1001 LEU A CA 1
ATOM 7862 C C . LEU A 1 1001 ? 8.198 -9.245 16.036 1.00 93.50 1001 LEU A C 1
ATOM 7864 O O . LEU A 1 1001 ? 7.654 -8.769 15.050 1.00 93.50 1001 LEU A O 1
ATOM 7868 N N . GLY A 1 1002 ? 9.487 -9.575 16.082 1.00 93.75 1002 GLY A N 1
ATOM 7869 C CA . GLY A 1 1002 ? 10.437 -9.378 14.994 1.00 93.75 1002 GLY A CA 1
ATOM 7870 C C . GLY A 1 1002 ? 11.792 -10.006 15.317 1.00 93.75 1002 GLY A C 1
ATOM 7871 O O . GLY A 1 1002 ? 12.047 -10.371 16.468 1.00 93.75 1002 GLY A O 1
ATOM 7872 N N . LYS A 1 1003 ? 12.652 -10.154 14.311 1.00 93.62 1003 LYS A N 1
ATOM 7873 C CA . LYS A 1 1003 ? 14.006 -10.723 14.407 1.00 93.62 1003 LYS A CA 1
ATOM 7874 C C . LYS A 1 1003 ? 14.980 -9.874 13.592 1.00 93.62 1003 LYS A C 1
ATOM 7876 O O . LYS A 1 1003 ? 14.634 -9.444 12.500 1.00 93.62 1003 LYS A O 1
ATOM 7881 N N . ALA A 1 1004 ? 16.193 -9.670 14.083 1.00 95.62 1004 ALA A N 1
ATOM 7882 C CA . ALA A 1 1004 ? 17.231 -8.929 13.362 1.00 95.62 1004 ALA A CA 1
ATOM 7883 C C . ALA A 1 1004 ? 18.623 -9.352 13.843 1.00 95.62 1004 ALA A C 1
ATOM 7885 O O . ALA A 1 1004 ? 18.735 -10.002 14.891 1.00 95.62 1004 ALA A O 1
ATOM 7886 N N . ARG A 1 1005 ? 19.678 -8.968 13.117 1.00 95.38 1005 ARG A N 1
ATOM 7887 C CA . ARG A 1 1005 ? 21.037 -8.996 13.665 1.00 95.38 1005 ARG A CA 1
ATOM 7888 C C . ARG A 1 1005 ? 21.354 -7.658 14.308 1.00 95.38 1005 ARG A C 1
ATOM 7890 O O . ARG A 1 1005 ? 20.879 -6.607 13.880 1.00 95.38 1005 ARG A O 1
ATOM 7897 N N . ILE A 1 1006 ? 22.199 -7.703 15.325 1.00 97.31 1006 ILE A N 1
ATOM 7898 C CA . ILE A 1 1006 ? 22.793 -6.506 15.905 1.00 97.31 1006 ILE A CA 1
ATOM 7899 C C . ILE A 1 1006 ? 23.797 -5.929 14.901 1.00 97.31 1006 ILE A C 1
ATOM 7901 O O . ILE A 1 1006 ? 24.766 -6.597 14.539 1.00 97.31 1006 ILE A O 1
ATOM 7905 N N . ALA A 1 1007 ? 23.588 -4.687 14.477 1.00 96.75 1007 ALA A N 1
ATOM 7906 C CA . ALA A 1 1007 ? 24.558 -3.900 13.725 1.00 96.75 1007 ALA A CA 1
ATOM 7907 C C . ALA A 1 1007 ? 25.590 -3.254 14.665 1.00 96.75 1007 ALA A C 1
ATOM 7909 O O . ALA A 1 1007 ? 26.791 -3.317 14.400 1.00 96.75 1007 ALA A O 1
ATOM 7910 N N . ALA A 1 1008 ? 25.141 -2.691 15.792 1.00 97.62 1008 ALA A N 1
ATOM 7911 C CA . ALA A 1 1008 ? 26.003 -2.056 16.790 1.00 97.62 1008 ALA A CA 1
ATOM 7912 C C . ALA A 1 1008 ? 25.383 -2.080 18.200 1.00 97.62 1008 ALA A C 1
ATOM 7914 O O . ALA A 1 1008 ? 24.165 -2.158 18.353 1.00 97.62 1008 ALA A O 1
ATOM 7915 N N . VAL A 1 1009 ? 26.233 -1.995 19.232 1.00 97.19 1009 VAL A N 1
ATOM 7916 C CA . VAL A 1 1009 ? 25.836 -1.840 20.645 1.00 97.19 1009 VAL A CA 1
ATOM 7917 C C . VAL A 1 1009 ? 26.607 -0.667 21.245 1.00 97.19 1009 VAL A C 1
ATOM 7919 O O . VAL A 1 1009 ? 27.839 -0.700 21.297 1.00 97.19 1009 VAL A O 1
ATOM 7922 N N . CYS A 1 1010 ? 25.887 0.340 21.733 1.00 96.31 1010 CYS A N 1
ATOM 7923 C CA . CYS A 1 1010 ? 26.430 1.574 22.293 1.00 96.31 1010 CYS A CA 1
ATOM 7924 C C . CYS A 1 1010 ? 25.788 1.856 23.660 1.00 96.31 1010 CYS A C 1
ATOM 7926 O O . CYS A 1 1010 ? 24.814 2.594 23.780 1.00 96.31 1010 CYS A O 1
ATOM 7928 N N . GLY A 1 1011 ? 26.339 1.263 24.724 1.00 96.12 1011 GLY A N 1
ATOM 7929 C CA . GLY A 1 1011 ? 25.740 1.365 26.057 1.00 96.12 1011 GLY A CA 1
ATOM 7930 C C . GLY A 1 1011 ? 24.392 0.642 26.101 1.00 96.12 1011 GLY A C 1
ATOM 7931 O O . GLY A 1 1011 ? 24.361 -0.575 25.947 1.00 96.12 1011 GLY A O 1
ATOM 7932 N N . SER A 1 1012 ? 23.308 1.380 26.337 1.00 97.06 1012 SER A N 1
ATOM 7933 C CA . SER A 1 1012 ? 21.932 0.860 26.312 1.00 97.06 1012 SER A CA 1
ATOM 7934 C C . SER A 1 1012 ? 21.299 0.859 24.918 1.00 97.06 1012 SER A C 1
ATOM 7936 O O . SER A 1 1012 ? 20.289 0.182 24.723 1.00 97.06 1012 SER A O 1
ATOM 7938 N N . GLU A 1 1013 ? 21.887 1.569 23.956 1.00 97.31 1013 GLU A N 1
ATOM 7939 C CA . GLU A 1 1013 ? 21.367 1.651 22.596 1.00 97.31 1013 GLU A CA 1
ATOM 7940 C C . GLU A 1 1013 ? 21.864 0.457 21.768 1.00 97.31 1013 GLU A C 1
ATOM 7942 O O . GLU A 1 1013 ? 23.058 0.131 21.765 1.00 97.31 1013 GLU A O 1
ATOM 7947 N N . VAL A 1 1014 ? 20.952 -0.206 21.057 1.00 97.94 1014 VAL A N 1
ATOM 7948 C CA . VAL A 1 1014 ? 21.264 -1.309 20.140 1.00 97.94 1014 VAL A CA 1
ATOM 7949 C C . VAL A 1 1014 ? 20.698 -0.994 18.761 1.00 97.94 1014 VAL A C 1
ATOM 7951 O O . VAL A 1 1014 ? 19.492 -0.808 18.596 1.00 97.94 1014 VAL A O 1
ATOM 7954 N N . GLU A 1 1015 ? 21.574 -0.972 17.762 1.00 97.50 1015 GLU A N 1
ATOM 7955 C CA . GLU A 1 1015 ? 21.213 -0.815 16.355 1.00 97.50 1015 GLU A CA 1
ATOM 7956 C C . GLU A 1 1015 ? 21.017 -2.196 15.725 1.00 97.50 1015 GLU A C 1
ATOM 7958 O O . GLU A 1 1015 ? 21.853 -3.089 15.881 1.00 97.50 1015 GLU A O 1
ATOM 7963 N N . LEU A 1 1016 ? 19.911 -2.373 15.013 1.00 96.44 1016 LEU A N 1
ATOM 7964 C CA . LEU A 1 1016 ? 19.499 -3.602 14.346 1.00 96.44 1016 LEU A CA 1
ATOM 7965 C C . LEU A 1 1016 ? 19.506 -3.395 12.830 1.00 96.44 1016 LEU A C 1
ATOM 7967 O O . LEU A 1 1016 ? 19.023 -2.371 12.347 1.00 96.44 1016 LEU A O 1
ATOM 7971 N N . ASP A 1 1017 ? 19.977 -4.387 12.076 1.00 93.12 1017 ASP A N 1
ATOM 7972 C CA . ASP A 1 1017 ? 20.116 -4.338 10.608 1.00 93.12 1017 ASP A CA 1
ATOM 7973 C C . ASP A 1 1017 ? 18.814 -4.624 9.826 1.00 93.12 1017 ASP A C 1
ATOM 7975 O O . ASP A 1 1017 ? 18.841 -5.020 8.653 1.00 93.12 1017 ASP A O 1
ATOM 7979 N N . PHE A 1 1018 ? 17.667 -4.422 10.477 1.00 91.50 1018 PHE A N 1
ATOM 7980 C CA . PHE A 1 1018 ? 16.340 -4.664 9.918 1.00 91.50 1018 PHE A CA 1
ATOM 7981 C C . PHE A 1 1018 ? 15.346 -3.582 10.354 1.00 91.50 1018 PHE A C 1
ATOM 7983 O O . PHE A 1 1018 ? 15.410 -3.097 11.486 1.00 91.50 1018 PHE A O 1
ATOM 7990 N N . PHE A 1 1019 ? 14.369 -3.267 9.501 1.00 88.38 1019 PHE A N 1
ATOM 7991 C CA . PHE A 1 1019 ? 13.187 -2.485 9.866 1.00 88.38 1019 PHE A CA 1
ATOM 7992 C C . PHE A 1 1019 ? 12.173 -3.350 10.631 1.00 88.38 1019 PHE A C 1
ATOM 7994 O O . PHE A 1 1019 ? 11.413 -4.127 10.059 1.00 88.38 1019 PHE A O 1
ATOM 8001 N N . LEU A 1 1020 ? 12.167 -3.241 11.954 1.00 90.88 1020 LEU A N 1
ATOM 8002 C CA . LEU A 1 1020 ? 11.092 -3.749 12.792 1.00 90.88 1020 LEU A CA 1
ATOM 8003 C C . LEU A 1 1020 ? 10.118 -2.594 13.017 1.00 90.88 1020 LEU A C 1
ATOM 8005 O O . LEU A 1 1020 ? 10.579 -1.526 13.423 1.00 90.88 1020 LEU A O 1
ATOM 8009 N N . PRO A 1 1021 ? 8.801 -2.767 12.804 1.00 84.94 1021 PRO A N 1
ATOM 8010 C CA . PRO A 1 1021 ? 7.854 -1.672 12.977 1.00 84.94 1021 PRO A CA 1
ATOM 8011 C C . PRO A 1 1021 ? 7.940 -1.076 14.392 1.00 84.94 1021 PRO A C 1
ATOM 8013 O O . PRO A 1 1021 ? 7.507 -1.711 15.354 1.00 84.94 1021 PRO A O 1
ATOM 8016 N N . THR A 1 1022 ? 8.479 0.142 14.541 1.00 85.62 1022 THR A N 1
ATOM 8017 C CA . THR A 1 1022 ? 8.468 0.880 15.825 1.00 85.62 1022 THR A CA 1
ATOM 8018 C C . THR A 1 1022 ? 7.372 1.933 15.889 1.00 85.62 1022 THR A C 1
ATOM 8020 O O . THR A 1 1022 ? 7.135 2.537 16.938 1.00 85.62 1022 THR A O 1
ATOM 8023 N N . ARG A 1 1023 ? 6.667 2.121 14.769 1.00 83.31 1023 ARG A N 1
ATOM 8024 C CA . ARG A 1 1023 ? 5.574 3.073 14.599 1.00 83.31 1023 ARG A CA 1
ATOM 8025 C C . ARG A 1 1023 ? 4.615 3.023 15.785 1.00 83.31 1023 ARG A C 1
ATOM 8027 O O . ARG A 1 1023 ? 4.160 1.948 16.182 1.00 83.31 1023 ARG A O 1
ATOM 8034 N N . THR A 1 1024 ? 4.297 4.193 16.339 1.00 83.94 1024 THR A N 1
ATOM 8035 C CA . THR A 1 1024 ? 3.397 4.369 17.497 1.00 83.94 1024 THR A CA 1
ATOM 8036 C C . THR A 1 1024 ? 3.778 3.567 18.752 1.00 83.94 1024 THR A C 1
ATOM 8038 O O . THR A 1 1024 ? 2.925 3.196 19.551 1.00 83.94 1024 THR A O 1
ATOM 8041 N N . GLY A 1 1025 ? 5.061 3.252 18.936 1.00 82.06 1025 GLY A N 1
ATOM 8042 C CA . GLY A 1 1025 ? 5.539 2.530 20.114 1.00 82.06 1025 GLY A CA 1
ATOM 8043 C C . GLY A 1 1025 ? 5.193 1.039 20.124 1.00 82.06 1025 GLY A C 1
ATOM 8044 O O . GLY A 1 1025 ? 5.078 0.444 21.194 1.00 82.06 1025 GLY A O 1
ATOM 8045 N N . TYR A 1 1026 ? 5.044 0.404 18.954 1.00 88.88 1026 TYR A N 1
ATOM 8046 C CA . TYR A 1 1026 ? 4.752 -1.036 18.830 1.00 88.88 1026 TYR A CA 1
ATOM 8047 C C . TYR A 1 1026 ? 5.725 -1.936 19.624 1.00 88.88 1026 TYR A C 1
ATOM 8049 O O . TYR A 1 1026 ? 5.311 -2.982 20.140 1.00 88.88 1026 TYR A O 1
ATOM 8057 N N . LEU A 1 1027 ? 6.992 -1.520 19.751 1.00 92.62 1027 LEU A N 1
ATOM 8058 C CA . LEU A 1 1027 ? 8.033 -2.220 20.516 1.00 92.62 1027 LEU A CA 1
ATOM 8059 C C . LEU A 1 1027 ? 8.200 -1.719 21.961 1.00 92.62 1027 LEU A C 1
ATOM 8061 O O . LEU A 1 1027 ? 8.933 -2.337 22.733 1.00 92.62 1027 LEU A O 1
ATOM 8065 N N . HIS A 1 1028 ? 7.535 -0.637 22.365 1.00 90.81 1028 HIS A N 1
ATOM 8066 C CA . HIS A 1 1028 ? 7.721 -0.072 23.703 1.00 90.81 1028 HIS A CA 1
ATOM 8067 C C . HIS A 1 1028 ? 7.159 -1.033 24.758 1.00 90.81 1028 HIS A C 1
ATOM 8069 O O . HIS A 1 1028 ? 6.115 -1.656 24.555 1.00 90.81 1028 HIS A O 1
ATOM 8075 N N . SER A 1 1029 ? 7.843 -1.154 25.900 1.00 90.50 1029 SER A N 1
ATOM 8076 C CA . SER A 1 1029 ? 7.497 -2.101 26.981 1.00 90.50 1029 SER A CA 1
ATOM 8077 C C . SER A 1 1029 ? 7.573 -3.588 26.591 1.00 90.50 1029 SER A C 1
ATOM 8079 O O . SER A 1 1029 ? 7.103 -4.454 27.335 1.00 90.50 1029 SER A O 1
ATOM 8081 N N . THR A 1 1030 ? 8.171 -3.900 25.437 1.00 95.44 1030 THR A N 1
ATOM 8082 C CA . THR A 1 1030 ? 8.517 -5.268 25.024 1.00 95.44 1030 THR A CA 1
ATOM 8083 C C . THR A 1 1030 ? 9.966 -5.581 25.431 1.00 95.44 1030 THR A C 1
ATOM 8085 O O . THR A 1 1030 ? 10.552 -4.856 26.239 1.00 95.44 1030 THR A O 1
ATOM 8088 N N . ARG A 1 1031 ? 10.549 -6.687 24.957 1.00 96.62 1031 ARG A N 1
ATOM 8089 C CA . ARG A 1 1031 ? 11.915 -7.104 25.309 1.00 96.62 1031 ARG A CA 1
ATOM 8090 C C . ARG A 1 1031 ? 12.709 -7.391 24.051 1.00 96.62 1031 ARG A C 1
ATOM 8092 O O . ARG A 1 1031 ? 12.158 -7.964 23.114 1.00 96.62 1031 ARG A O 1
ATOM 8099 N N . LEU A 1 1032 ? 13.989 -7.046 24.054 1.00 97.81 1032 LEU A N 1
ATOM 8100 C CA . LEU A 1 1032 ? 14.938 -7.571 23.083 1.00 97.81 1032 LEU A CA 1
ATOM 8101 C C . LEU A 1 1032 ? 15.611 -8.790 23.714 1.00 97.81 1032 LEU A C 1
ATOM 8103 O O . LEU A 1 1032 ? 16.137 -8.685 24.8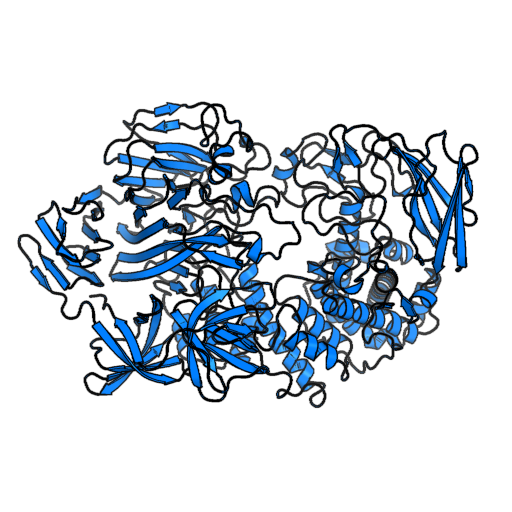18 1.00 97.81 1032 LEU A O 1
ATOM 8107 N N . GLU A 1 1033 ? 15.546 -9.941 23.052 1.00 96.81 1033 GLU A N 1
ATOM 8108 C CA . GLU A 1 1033 ? 16.057 -11.237 23.515 1.00 96.81 1033 GLU A CA 1
ATOM 8109 C C . GLU A 1 1033 ? 17.139 -11.742 22.553 1.00 96.81 1033 GLU A C 1
ATOM 8111 O O . GLU A 1 1033 ? 16.906 -11.814 21.345 1.00 96.81 1033 GLU A O 1
ATOM 8116 N N . ARG A 1 1034 ? 18.315 -12.118 23.060 1.00 96.31 1034 ARG A N 1
ATOM 8117 C CA . ARG A 1 1034 ? 19.387 -12.716 22.258 1.00 96.31 1034 ARG A CA 1
ATOM 8118 C C . ARG A 1 1034 ? 19.069 -14.175 21.964 1.00 96.31 1034 ARG A C 1
ATOM 8120 O O . ARG A 1 1034 ? 18.831 -14.975 22.865 1.00 96.31 1034 ARG A O 1
ATOM 8127 N N . ALA A 1 1035 ? 19.098 -14.541 20.687 1.00 93.12 1035 ALA A N 1
ATOM 8128 C CA . ALA A 1 1035 ? 18.631 -15.846 20.230 1.00 93.12 1035 ALA A CA 1
ATOM 8129 C C . ALA A 1 1035 ? 19.505 -17.023 20.702 1.00 93.12 1035 ALA A C 1
ATOM 8131 O O . ALA A 1 1035 ? 19.008 -18.143 20.768 1.00 93.12 1035 ALA A O 1
ATOM 8132 N N . SER A 1 1036 ? 20.788 -16.795 21.006 1.00 93.94 1036 SER A N 1
ATOM 8133 C CA . SER A 1 1036 ? 21.743 -17.852 21.369 1.00 93.94 1036 SER A CA 1
ATOM 8134 C C . SER A 1 1036 ? 21.597 -18.370 22.799 1.00 93.94 1036 SER A C 1
ATOM 8136 O O . SER A 1 1036 ? 21.897 -19.533 23.051 1.00 93.94 1036 SER A O 1
ATOM 8138 N N . ASP A 1 1037 ? 21.187 -17.513 23.735 1.00 93.50 1037 ASP A N 1
ATOM 8139 C CA . ASP A 1 1037 ? 21.169 -17.816 25.173 1.00 93.50 1037 ASP A CA 1
ATOM 8140 C C . ASP A 1 1037 ? 19.872 -17.394 25.887 1.00 93.50 1037 ASP A C 1
ATOM 8142 O O . ASP A 1 1037 ? 19.688 -17.715 27.060 1.00 93.50 1037 ASP A O 1
ATOM 8146 N N . GLY A 1 1038 ? 18.959 -16.701 25.197 1.00 92.50 1038 GLY A N 1
ATOM 8147 C CA . GLY A 1 1038 ? 17.690 -16.238 25.760 1.00 92.50 1038 GLY A CA 1
ATOM 8148 C C . GLY A 1 1038 ? 17.829 -15.086 26.757 1.00 92.50 1038 GLY A C 1
ATOM 8149 O O . GLY A 1 1038 ? 16.850 -14.734 27.417 1.00 92.50 1038 GLY A O 1
ATOM 8150 N N . THR A 1 1039 ? 19.017 -14.486 26.896 1.00 94.81 1039 THR A N 1
ATOM 8151 C CA . THR A 1 1039 ? 19.182 -13.272 27.706 1.00 94.81 1039 THR A CA 1
ATOM 8152 C C . THR A 1 1039 ? 18.397 -12.129 27.077 1.00 94.81 1039 THR A C 1
ATOM 8154 O O . THR A 1 1039 ? 18.350 -11.999 25.855 1.00 94.81 1039 THR A O 1
ATOM 8157 N N . TRP A 1 1040 ? 17.753 -11.294 27.892 1.00 96.06 1040 TRP A N 1
ATOM 8158 C CA . TRP A 1 1040 ? 16.907 -10.217 27.385 1.00 96.06 1040 TRP A CA 1
ATOM 8159 C C . TRP A 1 1040 ? 17.015 -8.942 28.212 1.00 96.06 1040 TRP A C 1
ATOM 8161 O O . TRP A 1 1040 ? 17.387 -8.971 29.385 1.00 96.06 1040 TRP A O 1
ATOM 8171 N N . GLN A 1 1041 ? 16.659 -7.820 27.587 1.00 97.00 1041 GLN A N 1
ATOM 8172 C CA . GLN A 1 1041 ? 16.522 -6.514 28.229 1.00 97.00 1041 GLN A CA 1
ATOM 8173 C C . GLN A 1 1041 ? 15.198 -5.846 27.817 1.00 97.00 1041 GLN A C 1
ATOM 8175 O O . GLN A 1 1041 ? 14.772 -6.005 26.667 1.00 97.00 1041 GLN A O 1
ATOM 8180 N N . PRO A 1 1042 ? 14.514 -5.117 28.722 1.00 97.00 1042 PRO A N 1
ATOM 8181 C CA . PRO A 1 1042 ? 13.330 -4.340 28.363 1.00 97.00 1042 PRO A CA 1
ATOM 8182 C C . PRO A 1 1042 ? 13.667 -3.248 27.347 1.00 97.00 1042 PRO A C 1
ATOM 8184 O O . PRO A 1 1042 ? 14.639 -2.520 27.536 1.00 97.00 1042 PRO A O 1
ATOM 8187 N N . ILE A 1 1043 ? 12.826 -3.100 26.325 1.00 96.88 1043 ILE A N 1
ATOM 8188 C CA . ILE A 1 1043 ? 12.877 -1.986 25.374 1.00 96.88 1043 ILE A CA 1
ATOM 8189 C C . ILE A 1 1043 ? 12.083 -0.823 25.973 1.00 96.88 1043 ILE A C 1
ATOM 8191 O O . ILE A 1 1043 ? 10.870 -0.941 26.197 1.00 96.88 1043 ILE A O 1
ATOM 8195 N N . VAL A 1 1044 ? 12.762 0.291 26.242 1.00 95.25 1044 VAL A N 1
ATOM 8196 C CA . VAL A 1 1044 ? 12.136 1.511 26.777 1.00 95.25 1044 VAL A CA 1
ATOM 8197 C C . VAL A 1 1044 ? 11.692 2.456 25.667 1.00 95.25 1044 VAL A C 1
ATOM 8199 O O . VAL A 1 1044 ? 10.663 3.112 25.816 1.00 95.25 1044 VAL A O 1
ATOM 8202 N N . ASP A 1 1045 ? 12.412 2.465 24.547 1.00 93.19 1045 ASP A N 1
ATOM 8203 C CA . ASP A 1 1045 ? 12.117 3.289 23.378 1.00 93.19 1045 ASP A CA 1
ATOM 8204 C C . ASP A 1 1045 ? 12.643 2.615 22.102 1.00 93.19 1045 ASP A C 1
ATOM 8206 O O . ASP A 1 1045 ? 13.552 1.782 22.161 1.00 93.19 1045 ASP A O 1
ATOM 8210 N N . ALA A 1 1046 ? 12.048 2.925 20.950 1.00 93.19 1046 ALA A N 1
ATOM 8211 C CA . ALA A 1 1046 ? 12.459 2.350 19.675 1.00 93.19 1046 ALA A CA 1
ATOM 8212 C C . ALA A 1 1046 ? 12.153 3.259 18.478 1.00 93.19 1046 ALA A C 1
ATOM 8214 O O . ALA A 1 1046 ? 11.109 3.908 18.398 1.00 93.19 1046 ALA A O 1
ATOM 8215 N N . ALA A 1 1047 ? 13.023 3.216 17.474 1.00 91.00 1047 ALA A N 1
ATOM 8216 C CA . ALA A 1 1047 ? 12.908 4.021 16.268 1.00 91.00 1047 ALA A CA 1
ATOM 8217 C C . ALA A 1 1047 ? 13.381 3.317 15.011 1.00 91.00 1047 ALA A C 1
ATOM 8219 O O . ALA A 1 1047 ? 14.302 2.507 15.049 1.00 91.00 1047 ALA A O 1
ATOM 8220 N N . ASN A 1 1048 ? 12.825 3.734 13.882 1.00 88.94 1048 ASN A N 1
ATOM 8221 C CA . ASN A 1 1048 ? 13.357 3.428 12.568 1.00 88.94 1048 ASN A CA 1
ATOM 8222 C C . ASN A 1 1048 ? 14.014 4.704 12.016 1.00 88.94 1048 ASN A C 1
ATOM 8224 O O . ASN A 1 1048 ? 13.277 5.620 11.658 1.00 88.94 1048 ASN A O 1
ATOM 8228 N N . PRO A 1 1049 ? 15.358 4.818 11.988 1.00 82.94 1049 PRO A N 1
ATOM 8229 C CA . PRO A 1 1049 ? 16.026 5.970 11.371 1.00 82.94 1049 PRO A CA 1
ATOM 8230 C C . PRO A 1 1049 ? 15.915 5.961 9.837 1.00 82.94 1049 PRO A C 1
ATOM 8232 O O . PRO A 1 1049 ? 16.065 6.994 9.194 1.00 82.94 1049 PRO A O 1
ATOM 8235 N N . ASP A 1 1050 ? 15.680 4.789 9.248 1.00 82.38 1050 ASP A N 1
ATOM 8236 C CA . ASP A 1 1050 ? 15.494 4.566 7.818 1.00 82.38 1050 ASP A CA 1
ATOM 8237 C C . ASP A 1 1050 ? 14.698 3.263 7.593 1.00 82.38 1050 ASP A C 1
ATOM 8239 O O . ASP A 1 1050 ? 14.174 2.662 8.534 1.00 82.38 1050 ASP A O 1
ATOM 8243 N N . MET A 1 1051 ? 14.581 2.840 6.332 1.00 79.06 1051 MET A N 1
ATOM 8244 C CA . MET A 1 1051 ? 13.893 1.605 5.927 1.00 79.06 1051 MET A CA 1
ATOM 8245 C C . MET A 1 1051 ? 14.697 0.332 6.173 1.00 79.06 1051 MET A C 1
ATOM 8247 O O . MET A 1 1051 ? 14.196 -0.767 5.942 1.00 79.06 1051 MET A O 1
ATOM 8251 N N . ASP A 1 1052 ? 15.942 0.464 6.608 1.00 85.00 1052 ASP A N 1
ATOM 8252 C CA . ASP A 1 1052 ? 16.869 -0.644 6.718 1.00 85.00 1052 ASP A CA 1
ATOM 8253 C C . ASP A 1 1052 ? 17.160 -1.022 8.160 1.00 85.00 1052 ASP A C 1
ATOM 8255 O O . ASP A 1 1052 ? 17.580 -2.155 8.398 1.00 85.00 1052 ASP A O 1
ATOM 8259 N N . ARG A 1 1053 ? 16.934 -0.111 9.107 1.00 90.69 1053 ARG A N 1
ATOM 8260 C CA . ARG A 1 1053 ? 17.416 -0.249 10.476 1.00 90.69 1053 ARG A CA 1
ATOM 8261 C C . ARG A 1 1053 ? 16.352 0.020 11.526 1.00 90.69 1053 ARG A C 1
ATOM 8263 O O . ARG A 1 1053 ? 15.358 0.720 11.319 1.00 90.69 1053 ARG A O 1
ATOM 8270 N N . THR A 1 1054 ? 16.611 -0.521 12.708 1.00 94.12 1054 THR A N 1
ATOM 8271 C CA . THR A 1 1054 ? 15.870 -0.211 13.931 1.00 94.12 1054 THR A CA 1
ATOM 8272 C C . THR A 1 1054 ? 16.855 0.087 15.039 1.00 94.12 1054 THR A C 1
ATOM 8274 O O . THR A 1 1054 ? 17.751 -0.707 15.292 1.00 94.12 1054 THR A O 1
ATOM 8277 N N . VAL A 1 1055 ? 16.672 1.202 15.726 1.00 95.31 1055 VAL A N 1
ATOM 8278 C CA . VAL A 1 1055 ? 17.409 1.532 16.942 1.00 95.31 1055 VAL A CA 1
ATOM 8279 C C . VAL A 1 1055 ? 16.485 1.279 18.122 1.00 95.31 1055 VAL A C 1
ATOM 8281 O O . VAL A 1 1055 ? 15.359 1.779 18.140 1.00 95.31 1055 VAL A O 1
ATOM 8284 N N . VAL A 1 1056 ? 16.938 0.494 19.095 1.00 96.75 1056 VAL A N 1
ATOM 8285 C CA . VAL A 1 1056 ? 16.224 0.296 20.358 1.00 96.75 1056 VAL A CA 1
ATOM 8286 C C . VAL A 1 1056 ? 17.049 0.826 21.518 1.00 96.75 1056 VAL A C 1
ATOM 8288 O O . VAL A 1 1056 ? 18.252 0.591 21.588 1.00 96.75 1056 VAL A O 1
ATOM 8291 N N . GLU A 1 1057 ? 16.380 1.493 22.449 1.00 96.94 1057 GLU A N 1
ATOM 8292 C CA . GLU A 1 1057 ? 16.952 1.852 23.739 1.00 96.94 1057 GLU A CA 1
ATOM 8293 C C . GLU A 1 1057 ? 16.515 0.814 24.774 1.00 96.94 1057 GLU A C 1
ATOM 8295 O O . GLU A 1 1057 ? 15.320 0.533 24.947 1.00 96.94 1057 GLU A O 1
ATOM 8300 N N . LEU A 1 1058 ? 17.491 0.223 25.457 1.00 97.69 1058 LEU A N 1
ATOM 8301 C CA . LEU A 1 1058 ? 17.271 -0.783 26.487 1.00 97.69 1058 LEU A CA 1
ATOM 8302 C C . LEU A 1 1058 ? 17.278 -0.157 27.884 1.00 97.69 1058 LEU A C 1
ATOM 8304 O O . LEU A 1 1058 ? 17.988 0.804 28.161 1.00 97.69 1058 LEU A O 1
ATOM 8308 N N . ALA A 1 1059 ? 16.532 -0.748 28.817 1.00 97.06 1059 ALA A N 1
ATOM 8309 C CA . ALA A 1 1059 ? 16.501 -0.271 30.204 1.00 97.06 1059 ALA A CA 1
ATOM 8310 C C . ALA A 1 1059 ? 17.875 -0.327 30.902 1.00 97.06 1059 ALA A C 1
ATOM 8312 O O . ALA A 1 1059 ? 18.087 0.331 31.921 1.00 97.06 1059 ALA A O 1
ATOM 8313 N N . SER A 1 1060 ? 18.800 -1.150 30.405 1.00 96.81 1060 SER A N 1
ATOM 8314 C CA . SER A 1 1060 ? 20.180 -1.252 30.879 1.00 96.81 1060 SER A CA 1
ATOM 8315 C C . SER A 1 1060 ? 21.083 -1.813 29.773 1.00 96.81 1060 SER A C 1
ATOM 8317 O O . SER A 1 1060 ? 20.593 -2.585 28.942 1.00 96.81 1060 SER A O 1
ATOM 8319 N N . PRO A 1 1061 ? 22.395 -1.504 29.785 1.00 96.56 1061 PRO A N 1
ATOM 8320 C CA . PRO A 1 1061 ? 23.336 -2.043 28.810 1.00 96.56 1061 PRO A CA 1
ATOM 8321 C C . PRO A 1 1061 ? 23.338 -3.581 28.797 1.00 96.56 1061 PRO A C 1
ATOM 8323 O O . PRO A 1 1061 ? 23.490 -4.197 29.862 1.00 96.56 1061 PRO A O 1
ATOM 8326 N N . PRO A 1 1062 ? 23.188 -4.227 27.627 1.00 95.25 1062 PRO A N 1
ATOM 8327 C CA . PRO A 1 1062 ? 23.192 -5.677 27.539 1.00 95.25 1062 PRO A CA 1
ATOM 8328 C C . PRO A 1 1062 ? 24.613 -6.227 27.731 1.00 95.25 1062 PRO A C 1
ATOM 8330 O O . PRO A 1 1062 ? 25.596 -5.664 27.249 1.00 95.25 1062 PRO A O 1
ATOM 8333 N N . GLN A 1 1063 ? 24.741 -7.351 28.440 1.00 94.00 1063 GLN A N 1
ATOM 8334 C CA . GLN A 1 1063 ? 26.038 -7.973 28.719 1.00 94.00 1063 GLN A CA 1
ATOM 8335 C C . GLN A 1 1063 ? 26.347 -9.086 27.716 1.00 94.00 1063 GLN A C 1
ATOM 8337 O O . GLN A 1 1063 ? 25.549 -9.998 27.527 1.00 94.00 1063 GLN A O 1
ATOM 8342 N N . GLY A 1 1064 ? 27.535 -9.040 27.108 1.00 92.44 1064 GLY A N 1
ATOM 8343 C CA . GLY A 1 1064 ? 28.025 -10.099 26.217 1.00 92.44 1064 GLY A CA 1
ATOM 8344 C C . GLY A 1 1064 ? 27.378 -10.136 24.828 1.00 92.44 1064 GLY A C 1
ATOM 8345 O O . GLY A 1 1064 ? 27.585 -11.110 24.105 1.00 92.44 1064 GLY A O 1
ATOM 8346 N N . TRP A 1 1065 ? 26.610 -9.104 24.468 1.00 96.75 1065 TRP A N 1
ATOM 8347 C CA . TRP A 1 1065 ? 26.024 -8.922 23.140 1.00 96.75 1065 TRP A CA 1
ATOM 8348 C C . TRP A 1 1065 ? 27.026 -8.230 22.210 1.00 96.75 1065 TRP A C 1
ATOM 8350 O O . TRP A 1 1065 ? 27.841 -7.418 22.652 1.00 96.75 1065 TRP A O 1
ATOM 8360 N N . SER A 1 1066 ? 27.014 -8.568 20.926 1.00 95.88 1066 SER A N 1
ATOM 8361 C CA . SER A 1 1066 ? 27.980 -8.097 19.930 1.00 95.88 1066 SER A CA 1
ATOM 8362 C C . SER A 1 1066 ? 27.353 -7.987 18.541 1.00 95.88 1066 SER A C 1
ATOM 8364 O O . SER A 1 1066 ? 26.350 -8.631 18.240 1.00 95.88 1066 SER A O 1
ATOM 8366 N N . ALA A 1 1067 ? 27.965 -7.175 17.675 1.00 96.69 1067 ALA A N 1
ATOM 8367 C CA . ALA A 1 1067 ? 27.554 -7.078 16.278 1.00 96.69 1067 ALA A CA 1
ATOM 8368 C C . ALA A 1 1067 ? 27.577 -8.461 15.598 1.00 96.69 1067 ALA A C 1
ATOM 8370 O O . ALA A 1 1067 ? 28.504 -9.248 15.799 1.00 96.69 1067 ALA A O 1
ATOM 8371 N N . GLY A 1 1068 ? 26.547 -8.753 14.806 1.00 94.38 1068 GLY A N 1
ATOM 8372 C CA . GLY A 1 1068 ? 26.315 -10.048 14.166 1.00 94.38 1068 GLY A CA 1
ATOM 8373 C C . GLY A 1 1068 ? 25.473 -11.032 14.985 1.00 94.38 1068 GLY A C 1
ATOM 8374 O O . GLY A 1 1068 ? 24.959 -11.992 14.408 1.00 94.38 1068 GLY A O 1
ATOM 8375 N N . ASP A 1 1069 ? 25.272 -10.797 16.288 1.00 96.38 1069 ASP A N 1
ATOM 8376 C CA . ASP A 1 1069 ? 24.357 -11.613 17.090 1.00 96.38 1069 ASP A CA 1
ATOM 8377 C C . ASP A 1 1069 ? 22.920 -11.487 16.581 1.00 96.38 1069 ASP A C 1
ATOM 8379 O O . ASP A 1 1069 ? 22.441 -10.390 16.293 1.00 96.38 1069 ASP A O 1
ATOM 8383 N N . TRP A 1 1070 ? 22.199 -12.607 16.542 1.00 95.88 1070 TRP A N 1
ATOM 8384 C CA . TRP A 1 1070 ? 20.764 -12.603 16.276 1.00 95.88 1070 TRP A CA 1
ATOM 8385 C C . TRP A 1 1070 ? 19.971 -12.293 17.542 1.00 95.88 1070 TRP A C 1
ATOM 8387 O O . TRP A 1 1070 ? 20.158 -12.924 18.586 1.00 95.88 1070 TRP A O 1
ATOM 8397 N N . VAL A 1 1071 ? 19.023 -11.372 17.414 1.00 97.19 1071 VAL A N 1
ATOM 8398 C CA . VAL A 1 1071 ? 18.084 -10.982 18.467 1.00 97.19 1071 VAL A CA 1
ATOM 8399 C C . VAL A 1 1071 ? 16.641 -11.085 17.987 1.00 97.19 1071 VAL A C 1
ATOM 8401 O O . VAL A 1 1071 ? 16.348 -11.136 16.788 1.00 97.19 1071 VAL A O 1
ATOM 8404 N N . ARG A 1 1072 ? 15.719 -11.132 18.946 1.00 95.81 1072 ARG A N 1
ATOM 8405 C CA . ARG A 1 1072 ? 14.275 -11.203 18.741 1.00 95.81 1072 ARG A CA 1
ATOM 8406 C C . ARG A 1 1072 ? 13.603 -10.153 19.616 1.00 95.81 1072 ARG A C 1
ATOM 8408 O O . ARG A 1 1072 ? 13.829 -10.129 20.822 1.00 95.81 1072 ARG A O 1
ATOM 8415 N N . ALA A 1 1073 ? 12.756 -9.311 19.037 1.00 96.81 1073 ALA A N 1
ATOM 8416 C CA . ALA A 1 1073 ? 11.823 -8.520 19.829 1.00 96.81 1073 ALA A CA 1
ATOM 8417 C C . ALA A 1 1073 ? 10.697 -9.452 20.294 1.00 96.81 1073 ALA A C 1
ATOM 8419 O O . ALA A 1 1073 ? 10.109 -10.149 19.467 1.00 96.81 1073 ALA A O 1
ATOM 8420 N N . VAL A 1 1074 ? 10.395 -9.502 21.590 1.00 96.00 1074 VAL A N 1
ATOM 8421 C CA . VAL A 1 1074 ? 9.411 -10.430 22.169 1.00 96.00 1074 VAL A CA 1
ATOM 8422 C C . VAL A 1 1074 ? 8.414 -9.708 23.069 1.00 96.00 1074 VAL A C 1
ATOM 8424 O O . VAL A 1 1074 ? 8.765 -8.848 23.878 1.00 96.00 1074 VAL A O 1
ATOM 8427 N N . ALA A 1 1075 ? 7.140 -10.073 22.936 1.00 94.56 1075 ALA A N 1
ATOM 8428 C CA . ALA A 1 1075 ? 6.033 -9.427 23.629 1.00 94.56 1075 ALA A CA 1
ATOM 8429 C C . ALA A 1 1075 ? 6.022 -9.711 25.136 1.00 94.56 1075 ALA A C 1
ATOM 8431 O O . ALA A 1 1075 ? 5.646 -8.836 25.913 1.00 94.56 1075 ALA A O 1
ATOM 8432 N N . TYR A 1 1076 ? 6.422 -10.916 25.551 1.00 95.06 1076 TYR A N 1
ATOM 8433 C CA . TYR A 1 1076 ? 6.421 -11.350 26.948 1.00 95.06 1076 TYR A CA 1
ATOM 8434 C C . TYR A 1 1076 ? 7.513 -12.374 27.266 1.00 95.06 1076 TYR A C 1
ATOM 8436 O O . TYR A 1 1076 ? 8.022 -13.079 26.382 1.00 95.06 1076 TYR A O 1
ATOM 8444 N N . THR A 1 1077 ? 7.866 -12.431 28.548 1.00 95.38 1077 THR A N 1
ATOM 8445 C CA . THR A 1 1077 ? 8.882 -13.318 29.134 1.00 95.38 1077 THR A CA 1
ATOM 8446 C C . THR A 1 1077 ? 8.357 -13.964 30.420 1.00 95.38 1077 THR A C 1
ATOM 8448 O O . THR A 1 1077 ? 7.326 -13.565 30.963 1.00 95.38 1077 THR A O 1
ATOM 8451 N N . VAL A 1 1078 ? 9.071 -14.970 30.933 1.00 95.19 1078 VAL A N 1
ATOM 8452 C CA . VAL A 1 1078 ? 8.795 -15.540 32.262 1.00 95.19 1078 VAL A CA 1
ATOM 8453 C C . VAL A 1 1078 ? 8.846 -14.430 33.320 1.00 95.19 1078 VAL A C 1
ATOM 8455 O O . VAL A 1 1078 ? 9.713 -13.558 33.268 1.00 95.19 1078 VAL A O 1
ATOM 8458 N N . GLY A 1 1079 ? 7.897 -14.452 34.258 1.00 94.19 1079 GLY A N 1
ATOM 8459 C CA . GLY A 1 1079 ? 7.710 -13.429 35.290 1.00 94.19 1079 GLY A CA 1
ATOM 8460 C C . GLY A 1 1079 ? 6.682 -12.347 34.945 1.00 94.19 1079 GLY A C 1
ATOM 8461 O O . GLY A 1 1079 ? 6.242 -11.633 35.845 1.00 94.19 1079 GLY A O 1
ATOM 8462 N N . ASP A 1 1080 ? 6.245 -12.242 33.686 1.00 95.50 1080 ASP A N 1
ATOM 8463 C CA . ASP A 1 1080 ? 5.201 -11.288 33.306 1.00 95.50 1080 ASP A CA 1
ATOM 8464 C C . ASP A 1 1080 ? 3.833 -11.635 33.893 1.00 95.50 1080 ASP A C 1
ATOM 8466 O O . ASP A 1 1080 ? 3.470 -12.801 34.057 1.00 95.50 1080 ASP A O 1
ATOM 8470 N N . ALA A 1 1081 ? 3.042 -10.593 34.159 1.00 96.00 1081 ALA A N 1
ATOM 8471 C CA . ALA A 1 1081 ? 1.668 -10.736 34.611 1.00 96.00 1081 ALA A CA 1
ATOM 8472 C C . ALA A 1 1081 ? 0.695 -10.848 33.426 1.00 96.00 1081 ALA A C 1
ATOM 8474 O O . ALA A 1 1081 ? 0.647 -9.972 32.553 1.00 96.00 1081 ALA A O 1
ATOM 8475 N N . ILE A 1 1082 ? -0.132 -11.889 33.458 1.00 95.56 1082 ILE A N 1
ATOM 8476 C CA . ILE A 1 1082 ? -1.279 -12.097 32.580 1.00 95.56 1082 ILE A CA 1
ATOM 8477 C C . ILE A 1 1082 ? -2.554 -11.710 33.322 1.00 95.56 1082 ILE A C 1
ATOM 8479 O O . ILE A 1 1082 ? -2.744 -12.041 34.492 1.00 95.56 1082 ILE A O 1
ATOM 8483 N N . GLU A 1 1083 ? -3.432 -11.006 32.628 1.00 95.06 1083 GLU A N 1
ATOM 8484 C CA . GLU A 1 1083 ? -4.742 -10.595 33.100 1.00 95.06 1083 GLU A CA 1
ATOM 8485 C C . GLU A 1 1083 ? -5.843 -11.334 32.341 1.00 95.06 1083 GLU A C 1
ATOM 8487 O O . GLU A 1 1083 ? -5.810 -11.428 31.113 1.00 95.06 1083 GLU A O 1
ATOM 8492 N N . PHE A 1 1084 ? -6.819 -11.842 33.087 1.00 93.75 1084 PHE A N 1
ATOM 8493 C CA . PHE A 1 1084 ? -7.992 -12.536 32.569 1.00 93.75 1084 PHE A CA 1
ATOM 8494 C C . PHE A 1 1084 ? -9.254 -11.927 33.186 1.00 93.75 1084 PHE A C 1
ATOM 8496 O O . PHE A 1 1084 ? -9.410 -11.908 34.411 1.00 93.75 1084 PHE A O 1
ATOM 8503 N N . GLU A 1 1085 ? -10.150 -11.429 32.339 1.00 91.50 1085 GLU A N 1
ATOM 8504 C CA . GLU A 1 1085 ? -11.483 -10.962 32.719 1.00 91.50 1085 GLU A CA 1
ATOM 8505 C C . GLU A 1 1085 ? -12.509 -11.919 32.083 1.00 91.50 1085 GLU A C 1
ATOM 8507 O O . GLU A 1 1085 ? -12.758 -11.813 30.883 1.00 91.50 1085 GLU A O 1
ATOM 8512 N N . PRO A 1 1086 ? -13.051 -12.904 32.827 1.00 87.50 1086 PRO A N 1
ATOM 8513 C CA . PRO A 1 1086 ? -14.014 -13.846 32.266 1.00 87.50 1086 PRO A CA 1
ATOM 8514 C C . PRO A 1 1086 ? -15.305 -13.124 31.877 1.00 87.50 1086 PRO A C 1
ATOM 8516 O O . PRO A 1 1086 ? -15.871 -12.393 32.696 1.00 87.50 1086 PRO A O 1
ATOM 8519 N N . ALA A 1 1087 ? -15.795 -13.391 30.666 1.00 81.56 1087 ALA A N 1
ATOM 8520 C CA . ALA A 1 1087 ? -17.160 -13.060 30.284 1.00 81.56 1087 ALA A CA 1
ATOM 8521 C C . ALA A 1 1087 ? -18.110 -14.036 30.993 1.00 81.56 1087 ALA A C 1
ATOM 8523 O O . ALA A 1 1087 ? -17.946 -15.254 30.883 1.00 81.56 1087 ALA A O 1
ATOM 8524 N N . LYS A 1 1088 ? -19.055 -13.509 31.771 1.00 72.62 1088 LYS A N 1
ATOM 8525 C CA . LYS A 1 1088 ? -20.046 -14.295 32.520 1.00 72.62 1088 LYS A CA 1
ATOM 8526 C C . LYS A 1 1088 ? -21.446 -13.835 32.219 1.00 72.62 1088 LYS A C 1
ATOM 8528 O O . LYS A 1 1088 ? -21.594 -12.606 32.039 1.00 72.62 1088 LYS A O 1
#

Radius of gyration: 32.06 Å; chains: 1; bounding box: 75×69×86 Å

Secondary structure (DSSP, 8-state):
-------S-EE----SEEETT-EEEEEEE-SSSSPEEE-TTSEEEEEEEETTTTEEEEEEE--SS-EEEEEEEEETTEEEEEEEEEE-HHHHTS-EEETTEEES--SSTTSPP-----S---TTSPPPPP-HHHHHHHHH--HHHHHHTSPPTTS-B-S-S-SSS-BTTTBGGGGGT-SS---EEEETTEEEEEE-TTT--EE-SS-GGGT--S-SSS---SS-EE-TT--EE-HHHHHHHHHHHHHHHHHHHHHHHHHHS--HHHHHHHHHHHHHHHHHHHHHHH-GGGSSB--SSS----SSS---GGGSSSTTGGGTT--SSS-GGGHHHHHHHHHHHHHHHHHHHTT-HHHHHHHHHTT----SHHHHHHHHHHHHHHHHHHHHTTTT--STTHHHHHHHHHHHHHT-S-THHHHHHHHHTSTT-TTTHHHHSS-TTS--SS-TTHHHHHHHHHHHHHHHHHHHHHHH-TTTS-TTTS--S--HHHHHHHHHHHHHTEETTTEEPP-TT-S-TT--S-STTSPPP--S-HHHHHHHHHHH---HHHHHHHTS---SEEETTTTEEEEE-SSSS-SEEEEEE----SSS--S-TT-EEEEETTEEEE----S-S-TTTTTTTTTSGGGSS-EEEE-TT-------TTS-TTTS--EEEEEEEEEEEEETTEEEEEEEEEEEEEETTTTEEE--S-EEEEEEEEEE-STT-EEEEEEEEEESSSEEEEEE--SBEEEEESS--EEEPSSBTTBTT--TT--TT-SSGGGGGGGGEEEEEEE---SSEEEEEEESS-TT-EEEEEEEE--S-EEEEEE--SSS-GGG-S--EEEEEEEEE-SS-EEEEEEEEEESSS-SEEEEEEEEBSSTT-EEEEEEESSS-EEEEEE-TT-SSPEEBTTS-EEEEEEEEEETTEEEEEEEEEEE-SS-EEE-TTSSEEEEEEEEETTTTEEEEES--S--TT-EEEETTT--EEEEEEEEEEETTEEEEEESS-SEEEEEEEEEEETTEEEESS----GGGTTTT-EEEETTT--EEEEEEEE-SSSS-EEEEESSPPSS--TT-EEEEES--TTPEEEE----